Protein AF-0000000078462333 (afdb_homodimer)

Radius of gyration: 35.23 Å; Cα contacts (8 Å, |Δi|>4): 1958; chains: 2; bounding box: 113×106×93 Å

pLDDT: mean 77.86, std 21.87, range [17.69, 98.75]

Secondary structure (DSSP, 8-state):
-HHHHTS-HHHHHHHHEE-TTTHHHHHHHHHHHHHH-SEEEEEEEES-SS-S-GGGS--TT--HHHHHHHHHHHHHHS-EEEEEEEEEEEETTTTEEEEEEEEEEB---S--SPPEEE-HHHHHHHHHTT--HHHHHHHPBPB--HHHHHHHHHHHHHT---GGGG-HHHHHHHHHHHHHHHHHHHHHHHHHS-TT--------PPPEEEETT-GGG-TTS---SS-GGG----PPPHHHHHHHHHHHHHH-TTEEEEEETTEEEEEE----HHHHHHHHHHHHHHHHHHHHBTHHHHHHHHHHT--EEESS-HHHHHHIIIIII-PPPSSHHHHHHHHHHH-S-EEEHHHHHHHTHHHHHHTT-----HHHHHHHHHSTHHHHSSSSPPPEEEE-HHHHHHTSS---TT-HHHHHHHHHHHHHHHHHHHHHHHS-TTS-TTGGGSPPPHHHHHHHHGGGTTEEE-TTSSSSEEESSSPPPPP-SPPPEEEEE--------STT-----PPP-HHHHHHHHHHHH-TTTEEEEEEGGGTEEEEEESSHHHHHHHHHHHHT-SSEEEE-HHHHHHH----STTSGGG---SGGGGS-TTGGGGGGGG-----HHHHHHHHHHHHHHH-/-HHHHTS-HHHHHHTTEE-TTTHHHHHHHHHHHHHH-SEEEEEEEES-SS-S-GGGS--TT--HHHHHHHHHHHHHHS-EEEEEEEEEEEETTTTEEEEEEEEEEB---S--SPPEEE-HHHHHHHHHTT--HHHHHHHPBPB--HHHHHHHHHHHHHT---GGGG-HHHHHHHHHHHHHHHHHHHHHHHHHS-TT--------PPPEEEETT-GGG-TTS---SS-GGG----PPPHHHHHHHHHHHHHH-TTEEEEEETTEEEEEE----HHHHHHHHHHHHHHHHHHHHBTHHHHHHHHHHT--EEESS-HHHHHHIIIIII-PPPSSHHHHHHHHHHH-S-EEEHHHHHHHTHHHHHHTT-----HHHHHHHHHSTHHHHSSSSPPPEEEE-HHHHHHTSS---TT-HHHHHHHHHHHHHHHHHHHHHHHS-TTS-TTGGGSPPPHHHHHHHHGGGTTEEE-TTSSSSEEESSSPPPPP-SPPPEEEEE--------STT-----PPP-HHHHHHHHHHHH-TTTEEEEEEGGGTEEEEEESSHHHHHHHHHHHHT-SSEEEE-HHHHHHH----STTSGGG---SGGGGTTTTGGGGGGGG-----HHHHHHHHHHHHHHH-

Sequence (1254 aa):
MDRLMSLDSKQKSNLMDVTDDNFAQQLPHILNTVQNASFVAFDLEFLGFHGDDEANRPSLFDSPVERYRKQRLSVLKFPPVQWGLALFTAVDDGRHYKVDVYNIYLFKRTINRRVYSFSIPSIAFLGEHDFDFNKAISKGVTYANLDEVASIRSDLEEGLLDYEIFGERFNSHLISVQCYLSDMLERLRKATSPPTIPTCQEMTFAPFVVNLDDTIFDPYACRSEAQPHNYRKFRVTRLQAAARLFSLHSNTHHVKLKIDGSRLHVQQAKSSERRVKNERAKLLNKAINEIAGASQILYAIIDARLPVVGHNCLFDLLYLYQYFFADLPEEYGRWKKALNTIFPVIVDTRILAEENRRRLSWHGIMNYSLATLGAYFKHPVSGENLPYRFPDFSLANAALLKYADKEYFHNAAYDAKTTGETFVRLAHLTVCSTVSIGDKPREMKGCRPFRVLLYAVRPFANRIPVPLMGVPFINLVGDDPPSTRPEAIMLEGVGASGRRLFPFAYPRLSMINLAALRREVNLLFGHWRCDLQAIDGGRRVLLATNTDHTYNRVYNYYSCHASYKIVSKVDLLSRATPGRITSICRLFPKALLIHKVQCFYDNLRSLGVCSCAILAHCFMRFLTAFRMDRLMSLDSKQKSNLMDVTDDNFAQQLPHILNTVQNASFVAFDLEFLGFHGDDEANRPSLFDSPVERYRKQRLSVLKFPPVQWGLALFTAVDDGRHYKVDVYNIYLFKRTINRRVYSFSIPSIAFLGEHDFDFNKAISKGVTYANLDEVASIRSDLEEGLLDYEIFGERFNSHLISVQCYLSDMLERLRKATSPPTIPTCQEMTFAPFVVNLDDTIFDPYACRSEAQPHNYRKFRVTRLQAAARLFSLHSNTHHVKLKIDGSRLHVQQAKSSERRVKNERAKLLNKAINEIAGASQILYAIIDARLPVVGHNCLFDLLYLYQYFFADLPEEYGRWKKALNTIFPVIVDTRILAEENRRRLSWHGIMNYSLATLGAYFKHPVSGENLPYRFPDFSLANAALLKYADKEYFHNAAYDAKTTGETFVRLAHLTVCSTVSIGDKPREMKGCRPFRVLLYAVRPFANRIPVPLMGVPFINLVGDDPPSTRPEAIMLEGVGASGRRLFPFAYPRLSMINLAALRREVNLLFGHWRCDLQAIDGGRRVLLATNTDHTYNRVYNYYSCHASYKIVSKVDLLSRATPGRITSICRLFPKALLIHKVQCFYDNLRSLGVCSCAILAHCFMRFLTAFR

Organism: Toxocara canis (NCBI:txid6265)

Solvent-accessible surface area (backbone atoms only — not comparable to full-atom values): 68797 Å² total; per-residue (Å²): 110,70,68,63,64,68,43,52,75,65,59,31,47,53,62,33,46,38,27,51,89,47,34,82,69,43,47,63,54,51,52,54,48,52,69,64,33,62,32,36,12,42,33,62,38,54,28,42,73,58,62,54,47,74,85,45,41,92,41,59,81,36,47,74,61,53,44,46,51,32,49,50,56,25,53,72,34,20,55,65,39,29,44,7,33,17,36,33,24,66,36,83,62,22,44,28,29,43,33,48,62,35,32,31,30,24,30,71,53,70,47,55,66,61,60,36,32,37,25,60,69,39,47,48,51,40,46,74,55,66,50,60,50,50,52,20,66,73,31,20,29,28,46,30,13,52,59,56,49,51,51,50,50,52,25,53,75,70,68,65,56,64,60,49,31,64,30,62,70,52,33,50,27,51,50,41,48,50,50,50,51,52,52,52,51,50,50,47,46,53,69,67,47,60,93,76,69,85,72,89,62,81,74,77,57,82,65,49,74,46,60,67,76,42,62,87,30,35,85,77,46,72,77,52,83,80,69,72,77,75,62,74,71,86,77,75,48,73,45,53,50,34,44,47,54,37,51,50,55,73,73,38,81,55,49,41,76,47,73,58,92,54,34,38,38,40,32,67,36,84,79,44,69,67,59,53,52,51,50,48,51,52,36,47,51,51,28,50,52,42,46,24,35,58,16,55,55,55,38,47,40,39,60,56,60,43,39,38,35,26,60,68,36,54,64,45,52,52,48,48,37,36,48,35,41,30,75,72,59,90,46,61,71,58,37,33,51,50,50,39,68,55,39,79,42,31,37,28,44,45,58,52,49,59,75,41,36,72,67,38,41,74,73,67,46,87,60,75,47,69,70,51,48,45,52,49,66,70,34,66,67,51,46,72,74,34,73,38,44,72,52,49,77,45,59,40,68,44,49,44,63,48,52,66,82,46,83,49,72,86,30,27,24,53,43,1,40,44,42,39,55,47,37,58,52,49,29,56,54,43,37,62,71,66,50,73,66,77,62,67,76,74,79,50,49,51,45,61,33,58,72,57,33,52,59,53,43,48,86,59,38,39,35,39,54,45,85,66,40,32,32,75,36,47,33,48,77,65,74,59,62,71,66,74,43,54,78,62,44,35,37,32,34,49,35,85,70,69,86,76,69,68,90,78,66,72,72,55,64,30,76,52,58,61,69,61,51,49,50,48,47,34,71,73,66,33,79,80,36,56,38,78,42,73,34,80,92,27,38,28,33,37,36,34,36,65,39,65,66,52,39,53,53,49,52,57,54,39,69,70,35,85,54,39,42,73,52,56,74,66,58,52,60,70,67,54,73,77,86,76,92,76,70,79,82,74,66,88,80,87,70,79,80,70,70,83,82,70,76,82,70,69,78,75,70,73,75,74,80,74,49,58,47,51,47,50,52,52,49,49,55,49,56,60,68,72,105,110,70,70,64,64,69,41,53,76,67,58,32,47,54,62,32,46,38,29,50,88,46,34,80,71,45,47,64,56,52,53,52,48,53,67,64,33,61,31,35,12,41,32,62,39,55,30,42,72,62,63,51,46,74,86,46,41,93,43,59,80,37,47,73,61,53,44,48,51,33,49,50,55,24,52,74,34,20,55,64,40,30,43,7,33,18,36,35,24,66,36,83,63,23,45,27,29,42,33,48,61,36,32,32,30,25,30,70,53,69,49,55,69,63,61,37,35,37,25,59,70,38,48,47,52,41,45,74,55,67,48,58,51,48,55,20,66,74,32,20,29,26,48,29,13,50,59,57,47,51,51,51,50,51,24,55,75,68,68,65,58,64,61,50,31,63,29,62,69,53,34,51,28,53,51,41,48,51,50,50,51,52,52,51,51,51,51,48,47,52,69,67,49,59,92,76,68,85,69,89,63,81,75,76,56,82,66,49,74,47,61,68,75,42,60,87,30,35,86,79,45,71,75,51,83,81,70,73,77,76,61,76,73,86,78,74,48,72,45,53,49,34,44,47,55,35,52,51,55,74,74,38,80,56,50,41,78,46,72,59,90,57,35,37,37,40,32,69,36,82,81,44,70,66,59,51,51,50,50,48,50,52,38,46,51,50,28,49,49,42,47,24,36,59,18,54,56,54,38,44,40,39,61,57,61,43,38,37,35,26,59,68,36,53,64,46,51,51,47,49,38,36,48,34,42,30,75,70,60,89,46,59,69,58,37,32,52,48,48,40,68,54,38,80,41,32,37,27,44,47,58,52,48,59,75,41,37,71,66,38,40,74,72,69,47,86,59,76,47,67,70,52,48,42,52,48,66,69,34,66,69,51,45,73,75,34,72,36,45,71,54,50,77,44,57,41,67,42,50,42,64,48,52,67,83,46,85,50,70,86,30,26,24,51,43,1,41,45,43,41,55,46,36,58,54,51,30,54,54,42,38,61,71,67,50,71,64,76,62,64,75,75,78,51,46,52,45,61,34,58,70,57,34,51,58,54,42,50,86,58,39,39,36,39,54,45,84,65,41,31,30,74,37,46,32,46,77,66,74,57,61,71,66,76,43,55,79,61,43,35,38,31,33,50,36,84,70,69,85,76,70,68,89,78,66,71,71,55,62,31,74,51,58,62,66,62,50,48,50,49,47,34,71,73,68,32,78,80,36,56,37,78,44,74,34,83,92,28,38,30,33,38,38,33,36,67,40,65,67,51,38,52,53,50,51,57,54,39,68,72,34,85,55,38,42,72,52,57,75,66,58,52,61,70,67,54,70,81,82,77,91,76,70,82,80,74,68,87,80,86,71,79,80,70,70,82,80,70,77,82,70,69,76,75,69,76,73,74,79,75,50,57,47,52,47,50,51,52,47,48,56,47,55,60,68,71,103

Nearest PDB structures (foldseek):
  3d45-assembly1_B  TM=7.913E-01  e=1.100E-20  Mus musculus
  2a1s-assembly1_D  TM=7.155E-01  e=3.794E-22  Homo sapiens
  2a1s-assembly1_A  TM=7.074E-01  e=2.979E-21  Homo sapiens
  2a1s-assembly2_C  TM=7.212E-01  e=6.330E-21  Homo sapiens
  2a1r-assembly1_A  TM=8.554E-01  e=1.316E-17  Homo sapiens

InterPro domains:
  IPR006941 Ribonuclease CAF1 [PF04857] (18-423)
  IPR012337 Ribonuclease H-like superfamily [SSF53098] (11-432)
  IPR036397 Ribonuclease H superfamily [G3DSA:3.30.420.10] (16-182)
  IPR036397 Ribonuclease H superfamily [G3DSA:3.30.420.10] (215-480)
  IPR051181 CAF1 family poly(A)-specific ribonucleases [PTHR15092] (16-492)

Foldseek 3Di:
DVVLLPDPLVSLVVVQEDWLVCQVVCVVVLLVLLLQFQFKFKFWAKQDFADPDPCLDDAQPDDPFSVCLSRLVVLLAIAIFKMKMWTWHADPQNLETEIEIHIAGADAQQQDVDDHDGDPVSVVVCVVLPNDPVRSHPIGWHAAAPVRLVVQLVCLVVVNDDCCSRPDQLSQLLVQVLVVVVVVLVVQQPVQDDPPDPDPPQSAGDKDKDQSQDLSSGPVSPPPVPDNPPPDGDDDGQLSVLVSVLNSLVSDPQWDWDDDPRMIIIGGHDDDVVVSVVVSVVSSVSNSCSNRTPLVSLLSNLLSLHEYEYALCPSVLSNNCPTNHHNQDSGPLLNLVLSCNSHVWYYHLLLLCVVCVVVCVVVPDDDDDLVSLLVVVVDCVLQVPDLEHHRYYDYDDSVCSNPVPDQSPPRTRSSSVSRVSSLQSSLLVLLVVPVPVPPPSPVSHYRHRPVSSCVSCVVVTQWRADPSYQFRTDRSPDHGDDGPFDFWWKKAFFAPPDPPPDVPDDRPQDQDDPVVVVVVCCVVQNPSQWDWDADDNRRMITITGRDPVSVVVVCVVQCPDDGIHTDDPVNVVVVPPDDDPPPDPPDDDPDDDPDDPPDDPPDPPPDPDPRPSVVSVVVSVVVVVVD/DVVLLPDPLVSLVVVQEDWLVCQVVCVVVLLVLLLQFQFKFKFWAKQDFADPDPCLDDAQPDDPFSVCLSRLVVLLAIAIFKMKMWTWHADPQNLETEIEIHIAGADAQQQDVDDHDGDPVSVVVCVVLPNDPVRSHPIGWHAAAPVRLVVQLVCLVVVNDDCCSRPDQLSQLLVQVLVVVVVVLVVLQPVQDPPPDPDPPQSFGDKDKDQSQDLSSGPPSPPPVPDNPPPDGDDDGQLSVLVSVLNSLVSDPQWDWDDDPRIIIIGGHDDDVVVSVVVSVVSSVSNSCSNRTPLVSLLSNLLSLHEYEYALCPSVLSNNCPTNHHNQDSGPLLNLVLSCNSHVWYYHLLLLCVVCVVVCVVVPDDDDDLVSLLVCVVDCVLQVVDLERHRYYDYDDSVCSNPVPDQSPPRTRSSRNSRVSSLQSSLLVLLVVPVPVPPPSPVSHYRHRVVSSCVSCVVVTQWRADPSYQFRTDRSPDHGDDGNFDFWWKKAFFPPPDPPPDVPDDRPQDQDDPVVVVVVCCVVQNPSQWDWDADPNRRMITITGRDPVSVVVVCVVQCPDDGIHTDDPVNVVVVPPDDDPPPDPPDDDPPDDPDDPPDDPPDPPPDPPPRPSVVSVVVSVVVVVVD

Structure (mmCIF, N/CA/C/O backbone):
data_AF-0000000078462333-model_v1
#
loop_
_entity.id
_entity.type
_entity.pdbx_description
1 polymer 'Poly(A)-specific ribonuclease PARN'
#
loop_
_atom_site.group_PDB
_atom_site.id
_atom_site.type_symbol
_atom_site.label_atom_id
_atom_site.label_alt_id
_atom_site.label_comp_id
_atom_site.label_asym_id
_atom_site.label_entity_id
_atom_site.label_seq_id
_atom_site.pdbx_PDB_ins_code
_atom_site.Cartn_x
_atom_site.Cartn_y
_atom_site.Cartn_z
_atom_site.occupancy
_atom_site.B_iso_or_equiv
_atom_site.auth_seq_id
_atom_site.auth_comp_id
_atom_site.auth_asym_id
_atom_site.auth_atom_id
_atom_site.pdbx_PDB_model_num
ATOM 1 N N . MET A 1 1 ? 9.773 30.672 -21.594 1 39.69 1 MET A N 1
ATOM 2 C CA . MET A 1 1 ? 8.555 30.969 -20.844 1 39.69 1 MET A CA 1
ATOM 3 C C . MET A 1 1 ? 7.32 30.516 -21.625 1 39.69 1 MET A C 1
ATOM 5 O O . MET A 1 1 ? 6.43 29.875 -21.062 1 39.69 1 MET A O 1
ATOM 9 N N . ASP A 1 2 ? 7.328 30.859 -22.906 1 41.44 2 ASP A N 1
ATOM 10 C CA . ASP A 1 2 ? 6.18 30.594 -23.766 1 41.44 2 ASP A CA 1
ATOM 11 C C . ASP A 1 2 ? 6.016 29.094 -24.016 1 41.44 2 ASP A C 1
ATOM 13 O O . ASP A 1 2 ? 4.895 28.578 -24.016 1 41.44 2 ASP A O 1
ATOM 17 N N . ARG A 1 3 ? 7.031 28.484 -24.234 1 45.88 3 ARG A N 1
ATOM 18 C CA . ARG A 1 3 ? 6.934 27.062 -24.547 1 45.88 3 ARG A CA 1
ATOM 19 C C . ARG A 1 3 ? 6.473 26.266 -23.328 1 45.88 3 ARG A C 1
ATOM 21 O O . ARG A 1 3 ? 5.734 25.281 -23.469 1 45.88 3 ARG A O 1
ATOM 28 N N . LEU A 1 4 ? 6.992 26.703 -22.234 1 51 4 LEU A N 1
ATOM 29 C CA . LEU A 1 4 ? 6.621 26.031 -20.984 1 51 4 LEU A CA 1
ATOM 30 C C . LEU A 1 4 ? 5.141 26.219 -20.688 1 51 4 LEU A C 1
ATOM 32 O O . LEU A 1 4 ? 4.5 25.328 -20.125 1 51 4 LEU A O 1
ATOM 36 N N . MET A 1 5 ? 4.664 27.344 -21.219 1 51.28 5 MET A N 1
ATOM 37 C CA . MET A 1 5 ? 3.264 27.672 -20.953 1 51.28 5 MET A CA 1
ATOM 38 C C . MET A 1 5 ? 2.332 26.766 -21.734 1 51.28 5 MET A C 1
ATOM 40 O O . MET A 1 5 ? 1.154 26.625 -21.406 1 51.28 5 MET A O 1
ATOM 44 N N . SER A 1 6 ? 2.898 26.219 -22.766 1 51.5 6 SER A N 1
ATOM 45 C CA . SER A 1 6 ? 2.051 25.438 -23.656 1 51.5 6 SER A CA 1
ATOM 46 C C . SER A 1 6 ? 1.974 23.984 -23.219 1 51.5 6 SER A C 1
ATOM 48 O O . SER A 1 6 ? 1.283 23.172 -23.844 1 51.5 6 SER A O 1
ATOM 50 N N . LEU A 1 7 ? 2.645 23.781 -22.203 1 56.12 7 LEU A N 1
ATOM 51 C CA . LEU A 1 7 ? 2.631 22.406 -21.75 1 56.12 7 LEU A CA 1
ATOM 52 C C . LEU A 1 7 ? 1.325 22.078 -21.047 1 56.12 7 LEU A C 1
ATOM 54 O O . LEU A 1 7 ? 0.701 22.953 -20.438 1 56.12 7 LEU A O 1
ATOM 58 N N . ASP A 1 8 ? 0.8 20.859 -21.219 1 57.38 8 ASP A N 1
ATOM 59 C CA . ASP A 1 8 ? -0.415 20.438 -20.531 1 57.38 8 ASP A CA 1
ATOM 60 C C . ASP A 1 8 ? -0.172 20.297 -19.031 1 57.38 8 ASP A C 1
ATOM 62 O O . ASP A 1 8 ? 0.976 20.297 -18.578 1 57.38 8 ASP A O 1
ATOM 66 N N . SER A 1 9 ? -1.157 20.375 -18.25 1 53.66 9 SER A N 1
ATOM 67 C CA . SER A 1 9 ? -1.134 20.375 -16.797 1 53.66 9 SER A CA 1
ATOM 68 C C . SER A 1 9 ? -0.251 19.25 -16.266 1 53.66 9 SER A C 1
ATOM 70 O O . SER A 1 9 ? 0.483 19.422 -15.289 1 53.66 9 SER A O 1
ATOM 72 N N . LYS A 1 10 ? -0.211 18.266 -17.047 1 58.81 10 LYS A N 1
ATOM 73 C CA . LYS A 1 10 ? 0.583 17.125 -16.609 1 58.81 10 LYS A CA 1
ATOM 74 C C . LYS A 1 10 ? 2.068 17.359 -16.875 1 58.81 10 LYS A C 1
ATOM 76 O O . LYS A 1 10 ? 2.912 17 -16.047 1 58.81 10 LYS A O 1
ATOM 81 N N . GLN A 1 11 ? 2.34 17.938 -17.922 1 60 11 GLN A N 1
ATOM 82 C CA . GLN A 1 11 ? 3.723 18.25 -18.266 1 60 11 GLN A CA 1
ATOM 83 C C . GLN A 1 11 ? 4.305 19.297 -17.328 1 60 11 GLN A C 1
ATOM 85 O O . GLN A 1 11 ? 5.473 19.219 -16.938 1 60 11 GLN A O 1
ATOM 90 N N . LYS A 1 12 ? 3.492 20.172 -17.016 1 57.28 12 LYS A N 1
ATOM 91 C CA . LYS A 1 12 ? 3.879 21.25 -16.094 1 57.28 12 LYS A CA 1
ATOM 92 C C . LYS A 1 12 ? 4.137 20.703 -14.695 1 57.28 12 LYS A C 1
ATOM 94 O O . LYS A 1 12 ? 5.055 21.156 -14.008 1 57.28 12 LYS A O 1
ATOM 99 N N . SER A 1 13 ? 3.303 19.688 -14.227 1 59.41 13 SER A N 1
ATOM 100 C CA . SER A 1 13 ? 3.484 19.031 -12.93 1 59.41 13 SER A CA 1
ATOM 101 C C . SER A 1 13 ? 4.816 18.297 -12.859 1 59.41 13 SER A C 1
ATOM 103 O O . SER A 1 13 ? 5.469 18.281 -11.82 1 59.41 13 SER A O 1
ATOM 105 N N . ASN A 1 14 ? 5.191 17.938 -13.906 1 64.38 14 ASN A N 1
ATOM 106 C CA . ASN A 1 14 ? 6.422 17.156 -13.984 1 64.38 14 ASN A CA 1
ATOM 107 C C . ASN A 1 14 ? 7.652 18.031 -13.766 1 64.38 14 ASN A C 1
ATOM 109 O O . ASN A 1 14 ? 8.688 17.547 -13.305 1 64.38 14 ASN A O 1
ATOM 113 N N . LEU A 1 15 ? 7.445 19.234 -13.891 1 66.31 15 LEU A N 1
ATOM 114 C CA . LEU A 1 15 ? 8.617 20.109 -13.781 1 66.31 15 LEU A CA 1
ATOM 115 C C . LEU A 1 15 ? 8.977 20.344 -12.32 1 66.31 15 LEU A C 1
ATOM 117 O O . LEU A 1 15 ? 10.141 20.625 -12 1 66.31 15 LEU A O 1
ATOM 121 N N . MET A 1 16 ? 8.094 20.203 -11.461 1 84.06 16 MET A N 1
ATOM 122 C CA . MET A 1 16 ? 8.328 20.484 -10.047 1 84.06 16 MET A CA 1
ATOM 123 C C . MET A 1 16 ? 8.586 19.188 -9.273 1 84.06 16 MET A C 1
ATOM 125 O O . MET A 1 16 ? 9.133 19.219 -8.172 1 84.06 16 MET A O 1
ATOM 129 N N . ASP A 1 17 ? 8.328 18.141 -9.945 1 91.06 17 ASP A N 1
ATOM 130 C CA . ASP A 1 17 ? 8.438 16.844 -9.273 1 91.06 17 ASP A CA 1
ATOM 131 C C . ASP A 1 17 ? 9.891 16.375 -9.242 1 91.06 17 ASP A C 1
ATOM 133 O O . ASP A 1 17 ? 10.602 16.484 -10.234 1 91.06 17 ASP A O 1
ATOM 137 N N . VAL A 1 18 ? 10.305 16.078 -8.07 1 95.25 18 VAL A N 1
ATOM 138 C CA . VAL A 1 18 ? 11.602 15.438 -7.91 1 95.25 18 VAL A CA 1
ATOM 139 C C . VAL A 1 18 ? 11.43 13.922 -7.797 1 95.25 18 VAL A C 1
ATOM 141 O O . VAL A 1 18 ? 10.773 13.438 -6.875 1 95.25 18 VAL A O 1
ATOM 144 N N . THR A 1 19 ? 11.922 13.211 -8.703 1 94.5 19 THR A N 1
ATOM 145 C CA . THR A 1 19 ? 11.844 11.758 -8.781 1 94.5 19 THR A CA 1
ATOM 146 C C . THR A 1 19 ? 13.242 11.148 -8.922 1 94.5 19 THR A C 1
ATOM 148 O O . THR A 1 19 ? 14.234 11.875 -9 1 94.5 19 THR A O 1
ATOM 151 N N . ASP A 1 20 ? 13.266 9.852 -8.914 1 92.06 20 ASP A N 1
ATOM 152 C CA . ASP A 1 20 ? 14.547 9.164 -9.062 1 92.06 20 ASP A CA 1
ATOM 153 C C . ASP A 1 20 ? 15.203 9.516 -10.391 1 92.06 20 ASP A C 1
ATOM 155 O O . ASP A 1 20 ? 16.438 9.57 -10.492 1 92.06 20 ASP A O 1
ATOM 159 N N . ASP A 1 21 ? 14.445 9.852 -11.383 1 89.31 21 ASP A N 1
ATOM 160 C CA . ASP A 1 21 ? 14.93 10.133 -12.734 1 89.31 21 ASP A CA 1
ATOM 161 C C . ASP A 1 21 ? 15.727 11.438 -12.766 1 89.31 21 ASP A C 1
ATOM 163 O O . ASP A 1 21 ? 16.688 11.562 -13.531 1 89.31 21 ASP A O 1
ATOM 167 N N . ASN A 1 22 ? 15.328 12.398 -11.961 1 92.75 22 ASN A N 1
ATOM 168 C CA . ASN A 1 22 ? 15.969 13.703 -12.031 1 92.75 22 ASN A CA 1
ATOM 169 C C . ASN A 1 22 ? 16.625 14.086 -10.711 1 92.75 22 ASN A C 1
ATOM 171 O O . ASN A 1 22 ? 17.078 15.219 -10.539 1 92.75 22 ASN A O 1
ATOM 175 N N . PHE A 1 23 ? 16.719 13.133 -9.82 1 94.31 23 PHE A N 1
ATOM 176 C CA . PHE A 1 23 ? 17.203 13.438 -8.484 1 94.31 23 PHE A CA 1
ATOM 177 C C . PHE A 1 23 ? 18.672 13.852 -8.516 1 94.31 23 PHE A C 1
ATOM 179 O O . PHE A 1 23 ? 19.078 14.781 -7.816 1 94.31 23 PHE A O 1
ATOM 186 N N . ALA A 1 24 ? 19.438 13.172 -9.273 1 91.12 24 ALA A N 1
ATOM 187 C CA . ALA A 1 24 ? 20.875 13.469 -9.359 1 91.12 24 ALA A CA 1
ATOM 188 C C . ALA A 1 24 ? 21.109 14.891 -9.844 1 91.12 24 ALA A C 1
ATOM 190 O O . ALA A 1 24 ? 22.062 15.555 -9.414 1 91.12 24 ALA A O 1
ATOM 191 N N . GLN A 1 25 ? 20.328 15.352 -10.688 1 91.88 25 GLN A N 1
ATOM 192 C CA . GLN A 1 25 ? 20.453 16.688 -11.242 1 91.88 25 GLN A CA 1
ATOM 193 C C . GLN A 1 25 ? 19.875 17.734 -10.289 1 91.88 25 GLN A C 1
ATOM 195 O O . GLN A 1 25 ? 20.406 18.844 -10.172 1 91.88 25 GLN A O 1
ATOM 200 N N . GLN A 1 26 ? 18.859 17.438 -9.602 1 93.62 26 GLN A N 1
ATOM 201 C CA . GLN A 1 26 ? 18.125 18.406 -8.781 1 93.62 26 GLN A CA 1
ATOM 202 C C . GLN A 1 26 ? 18.781 18.562 -7.406 1 93.62 26 GLN A C 1
ATOM 204 O O . GLN A 1 26 ? 18.719 19.641 -6.805 1 93.62 26 GLN A O 1
ATOM 209 N N . LEU A 1 27 ? 19.344 17.484 -6.914 1 95.19 27 LEU A N 1
ATOM 210 C CA . LEU A 1 27 ? 19.844 17.484 -5.543 1 95.19 27 LEU A CA 1
ATOM 211 C C . LEU A 1 27 ? 20.844 18.609 -5.32 1 95.19 27 LEU A C 1
ATOM 213 O O . LEU A 1 27 ? 20.703 19.375 -4.363 1 95.19 27 LEU A O 1
ATOM 217 N N . PRO A 1 28 ? 21.844 18.781 -6.203 1 95 28 PRO A N 1
ATOM 218 C CA . PRO A 1 28 ? 22.781 19.891 -5.98 1 95 28 PRO A CA 1
ATOM 219 C C . PRO A 1 28 ? 22.078 21.25 -5.977 1 95 28 PRO A C 1
ATOM 221 O O . PRO A 1 28 ? 22.469 22.141 -5.215 1 95 28 PRO A O 1
ATOM 224 N N . HIS A 1 29 ? 21.109 21.438 -6.754 1 93.5 29 HIS A N 1
ATOM 225 C CA . HIS A 1 29 ? 20.359 22.688 -6.789 1 93.5 29 HIS A CA 1
ATOM 226 C C . HIS A 1 29 ? 19.594 22.906 -5.492 1 93.5 29 HIS A C 1
ATOM 228 O O . HIS A 1 29 ? 19.547 24.016 -4.969 1 93.5 29 HIS A O 1
ATOM 234 N N . ILE A 1 30 ? 19 21.875 -5.039 1 95.62 30 ILE A N 1
ATOM 235 C CA . ILE A 1 30 ? 18.234 21.953 -3.795 1 95.62 30 ILE A CA 1
ATOM 236 C C . ILE A 1 30 ? 19.172 22.312 -2.639 1 95.62 30 ILE A C 1
ATOM 238 O O . ILE A 1 30 ? 18.859 23.188 -1.825 1 95.62 30 ILE A O 1
ATOM 242 N N . LEU A 1 31 ? 20.297 21.625 -2.627 1 96.56 31 LEU A N 1
ATOM 243 C CA . LEU A 1 31 ? 21.25 21.859 -1.552 1 96.56 31 LEU A CA 1
ATOM 244 C C . LEU A 1 31 ? 21.75 23.297 -1.576 1 96.56 31 LEU A C 1
ATOM 246 O O . LEU A 1 31 ? 21.891 23.922 -0.525 1 96.56 31 LEU A O 1
ATOM 250 N N . ASN A 1 32 ? 21.969 23.812 -2.727 1 95.69 32 ASN A N 1
ATOM 251 C CA . ASN A 1 32 ? 22.391 25.188 -2.863 1 95.69 32 ASN A CA 1
ATOM 252 C C . ASN A 1 32 ? 21.297 26.156 -2.41 1 95.69 32 ASN A C 1
ATOM 254 O O . ASN A 1 32 ? 21.594 27.172 -1.761 1 95.69 32 ASN A O 1
ATOM 258 N N . THR A 1 33 ? 20.141 25.906 -2.775 1 95.25 33 THR A N 1
ATOM 259 C CA . THR A 1 33 ? 19.031 26.75 -2.363 1 95.25 33 THR A CA 1
ATOM 260 C C . THR A 1 33 ? 18.859 26.734 -0.846 1 95.25 33 THR A C 1
ATOM 262 O O . THR A 1 33 ? 18.562 27.75 -0.238 1 95.25 33 THR A O 1
ATOM 265 N N . VAL A 1 34 ? 19.031 25.594 -0.26 1 97.19 34 VAL A N 1
ATOM 266 C CA . VAL A 1 34 ? 18.922 25.453 1.188 1 97.19 34 VAL A CA 1
ATOM 267 C C . VAL A 1 34 ? 19.953 26.344 1.873 1 97.19 34 VAL A C 1
ATOM 269 O O . VAL A 1 34 ? 19.641 27 2.865 1 97.19 34 VAL A O 1
ATOM 272 N N . GLN A 1 35 ? 21.094 26.453 1.32 1 95.88 35 GLN A N 1
ATOM 273 C CA . GLN A 1 35 ? 22.188 27.219 1.914 1 95.88 35 GLN A CA 1
ATOM 274 C C . GLN A 1 35 ? 21.891 28.719 1.867 1 95.88 35 GLN A C 1
ATOM 276 O O . GLN A 1 35 ? 22.375 29.469 2.717 1 95.88 35 GLN A O 1
ATOM 281 N N . ASN A 1 36 ? 21.078 29.094 1.009 1 94.94 36 ASN A N 1
ATOM 282 C CA . ASN A 1 36 ? 20.844 30.531 0.804 1 94.94 36 ASN A CA 1
ATOM 283 C C . ASN A 1 36 ? 19.469 30.953 1.307 1 94.94 36 ASN A C 1
ATOM 285 O O . ASN A 1 36 ? 19.156 32.156 1.33 1 94.94 36 ASN A O 1
ATOM 289 N N . ALA A 1 37 ? 18.719 30.031 1.719 1 97.44 37 ALA A N 1
ATOM 290 C CA . ALA A 1 37 ? 17.328 30.328 2.104 1 97.44 37 ALA A CA 1
ATOM 291 C C . ALA A 1 37 ? 17.281 30.969 3.486 1 97.44 37 ALA A C 1
ATOM 293 O O . ALA A 1 37 ? 18.188 30.797 4.293 1 97.44 37 ALA A O 1
ATOM 294 N N . SER A 1 38 ? 16.219 31.734 3.73 1 97.69 38 SER A N 1
ATOM 295 C CA . SER A 1 38 ? 15.969 32.344 5.035 1 97.69 38 SER A CA 1
ATOM 296 C C . SER A 1 38 ? 15.25 31.344 5.957 1 97.69 38 SER A C 1
ATOM 298 O O . SER A 1 38 ? 15.508 31.312 7.164 1 97.69 38 SER A O 1
ATOM 300 N N . PHE A 1 39 ? 14.328 30.641 5.449 1 98.31 39 PHE A N 1
ATOM 301 C CA . PHE A 1 39 ? 13.641 29.578 6.184 1 98.31 39 PHE A CA 1
ATOM 302 C C . PHE A 1 39 ? 13.055 28.547 5.227 1 98.31 39 PHE A C 1
ATOM 304 O O . PHE A 1 39 ? 13.055 28.75 4.008 1 98.31 39 PHE A O 1
ATOM 311 N N . VAL A 1 40 ? 12.617 27.391 5.758 1 98.62 40 VAL A N 1
ATOM 312 C CA . VAL A 1 40 ? 12.039 26.328 4.934 1 98.62 40 VAL A CA 1
ATOM 313 C C . VAL A 1 40 ? 10.688 25.906 5.52 1 98.62 40 VAL A C 1
ATOM 315 O O . VAL A 1 40 ? 10.547 25.766 6.734 1 98.62 40 VAL A O 1
ATOM 318 N N . ALA A 1 41 ? 9.672 25.891 4.688 1 98.69 41 ALA A N 1
ATOM 319 C CA . ALA A 1 41 ? 8.391 25.297 5.031 1 98.69 41 ALA A CA 1
ATOM 320 C C . ALA A 1 41 ? 8.273 23.875 4.457 1 98.69 41 ALA A C 1
ATOM 322 O O . ALA A 1 41 ? 8.789 23.594 3.373 1 98.69 41 ALA A O 1
ATOM 323 N N . PHE A 1 42 ? 7.605 22.969 5.211 1 98.25 42 PHE A N 1
ATOM 324 C CA . PHE A 1 42 ? 7.578 21.578 4.773 1 98.25 42 PHE A CA 1
ATOM 325 C C . PHE A 1 42 ? 6.223 20.938 5.07 1 98.25 42 PHE A C 1
ATOM 327 O O . PHE A 1 42 ? 5.453 21.469 5.879 1 98.25 42 PHE A O 1
ATOM 334 N N . ASP A 1 43 ? 5.922 19.906 4.418 1 98.12 43 ASP A N 1
ATOM 335 C CA . ASP A 1 43 ? 4.742 19.062 4.586 1 98.12 43 ASP A CA 1
ATOM 336 C C . ASP A 1 43 ? 4.98 17.672 4.02 1 98.12 43 ASP A C 1
ATOM 338 O O . ASP A 1 43 ? 5.727 17.5 3.053 1 98.12 43 ASP A O 1
ATOM 342 N N . LEU A 1 44 ? 4.418 16.656 4.691 1 97.88 44 LEU A N 1
ATOM 343 C CA . LEU A 1 44 ? 4.566 15.281 4.223 1 97.88 44 LEU A CA 1
ATOM 344 C C . LEU A 1 44 ? 3.209 14.609 4.062 1 97.88 44 LEU A C 1
ATOM 346 O O . LEU A 1 44 ? 2.252 14.961 4.758 1 97.88 44 LEU A O 1
ATOM 350 N N . GLU A 1 45 ? 3.145 13.688 3.082 1 96.56 45 GLU A N 1
ATOM 351 C CA . GLU A 1 45 ? 2.023 12.766 2.936 1 96.56 45 GLU A CA 1
ATOM 352 C C . GLU A 1 45 ? 2.438 11.328 3.262 1 96.56 45 GLU A C 1
ATOM 354 O O . GLU A 1 45 ? 3.553 10.914 2.941 1 96.56 45 GLU A O 1
ATOM 359 N N . PHE A 1 46 ? 1.586 10.633 3.922 1 93.94 46 PHE A N 1
ATOM 360 C CA . PHE A 1 46 ? 1.904 9.281 4.371 1 93.94 46 PHE A CA 1
ATOM 361 C C . PHE A 1 46 ? 0.706 8.359 4.195 1 93.94 46 PHE A C 1
ATOM 363 O O . PHE A 1 46 ? -0.394 8.812 3.875 1 93.94 46 PHE A O 1
ATOM 370 N N . LEU A 1 47 ? 0.861 7.035 4.43 1 92.31 47 LEU A N 1
ATOM 371 C CA . LEU A 1 47 ? -0.082 6.016 3.982 1 92.31 47 LEU A CA 1
ATOM 372 C C . LEU A 1 47 ? -1.046 5.641 5.102 1 92.31 47 LEU A C 1
ATOM 374 O O . LEU A 1 47 ? -1.806 4.676 4.977 1 92.31 47 LEU A O 1
ATOM 378 N N . GLY A 1 48 ? -1.01 6.32 6.191 1 87.94 48 GLY A N 1
ATOM 379 C CA . GLY A 1 48 ? -1.931 6.031 7.281 1 87.94 48 GLY A CA 1
ATOM 380 C C . GLY A 1 48 ? -1.723 6.922 8.492 1 87.94 48 GLY A C 1
ATOM 381 O O . GLY A 1 48 ? -0.679 7.562 8.625 1 87.94 48 GLY A O 1
ATOM 382 N N . PHE A 1 49 ? -2.73 6.973 9.367 1 77.44 49 PHE A N 1
ATOM 383 C CA . PHE A 1 49 ? -2.662 7.793 10.57 1 77.44 49 PHE A CA 1
ATOM 384 C C . PHE A 1 49 ? -2.736 6.922 11.82 1 77.44 49 PHE A C 1
ATOM 386 O O . PHE A 1 49 ? -1.927 7.078 12.734 1 77.44 49 PHE A O 1
ATOM 393 N N . HIS A 1 50 ? -3.824 6.188 11.828 1 72.62 50 HIS A N 1
ATOM 394 C CA . HIS A 1 50 ? -3.994 5.398 13.039 1 72.62 50 HIS A CA 1
ATOM 395 C C . HIS A 1 50 ? -4.129 3.912 12.711 1 72.62 50 HIS A C 1
ATOM 397 O O . HIS A 1 50 ? -4.598 3.549 11.633 1 72.62 50 HIS A O 1
ATOM 403 N N . GLY A 1 51 ? -3.441 3.107 13.516 1 60.94 51 GLY A N 1
ATOM 404 C CA . GLY A 1 51 ? -3.594 1.667 13.375 1 60.94 51 GLY A CA 1
ATOM 405 C C . GLY A 1 51 ? -5.004 1.188 13.656 1 60.94 51 GLY A C 1
ATOM 406 O O . GLY A 1 51 ? -5.891 1.989 13.969 1 60.94 51 GLY A O 1
ATOM 407 N N . ASP A 1 52 ? -5.266 0.018 13.398 1 61.03 52 ASP A N 1
ATOM 408 C CA . ASP A 1 52 ? -6.555 -0.639 13.578 1 61.03 52 ASP A CA 1
ATOM 409 C C . ASP A 1 52 ? -6.859 -0.851 15.055 1 61.03 52 ASP A C 1
ATOM 411 O O . ASP A 1 52 ? -8.008 -1.116 15.43 1 61.03 52 ASP A O 1
ATOM 415 N N . ASP A 1 53 ? -5.938 -0.611 15.758 1 65.38 53 ASP A N 1
ATOM 416 C CA . ASP A 1 53 ? -6.082 -0.89 17.188 1 65.38 53 ASP A CA 1
ATOM 417 C C . ASP A 1 53 ? -6.676 0.308 17.922 1 65.38 53 ASP A C 1
ATOM 419 O O . ASP A 1 53 ? -6.082 1.388 17.938 1 65.38 53 ASP A O 1
ATOM 423 N N . GLU A 1 54 ? -7.773 0.109 18.516 1 67.44 54 GLU A N 1
ATOM 424 C CA . GLU A 1 54 ? -8.477 1.146 19.266 1 67.44 54 GLU A CA 1
ATOM 425 C C . GLU A 1 54 ? -7.598 1.714 20.375 1 67.44 54 GLU A C 1
ATOM 427 O O . GLU A 1 54 ? -7.688 2.9 20.703 1 67.44 54 GLU A O 1
ATOM 432 N N . ALA A 1 55 ? -6.75 0.842 20.781 1 72.5 55 ALA A N 1
ATOM 433 C CA . ALA A 1 55 ? -5.906 1.251 21.906 1 72.5 55 ALA A CA 1
ATOM 434 C C . ALA A 1 55 ? -4.875 2.287 21.469 1 72.5 55 ALA A C 1
ATOM 436 O O . ALA A 1 55 ? -4.402 3.086 22.281 1 72.5 55 ALA A O 1
ATOM 437 N N . ASN A 1 56 ? -4.648 2.381 20.25 1 80.19 56 ASN A N 1
ATOM 438 C CA . ASN A 1 56 ? -3.588 3.27 19.781 1 80.19 56 ASN A CA 1
ATOM 439 C C . ASN A 1 56 ? -4.148 4.449 19 1 80.19 56 ASN A C 1
ATOM 441 O O . ASN A 1 56 ? -3.398 5.199 18.375 1 80.19 56 ASN A O 1
ATOM 445 N N . ARG A 1 57 ? -5.414 4.598 19.219 1 81.94 57 ARG A N 1
ATOM 446 C CA . ARG A 1 57 ? -6.031 5.773 18.609 1 81.94 57 ARG A CA 1
ATOM 447 C C . ARG A 1 57 ? -5.953 6.977 19.547 1 81.94 57 ARG A C 1
ATOM 449 O O . ARG A 1 57 ? -5.949 6.82 20.766 1 81.94 57 ARG A O 1
ATOM 456 N N . PRO A 1 58 ? -5.883 8.133 18.938 1 84 58 PRO A N 1
ATOM 457 C CA . PRO A 1 58 ? -5.883 9.328 19.781 1 84 58 PRO A CA 1
ATOM 458 C C . PRO A 1 58 ? -7.125 9.422 20.656 1 84 58 PRO A C 1
ATOM 460 O O . PRO A 1 58 ? -8.227 9.102 20.219 1 84 58 PRO A O 1
ATOM 463 N N . SER A 1 59 ? -6.93 9.781 21.859 1 85.56 59 SER A N 1
ATOM 464 C CA . SER A 1 59 ? -7.984 9.906 22.859 1 85.56 59 SER A CA 1
ATOM 465 C C . SER A 1 59 ? -7.895 11.234 23.594 1 85.56 59 SER A C 1
ATOM 467 O O . SER A 1 59 ? -6.801 11.789 23.766 1 85.56 59 SER A O 1
ATOM 469 N N . LEU A 1 60 ? -9.023 11.719 23.984 1 88.06 60 LEU A N 1
ATOM 470 C CA . LEU A 1 60 ? -9.047 12.93 24.797 1 88.06 60 LEU A CA 1
ATOM 471 C C . LEU A 1 60 ? -8.383 12.711 26.141 1 88.06 60 LEU A C 1
ATOM 473 O O . LEU A 1 60 ? -8.047 13.664 26.844 1 88.06 60 LEU A O 1
ATOM 477 N N . PHE A 1 61 ? -8.156 11.469 26.469 1 87 61 PHE A N 1
ATOM 478 C CA . PHE A 1 61 ? -7.555 11.125 27.75 1 87 61 PHE A CA 1
ATOM 479 C C . PHE A 1 61 ? -6.031 11.102 27.641 1 87 61 PHE A C 1
ATOM 481 O O . PHE A 1 61 ? -5.34 11.016 28.656 1 87 61 PHE A O 1
ATOM 488 N N . ASP A 1 62 ? -5.516 11.32 26.531 1 89.19 62 ASP A N 1
ATOM 489 C CA . ASP A 1 62 ? -4.086 11.133 26.297 1 89.19 62 ASP A CA 1
ATOM 490 C C . ASP A 1 62 ? -3.277 12.25 26.969 1 89.19 62 ASP A C 1
ATOM 492 O O . ASP A 1 62 ? -3.59 13.43 26.797 1 89.19 62 ASP A O 1
ATOM 496 N N . SER A 1 63 ? -2.271 11.859 27.75 1 90.25 63 SER A N 1
ATOM 497 C CA . SER A 1 63 ? -1.187 12.781 28.062 1 90.25 63 SER A CA 1
ATOM 498 C C . SER A 1 63 ? -0.246 12.969 26.891 1 90.25 63 SER A C 1
ATOM 500 O O . SER A 1 63 ? -0.28 12.188 25.922 1 90.25 63 SER A O 1
ATOM 502 N N . PRO A 1 64 ? 0.575 14.016 26.969 1 93 64 PRO A N 1
ATOM 503 C CA . PRO A 1 64 ? 1.54 14.18 25.875 1 93 64 PRO A CA 1
ATOM 504 C C . PRO A 1 64 ? 2.438 12.961 25.688 1 93 64 PRO A C 1
ATOM 506 O O . PRO A 1 64 ? 2.75 12.586 24.562 1 93 64 PRO A O 1
ATOM 509 N N . VAL A 1 65 ? 2.797 12.344 26.766 1 93.94 65 VAL A N 1
ATOM 510 C CA . VAL A 1 65 ? 3.65 11.156 26.719 1 93.94 65 VAL A CA 1
ATOM 511 C C . VAL A 1 65 ? 2.912 10.016 26.016 1 93.94 65 VAL A C 1
ATOM 513 O O . VAL A 1 65 ? 3.479 9.336 25.156 1 93.94 65 VAL A O 1
ATOM 516 N N . GLU A 1 66 ? 1.702 9.859 26.391 1 91.81 66 GLU A N 1
ATOM 517 C CA . GLU A 1 66 ? 0.896 8.805 25.781 1 91.81 66 GLU A CA 1
ATOM 518 C C . GLU A 1 66 ? 0.634 9.078 24.312 1 91.81 66 GLU A C 1
ATOM 520 O O . GLU A 1 66 ? 0.656 8.156 23.484 1 91.81 66 GLU A O 1
ATOM 525 N N . ARG A 1 67 ? 0.365 10.281 24.031 1 92.62 67 ARG A N 1
ATOM 526 C CA . ARG A 1 67 ? 0.131 10.664 22.641 1 92.62 67 ARG A CA 1
ATOM 527 C C . ARG A 1 67 ? 1.364 10.398 21.781 1 92.62 67 ARG A C 1
ATOM 529 O O . ARG A 1 67 ? 1.251 9.906 20.656 1 92.62 67 ARG A O 1
ATOM 536 N N . TYR A 1 68 ? 2.518 10.781 22.312 1 95.06 68 TYR A N 1
ATOM 537 C CA . TYR A 1 68 ? 3.766 10.516 21.609 1 95.06 68 TYR A CA 1
ATOM 538 C C . TYR A 1 68 ? 3.924 9.031 21.328 1 95.06 68 TYR A C 1
ATOM 540 O O . TYR A 1 68 ? 4.289 8.641 20.219 1 95.06 68 TYR A O 1
ATOM 548 N N . ARG A 1 69 ? 3.656 8.266 22.297 1 94.19 69 ARG A N 1
ATOM 549 C CA . ARG A 1 69 ? 3.777 6.816 22.125 1 94.19 69 ARG A CA 1
ATOM 550 C C . ARG A 1 69 ? 2.873 6.312 21.016 1 94.19 69 ARG A C 1
ATOM 552 O O . ARG A 1 69 ? 3.305 5.527 20.156 1 94.19 69 ARG A O 1
ATOM 559 N N . LYS A 1 70 ? 1.65 6.719 21.047 1 91.88 70 LYS A N 1
ATOM 560 C CA . LYS A 1 70 ? 0.681 6.289 20.047 1 91.88 70 LYS A CA 1
ATOM 561 C C . LYS A 1 70 ? 1.101 6.742 18.641 1 91.88 70 LYS A C 1
ATOM 563 O O . LYS A 1 70 ? 1.036 5.961 17.688 1 91.88 70 LYS A O 1
ATOM 568 N N . GLN A 1 71 ? 1.52 7.961 18.562 1 93.31 71 GLN A N 1
ATOM 569 C CA . GLN A 1 71 ? 1.89 8.508 17.25 1 93.31 71 GLN A CA 1
ATOM 570 C C . GLN A 1 71 ? 3.186 7.879 16.75 1 93.31 71 GLN A C 1
ATOM 572 O O . GLN A 1 71 ? 3.355 7.688 15.539 1 93.31 71 GLN A O 1
ATOM 577 N N . ARG A 1 72 ? 4.07 7.641 17.641 1 95.06 72 ARG A N 1
ATOM 578 C CA . ARG A 1 72 ? 5.301 6.949 17.266 1 95.06 72 ARG A CA 1
ATOM 579 C C . ARG A 1 72 ? 4.996 5.598 16.625 1 95.06 72 ARG A C 1
ATOM 581 O O . ARG A 1 72 ? 5.574 5.25 15.594 1 95.06 72 ARG A O 1
ATOM 588 N N . LEU A 1 73 ? 4.121 4.863 17.219 1 92.19 73 LEU A N 1
ATOM 589 C CA . LEU A 1 73 ? 3.75 3.555 16.703 1 92.19 73 LEU A CA 1
ATOM 590 C C . LEU A 1 73 ? 3.123 3.678 15.312 1 92.19 73 LEU A C 1
ATOM 592 O O . LEU A 1 73 ? 3.365 2.842 14.438 1 92.19 73 LEU A O 1
ATOM 596 N N . SER A 1 74 ? 2.381 4.656 15.148 1 91.62 74 SER A N 1
ATOM 597 C CA . SER A 1 74 ? 1.756 4.906 13.852 1 91.62 74 SER A CA 1
ATOM 598 C C . SER A 1 74 ? 2.799 5.219 12.781 1 91.62 74 SER A C 1
ATOM 600 O O . SER A 1 74 ? 2.742 4.68 11.68 1 91.62 74 SER A O 1
ATOM 602 N N . VAL A 1 75 ? 3.727 6.055 13.141 1 94.81 75 VAL A N 1
ATOM 603 C CA . VAL A 1 75 ? 4.758 6.5 12.203 1 94.81 75 VAL A CA 1
ATOM 604 C C . VAL A 1 75 ? 5.613 5.309 11.773 1 94.81 75 VAL A C 1
ATOM 606 O O . VAL A 1 75 ? 6.023 5.219 10.617 1 94.81 75 VAL A O 1
ATOM 609 N N . LEU A 1 76 ? 5.812 4.406 12.633 1 92.12 76 LEU A N 1
ATOM 610 C CA . LEU A 1 76 ? 6.633 3.238 12.336 1 92.12 76 LEU A CA 1
ATOM 611 C C . LEU A 1 76 ? 5.902 2.285 11.398 1 92.12 76 LEU A C 1
ATOM 613 O O . LEU A 1 76 ? 6.539 1.521 10.664 1 92.12 76 LEU A O 1
ATOM 617 N N . LYS A 1 77 ? 4.629 2.402 11.359 1 89.81 77 LYS A N 1
ATOM 618 C CA . LYS A 1 77 ? 3.812 1.472 10.586 1 89.81 77 LYS A CA 1
ATOM 619 C C . LYS A 1 77 ? 3.59 1.983 9.172 1 89.81 77 LYS A C 1
ATOM 621 O O . LYS A 1 77 ? 3.496 1.193 8.227 1 89.81 77 LYS A O 1
ATOM 626 N N . PHE A 1 78 ? 3.439 3.244 9.039 1 93.12 78 PHE A N 1
ATOM 627 C CA . PHE A 1 78 ? 3.037 3.822 7.758 1 93.12 78 PHE A CA 1
ATOM 628 C C . PHE A 1 78 ? 4.172 4.641 7.152 1 93.12 78 PHE A C 1
ATOM 630 O O . PHE A 1 78 ? 4.605 5.633 7.734 1 93.12 78 PHE A O 1
ATOM 637 N N . PRO A 1 79 ? 4.629 4.32 6.008 1 93.38 79 PRO A N 1
ATOM 638 C CA . PRO A 1 79 ? 5.742 5.062 5.414 1 93.38 79 PRO A CA 1
ATOM 639 C C . PRO A 1 79 ? 5.293 6.352 4.73 1 93.38 79 PRO A C 1
ATOM 641 O O . PRO A 1 79 ? 4.137 6.465 4.32 1 93.38 79 PRO A O 1
ATOM 644 N N . PRO A 1 80 ? 6.223 7.297 4.629 1 96.12 80 PRO A N 1
ATOM 645 C CA . PRO A 1 80 ? 5.926 8.5 3.84 1 96.12 80 PRO A CA 1
ATOM 646 C C . PRO A 1 80 ? 6.004 8.25 2.336 1 96.12 80 PRO A C 1
ATOM 648 O O . PRO A 1 80 ? 6.781 7.402 1.885 1 96.12 80 PRO A O 1
ATOM 651 N N . VAL A 1 81 ? 5.227 9.055 1.575 1 97 81 VAL A N 1
ATOM 652 C CA . VAL A 1 81 ? 5.211 8.797 0.138 1 97 81 VAL A CA 1
ATOM 653 C C . VAL A 1 81 ? 5.453 10.102 -0.619 1 97 81 VAL A C 1
ATOM 655 O O . VAL A 1 81 ? 5.723 10.086 -1.823 1 97 81 VAL A O 1
ATOM 658 N N . GLN A 1 82 ? 5.387 11.203 0.072 1 97.44 82 GLN A N 1
ATOM 659 C CA . GLN A 1 82 ? 5.605 12.5 -0.563 1 97.44 82 GLN A CA 1
ATOM 660 C C . GLN A 1 82 ? 6.145 13.516 0.436 1 97.44 82 GLN A C 1
ATOM 662 O O . GLN A 1 82 ? 5.695 13.57 1.583 1 97.44 82 GLN A O 1
ATOM 667 N N . TRP A 1 83 ? 7.145 14.234 0.081 1 98.12 83 TRP A N 1
ATOM 668 C CA . TRP A 1 83 ? 7.734 15.297 0.89 1 98.12 83 TRP A CA 1
ATOM 669 C C . TRP A 1 83 ? 7.734 16.625 0.131 1 98.12 83 TRP A C 1
ATOM 671 O O . TRP A 1 83 ? 8.391 16.75 -0.908 1 98.12 83 TRP A O 1
ATOM 681 N N . GLY A 1 84 ? 6.957 17.609 0.606 1 97.25 84 GLY A N 1
ATOM 682 C CA . GLY A 1 84 ? 6.941 18.953 0.031 1 97.25 84 GLY A CA 1
ATOM 683 C C . GLY A 1 84 ? 7.844 19.922 0.763 1 97.25 84 GLY A C 1
ATOM 684 O O . GLY A 1 84 ? 7.824 20 1.994 1 97.25 84 GLY A O 1
ATOM 685 N N . LEU A 1 85 ? 8.664 20.641 -0.058 1 96.56 85 LEU A N 1
ATOM 686 C CA . LEU A 1 85 ? 9.578 21.641 0.469 1 96.56 85 LEU A CA 1
ATOM 687 C C . LEU A 1 85 ? 9.383 22.984 -0.236 1 96.56 85 LEU A C 1
ATOM 689 O O . LEU A 1 85 ? 9.242 23.031 -1.461 1 96.56 85 LEU A O 1
ATOM 693 N N . ALA A 1 86 ? 9.273 23.984 0.525 1 97.38 86 ALA A N 1
ATOM 694 C CA . ALA A 1 86 ? 9.281 25.344 -0.002 1 97.38 86 ALA A CA 1
ATOM 695 C C . ALA A 1 86 ? 10.352 26.188 0.686 1 97.38 86 ALA A C 1
ATOM 697 O O . ALA A 1 86 ? 10.25 26.469 1.882 1 97.38 86 ALA A O 1
ATOM 698 N N . LEU A 1 87 ? 11.375 26.562 -0.03 1 97.44 87 LEU A N 1
ATOM 699 C CA . LEU A 1 87 ? 12.477 27.375 0.478 1 97.44 87 LEU A CA 1
ATOM 700 C C . LEU A 1 87 ? 12.242 28.859 0.18 1 97.44 87 LEU A C 1
ATOM 702 O O . LEU A 1 87 ? 12.117 29.25 -0.982 1 97.44 87 LEU A O 1
ATOM 706 N N . PHE A 1 88 ? 12.156 29.656 1.242 1 97.69 88 PHE A N 1
ATOM 707 C CA . PHE A 1 88 ? 11.914 31.094 1.123 1 97.69 88 PHE A CA 1
ATOM 708 C C . PHE A 1 88 ? 13.195 31.875 1.344 1 97.69 88 PHE A C 1
ATOM 710 O O . PHE A 1 88 ? 13.867 31.719 2.363 1 97.69 88 PHE A O 1
ATOM 717 N N . THR A 1 89 ? 13.523 32.688 0.392 1 96.75 89 THR A N 1
ATOM 718 C CA . THR A 1 89 ? 14.68 33.562 0.488 1 96.75 89 THR A CA 1
ATOM 719 C C . THR A 1 89 ? 14.25 35.031 0.473 1 96.75 89 THR A C 1
ATOM 721 O O . THR A 1 89 ? 13.695 35.5 -0.516 1 96.75 89 THR A O 1
ATOM 724 N N . ALA A 1 90 ? 14.492 35.688 1.561 1 95.44 90 ALA A N 1
ATOM 725 C CA . ALA A 1 90 ? 14.172 37.125 1.631 1 95.44 90 ALA A CA 1
ATOM 726 C C . ALA A 1 90 ? 15.109 37.938 0.746 1 95.44 90 ALA A C 1
ATOM 728 O O . ALA A 1 90 ? 16.328 37.75 0.793 1 95.44 90 ALA A O 1
ATOM 729 N N . VAL A 1 91 ? 14.469 38.656 -0.064 1 92.94 91 VAL A N 1
ATOM 730 C CA . VAL A 1 91 ? 15.195 39.562 -0.941 1 92.94 91 VAL A CA 1
ATOM 731 C C . VAL A 1 91 ? 14.812 41 -0.626 1 92.94 91 VAL A C 1
ATOM 733 O O . VAL A 1 91 ? 13.695 41.281 -0.172 1 92.94 91 VAL A O 1
ATOM 736 N N . ASP A 1 92 ? 15.656 42 -0.814 1 89.75 92 ASP A N 1
ATOM 737 C CA . ASP A 1 92 ? 15.422 43.438 -0.595 1 89.75 92 ASP A CA 1
ATOM 738 C C . ASP A 1 92 ? 14.891 43.688 0.815 1 89.75 92 ASP A C 1
ATOM 740 O O . ASP A 1 92 ? 13.844 44.312 0.988 1 89.75 92 ASP A O 1
ATOM 744 N N . ASP A 1 93 ? 15.492 43.094 1.745 1 87.56 93 ASP A N 1
ATOM 745 C CA . ASP A 1 93 ? 15.211 43.281 3.166 1 87.56 93 ASP A CA 1
ATOM 746 C C . ASP A 1 93 ? 13.797 42.844 3.51 1 87.56 93 ASP A C 1
ATOM 748 O O . ASP A 1 93 ? 13.094 43.531 4.27 1 87.56 93 ASP A O 1
ATOM 752 N N . GLY A 1 94 ? 13.398 41.781 2.752 1 88.44 94 GLY A N 1
ATOM 753 C CA . GLY A 1 94 ? 12.125 41.188 3.115 1 88.44 94 GLY A CA 1
ATOM 754 C C . GLY A 1 94 ? 10.945 41.75 2.352 1 88.44 94 GLY A C 1
ATOM 755 O O . GLY A 1 94 ? 9.805 41.344 2.578 1 88.44 94 GLY A O 1
ATOM 756 N N . ARG A 1 95 ? 11.133 42.656 1.443 1 87.94 95 ARG A N 1
ATOM 757 C CA . ARG A 1 95 ? 10.047 43.219 0.651 1 87.94 95 ARG A CA 1
ATOM 758 C C . ARG A 1 95 ? 9.523 42.188 -0.359 1 87.94 95 ARG A C 1
ATOM 760 O O . ARG A 1 95 ? 8.383 42.312 -0.819 1 87.94 95 ARG A O 1
ATOM 767 N N . HIS A 1 96 ? 10.477 41.312 -0.616 1 92 96 HIS A N 1
ATOM 768 C CA . HIS A 1 96 ? 10.148 40.219 -1.529 1 92 96 HIS A CA 1
ATOM 769 C C . HIS A 1 96 ? 10.773 38.906 -1.07 1 92 96 HIS A C 1
ATOM 771 O O . HIS A 1 96 ? 11.836 38.906 -0.436 1 92 96 HIS A O 1
ATOM 777 N N . TYR A 1 97 ? 10.055 37.844 -1.352 1 94.88 97 TYR A N 1
ATOM 778 C CA . TYR A 1 97 ? 10.625 36.531 -1.099 1 94.88 97 TYR A CA 1
ATOM 779 C C . TYR A 1 97 ? 10.672 35.688 -2.377 1 94.88 97 TYR A C 1
ATOM 781 O O . TYR A 1 97 ? 9.664 35.562 -3.072 1 94.88 97 TYR A O 1
ATOM 789 N N . LYS A 1 98 ? 11.859 35.25 -2.666 1 94.94 98 LYS A N 1
ATOM 790 C CA . LYS A 1 98 ? 11.969 34.188 -3.68 1 94.94 98 LYS A CA 1
ATOM 791 C C . LYS A 1 98 ? 11.609 32.844 -3.105 1 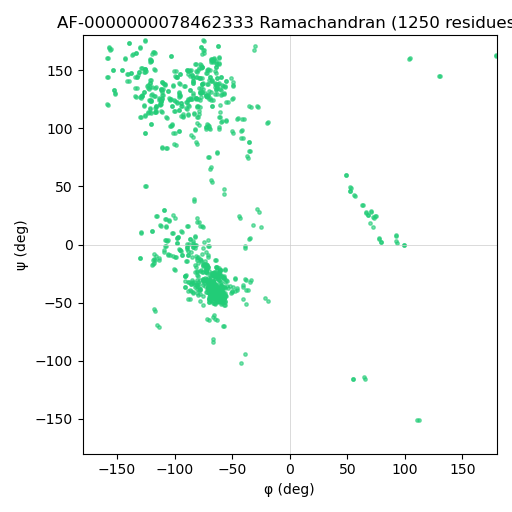94.94 98 LYS A C 1
ATOM 793 O O . LYS A 1 98 ? 12.094 32.469 -2.039 1 94.94 98 LYS A O 1
ATOM 798 N N . VAL A 1 99 ? 10.734 32.125 -3.809 1 95.62 99 VAL A N 1
ATOM 799 C CA . VAL A 1 99 ? 10.25 30.859 -3.273 1 95.62 99 VAL A CA 1
ATOM 800 C C . VAL A 1 99 ? 10.57 29.734 -4.242 1 95.62 99 VAL A C 1
ATOM 802 O O . VAL A 1 99 ? 10.102 29.734 -5.383 1 95.62 99 VAL A O 1
ATOM 805 N N . ASP A 1 100 ? 11.383 28.781 -3.818 1 94.38 100 ASP A N 1
ATOM 806 C CA . ASP A 1 100 ? 11.656 27.547 -4.551 1 94.38 100 ASP A CA 1
ATOM 807 C C . ASP A 1 100 ? 10.891 26.375 -3.959 1 94.38 100 ASP A C 1
ATOM 809 O O . ASP A 1 100 ? 11.086 26.016 -2.793 1 94.38 100 ASP A O 1
ATOM 813 N N . VAL A 1 101 ? 10.031 25.797 -4.801 1 94.81 101 VAL A N 1
ATOM 814 C CA . VAL A 1 101 ? 9.148 24.734 -4.32 1 94.81 101 VAL A CA 1
ATOM 815 C C . VAL A 1 101 ? 9.531 23.406 -4.957 1 94.81 101 VAL A C 1
ATOM 817 O O . VAL A 1 101 ? 9.75 23.328 -6.168 1 94.81 101 VAL A O 1
ATOM 820 N N . TYR A 1 102 ? 9.625 22.359 -4.137 1 94.81 102 TYR A N 1
ATOM 821 C CA . TYR A 1 102 ? 9.977 21.016 -4.605 1 94.81 102 TYR A CA 1
ATOM 822 C C . TYR A 1 102 ? 8.977 19.984 -4.109 1 94.81 102 TYR A C 1
ATOM 824 O O . TYR A 1 102 ? 8.633 19.953 -2.924 1 94.81 102 TYR A O 1
ATOM 832 N N . ASN A 1 103 ? 8.438 19.234 -5.012 1 95.75 103 ASN A N 1
ATOM 833 C CA . ASN A 1 103 ? 7.578 18.094 -4.703 1 95.75 103 ASN A CA 1
ATOM 834 C C . ASN A 1 103 ? 8.32 16.766 -4.871 1 95.75 103 ASN A C 1
ATOM 836 O O . ASN A 1 103 ? 8.406 16.234 -5.977 1 95.75 103 ASN A O 1
ATOM 840 N N . ILE A 1 104 ? 8.75 16.141 -3.789 1 97.31 104 ILE A N 1
ATOM 841 C CA . ILE A 1 104 ? 9.586 14.945 -3.844 1 97.31 104 ILE A CA 1
ATOM 842 C C . ILE A 1 104 ? 8.734 13.703 -3.627 1 97.31 104 ILE A C 1
ATOM 844 O O . ILE A 1 104 ? 8.172 13.508 -2.549 1 97.31 104 ILE A O 1
ATOM 848 N N . TYR A 1 105 ? 8.633 12.867 -4.621 1 97.06 105 TYR A N 1
ATOM 849 C CA . TYR A 1 105 ? 8.023 11.555 -4.457 1 97.06 105 TYR A CA 1
ATOM 850 C C . TYR A 1 105 ? 8.969 10.594 -3.74 1 97.06 105 TYR A C 1
ATOM 852 O O . TYR A 1 105 ? 10.172 10.578 -4.016 1 97.06 105 TYR A O 1
ATOM 860 N N . LEU A 1 106 ? 8.406 9.828 -2.82 1 96.75 106 LEU A N 1
ATOM 861 C CA . LEU A 1 106 ? 9.25 8.961 -1.998 1 96.75 106 LEU A CA 1
ATOM 862 C C . LEU A 1 106 ? 8.852 7.5 -2.158 1 96.75 106 LEU A C 1
ATOM 864 O O . LEU A 1 106 ? 7.664 7.188 -2.271 1 96.75 106 LEU A O 1
ATOM 868 N N . PHE A 1 107 ? 9.836 6.594 -2.178 1 93.25 107 PHE A N 1
ATOM 869 C CA . PHE A 1 107 ? 9.656 5.145 -2.158 1 93.25 107 PHE A CA 1
ATOM 870 C C . PHE A 1 107 ? 10.922 4.449 -1.668 1 93.25 107 PHE A C 1
ATOM 872 O O . PHE A 1 107 ? 11.977 4.559 -2.291 1 93.25 107 PHE A O 1
ATOM 879 N N . LYS A 1 108 ? 10.766 3.74 -0.624 1 90.69 108 LYS A N 1
ATOM 880 C CA . LYS A 1 108 ? 11.93 3.078 -0.045 1 90.69 108 LYS A CA 1
ATOM 881 C C . LYS A 1 108 ? 12.406 1.93 -0.93 1 90.69 108 LYS A C 1
ATOM 883 O O . LYS A 1 108 ? 11.609 1.099 -1.362 1 90.69 108 LYS A O 1
ATOM 888 N N . ARG A 1 109 ? 13.672 1.905 -1.249 1 86.62 109 ARG A N 1
ATOM 889 C CA . ARG A 1 109 ? 14.211 0.875 -2.133 1 86.62 109 ARG A CA 1
ATOM 890 C C . ARG A 1 109 ? 15.172 -0.039 -1.385 1 86.62 109 ARG A C 1
ATOM 892 O O . ARG A 1 109 ? 15.664 -1.026 -1.94 1 86.62 109 ARG A O 1
ATOM 899 N N . THR A 1 110 ? 15.547 0.373 -0.245 1 79.31 110 THR A N 1
ATOM 900 C CA . THR A 1 110 ? 16.328 -0.523 0.593 1 79.31 110 THR A CA 1
ATOM 901 C C . THR A 1 110 ? 15.43 -1.468 1.378 1 79.31 110 THR A C 1
ATOM 903 O O . THR A 1 110 ? 14.641 -1.026 2.215 1 79.31 110 THR A O 1
ATOM 906 N N . ILE A 1 111 ? 15.273 -2.539 0.737 1 62.22 111 ILE A N 1
ATOM 907 C CA . ILE A 1 111 ? 14.273 -3.514 1.162 1 62.22 111 ILE A CA 1
ATOM 908 C C . ILE A 1 111 ? 14.727 -4.184 2.459 1 62.22 111 ILE A C 1
ATOM 910 O O . ILE A 1 111 ? 15.609 -5.047 2.445 1 62.22 111 ILE A O 1
ATOM 914 N N . ASN A 1 112 ? 14.562 -3.342 3.469 1 60.78 112 ASN A N 1
ATOM 915 C CA . ASN A 1 112 ? 14.75 -4.172 4.652 1 60.78 112 ASN A CA 1
ATOM 916 C C . ASN A 1 112 ? 13.531 -5.055 4.918 1 60.78 112 ASN A C 1
ATOM 918 O O . ASN A 1 112 ? 12.492 -4.891 4.273 1 60.78 112 ASN A O 1
ATOM 922 N N . ARG A 1 113 ? 13.555 -6.332 5.203 1 60.69 113 ARG A N 1
ATOM 923 C CA . ARG A 1 113 ? 12.516 -7.309 5.527 1 60.69 113 ARG A CA 1
ATOM 924 C C . ARG A 1 113 ? 11.359 -6.656 6.281 1 60.69 113 ARG A C 1
ATOM 926 O O . ARG A 1 113 ? 10.492 -7.348 6.812 1 60.69 113 ARG A O 1
ATOM 933 N N . ARG A 1 114 ? 11.414 -5.273 6.117 1 71.19 114 ARG A N 1
ATOM 934 C CA . ARG A 1 114 ? 10.359 -4.629 6.895 1 71.19 114 ARG A CA 1
ATOM 935 C C . ARG A 1 114 ? 9.055 -4.566 6.105 1 71.19 114 ARG A C 1
ATOM 937 O O . ARG A 1 114 ? 9.07 -4.32 4.898 1 71.19 114 ARG A O 1
ATOM 944 N N . VAL A 1 115 ? 7.988 -4.938 6.746 1 81.81 115 VAL A N 1
ATOM 945 C CA . VAL A 1 115 ? 6.641 -4.844 6.199 1 81.81 115 VAL A CA 1
ATOM 946 C C . VAL A 1 115 ? 5.977 -3.553 6.672 1 81.81 115 VAL A C 1
ATOM 948 O O . VAL A 1 115 ? 6.059 -3.201 7.852 1 81.81 115 VAL A O 1
ATOM 951 N N . TYR A 1 116 ? 5.469 -2.787 5.695 1 88.94 116 TYR A N 1
ATOM 952 C CA . TYR A 1 116 ? 4.758 -1.555 6.02 1 88.94 116 TYR A CA 1
ATOM 953 C C . TYR A 1 116 ? 3.25 -1.747 5.895 1 88.94 116 TYR A C 1
ATOM 955 O O . TYR A 1 116 ? 2.789 -2.746 5.336 1 88.94 116 TYR A O 1
ATOM 963 N N . SER A 1 117 ? 2.602 -0.856 6.488 1 90.69 117 SER A N 1
ATOM 964 C CA . SER A 1 117 ? 1.144 -0.923 6.453 1 90.69 117 SER A CA 1
ATOM 965 C C . SER A 1 117 ? 0.55 0.303 5.77 1 90.69 117 SER A C 1
ATOM 967 O O . SER A 1 117 ? 1.264 1.266 5.48 1 90.69 117 SER A O 1
ATOM 969 N N . PHE A 1 118 ? -0.697 0.188 5.438 1 89.88 118 PHE A N 1
ATOM 970 C CA . PHE A 1 118 ? -1.469 1.312 4.922 1 89.88 118 PHE A CA 1
ATOM 971 C C . PHE A 1 118 ? -2.918 1.235 5.391 1 89.88 118 PHE A C 1
ATOM 973 O O . PHE A 1 118 ? -3.416 0.153 5.707 1 89.88 118 PHE A O 1
ATOM 980 N N . SER A 1 119 ? -3.5 2.359 5.52 1 86.88 119 SER A N 1
ATOM 981 C CA . SER A 1 119 ? -4.926 2.439 5.82 1 86.88 119 SER A CA 1
ATOM 982 C C . SER A 1 119 ? -5.738 2.754 4.57 1 86.88 119 SER A C 1
ATOM 984 O O . SER A 1 119 ? -5.355 3.615 3.775 1 86.88 119 SER A O 1
ATOM 986 N N . ILE A 1 120 ? -6.824 2.096 4.398 1 84.56 120 ILE A N 1
ATOM 987 C CA . ILE A 1 120 ? -7.652 2.232 3.205 1 84.56 120 ILE A CA 1
ATOM 988 C C . ILE A 1 120 ? -8.172 3.662 3.1 1 84.56 120 ILE A C 1
ATOM 990 O O . ILE A 1 120 ? -8.086 4.285 2.039 1 84.56 120 ILE A O 1
ATOM 994 N N . PRO A 1 121 ? -8.609 4.246 4.223 1 80.56 121 PRO A N 1
ATOM 995 C CA . PRO A 1 121 ? -9.078 5.629 4.125 1 80.56 121 PRO A CA 1
ATOM 996 C C . PRO A 1 121 ? -7.984 6.598 3.684 1 80.56 121 PRO A C 1
ATOM 998 O O . PRO A 1 121 ? -8.25 7.531 2.922 1 80.56 121 PRO A O 1
ATOM 1001 N N . SER A 1 122 ? -6.797 6.379 4.148 1 86.31 122 SER A N 1
ATOM 1002 C CA . SER A 1 122 ? -5.695 7.273 3.807 1 86.31 122 SER A CA 1
ATOM 1003 C C . SER A 1 122 ? -5.328 7.164 2.33 1 86.31 122 SER A C 1
ATOM 1005 O O . SER A 1 122 ? -5.086 8.172 1.669 1 86.31 122 SER A O 1
ATOM 1007 N N . ILE A 1 123 ? -5.301 5.945 1.847 1 88.81 123 ILE A N 1
ATOM 1008 C CA . ILE A 1 123 ? -4.941 5.738 0.448 1 88.81 123 ILE A CA 1
ATOM 1009 C C . ILE A 1 123 ? -6.043 6.285 -0.455 1 88.81 123 ILE A C 1
ATOM 1011 O O . ILE A 1 123 ? -5.766 6.879 -1.501 1 88.81 123 ILE A O 1
ATOM 1015 N N . ALA A 1 124 ? -7.266 6.039 -0.067 1 82.5 124 ALA A N 1
ATOM 1016 C CA . ALA A 1 124 ? -8.391 6.586 -0.819 1 82.5 124 ALA A CA 1
ATOM 1017 C C . ALA A 1 124 ? -8.344 8.109 -0.842 1 82.5 124 ALA A C 1
ATOM 1019 O O . ALA A 1 124 ? -8.602 8.727 -1.877 1 82.5 124 ALA A O 1
ATOM 1020 N N . PHE A 1 125 ? -8.016 8.703 0.264 1 85.31 125 PHE A N 1
ATOM 1021 C CA . PHE A 1 125 ? -7.902 10.148 0.387 1 85.31 125 PHE A CA 1
ATOM 1022 C C . PHE A 1 125 ? -6.828 10.688 -0.546 1 85.31 125 PHE A C 1
ATOM 1024 O O . PHE A 1 125 ? -7.047 11.672 -1.254 1 85.31 125 PHE A O 1
ATOM 1031 N N . LEU A 1 126 ? -5.664 10.086 -0.543 1 90.38 126 LEU A N 1
ATOM 1032 C CA . LEU A 1 126 ? -4.57 10.5 -1.422 1 90.38 126 LEU A CA 1
ATOM 1033 C C . LEU A 1 126 ? -4.98 10.383 -2.887 1 90.38 126 LEU A C 1
ATOM 1035 O O . LEU A 1 126 ? -4.668 11.258 -3.693 1 90.38 126 LEU A O 1
ATOM 1039 N N . GLY A 1 127 ? -5.645 9.273 -3.195 1 86.12 127 GLY A N 1
ATOM 1040 C CA . GLY A 1 127 ? -6.133 9.102 -4.555 1 86.12 127 GLY A CA 1
ATOM 1041 C C . GLY A 1 127 ? -7.109 10.18 -4.98 1 86.12 127 GLY A C 1
ATOM 1042 O O . GLY A 1 127 ? -7.035 10.688 -6.102 1 86.12 127 GLY A O 1
ATOM 1043 N N . GLU A 1 128 ? -7.941 10.562 -4.082 1 80.62 128 GLU A N 1
ATOM 1044 C CA . GLU A 1 128 ? -8.938 11.594 -4.352 1 80.62 128 GLU A CA 1
ATOM 1045 C C . GLU A 1 128 ? -8.281 12.945 -4.598 1 80.62 128 GLU A C 1
ATOM 1047 O O . GLU A 1 128 ? -8.859 13.812 -5.262 1 80.62 128 GLU A O 1
ATOM 1052 N N . HIS A 1 129 ? -7.145 13.07 -4.082 1 84.19 129 HIS A N 1
ATOM 1053 C CA . HIS A 1 129 ? -6.434 14.336 -4.25 1 84.19 129 HIS A CA 1
ATOM 1054 C C . HIS A 1 129 ? -5.316 14.203 -5.281 1 84.19 129 HIS A C 1
ATOM 1056 O O . HIS A 1 129 ? -4.285 14.867 -5.176 1 84.19 129 HIS A O 1
ATOM 1062 N N . ASP A 1 130 ? -5.414 13.211 -6.125 1 84.81 130 ASP A N 1
ATOM 1063 C CA . ASP A 1 130 ? -4.652 13.047 -7.359 1 84.81 130 ASP A CA 1
ATOM 1064 C C . ASP A 1 130 ? -3.213 12.633 -7.062 1 84.81 130 ASP A C 1
ATOM 1066 O O . ASP A 1 130 ? -2.287 13.039 -7.77 1 84.81 130 ASP A O 1
ATOM 1070 N N . PHE A 1 131 ? -3.055 12.07 -6.012 1 92.75 131 PHE A N 1
ATOM 1071 C CA . PHE A 1 131 ? -1.734 11.492 -5.789 1 92.75 131 PHE A CA 1
ATOM 1072 C C . PHE A 1 131 ? -1.443 10.398 -6.812 1 92.75 131 PHE A C 1
ATOM 1074 O O . PHE A 1 131 ? -2.314 9.586 -7.121 1 92.75 131 PHE A O 1
ATOM 1081 N N . ASP A 1 132 ? -0.286 10.445 -7.34 1 94.56 132 ASP A N 1
ATOM 1082 C CA . ASP A 1 132 ? 0.102 9.477 -8.359 1 94.56 132 ASP A CA 1
ATOM 1083 C C . ASP A 1 132 ? 0.886 8.32 -7.742 1 94.56 132 ASP A C 1
ATOM 1085 O O . ASP A 1 132 ? 2.113 8.375 -7.648 1 94.56 132 ASP A O 1
ATOM 1089 N N . PHE A 1 133 ? 0.198 7.23 -7.484 1 95.19 133 PHE A N 1
ATOM 1090 C CA . PHE A 1 133 ? 0.809 6.07 -6.844 1 95.19 133 PHE A CA 1
ATOM 1091 C C . PHE A 1 133 ? 1.783 5.379 -7.789 1 95.19 133 PHE A C 1
ATOM 1093 O O . PHE A 1 133 ? 2.814 4.859 -7.355 1 95.19 133 PHE A O 1
ATOM 1100 N N . ASN A 1 134 ? 1.467 5.277 -9.039 1 94.81 134 ASN A N 1
ATOM 1101 C CA . ASN A 1 134 ? 2.371 4.668 -10.008 1 94.81 134 ASN A CA 1
ATOM 1102 C C . ASN A 1 134 ? 3.725 5.375 -10.039 1 94.81 134 ASN A C 1
ATOM 1104 O O . ASN A 1 134 ? 4.77 4.723 -10.039 1 94.81 134 ASN A O 1
ATOM 1108 N N . LYS A 1 135 ? 3.631 6.66 -10.047 1 93.5 135 LYS A N 1
ATOM 1109 C CA . LYS A 1 135 ? 4.852 7.461 -10.062 1 93.5 135 LYS A CA 1
ATOM 1110 C C . LYS A 1 135 ? 5.664 7.254 -8.789 1 93.5 135 LYS A C 1
ATOM 1112 O O . LYS A 1 135 ? 6.887 7.129 -8.836 1 93.5 135 LYS A O 1
ATOM 1117 N N . ALA A 1 136 ? 5.012 7.266 -7.656 1 94.88 136 ALA A N 1
ATOM 1118 C CA . ALA A 1 136 ? 5.688 7.074 -6.375 1 94.88 136 ALA A CA 1
ATOM 1119 C C . ALA A 1 136 ? 6.398 5.727 -6.324 1 94.88 136 ALA A C 1
ATOM 1121 O O . ALA A 1 136 ? 7.559 5.645 -5.906 1 94.88 136 ALA A O 1
ATOM 1122 N N . ILE A 1 137 ? 5.789 4.699 -6.809 1 92.25 137 ILE A N 1
ATOM 1123 C CA . ILE A 1 137 ? 6.309 3.342 -6.703 1 92.25 137 ILE A CA 1
ATOM 1124 C C . ILE A 1 137 ? 7.406 3.129 -7.742 1 92.25 137 ILE A C 1
ATOM 1126 O O . ILE A 1 137 ? 8.453 2.547 -7.438 1 92.25 137 ILE A O 1
ATOM 1130 N N . SER A 1 138 ? 7.301 3.619 -8.914 1 89.69 138 SER A N 1
ATOM 1131 C CA . SER A 1 138 ? 8.242 3.355 -10 1 89.69 138 SER A CA 1
ATOM 1132 C C . SER A 1 138 ? 9.43 4.312 -9.945 1 89.69 138 SER A C 1
ATOM 1134 O O . SER A 1 138 ? 10.547 3.934 -10.289 1 89.69 138 SER A O 1
ATOM 1136 N N . LYS A 1 139 ? 9.102 5.559 -9.484 1 92.12 139 LYS A N 1
ATOM 1137 C CA . LYS A 1 139 ? 10.125 6.586 -9.641 1 92.12 139 LYS A CA 1
ATOM 1138 C C . LYS A 1 139 ? 10.375 7.316 -8.32 1 92.12 139 LYS A C 1
ATOM 1140 O O . LYS A 1 139 ? 11.062 8.344 -8.297 1 92.12 139 LYS A O 1
ATOM 1145 N N . GLY A 1 140 ? 9.898 6.898 -7.273 1 94.06 140 GLY A N 1
ATOM 1146 C CA . GLY A 1 140 ? 10.125 7.566 -6 1 94.06 140 GLY A CA 1
ATOM 1147 C C . GLY A 1 140 ? 11.578 7.582 -5.582 1 94.06 140 GLY A C 1
ATOM 1148 O O . GLY A 1 140 ? 12.312 6.621 -5.824 1 94.06 140 GLY A O 1
ATOM 1149 N N . VAL A 1 141 ? 11.992 8.648 -4.98 1 96.25 141 VAL A N 1
ATOM 1150 C CA . VAL A 1 141 ? 13.344 8.773 -4.441 1 96.25 141 VAL A CA 1
ATOM 1151 C C . VAL A 1 141 ? 13.453 7.984 -3.141 1 96.25 141 VAL A C 1
ATOM 1153 O O . VAL A 1 141 ? 12.586 8.086 -2.271 1 96.25 141 VAL A O 1
ATOM 1156 N N . THR A 1 142 ? 14.477 7.172 -3.02 1 94.69 142 THR A N 1
ATOM 1157 C CA . THR A 1 142 ? 14.664 6.387 -1.808 1 94.69 142 THR A CA 1
ATOM 1158 C C . THR A 1 142 ? 15.164 7.266 -0.664 1 94.69 142 THR A C 1
ATOM 1160 O O . THR A 1 142 ? 15.469 8.438 -0.868 1 94.69 142 THR A O 1
ATOM 1163 N N . TYR A 1 143 ? 15.117 6.719 0.523 1 95.81 143 TYR A N 1
ATOM 1164 C CA . TYR A 1 143 ? 15.562 7.398 1.736 1 95.81 143 TYR A CA 1
ATOM 1165 C C . TYR A 1 143 ? 16 6.391 2.795 1 95.81 143 TYR A C 1
ATOM 1167 O O . TYR A 1 143 ? 15.547 5.242 2.791 1 95.81 143 TYR A O 1
ATOM 1175 N N . ALA A 1 144 ? 16.906 6.801 3.592 1 94.81 144 ALA A N 1
ATOM 1176 C CA . ALA A 1 144 ? 17.375 6.027 4.738 1 94.81 144 ALA A CA 1
ATOM 1177 C C . ALA A 1 144 ? 17.891 6.941 5.844 1 94.81 144 ALA A C 1
ATOM 1179 O O . ALA A 1 144 ? 18.578 7.93 5.57 1 94.81 144 ALA A O 1
ATOM 1180 N N . ASN A 1 145 ? 17.406 6.672 7.023 1 94.31 145 ASN A N 1
ATOM 1181 C CA . ASN A 1 145 ? 17.906 7.512 8.109 1 94.31 145 ASN A CA 1
ATOM 1182 C C . ASN A 1 145 ? 19.328 7.121 8.508 1 94.31 145 ASN A C 1
ATOM 1184 O O . ASN A 1 145 ? 19.891 6.18 7.957 1 94.31 145 ASN A O 1
ATOM 1188 N N . LEU A 1 146 ? 19.922 7.812 9.375 1 94 146 LEU A N 1
ATOM 1189 C CA . LEU A 1 146 ? 21.344 7.676 9.695 1 94 146 LEU A CA 1
ATOM 1190 C C . LEU A 1 146 ? 21.625 6.32 10.336 1 94 146 LEU A C 1
ATOM 1192 O O . LEU A 1 146 ? 22.703 5.746 10.141 1 94 146 LEU A O 1
ATOM 1196 N N . ASP A 1 147 ? 20.719 5.832 11.148 1 91.94 147 ASP A N 1
ATOM 1197 C CA . ASP A 1 147 ? 20.891 4.52 11.766 1 91.94 147 ASP A CA 1
ATOM 1198 C C . ASP A 1 147 ? 20.938 3.42 10.703 1 91.94 147 ASP A C 1
ATOM 1200 O O . ASP A 1 147 ? 21.766 2.514 10.766 1 91.94 147 ASP A O 1
ATOM 1204 N N . GLU A 1 148 ? 20.078 3.469 9.797 1 91.06 148 GLU A N 1
ATOM 1205 C CA . GLU A 1 148 ? 20.047 2.518 8.688 1 91.06 148 GLU A CA 1
ATOM 1206 C C . GLU A 1 148 ? 21.312 2.621 7.836 1 91.06 148 GLU A C 1
ATOM 1208 O O . GLU A 1 148 ? 21.906 1.604 7.465 1 91.06 148 GLU A O 1
ATOM 1213 N N . VAL A 1 149 ? 21.641 3.852 7.508 1 93.06 149 VAL A N 1
ATOM 1214 C CA . VAL A 1 149 ? 22.812 4.102 6.676 1 93.06 149 VAL A CA 1
ATOM 1215 C C . VAL A 1 149 ? 24.062 3.543 7.352 1 93.06 149 VAL A C 1
ATOM 1217 O O . VAL A 1 149 ? 24.906 2.93 6.695 1 93.06 149 VAL A O 1
ATOM 1220 N N . ALA A 1 150 ? 24.188 3.752 8.617 1 91.88 150 ALA A N 1
ATOM 1221 C CA . ALA A 1 150 ? 25.344 3.268 9.367 1 91.88 150 ALA A CA 1
ATOM 1222 C C . ALA A 1 150 ? 25.422 1.744 9.336 1 91.88 150 ALA A C 1
ATOM 1224 O O . ALA A 1 150 ? 26.5 1.173 9.172 1 91.88 150 ALA A O 1
ATOM 1225 N N . SER A 1 151 ? 24.359 1.148 9.492 1 88.88 151 SER A N 1
ATOM 1226 C CA . SER A 1 151 ? 24.297 -0.31 9.461 1 88.88 151 SER A CA 1
ATOM 1227 C C . SER A 1 151 ? 24.688 -0.852 8.094 1 88.88 151 SER A C 1
ATOM 1229 O O . SER A 1 151 ? 25.5 -1.77 7.988 1 88.88 151 SER A O 1
ATOM 1231 N N . ILE A 1 152 ? 24.156 -0.304 7.066 1 90.56 152 ILE A N 1
ATOM 1232 C CA . ILE A 1 152 ? 24.422 -0.76 5.711 1 90.56 152 ILE A CA 1
ATOM 1233 C C . ILE A 1 152 ? 25.891 -0.483 5.355 1 90.56 152 ILE A C 1
ATOM 1235 O O . ILE A 1 152 ? 26.547 -1.301 4.703 1 90.56 152 ILE A O 1
ATOM 1239 N N . ARG A 1 153 ? 26.344 0.694 5.738 1 92.31 153 ARG A N 1
ATOM 1240 C CA . ARG A 1 153 ? 27.734 1.043 5.484 1 92.31 153 ARG A CA 1
ATOM 1241 C C . ARG A 1 153 ? 28.672 0.021 6.113 1 92.31 153 ARG A C 1
ATOM 1243 O O . ARG A 1 153 ? 29.625 -0.431 5.473 1 92.31 153 ARG A O 1
ATOM 1250 N N . SER A 1 154 ? 28.406 -0.318 7.324 1 91 154 SER A N 1
ATOM 1251 C CA . SER A 1 154 ? 29.234 -1.309 8.016 1 91 154 SER A CA 1
ATOM 1252 C C . SER A 1 154 ? 29.203 -2.652 7.293 1 91 154 SER A C 1
ATOM 1254 O O . SER A 1 154 ? 30.234 -3.291 7.113 1 91 154 SER A O 1
ATOM 1256 N N . ASP A 1 155 ? 28.062 -3.041 6.879 1 87.38 155 ASP A N 1
ATOM 1257 C CA . ASP A 1 155 ? 27.922 -4.301 6.156 1 87.38 155 ASP A CA 1
ATOM 1258 C C . ASP A 1 155 ? 28.672 -4.262 4.828 1 87.38 155 ASP A C 1
ATOM 1260 O O . ASP A 1 155 ? 29.266 -5.262 4.414 1 87.38 155 ASP A O 1
ATOM 1264 N N . LEU A 1 156 ? 28.578 -3.162 4.184 1 89.38 156 LEU A N 1
ATOM 1265 C CA . LEU A 1 156 ? 29.281 -3.008 2.91 1 89.38 156 LEU A CA 1
ATOM 1266 C C . LEU A 1 156 ? 30.797 -3.043 3.107 1 89.38 156 LEU A C 1
ATOM 1268 O O . LEU A 1 156 ? 31.5 -3.693 2.342 1 89.38 156 LEU A O 1
ATOM 1272 N N . GLU A 1 157 ? 31.219 -2.352 4.09 1 88.81 157 GLU A N 1
ATOM 1273 C CA . GLU A 1 157 ? 32.656 -2.285 4.375 1 88.81 157 GLU A CA 1
ATOM 1274 C C . GLU A 1 157 ? 33.188 -3.656 4.75 1 88.81 157 GLU A C 1
ATOM 1276 O O . GLU A 1 157 ? 34.312 -4.016 4.355 1 88.81 157 GLU A O 1
ATOM 1281 N N . GLU A 1 158 ? 32.375 -4.414 5.434 1 84.88 158 GLU A N 1
ATOM 1282 C CA . GLU A 1 158 ? 32.812 -5.727 5.895 1 84.88 158 GLU A CA 1
ATOM 1283 C C . GLU A 1 158 ? 32.531 -6.805 4.852 1 84.88 158 GLU A C 1
ATOM 1285 O O . GLU A 1 158 ? 32.969 -7.953 5.004 1 84.88 158 GLU A O 1
ATOM 1290 N N . GLY A 1 159 ? 31.906 -6.43 3.816 1 81.5 159 GLY A N 1
ATOM 1291 C CA . GLY A 1 159 ? 31.562 -7.391 2.779 1 81.5 159 GLY A CA 1
ATOM 1292 C C . GLY A 1 159 ? 30.484 -8.367 3.205 1 81.5 159 GLY A C 1
ATOM 1293 O O . GLY A 1 159 ? 30.469 -9.516 2.744 1 81.5 159 GLY A O 1
ATOM 1294 N N . LEU A 1 160 ? 29.641 -7.941 4.09 1 76.62 160 LEU A N 1
ATOM 1295 C CA . LEU A 1 160 ? 28.641 -8.828 4.672 1 76.62 160 LEU A CA 1
ATOM 1296 C C . LEU A 1 160 ? 27.25 -8.492 4.137 1 76.62 160 LEU A C 1
ATOM 1298 O O . LEU A 1 160 ? 26.281 -9.203 4.43 1 76.62 160 LEU A O 1
ATOM 1302 N N . LEU A 1 161 ? 27.234 -7.492 3.307 1 82.19 161 LEU A N 1
ATOM 1303 C CA . LEU A 1 161 ? 25.906 -7.047 2.875 1 82.19 161 LEU A CA 1
ATOM 1304 C C . LEU A 1 161 ? 25.297 -8.047 1.903 1 82.19 161 LEU A C 1
ATOM 1306 O O . LEU A 1 161 ? 25.953 -8.5 0.968 1 82.19 161 LEU A O 1
ATOM 1310 N N . ASP A 1 162 ? 24.062 -8.477 2.203 1 78.38 162 ASP A N 1
ATOM 1311 C CA . ASP A 1 162 ? 23.234 -9.195 1.229 1 78.38 162 ASP A CA 1
ATOM 1312 C C . ASP A 1 162 ? 22.578 -8.227 0.25 1 78.38 162 ASP A C 1
ATOM 1314 O O . ASP A 1 162 ? 21.625 -7.527 0.61 1 78.38 162 ASP A O 1
ATOM 1318 N N . TYR A 1 163 ? 23.016 -8.25 -0.949 1 84.25 163 TYR A N 1
ATOM 1319 C CA . TYR A 1 163 ? 22.562 -7.273 -1.935 1 84.25 163 TYR A CA 1
ATOM 1320 C C . TYR A 1 163 ? 21.109 -7.508 -2.33 1 84.25 163 TYR A C 1
ATOM 1322 O O . TYR A 1 163 ? 20.531 -6.703 -3.053 1 84.25 163 TYR A O 1
ATOM 1330 N N . GLU A 1 164 ? 20.469 -8.508 -1.793 1 79.5 164 GLU A N 1
ATOM 1331 C CA . GLU A 1 164 ? 19.047 -8.734 -1.99 1 79.5 164 GLU A CA 1
ATOM 1332 C C . GLU A 1 164 ? 18.203 -7.602 -1.396 1 79.5 164 GLU A C 1
ATOM 1334 O O . GLU A 1 164 ? 17.047 -7.41 -1.774 1 79.5 164 GLU A O 1
ATOM 1339 N N . ILE A 1 165 ? 18.875 -6.91 -0.517 1 82.31 165 ILE A N 1
ATOM 1340 C CA . ILE A 1 165 ? 18.219 -5.781 0.126 1 82.31 165 ILE A CA 1
ATOM 1341 C C . ILE A 1 165 ? 17.797 -4.758 -0.929 1 82.31 165 ILE A C 1
ATOM 1343 O O . ILE A 1 165 ? 16.906 -3.943 -0.693 1 82.31 165 ILE A O 1
ATOM 1347 N N . PHE A 1 166 ? 18.484 -4.832 -2.084 1 85.31 166 PHE A N 1
ATOM 1348 C CA . PHE A 1 166 ? 18.172 -3.885 -3.148 1 85.31 166 PHE A CA 1
ATOM 1349 C C . PHE A 1 166 ? 17.234 -4.512 -4.172 1 85.31 166 PHE A C 1
ATOM 1351 O O . PHE A 1 166 ? 16.984 -3.932 -5.23 1 85.31 166 PHE A O 1
ATOM 1358 N N . GLY A 1 167 ? 16.844 -5.719 -3.959 1 77.88 167 GLY A N 1
ATOM 1359 C CA . GLY A 1 167 ? 15.922 -6.41 -4.848 1 77.88 167 GLY A CA 1
ATOM 1360 C C . GLY A 1 167 ? 16.406 -7.785 -5.258 1 77.88 167 GLY A C 1
ATOM 1361 O O . GLY A 1 167 ? 17.594 -7.988 -5.473 1 77.88 167 GLY A O 1
ATOM 1362 N N . GLU A 1 168 ? 15.5 -8.633 -5.391 1 74 168 GLU A N 1
ATOM 1363 C CA . GLU A 1 168 ? 15.852 -10.008 -5.746 1 74 168 GLU A CA 1
ATOM 1364 C C . GLU A 1 168 ? 16.359 -10.086 -7.184 1 74 168 GLU A C 1
ATOM 1366 O O . GLU A 1 168 ? 17.344 -10.766 -7.465 1 74 168 GLU A O 1
ATOM 1371 N N . ARG A 1 169 ? 15.578 -9.492 -8.055 1 74.62 169 ARG A N 1
ATOM 1372 C CA . ARG A 1 169 ? 15.969 -9.516 -9.461 1 74.62 169 ARG A CA 1
ATOM 1373 C C . ARG A 1 169 ? 17.344 -8.867 -9.656 1 74.62 169 ARG A C 1
ATOM 1375 O O . ARG A 1 169 ? 18.156 -9.352 -10.438 1 74.62 169 ARG A O 1
ATOM 1382 N N . PHE A 1 170 ? 17.516 -7.836 -8.953 1 85.25 170 PHE A N 1
ATOM 1383 C CA . PHE A 1 170 ? 18.812 -7.152 -9 1 85.25 170 PHE A CA 1
ATOM 1384 C C . PHE A 1 170 ? 19.922 -8.062 -8.5 1 85.25 170 PHE A C 1
ATOM 1386 O O . PHE A 1 170 ? 20.984 -8.156 -9.125 1 85.25 170 PHE A O 1
ATOM 1393 N N . ASN A 1 171 ? 19.688 -8.648 -7.406 1 82.38 171 ASN A N 1
ATOM 1394 C CA . ASN A 1 171 ? 20.703 -9.531 -6.828 1 82.38 171 ASN A CA 1
ATOM 1395 C C . ASN A 1 171 ? 21.062 -10.672 -7.781 1 82.38 171 ASN A C 1
ATOM 1397 O O . ASN A 1 171 ? 22.234 -11.016 -7.934 1 82.38 171 ASN A O 1
ATOM 1401 N N . SER A 1 172 ? 20.078 -11.211 -8.375 1 76.69 172 SER A N 1
ATOM 1402 C CA . SER A 1 172 ? 20.312 -12.281 -9.336 1 76.69 172 SER A CA 1
ATOM 1403 C C . SER A 1 172 ? 21.141 -11.789 -10.516 1 76.69 172 SER A C 1
ATOM 1405 O O . SER A 1 172 ? 22.047 -12.484 -10.984 1 76.69 172 SER A O 1
ATOM 1407 N N . HIS A 1 173 ? 20.797 -10.695 -10.992 1 85 173 HIS A N 1
ATOM 1408 C CA . HIS A 1 173 ? 21.547 -10.078 -12.086 1 85 173 HIS A CA 1
ATOM 1409 C C . HIS A 1 173 ? 23 -9.82 -11.68 1 85 173 HIS A C 1
ATOM 1411 O O . HIS A 1 173 ? 23.922 -10.094 -12.453 1 85 173 HIS A O 1
ATOM 1417 N N . LEU A 1 174 ? 23.172 -9.266 -10.508 1 88.19 174 LEU A N 1
ATOM 1418 C CA . LEU A 1 174 ? 24.5 -8.938 -9.992 1 88.19 174 LEU A CA 1
ATOM 1419 C C . LEU A 1 174 ? 25.359 -10.188 -9.883 1 88.19 174 LEU A C 1
ATOM 1421 O O . LEU A 1 174 ? 26.531 -10.18 -10.289 1 88.19 174 LEU A O 1
ATOM 1425 N N . ILE A 1 175 ? 24.812 -11.203 -9.414 1 83.12 175 ILE A N 1
ATOM 1426 C CA . ILE A 1 175 ? 25.547 -12.461 -9.242 1 83.12 175 ILE A CA 1
ATOM 1427 C C . ILE A 1 175 ? 25.922 -13.023 -10.609 1 83.12 175 ILE A C 1
ATOM 1429 O O . ILE A 1 175 ? 27.047 -13.5 -10.797 1 83.12 175 ILE A O 1
ATOM 1433 N N . SER A 1 176 ? 25 -12.953 -11.516 1 83.12 176 SER A N 1
ATOM 1434 C CA . SER A 1 176 ? 25.266 -13.461 -12.859 1 83.12 176 SER A CA 1
ATOM 1435 C C . SER A 1 176 ? 26.422 -12.695 -13.516 1 83.12 176 SER A C 1
ATOM 1437 O O . SER A 1 176 ? 27.281 -13.289 -14.172 1 83.12 176 SER A O 1
ATOM 1439 N N . VAL A 1 177 ? 26.406 -11.453 -13.359 1 88.31 177 VAL A N 1
ATOM 1440 C CA . VAL A 1 177 ? 27.453 -10.609 -13.938 1 88.31 177 VAL A CA 1
ATOM 1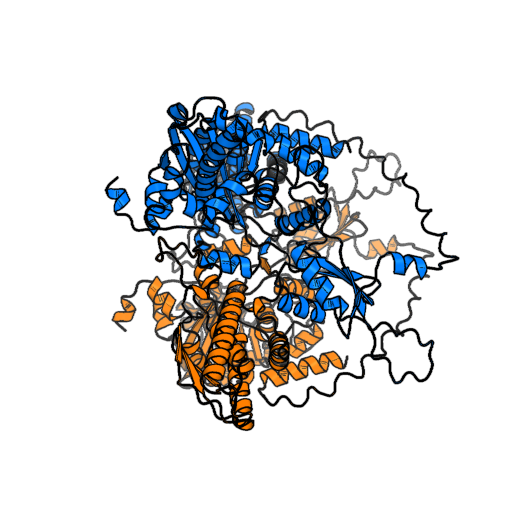441 C C . VAL A 1 177 ? 28.797 -10.922 -13.266 1 88.31 177 VAL A C 1
ATOM 1443 O O . VAL A 1 177 ? 29.828 -11.016 -13.938 1 88.31 177 VAL A O 1
ATOM 1446 N N . GLN A 1 178 ? 28.766 -11.031 -11.992 1 87.31 178 GLN A N 1
ATOM 1447 C CA . GLN A 1 178 ? 29.984 -11.336 -11.234 1 87.31 178 GLN A CA 1
ATOM 1448 C C . GLN A 1 178 ? 30.578 -12.672 -11.664 1 87.31 178 GLN A C 1
ATOM 1450 O O . GLN A 1 178 ? 31.797 -12.789 -11.82 1 87.31 178 GLN A O 1
ATOM 1455 N N . CYS A 1 179 ? 29.719 -13.617 -11.836 1 83.88 179 CYS A N 1
ATOM 1456 C CA . CYS A 1 179 ? 30.172 -14.93 -12.273 1 83.88 179 CYS A CA 1
ATOM 1457 C C . CYS A 1 179 ? 30.766 -14.867 -13.672 1 83.88 179 CYS A C 1
ATOM 1459 O O . CYS A 1 179 ? 31.828 -15.461 -13.93 1 83.88 179 CYS A O 1
ATOM 1461 N N . TYR A 1 180 ? 30.141 -14.203 -14.492 1 86.94 180 TYR A N 1
ATOM 1462 C CA . TYR A 1 180 ? 30.609 -14.055 -15.867 1 86.94 180 TYR A CA 1
ATOM 1463 C C . TYR A 1 180 ? 31.984 -13.375 -15.891 1 86.94 180 TYR A C 1
ATOM 1465 O O . TYR A 1 180 ? 32.875 -13.82 -16.609 1 86.94 180 TYR A O 1
ATOM 1473 N N . LEU A 1 181 ? 32.062 -12.312 -15.164 1 88.56 181 LEU A N 1
ATOM 1474 C CA . LEU A 1 181 ? 33.312 -11.555 -15.117 1 88.56 181 LEU A CA 1
ATOM 1475 C C . LEU A 1 181 ? 34.438 -12.422 -14.578 1 88.56 181 LEU A C 1
ATOM 1477 O O . LEU A 1 181 ? 35.562 -12.383 -15.094 1 88.56 181 LEU A O 1
ATOM 1481 N N . SER A 1 182 ? 34.188 -13.133 -13.516 1 85.5 182 SER A N 1
ATOM 1482 C CA . SER A 1 182 ? 35.188 -14 -12.922 1 85.5 182 SER A CA 1
ATOM 1483 C C . SER A 1 182 ? 35.656 -15.078 -13.906 1 85.5 182 SER A C 1
ATOM 1485 O O . SER A 1 182 ? 36.844 -15.359 -14.016 1 85.5 182 SER A O 1
ATOM 1487 N N . ASP A 1 183 ? 34.656 -15.633 -14.594 1 87.06 183 ASP A N 1
ATOM 1488 C CA . ASP A 1 183 ? 34.969 -16.672 -15.578 1 87.06 183 ASP A CA 1
ATOM 1489 C C . ASP A 1 183 ? 35.781 -16.109 -16.734 1 87.06 183 ASP A C 1
ATOM 1491 O O . ASP A 1 183 ? 36.75 -16.734 -17.188 1 87.06 183 ASP A O 1
ATOM 1495 N N . MET A 1 184 ? 35.406 -14.984 -17.219 1 88.06 184 MET A N 1
ATOM 1496 C CA . MET A 1 184 ? 36.125 -14.336 -18.328 1 88.06 184 MET A CA 1
ATOM 1497 C C . MET A 1 184 ? 37.562 -13.992 -17.938 1 88.06 184 MET A C 1
ATOM 1499 O O . MET A 1 184 ? 38.469 -14.203 -18.734 1 88.06 184 MET A O 1
ATOM 1503 N N . LEU A 1 185 ? 37.719 -13.453 -16.781 1 86.25 185 LEU A N 1
ATOM 1504 C CA . LEU A 1 185 ? 39.031 -13.055 -16.328 1 86.25 185 LEU A CA 1
ATOM 1505 C C . LEU A 1 185 ? 39.938 -14.281 -16.141 1 86.25 185 LEU A C 1
ATOM 1507 O O . LEU A 1 185 ? 41.125 -14.234 -16.422 1 86.25 185 LEU A O 1
ATOM 1511 N N . GLU A 1 186 ? 39.344 -15.359 -15.633 1 84.25 186 GLU A N 1
ATOM 1512 C CA . GLU A 1 186 ? 40.094 -16.609 -15.484 1 84.25 186 GLU A CA 1
ATOM 1513 C C . GLU A 1 186 ? 40.531 -17.156 -16.844 1 84.25 186 GLU A C 1
ATOM 1515 O O . GLU A 1 186 ? 41.625 -17.656 -16.984 1 84.25 186 GLU A O 1
ATOM 1520 N N . ARG A 1 187 ? 39.688 -17.078 -17.766 1 85.5 187 ARG A N 1
ATOM 1521 C CA . ARG A 1 187 ? 40 -17.531 -19.125 1 85.5 187 ARG A CA 1
ATOM 1522 C C . ARG A 1 187 ? 41.125 -16.688 -19.734 1 85.5 187 ARG A C 1
ATOM 1524 O O . ARG A 1 187 ? 42.031 -17.219 -20.375 1 85.5 187 ARG A O 1
ATOM 1531 N N . LEU A 1 188 ? 41 -15.414 -19.531 1 83.44 188 LEU A N 1
ATOM 1532 C CA . LEU A 1 188 ? 42 -14.508 -20.078 1 83.44 188 LEU A CA 1
ATOM 1533 C C . LEU A 1 188 ? 43.344 -14.703 -19.406 1 83.44 188 LEU A C 1
ATOM 1535 O O . LEU A 1 188 ? 44.406 -14.602 -20.047 1 83.44 188 LEU A O 1
ATOM 1539 N N . ARG A 1 189 ? 43.344 -15.016 -18.125 1 76.56 189 ARG A N 1
ATOM 1540 C CA . ARG A 1 189 ? 44.562 -15.281 -17.375 1 76.56 189 ARG A CA 1
ATOM 1541 C C . ARG A 1 189 ? 45.25 -16.578 -17.844 1 76.56 189 ARG A C 1
ATOM 1543 O O . ARG A 1 189 ? 46.469 -16.656 -17.953 1 76.56 189 ARG A O 1
ATOM 1550 N N . LYS A 1 190 ? 44.406 -17.516 -18.094 1 78.94 190 LYS A N 1
ATOM 1551 C CA . LYS A 1 190 ? 44.906 -18.781 -18.578 1 78.94 190 LYS A CA 1
ATOM 1552 C C . LYS A 1 190 ? 45.469 -18.656 -19.984 1 78.94 190 LYS A C 1
ATOM 1554 O O . LYS A 1 190 ? 46.469 -19.312 -20.328 1 78.94 190 LYS A O 1
ATOM 1559 N N . ALA A 1 191 ? 44.875 -17.859 -20.703 1 77.31 191 ALA A N 1
ATOM 1560 C CA . ALA A 1 191 ? 45.344 -17.656 -22.078 1 77.31 191 ALA A CA 1
ATOM 1561 C C . ALA A 1 191 ? 46.656 -16.922 -22.109 1 77.31 191 ALA A C 1
ATOM 1563 O O . ALA A 1 191 ? 47.469 -17.125 -23.031 1 77.31 191 ALA A O 1
ATOM 1564 N N . THR A 1 192 ? 46.906 -16.047 -21.203 1 68 192 THR A N 1
ATOM 1565 C CA . THR A 1 192 ? 48.125 -15.258 -21.188 1 68 192 THR A CA 1
ATOM 1566 C C . THR A 1 192 ? 49.25 -16.016 -20.5 1 68 192 THR A C 1
ATOM 1568 O O . THR A 1 192 ? 50.438 -15.734 -20.734 1 68 192 THR A O 1
ATOM 1571 N N . SER A 1 193 ? 49 -16.875 -19.531 1 61.16 193 SER A N 1
ATOM 1572 C CA . SER A 1 193 ? 50.094 -17.578 -18.859 1 61.16 193 SER A CA 1
ATOM 1573 C C . SER A 1 193 ? 50.281 -18.984 -19.422 1 61.16 193 SER A C 1
ATOM 1575 O O . SER A 1 193 ? 49.5 -19.891 -19.125 1 61.16 193 SER A O 1
ATOM 1577 N N . PRO A 1 194 ? 51 -19.25 -20.469 1 53.41 194 PRO A N 1
ATOM 1578 C CA . PRO A 1 194 ? 51.344 -20.641 -20.812 1 53.41 194 PRO A CA 1
ATOM 1579 C C . PRO A 1 194 ? 51.906 -21.422 -19.609 1 53.41 194 PRO A C 1
ATOM 1581 O O . PRO A 1 194 ? 52.438 -20.812 -18.672 1 53.41 194 PRO A O 1
ATOM 1584 N N . PRO A 1 195 ? 51.531 -22.812 -19.359 1 50.41 195 PRO A N 1
ATOM 1585 C CA . PRO A 1 195 ? 51.875 -23.656 -18.203 1 50.41 195 PRO A CA 1
ATOM 1586 C C . PRO A 1 195 ? 53.281 -23.391 -17.672 1 50.41 195 PRO A C 1
ATOM 1588 O O . PRO A 1 195 ? 53.656 -23.891 -16.594 1 50.41 195 PRO A O 1
ATOM 1591 N N . THR A 1 196 ? 54.312 -23.156 -18.516 1 46.62 196 THR A N 1
ATOM 1592 C CA . THR A 1 196 ? 55.656 -23.25 -18 1 46.62 196 THR A CA 1
ATOM 1593 C C . THR A 1 196 ? 55.938 -22.156 -16.969 1 46.62 196 THR A C 1
ATOM 1595 O O . THR A 1 196 ? 56.938 -22.188 -16.281 1 46.62 196 THR A O 1
ATOM 1598 N N . ILE A 1 197 ? 55.844 -20.828 -17.359 1 43.97 197 ILE A N 1
ATOM 1599 C CA . ILE A 1 197 ? 56.562 -19.844 -16.547 1 43.97 197 ILE A CA 1
ATOM 1600 C C . ILE A 1 197 ? 55.719 -19.531 -15.297 1 43.97 197 ILE A C 1
ATOM 1602 O O . ILE A 1 197 ? 54.562 -19.156 -15.398 1 43.97 197 ILE A O 1
ATOM 1606 N N . PRO A 1 198 ? 56.094 -20.062 -14.094 1 42.09 198 PRO A N 1
ATOM 1607 C CA . PRO A 1 198 ? 55.531 -19.875 -12.75 1 42.09 198 PRO A CA 1
ATOM 1608 C C . PRO A 1 198 ? 55.125 -18.438 -12.469 1 42.09 198 PRO A C 1
ATOM 1610 O O . PRO A 1 198 ? 54.75 -18.109 -11.344 1 42.09 198 PRO A O 1
ATOM 1613 N N . THR A 1 199 ? 55.969 -17.312 -13.023 1 40.88 199 THR A N 1
ATOM 1614 C CA . THR A 1 199 ? 56.156 -16.016 -12.383 1 40.88 199 THR A CA 1
ATOM 1615 C C . THR A 1 199 ? 54.844 -15.266 -12.227 1 40.88 199 THR A C 1
ATOM 1617 O O . THR A 1 199 ? 53.938 -15.406 -13.055 1 40.88 199 THR A O 1
ATOM 1620 N N . CYS A 1 200 ? 54.594 -14.562 -11.039 1 41.28 200 CYS A N 1
ATOM 1621 C CA . CYS A 1 200 ? 53.688 -13.508 -10.562 1 41.28 200 CYS A CA 1
ATOM 1622 C C . CYS A 1 200 ? 53.406 -12.492 -11.664 1 41.28 200 CYS A C 1
ATOM 1624 O O . CYS A 1 200 ? 53.562 -11.281 -11.445 1 41.28 200 CYS A O 1
ATOM 1626 N N . GLN A 1 201 ? 53.844 -12.641 -12.883 1 45.5 201 GLN A N 1
ATOM 1627 C CA . GLN A 1 201 ? 53.844 -11.555 -13.859 1 45.5 201 GLN A CA 1
ATOM 1628 C C . GLN A 1 201 ? 52.438 -10.984 -14.023 1 45.5 201 GLN A C 1
ATOM 1630 O O . GLN A 1 201 ? 51.438 -11.711 -13.875 1 45.5 201 GLN A O 1
ATOM 1635 N N . GLU A 1 202 ? 52.344 -9.617 -14.055 1 50.53 202 GLU A N 1
ATOM 1636 C CA . GLU A 1 202 ? 51.25 -8.688 -14.328 1 50.53 202 GLU A CA 1
ATOM 1637 C C . GLU A 1 202 ? 50.312 -9.227 -15.414 1 50.53 202 GLU A C 1
ATOM 1639 O O . GLU A 1 202 ? 50.75 -9.484 -16.547 1 50.53 202 GLU A O 1
ATOM 1644 N N . MET A 1 203 ? 49.531 -10.109 -15.211 1 52.69 203 MET A N 1
ATOM 1645 C CA . MET A 1 203 ? 48.5 -10.648 -16.078 1 52.69 203 MET A CA 1
ATOM 1646 C C . MET A 1 203 ? 47.875 -9.562 -16.953 1 52.69 203 MET A C 1
ATOM 1648 O O . MET A 1 203 ? 47.219 -8.656 -16.438 1 52.69 203 MET A O 1
ATOM 1652 N N . THR A 1 204 ? 48.531 -9.141 -18.109 1 67 204 THR A N 1
ATOM 1653 C CA . THR A 1 204 ? 48.062 -8.078 -18.969 1 67 204 THR A CA 1
ATOM 1654 C C . THR A 1 204 ? 47 -8.609 -19.938 1 67 204 THR A C 1
ATOM 1656 O O . THR A 1 204 ? 47.219 -9.625 -20.609 1 67 204 THR A O 1
ATOM 1659 N N . PHE A 1 205 ? 45.75 -8.477 -19.766 1 77.06 205 PHE A N 1
ATOM 1660 C CA . PHE A 1 205 ? 44.719 -8.82 -20.734 1 77.06 205 PHE A CA 1
ATOM 1661 C C . PHE A 1 205 ? 44.219 -7.57 -21.438 1 77.06 205 PHE A C 1
ATOM 1663 O O . PHE A 1 205 ? 44.375 -6.457 -20.938 1 77.06 205 PHE A O 1
ATOM 1670 N N . ALA A 1 206 ? 43.781 -7.734 -22.781 1 82.06 206 ALA A N 1
ATOM 1671 C CA . ALA A 1 206 ? 43.156 -6.641 -23.531 1 82.06 206 ALA A CA 1
ATOM 1672 C C . ALA A 1 206 ? 41.844 -6.215 -22.891 1 82.06 206 ALA A C 1
ATOM 1674 O O . ALA A 1 206 ? 41.094 -7.055 -22.391 1 82.06 206 ALA A O 1
ATOM 1675 N N . PRO A 1 207 ? 41.625 -4.965 -22.828 1 88.5 207 PRO A N 1
ATOM 1676 C CA . PRO A 1 207 ? 40.344 -4.473 -22.312 1 88.5 207 PRO A CA 1
ATOM 1677 C C . PRO A 1 207 ? 39.156 -5.047 -23.062 1 88.5 207 PRO A C 1
ATOM 1679 O O . PRO A 1 207 ? 39.25 -5.297 -24.266 1 88.5 207 PRO A O 1
ATOM 1682 N N . PHE A 1 208 ? 38.125 -5.363 -22.375 1 90.62 208 PHE A N 1
ATOM 1683 C CA . PHE A 1 208 ? 36.906 -5.859 -23.016 1 90.62 208 PHE A CA 1
ATOM 1684 C C . PHE A 1 208 ? 35.688 -5.207 -22.406 1 90.62 208 PHE A C 1
ATOM 1686 O O . PHE A 1 208 ? 35.781 -4.508 -21.391 1 90.62 208 PHE A O 1
ATOM 1693 N N . VAL A 1 209 ? 34.594 -5.336 -23.125 1 92.62 209 VAL A N 1
ATOM 1694 C CA . VAL A 1 209 ? 33.344 -4.703 -22.719 1 92.62 209 VAL A CA 1
ATOM 1695 C C . VAL A 1 209 ? 32.25 -5.77 -22.516 1 92.62 209 VAL A C 1
ATOM 1697 O O . VAL A 1 209 ? 32.156 -6.719 -23.297 1 92.62 209 VAL A O 1
ATOM 1700 N N . VAL A 1 210 ? 31.609 -5.695 -21.344 1 91.44 210 VAL A N 1
ATOM 1701 C CA . VAL A 1 210 ? 30.484 -6.57 -21.031 1 91.44 210 VAL A CA 1
ATOM 1702 C C . VAL A 1 210 ? 29.172 -5.793 -21.141 1 91.44 210 VAL A C 1
ATOM 1704 O O . VAL A 1 210 ? 29.016 -4.738 -20.531 1 91.44 210 VAL A O 1
ATOM 1707 N N . ASN A 1 211 ? 28.266 -6.25 -21.922 1 89.25 211 ASN A N 1
ATOM 1708 C CA . ASN A 1 211 ? 26.938 -5.641 -22 1 89.25 211 ASN A CA 1
ATOM 1709 C C . ASN A 1 211 ? 26.016 -6.133 -20.891 1 89.25 211 ASN A C 1
ATOM 1711 O O . ASN A 1 211 ? 25.516 -7.258 -20.938 1 89.25 211 ASN A O 1
ATOM 1715 N N . LEU A 1 212 ? 25.656 -5.289 -20.016 1 87.88 212 LEU A N 1
ATOM 1716 C CA . LEU A 1 212 ? 24.906 -5.637 -18.828 1 87.88 212 LEU A CA 1
ATOM 1717 C C . LEU A 1 212 ? 23.453 -5.941 -19.172 1 87.88 212 LEU A C 1
ATOM 1719 O O . LEU A 1 212 ? 22.719 -6.527 -18.359 1 87.88 212 LEU A O 1
ATOM 1723 N N . ASP A 1 213 ? 22.969 -5.527 -20.328 1 80.12 213 ASP A N 1
ATOM 1724 C CA . ASP A 1 213 ? 21.594 -5.75 -20.734 1 80.12 213 ASP A CA 1
ATOM 1725 C C . ASP A 1 213 ? 21.438 -7.102 -21.422 1 80.12 213 ASP A C 1
ATOM 1727 O O . ASP A 1 213 ? 20.344 -7.449 -21.875 1 80.12 213 ASP A O 1
ATOM 1731 N N . ASP A 1 214 ? 22.484 -7.805 -21.422 1 77.88 214 ASP A N 1
ATOM 1732 C CA . ASP A 1 214 ? 22.422 -9.117 -22.078 1 77.88 214 ASP A CA 1
ATOM 1733 C C . ASP A 1 214 ? 21.453 -10.039 -21.344 1 77.88 214 ASP A C 1
ATOM 1735 O O . ASP A 1 214 ? 21.391 -10.047 -20.109 1 77.88 214 ASP A O 1
ATOM 1739 N N . THR A 1 215 ? 20.656 -10.773 -22.062 1 72.44 215 THR A N 1
ATOM 1740 C CA . THR A 1 215 ? 19.625 -11.664 -21.547 1 72.44 215 THR A CA 1
ATOM 1741 C C . THR A 1 215 ? 20.234 -12.75 -20.672 1 72.44 215 THR A C 1
ATOM 1743 O O . THR A 1 215 ? 19.547 -13.336 -19.828 1 72.44 215 THR A O 1
ATOM 1746 N N . ILE A 1 216 ? 21.5 -12.953 -20.906 1 72.81 216 ILE A N 1
ATOM 1747 C CA . ILE A 1 216 ? 22.172 -14.008 -20.156 1 72.81 216 ILE A CA 1
ATOM 1748 C C . ILE A 1 216 ? 22.203 -13.656 -18.672 1 72.81 216 ILE A C 1
ATOM 1750 O O . ILE A 1 216 ? 22.312 -14.547 -17.812 1 72.81 216 ILE A O 1
ATOM 1754 N N . PHE A 1 217 ? 22.109 -12.391 -18.422 1 76.88 217 PHE A N 1
ATOM 1755 C CA . PHE A 1 217 ? 22.25 -11.969 -17.031 1 76.88 217 PHE A CA 1
ATOM 1756 C C . PHE A 1 217 ? 20.891 -11.875 -16.344 1 76.88 217 PHE A C 1
ATOM 1758 O O . PHE A 1 217 ? 20.812 -11.633 -15.141 1 76.88 217 PHE A O 1
ATOM 1765 N N . ASP A 1 218 ? 19.828 -11.977 -17.031 1 68.12 218 ASP A N 1
ATOM 1766 C CA . ASP A 1 218 ? 18.484 -11.875 -16.453 1 68.12 218 ASP A CA 1
ATOM 1767 C C . ASP A 1 218 ? 17.844 -13.25 -16.297 1 68.12 218 ASP A C 1
ATOM 1769 O O . ASP A 1 218 ? 17.469 -13.875 -17.297 1 68.12 218 ASP A O 1
ATOM 1773 N N . PRO A 1 219 ? 17.859 -13.719 -15.047 1 58.62 219 PRO A N 1
ATOM 1774 C CA . PRO A 1 219 ? 17.281 -15.055 -14.875 1 58.62 219 PRO A CA 1
ATOM 1775 C C . PRO A 1 219 ? 15.812 -15.117 -15.266 1 58.62 219 PRO A C 1
ATOM 1777 O O . PRO A 1 219 ? 15.281 -16.203 -15.516 1 58.62 219 PRO A O 1
ATOM 1780 N N . TYR A 1 220 ? 15.164 -13.945 -15.227 1 54.94 220 TYR A N 1
ATOM 1781 C CA . TYR A 1 220 ? 13.742 -13.938 -15.547 1 54.94 220 TYR A CA 1
ATOM 1782 C C . TYR A 1 220 ? 13.516 -13.75 -17.047 1 54.94 220 TYR A C 1
ATOM 1784 O O . TYR A 1 220 ? 12.383 -13.75 -17.516 1 54.94 220 TYR A O 1
ATOM 1792 N N . ALA A 1 221 ? 14.719 -13.438 -17.703 1 50.41 221 ALA A N 1
ATOM 1793 C CA . ALA A 1 221 ? 14.602 -13.289 -19.141 1 50.41 221 ALA A CA 1
ATOM 1794 C C . ALA A 1 221 ? 14.18 -14.602 -19.797 1 50.41 221 ALA A C 1
ATOM 1796 O O . ALA A 1 221 ? 14.797 -15.641 -19.562 1 50.41 221 ALA A O 1
ATOM 1797 N N . CYS A 1 222 ? 12.883 -14.883 -19.703 1 44.53 222 CYS A N 1
ATOM 1798 C CA . CYS A 1 222 ? 12.398 -16.062 -20.422 1 44.53 222 CYS A CA 1
ATOM 1799 C C . CYS A 1 222 ? 13.141 -16.25 -21.734 1 44.53 222 CYS A C 1
ATOM 1801 O O . CYS A 1 222 ? 13.117 -15.367 -22.594 1 44.53 222 CYS A O 1
ATOM 1803 N N . ARG A 1 223 ? 14.266 -16.953 -21.75 1 39.84 223 ARG A N 1
ATOM 1804 C CA . ARG A 1 223 ? 15.016 -17.312 -22.953 1 39.84 223 ARG A CA 1
ATOM 1805 C C . ARG A 1 223 ? 14.078 -17.781 -24.062 1 39.84 223 ARG A C 1
ATOM 1807 O O . ARG A 1 223 ? 13.984 -18.984 -24.328 1 39.84 223 ARG A O 1
ATOM 1814 N N . SER A 1 224 ? 12.875 -17.453 -24.094 1 36.94 224 SER A N 1
ATOM 1815 C CA . SER A 1 224 ? 12.359 -18.109 -25.281 1 36.94 224 SER A CA 1
ATOM 1816 C C . SER A 1 224 ? 13.078 -17.609 -26.531 1 36.94 224 SER A C 1
ATOM 1818 O O . SER A 1 224 ? 13.312 -16.406 -26.688 1 36.94 224 SER A O 1
ATOM 1820 N N . GLU A 1 225 ? 13.938 -18.281 -27.016 1 36.97 225 GLU A N 1
ATOM 1821 C CA . GLU A 1 225 ? 14.469 -18.109 -28.359 1 36.97 225 GLU A CA 1
ATOM 1822 C C . GLU A 1 225 ? 13.484 -17.359 -29.25 1 36.97 225 GLU A C 1
ATOM 1824 O O . GLU A 1 225 ? 13.875 -16.797 -30.281 1 36.97 225 GLU A O 1
ATOM 1829 N N . ALA A 1 226 ? 12.164 -17.688 -29.281 1 34.75 226 ALA A N 1
ATOM 1830 C CA . ALA A 1 226 ? 11.336 -17.219 -30.391 1 34.75 226 ALA A CA 1
ATOM 1831 C C . ALA A 1 226 ? 11.086 -15.711 -30.297 1 34.75 226 ALA A C 1
ATOM 1833 O O . ALA A 1 226 ? 10.812 -15.055 -31.312 1 34.75 226 ALA A O 1
ATOM 1834 N N . GLN A 1 227 ? 10.414 -15.055 -29.328 1 36.81 227 GLN A N 1
ATOM 1835 C CA . GLN A 1 227 ? 10.117 -13.633 -29.469 1 36.81 227 GLN A CA 1
ATOM 1836 C C . GLN A 1 227 ? 10.93 -12.805 -28.469 1 36.81 227 GLN A C 1
ATOM 1838 O O . GLN A 1 227 ? 10.539 -12.664 -27.312 1 36.81 227 GLN A O 1
ATOM 1843 N N . PRO A 1 228 ? 12.133 -12.438 -28.703 1 40.22 228 PRO A N 1
ATOM 1844 C CA . PRO A 1 228 ? 13.07 -11.523 -28.062 1 40.22 228 PRO A CA 1
ATOM 1845 C C . PRO A 1 228 ? 12.398 -10.258 -27.547 1 40.22 228 PRO A C 1
ATOM 1847 O O . PRO A 1 228 ? 12.961 -9.555 -26.688 1 40.22 228 PRO A O 1
ATOM 1850 N N . HIS A 1 229 ? 11.352 -9.805 -28.141 1 40.69 229 HIS A N 1
ATOM 1851 C CA . HIS A 1 229 ? 10.961 -8.398 -28.172 1 40.69 229 HIS A CA 1
ATOM 1852 C C . HIS A 1 229 ? 10.375 -7.965 -26.828 1 40.69 229 HIS A C 1
ATOM 1854 O O . HIS A 1 229 ? 10.258 -6.766 -26.562 1 40.69 229 HIS A O 1
ATOM 1860 N N . ASN A 1 230 ? 9.633 -8.859 -26.109 1 44.12 230 ASN A N 1
ATOM 1861 C CA . ASN A 1 230 ? 8.805 -8.266 -25.062 1 44.12 230 ASN A CA 1
ATOM 1862 C C . ASN A 1 230 ? 9.508 -8.281 -23.719 1 44.12 230 ASN A C 1
ATOM 1864 O O . ASN A 1 230 ? 8.852 -8.211 -22.672 1 44.12 230 ASN A O 1
ATOM 1868 N N . TYR A 1 231 ? 10.758 -8.594 -23.844 1 49.56 231 TYR A N 1
ATOM 1869 C CA . TYR A 1 231 ? 11.523 -8.648 -22.609 1 49.56 231 TYR A CA 1
ATOM 1870 C C . TYR A 1 231 ? 11.719 -7.258 -22.016 1 49.56 231 TYR A C 1
ATOM 1872 O O . TYR A 1 231 ? 12.312 -6.383 -22.656 1 49.56 231 TYR A O 1
ATOM 1880 N N . ARG A 1 232 ? 10.938 -6.977 -21.109 1 55 232 ARG A N 1
ATOM 1881 C CA . ARG A 1 232 ? 11.219 -5.695 -20.469 1 55 232 ARG A CA 1
ATOM 1882 C C . ARG A 1 232 ? 12.609 -5.695 -19.844 1 55 232 ARG A C 1
ATOM 1884 O O . ARG A 1 232 ? 12.898 -6.52 -18.969 1 55 232 ARG A O 1
ATOM 1891 N N . LYS A 1 233 ? 13.422 -4.961 -20.453 1 64.06 233 LYS A N 1
ATOM 1892 C CA . LYS A 1 233 ? 14.781 -4.73 -19.969 1 64.06 233 LYS A CA 1
ATOM 1893 C C . LYS A 1 233 ? 14.789 -4.324 -18.5 1 64.06 233 LYS A C 1
ATOM 1895 O O . LYS A 1 233 ? 13.914 -3.574 -18.062 1 64.06 233 LYS A O 1
ATOM 1900 N N . PHE A 1 234 ? 15.57 -5.102 -17.766 1 70.19 234 PHE A N 1
ATOM 1901 C CA . PHE A 1 234 ? 15.766 -4.754 -16.375 1 70.19 234 PHE A CA 1
ATOM 1902 C C . PHE A 1 234 ? 16.359 -3.357 -16.234 1 70.19 234 PHE A C 1
ATOM 1904 O O . PHE A 1 234 ? 17.5 -3.121 -16.656 1 70.19 234 PHE A O 1
ATOM 1911 N N . ARG A 1 235 ? 15.523 -2.461 -15.82 1 73.75 235 ARG A N 1
ATOM 1912 C CA . ARG A 1 235 ? 16.016 -1.104 -15.609 1 73.75 235 ARG A CA 1
ATOM 1913 C C . ARG A 1 235 ? 16.516 -0.921 -14.172 1 73.75 235 ARG A C 1
ATOM 1915 O O . ARG A 1 235 ? 15.75 -1.082 -13.219 1 73.75 235 ARG A O 1
ATOM 1922 N N . VAL A 1 236 ? 17.812 -0.635 -14.109 1 83.19 236 VAL A N 1
ATOM 1923 C CA . VAL A 1 236 ? 18.438 -0.487 -12.797 1 83.19 236 VAL A CA 1
ATOM 1924 C C . VAL A 1 236 ? 18.219 0.931 -12.281 1 83.19 236 VAL A C 1
ATOM 1926 O O . VAL A 1 236 ? 18.281 1.897 -13.039 1 83.19 236 VAL A O 1
ATOM 1929 N N . THR A 1 237 ? 17.969 1.067 -11.062 1 85.25 237 THR A N 1
ATOM 1930 C CA . THR A 1 237 ? 17.875 2.369 -10.414 1 85.25 237 THR A CA 1
ATOM 1931 C C . THR A 1 237 ? 19.266 2.957 -10.156 1 85.25 237 THR A C 1
ATOM 1933 O O . THR A 1 237 ? 20.266 2.271 -10.328 1 85.25 237 THR A O 1
ATOM 1936 N N . ARG A 1 238 ? 19.25 4.18 -9.773 1 86.5 238 ARG A N 1
ATOM 1937 C CA . ARG A 1 238 ? 20.516 4.828 -9.445 1 86.5 238 ARG A CA 1
ATOM 1938 C C . ARG A 1 238 ? 21.219 4.121 -8.289 1 86.5 238 ARG A C 1
ATOM 1940 O O . ARG A 1 238 ? 22.438 3.926 -8.32 1 86.5 238 ARG A O 1
ATOM 1947 N N . LEU A 1 239 ? 20.453 3.801 -7.344 1 90.31 239 LEU A N 1
ATOM 1948 C CA . LEU A 1 239 ? 20.984 3.1 -6.184 1 90.31 239 LEU A CA 1
ATOM 1949 C C . LEU A 1 239 ? 21.578 1.75 -6.59 1 90.31 239 LEU A C 1
ATOM 1951 O O . LEU A 1 239 ? 22.688 1.412 -6.203 1 90.31 239 LEU A O 1
ATOM 1955 N N . GLN A 1 240 ? 20.875 1.006 -7.352 1 89.75 240 GLN A N 1
ATOM 1956 C CA . GLN A 1 240 ? 21.328 -0.312 -7.793 1 89.75 240 GLN A CA 1
ATOM 1957 C C . GLN A 1 240 ? 22.578 -0.21 -8.648 1 89.75 240 GLN A C 1
ATOM 1959 O O . GLN A 1 240 ? 23.469 -1.06 -8.555 1 89.75 240 GLN A O 1
ATOM 1964 N N . ALA A 1 241 ? 22.625 0.818 -9.445 1 90.06 241 ALA A N 1
ATOM 1965 C CA . ALA A 1 241 ? 23.797 1.037 -10.281 1 90.06 241 ALA A CA 1
ATOM 1966 C C . ALA A 1 241 ? 25.047 1.291 -9.43 1 90.06 241 ALA A C 1
ATOM 1968 O O . ALA A 1 241 ? 26.109 0.738 -9.695 1 90.06 241 ALA A O 1
ATOM 1969 N N . ALA A 1 242 ? 24.875 2.115 -8.438 1 92 242 ALA A N 1
ATOM 1970 C CA . ALA A 1 242 ? 25.984 2.42 -7.539 1 92 242 ALA A CA 1
ATOM 1971 C C . ALA A 1 242 ? 26.391 1.188 -6.734 1 92 242 ALA A C 1
ATOM 1973 O O . ALA A 1 242 ? 27.578 0.918 -6.566 1 92 242 ALA A O 1
ATOM 1974 N N . ALA A 1 243 ? 25.469 0.49 -6.289 1 91.69 243 ALA A N 1
ATOM 1975 C CA . ALA A 1 243 ? 25.734 -0.717 -5.508 1 91.69 243 ALA A CA 1
ATOM 1976 C C . ALA A 1 243 ? 26.422 -1.776 -6.359 1 91.69 243 ALA A C 1
ATOM 1978 O O . ALA A 1 243 ? 27.328 -2.475 -5.883 1 91.69 243 ALA A O 1
ATOM 1979 N N . ARG A 1 244 ? 25.953 -1.902 -7.555 1 91.94 244 ARG A N 1
ATOM 1980 C CA . ARG A 1 244 ? 26.547 -2.863 -8.477 1 91.94 244 ARG A CA 1
ATOM 1981 C C . ARG A 1 244 ? 28.016 -2.559 -8.711 1 91.94 244 ARG A C 1
ATOM 1983 O O . ARG A 1 244 ? 28.859 -3.457 -8.656 1 91.94 244 ARG A O 1
ATOM 1990 N N . LEU A 1 245 ? 28.328 -1.353 -9.039 1 92.38 245 LEU A N 1
ATOM 1991 C CA . LEU A 1 245 ? 29.703 -0.97 -9.305 1 92.38 245 LEU A CA 1
ATOM 1992 C C . LEU A 1 245 ? 30.578 -1.196 -8.07 1 92.38 245 LEU A C 1
ATOM 1994 O O . LEU A 1 245 ? 31.719 -1.654 -8.188 1 92.38 245 LEU A O 1
ATOM 1998 N N . PHE A 1 246 ? 30.062 -0.884 -6.945 1 93.62 246 PHE A N 1
ATOM 1999 C CA . PHE A 1 246 ? 30.781 -1.106 -5.707 1 93.62 246 PHE A CA 1
ATOM 2000 C C . PHE A 1 246 ? 31.062 -2.592 -5.492 1 93.62 246 PHE A C 1
ATOM 2002 O O . PHE A 1 246 ? 32.188 -2.984 -5.164 1 93.62 246 PHE A O 1
ATOM 2009 N N . SER A 1 247 ? 30.047 -3.383 -5.641 1 91.56 247 SER A N 1
ATOM 2010 C CA . SER A 1 247 ? 30.172 -4.82 -5.438 1 91.56 247 SER A CA 1
ATOM 2011 C C . SER A 1 247 ? 31.188 -5.434 -6.406 1 91.56 247 SER A C 1
ATOM 2013 O O . SER A 1 247 ? 32.031 -6.223 -6.004 1 91.56 247 SER A O 1
ATOM 2015 N N . LEU A 1 248 ? 31.109 -5.09 -7.664 1 91.19 248 LEU A N 1
ATOM 2016 C CA . LEU A 1 248 ? 32 -5.637 -8.68 1 91.19 248 LEU A CA 1
ATOM 2017 C C . LEU A 1 248 ? 33.438 -5.234 -8.406 1 91.19 248 LEU A C 1
ATOM 2019 O O . LEU A 1 248 ? 34.344 -6.055 -8.523 1 91.19 248 LEU A O 1
ATOM 2023 N N . HIS A 1 249 ? 33.594 -3.988 -8.078 1 89.12 249 HIS A N 1
ATOM 2024 C CA . HIS A 1 249 ? 34.938 -3.504 -7.766 1 89.12 249 HIS A CA 1
ATOM 2025 C C . HIS A 1 249 ? 35.5 -4.215 -6.543 1 89.12 249 HIS A C 1
ATOM 2027 O O . HIS A 1 249 ? 36.688 -4.5 -6.492 1 89.12 249 HIS A O 1
ATOM 2033 N N . SER A 1 250 ? 34.688 -4.438 -5.574 1 87 250 SER A N 1
ATOM 2034 C CA . SER A 1 250 ? 35.094 -5.059 -4.328 1 87 250 SER A CA 1
ATOM 2035 C C . SER A 1 250 ? 35.469 -6.527 -4.535 1 87 250 SER A C 1
ATOM 2037 O O . SER A 1 250 ? 36.281 -7.078 -3.803 1 87 250 SER A O 1
ATOM 2039 N N . ASN A 1 251 ? 34.875 -7.133 -5.543 1 84.62 251 ASN A N 1
ATOM 2040 C CA . ASN A 1 251 ? 35.062 -8.57 -5.707 1 84.62 251 ASN A CA 1
ATOM 2041 C C . ASN A 1 251 ? 36 -8.891 -6.859 1 84.62 251 ASN A C 1
ATOM 2043 O O . ASN A 1 251 ? 36.344 -10.055 -7.082 1 84.62 251 ASN A O 1
ATOM 2047 N N . THR A 1 252 ? 36.344 -7.879 -7.594 1 83.62 252 THR A N 1
ATOM 2048 C CA . THR A 1 252 ? 37.25 -8.086 -8.703 1 83.62 252 THR A CA 1
ATOM 2049 C C . THR A 1 252 ? 38.562 -7.305 -8.492 1 83.62 252 THR A C 1
ATOM 2051 O O . THR A 1 252 ? 38.562 -6.074 -8.547 1 83.62 252 THR A O 1
ATOM 2054 N N . HIS A 1 253 ? 39.531 -8.055 -8.336 1 78.94 253 HIS A N 1
ATOM 2055 C CA . HIS A 1 253 ? 40.812 -7.414 -8.023 1 78.94 253 HIS A CA 1
ATOM 2056 C C . HIS A 1 253 ? 41.656 -7.203 -9.281 1 78.94 253 HIS A C 1
ATOM 2058 O O . HIS A 1 253 ? 41.5 -7.941 -10.258 1 78.94 253 HIS A O 1
ATOM 2064 N N . HIS A 1 254 ? 42.406 -6.137 -9.289 1 79.12 254 HIS A N 1
ATOM 2065 C CA . HIS A 1 254 ? 43.406 -5.828 -10.312 1 79.12 254 HIS A CA 1
ATOM 2066 C C . HIS A 1 254 ? 42.75 -5.414 -11.617 1 79.12 254 HIS A C 1
ATOM 2068 O O . HIS A 1 254 ? 43.25 -5.691 -12.703 1 79.12 254 HIS A O 1
ATOM 2074 N N . VAL A 1 255 ? 41.562 -4.945 -11.539 1 85.5 255 VAL A N 1
ATOM 2075 C CA . VAL A 1 255 ? 40.844 -4.469 -12.734 1 85.5 255 VAL A CA 1
ATOM 2076 C C . VAL A 1 255 ? 40.219 -3.107 -12.453 1 85.5 255 VAL A C 1
ATOM 2078 O O . VAL A 1 255 ? 39.938 -2.777 -11.305 1 85.5 255 VAL A O 1
ATOM 2081 N N . LYS A 1 256 ? 40.188 -2.27 -13.422 1 85.81 256 LYS A N 1
ATOM 2082 C CA . LYS A 1 256 ? 39.438 -1.021 -13.398 1 85.81 256 LYS A CA 1
ATOM 2083 C C . LYS A 1 256 ? 38.094 -1.183 -14.102 1 85.81 256 LYS A C 1
ATOM 2085 O O . LYS A 1 256 ? 38.031 -1.636 -15.242 1 85.81 256 LYS A O 1
ATOM 2090 N N . LEU A 1 257 ? 37.125 -0.903 -13.344 1 90.25 257 LEU A N 1
ATOM 2091 C CA . LEU A 1 257 ? 35.781 -1.072 -13.859 1 90.25 257 LEU A CA 1
ATOM 2092 C C . LEU A 1 257 ? 35.094 0.279 -14.055 1 90.25 257 LEU A C 1
ATOM 2094 O O . LEU A 1 257 ? 35.188 1.157 -13.195 1 90.25 257 LEU A O 1
ATOM 2098 N N . LYS A 1 258 ? 34.531 0.523 -15.227 1 89.12 258 LYS A N 1
ATOM 2099 C CA . LYS A 1 258 ? 33.75 1.71 -15.531 1 89.12 258 LYS A CA 1
ATOM 2100 C C . LYS A 1 258 ? 32.469 1.339 -16.266 1 89.12 258 LYS A C 1
ATOM 2102 O O . LYS A 1 258 ? 32.469 0.474 -17.141 1 89.12 258 LYS A O 1
ATOM 2107 N N . ILE A 1 259 ? 31.391 1.923 -15.836 1 89.56 259 ILE A N 1
ATOM 2108 C CA . ILE A 1 259 ? 30.125 1.624 -16.484 1 89.56 259 ILE A CA 1
ATOM 2109 C C . ILE A 1 259 ? 29.641 2.848 -17.266 1 89.56 259 ILE A C 1
ATOM 2111 O O . ILE A 1 259 ? 29.531 3.943 -16.703 1 89.56 259 ILE A O 1
ATOM 2115 N N . ASP A 1 260 ? 29.359 2.709 -18.469 1 85.19 260 ASP A N 1
ATOM 2116 C CA . ASP A 1 260 ? 28.75 3.703 -19.359 1 85.19 260 ASP A CA 1
ATOM 2117 C C . ASP A 1 260 ? 27.438 3.195 -19.938 1 85.19 260 ASP A C 1
ATOM 2119 O O . ASP A 1 260 ? 27.422 2.4 -20.875 1 85.19 260 ASP A O 1
ATOM 2123 N N . GLY A 1 261 ? 26.344 3.729 -19.375 1 79.81 261 GLY A N 1
ATOM 2124 C CA . GLY A 1 261 ? 25.062 3.17 -19.766 1 79.81 261 GLY A CA 1
ATOM 2125 C C . GLY A 1 261 ? 24.875 1.722 -19.359 1 79.81 261 GLY A C 1
ATOM 2126 O O . GLY A 1 261 ? 24.938 1.398 -18.172 1 79.81 261 GLY A O 1
ATOM 2127 N N . SER A 1 262 ? 24.797 0.884 -20.406 1 84.56 262 SER A N 1
ATOM 2128 C CA . SER A 1 262 ? 24.641 -0.538 -20.125 1 84.56 262 SER A CA 1
ATOM 2129 C C . SER A 1 262 ? 25.922 -1.312 -20.422 1 84.56 262 SER A C 1
ATOM 2131 O O . SER A 1 262 ? 25.922 -2.545 -20.406 1 84.56 262 SER A O 1
ATOM 2133 N N . ARG A 1 263 ? 27.094 -0.556 -20.578 1 91.06 263 ARG A N 1
ATOM 2134 C CA . ARG A 1 263 ? 28.344 -1.199 -20.938 1 91.06 263 ARG A CA 1
ATOM 2135 C C . ARG A 1 263 ? 29.344 -1.127 -19.797 1 91.06 263 ARG A C 1
ATOM 2137 O O . ARG A 1 263 ? 29.672 -0.039 -19.312 1 91.06 263 ARG A O 1
ATOM 2144 N N . LEU A 1 264 ? 29.766 -2.236 -19.359 1 92.81 264 LEU A N 1
ATOM 2145 C CA . LEU A 1 264 ? 30.797 -2.348 -18.328 1 92.81 264 LEU A CA 1
ATOM 2146 C C . LEU A 1 264 ? 32.188 -2.506 -18.969 1 92.81 264 LEU A C 1
ATOM 2148 O O . LEU A 1 264 ? 32.469 -3.533 -19.578 1 92.81 264 LEU A O 1
ATOM 2152 N N . HIS A 1 265 ? 33 -1.521 -18.844 1 93 265 HIS A N 1
ATOM 2153 C CA . HIS A 1 265 ? 34.375 -1.54 -19.359 1 93 265 HIS A CA 1
ATOM 2154 C C . HIS A 1 265 ? 35.344 -2.111 -18.328 1 93 265 HIS A C 1
ATOM 2156 O O . HIS A 1 265 ? 35.375 -1.64 -17.188 1 93 265 HIS A O 1
ATOM 2162 N N . VAL A 1 266 ? 36.031 -3.109 -18.734 1 91.62 266 VAL A N 1
ATOM 2163 C CA . VAL A 1 266 ? 36.969 -3.775 -17.844 1 91.62 266 VAL A CA 1
ATOM 2164 C C . VAL A 1 266 ? 38.375 -3.605 -18.391 1 91.62 266 VAL A C 1
ATOM 2166 O O . VAL A 1 266 ? 38.656 -3.965 -19.531 1 91.62 266 VAL A O 1
ATOM 2169 N N . GLN A 1 267 ? 39.188 -2.967 -17.625 1 87.94 267 GLN A N 1
ATOM 2170 C CA . GLN A 1 267 ? 40.562 -2.758 -18 1 87.94 267 GLN A CA 1
ATOM 2171 C C . GLN A 1 267 ? 41.531 -3.256 -16.906 1 87.94 267 GLN A C 1
ATOM 2173 O O . GLN A 1 267 ? 41.156 -3.297 -15.734 1 87.94 267 GLN A O 1
ATOM 2178 N N . GLN A 1 268 ? 42.625 -3.631 -17.328 1 83.94 268 GLN A N 1
ATOM 2179 C CA . GLN A 1 268 ? 43.625 -4.062 -16.359 1 83.94 268 GLN A CA 1
ATOM 2180 C C . GLN A 1 268 ? 44.188 -2.873 -15.586 1 83.94 268 GLN A C 1
ATOM 2182 O O . GLN A 1 268 ? 44.375 -1.798 -16.156 1 83.94 268 GLN A O 1
ATOM 2187 N N . ALA A 1 269 ? 44.156 -3 -14.305 1 78.5 269 ALA A N 1
ATOM 2188 C CA . ALA A 1 269 ? 44.719 -1.922 -13.477 1 78.5 269 ALA A CA 1
ATOM 2189 C C . ALA A 1 269 ? 45.906 -2.408 -12.656 1 78.5 269 ALA A C 1
ATOM 2191 O O . ALA A 1 269 ? 45.938 -3.564 -12.227 1 78.5 269 ALA A O 1
ATOM 2192 N N . LYS A 1 270 ? 46.969 -1.621 -12.648 1 70.25 270 LYS A N 1
ATOM 2193 C CA . LYS A 1 270 ? 48.156 -1.903 -11.82 1 70.25 270 LYS A CA 1
ATOM 2194 C C . LYS A 1 270 ? 47.812 -1.787 -10.336 1 70.25 270 LYS A C 1
ATOM 2196 O O . LYS A 1 270 ? 47.031 -0.93 -9.945 1 70.25 270 LYS A O 1
ATOM 2201 N N . SER A 1 271 ? 48.062 -2.83 -9.594 1 64.62 271 SER A N 1
ATOM 2202 C CA . SER A 1 271 ? 47.625 -3.025 -8.211 1 64.62 271 SER A CA 1
ATOM 2203 C C . SER A 1 271 ? 48.344 -2.07 -7.27 1 64.62 271 SER A C 1
ATOM 2205 O O . SER A 1 271 ? 49.562 -2.203 -7.047 1 64.62 271 SER A O 1
ATOM 2207 N N . SER A 1 272 ? 48.156 -0.732 -7.367 1 74.38 272 SER A N 1
ATOM 2208 C CA . SER A 1 272 ? 48.594 0.015 -6.188 1 74.38 272 SER A CA 1
ATOM 2209 C C . SER A 1 272 ? 47.531 -0.053 -5.082 1 74.38 272 SER A C 1
ATOM 2211 O O . SER A 1 272 ? 46.375 0.208 -5.324 1 74.38 272 SER A O 1
ATOM 2213 N N . GLU A 1 273 ? 47.938 -0.604 -3.988 1 76.31 273 GLU A N 1
ATOM 2214 C CA . GLU A 1 273 ? 47.062 -0.802 -2.85 1 76.31 273 GLU A CA 1
ATOM 2215 C C . GLU A 1 273 ? 46.344 0.493 -2.477 1 76.31 273 GLU A C 1
ATOM 2217 O O . GLU A 1 273 ? 45.156 0.478 -2.143 1 76.31 273 GLU A O 1
ATOM 2222 N N . ARG A 1 274 ? 47.125 1.619 -2.521 1 80.56 274 ARG A N 1
ATOM 2223 C CA . ARG A 1 274 ? 46.531 2.91 -2.146 1 80.56 274 ARG A CA 1
ATOM 2224 C C . ARG A 1 274 ? 45.469 3.338 -3.131 1 80.56 274 ARG A C 1
ATOM 2226 O O . ARG A 1 274 ? 44.406 3.857 -2.729 1 80.56 274 ARG A O 1
ATOM 2233 N N . ARG A 1 275 ? 45.75 3.152 -4.332 1 81 275 ARG A N 1
ATOM 2234 C CA . ARG A 1 275 ? 44.781 3.535 -5.363 1 81 275 ARG A CA 1
ATOM 2235 C C . ARG A 1 275 ? 43.5 2.701 -5.262 1 81 275 ARG A C 1
ATOM 2237 O O . ARG A 1 275 ? 42.406 3.227 -5.41 1 81 275 ARG A O 1
ATOM 2244 N N . VAL A 1 276 ? 43.688 1.473 -5.012 1 81.31 276 VAL A N 1
ATOM 2245 C CA . VAL A 1 276 ? 42.562 0.56 -4.895 1 81.31 276 VAL A CA 1
ATOM 2246 C C . VAL A 1 276 ? 41.719 0.943 -3.684 1 81.31 276 VAL A C 1
ATOM 2248 O O . VAL A 1 276 ? 40.5 0.955 -3.758 1 81.31 276 VAL A O 1
ATOM 2251 N N . LYS A 1 277 ? 42.406 1.288 -2.609 1 84.44 277 LYS A N 1
ATOM 2252 C CA . LYS A 1 277 ? 41.719 1.665 -1.386 1 84.44 277 LYS A CA 1
ATOM 2253 C C . LYS A 1 277 ? 40.938 2.969 -1.572 1 84.44 277 LYS A C 1
ATOM 2255 O O . LYS A 1 277 ? 39.812 3.098 -1.104 1 84.44 277 LYS A O 1
ATOM 2260 N N . ASN A 1 278 ? 41.562 3.885 -2.244 1 87.94 278 ASN A N 1
ATOM 2261 C CA . ASN A 1 278 ? 40.906 5.172 -2.486 1 87.94 278 ASN A CA 1
ATOM 2262 C C . ASN A 1 278 ? 39.719 5.027 -3.41 1 87.94 278 ASN A C 1
ATOM 2264 O O . ASN A 1 278 ? 38.688 5.68 -3.205 1 87.94 278 ASN A O 1
ATOM 2268 N N . GLU A 1 279 ? 39.844 4.254 -4.395 1 87.62 279 GLU A N 1
ATOM 2269 C CA . GLU A 1 279 ? 38.75 4.027 -5.32 1 87.62 279 GLU A CA 1
ATOM 2270 C C . GLU A 1 279 ? 37.594 3.311 -4.629 1 87.62 279 GLU A C 1
ATOM 2272 O O . GLU A 1 279 ? 36.438 3.621 -4.879 1 87.62 279 GLU A O 1
ATOM 2277 N N . ARG A 1 280 ? 37.906 2.393 -3.867 1 88.69 280 ARG A N 1
ATOM 2278 C CA . ARG A 1 280 ? 36.906 1.678 -3.111 1 88.69 280 ARG A CA 1
ATOM 2279 C C . ARG A 1 280 ? 36.125 2.625 -2.186 1 88.69 280 ARG A C 1
ATOM 2281 O O . ARG A 1 280 ? 34.906 2.535 -2.062 1 88.69 280 ARG A O 1
ATOM 2288 N N . ALA A 1 281 ? 36.906 3.467 -1.552 1 92.12 281 ALA A N 1
ATOM 2289 C CA . ALA A 1 281 ? 36.312 4.434 -0.642 1 92.12 281 ALA A CA 1
ATOM 2290 C C . ALA A 1 281 ? 35.375 5.379 -1.393 1 92.12 281 ALA A C 1
ATOM 2292 O O . ALA A 1 281 ? 34.281 5.723 -0.895 1 92.12 281 ALA A O 1
ATOM 2293 N N . LYS A 1 282 ? 35.812 5.781 -2.52 1 93.25 282 LYS A N 1
ATOM 2294 C CA . LYS A 1 282 ? 35 6.668 -3.344 1 93.25 282 LYS A CA 1
ATOM 2295 C C . LYS A 1 282 ? 33.688 5.98 -3.779 1 93.25 282 LYS A C 1
ATOM 2297 O O . LYS A 1 282 ? 32.625 6.578 -3.721 1 93.25 282 LYS A O 1
ATOM 2302 N N . LEU A 1 283 ? 33.812 4.793 -4.207 1 93.56 283 LEU A N 1
ATOM 2303 C CA . LEU A 1 283 ? 32.625 4.031 -4.648 1 93.56 283 LEU A CA 1
ATOM 2304 C C . LEU A 1 283 ? 31.703 3.74 -3.48 1 93.56 283 LEU A C 1
ATOM 2306 O O . LEU A 1 283 ? 30.484 3.74 -3.645 1 93.56 283 LEU A O 1
ATOM 2310 N N . LEU A 1 284 ? 32.281 3.473 -2.371 1 94.69 284 LEU A N 1
ATOM 2311 C CA . LEU A 1 284 ? 31.484 3.244 -1.175 1 94.69 284 LEU A CA 1
ATOM 2312 C C . LEU A 1 284 ? 30.672 4.484 -0.82 1 94.69 284 LEU A C 1
ATOM 2314 O O . LEU A 1 284 ? 29.484 4.387 -0.537 1 94.69 284 LEU A O 1
ATOM 2318 N N . ASN A 1 285 ? 31.328 5.602 -0.833 1 94.81 285 ASN A N 1
ATOM 2319 C CA . ASN A 1 285 ? 30.656 6.852 -0.514 1 94.81 285 ASN A CA 1
ATOM 2320 C C . ASN A 1 285 ? 29.531 7.148 -1.505 1 94.81 285 ASN A C 1
ATOM 2322 O O . ASN A 1 285 ? 28.484 7.652 -1.12 1 94.81 285 ASN A O 1
ATOM 2326 N N . LYS A 1 286 ? 29.812 6.875 -2.682 1 94.62 286 LYS A N 1
ATOM 2327 C CA . LYS A 1 286 ? 28.781 7.07 -3.695 1 94.62 286 LYS A CA 1
ATOM 2328 C C . LYS A 1 286 ? 27.578 6.172 -3.434 1 94.62 286 LYS A C 1
ATOM 2330 O O . LYS A 1 286 ? 26.422 6.613 -3.529 1 94.62 286 LYS A O 1
ATOM 2335 N N . ALA A 1 287 ? 27.828 4.949 -3.119 1 94.25 287 ALA A N 1
ATOM 2336 C CA . ALA A 1 287 ? 26.75 4 -2.814 1 94.25 287 ALA A CA 1
ATOM 2337 C C . ALA A 1 287 ? 25.953 4.453 -1.597 1 94.25 287 ALA A C 1
ATOM 2339 O O . ALA A 1 287 ? 24.719 4.375 -1.592 1 94.25 287 ALA A O 1
ATOM 2340 N N . ILE A 1 288 ? 26.688 4.934 -0.647 1 95.19 288 ILE A N 1
ATOM 2341 C CA . ILE A 1 288 ? 26.047 5.359 0.592 1 95.19 288 ILE A CA 1
ATOM 2342 C C . ILE A 1 288 ? 25.172 6.586 0.327 1 95.19 288 ILE A C 1
ATOM 2344 O O . ILE A 1 288 ? 24.062 6.699 0.868 1 95.19 288 ILE A O 1
ATOM 2348 N N . ASN A 1 289 ? 25.656 7.488 -0.465 1 95.31 289 ASN A N 1
ATOM 2349 C CA . ASN A 1 289 ? 24.875 8.672 -0.815 1 95.31 289 ASN A CA 1
ATOM 2350 C C . ASN A 1 289 ? 23.594 8.297 -1.551 1 95.31 289 ASN A C 1
ATOM 2352 O O . ASN A 1 289 ? 22.547 8.898 -1.315 1 95.31 289 ASN A O 1
ATOM 2356 N N . GLU A 1 290 ? 23.75 7.34 -2.428 1 94.44 290 GLU A N 1
ATOM 2357 C CA . GLU A 1 290 ? 22.562 6.895 -3.148 1 94.44 290 GLU A CA 1
ATOM 2358 C C . GLU A 1 290 ? 21.578 6.199 -2.213 1 94.44 290 GLU A C 1
ATOM 2360 O O . GLU A 1 290 ? 20.359 6.285 -2.408 1 94.44 290 GLU A O 1
ATOM 2365 N N . ILE A 1 291 ? 22.078 5.547 -1.223 1 94.12 291 ILE A N 1
ATOM 2366 C CA . ILE A 1 291 ? 21.234 4.883 -0.238 1 94.12 291 ILE A CA 1
ATOM 2367 C C . ILE A 1 291 ? 20.5 5.926 0.612 1 94.12 291 ILE A C 1
ATOM 2369 O O . ILE A 1 291 ? 19.312 5.785 0.896 1 94.12 291 ILE A O 1
ATOM 2373 N N . ALA A 1 292 ? 21.188 6.945 0.999 1 95.75 292 ALA A N 1
ATOM 2374 C CA . ALA A 1 292 ? 20.594 8.008 1.799 1 95.75 292 ALA A CA 1
ATOM 2375 C C . ALA A 1 292 ? 19.5 8.734 1.021 1 95.75 292 ALA A C 1
ATOM 2377 O O . ALA A 1 292 ? 18.5 9.148 1.599 1 95.75 292 ALA A O 1
ATOM 2378 N N . GLY A 1 293 ? 19.703 8.961 -0.263 1 96.12 293 GLY A N 1
ATOM 2379 C CA . GLY A 1 293 ? 18.734 9.562 -1.157 1 96.12 293 GLY A CA 1
ATOM 2380 C C . GLY A 1 293 ? 18.219 10.906 -0.666 1 96.12 293 GLY A C 1
ATOM 2381 O O . GLY A 1 293 ? 19.016 11.812 -0.378 1 96.12 293 GLY A O 1
ATOM 2382 N N . ALA A 1 294 ? 16.953 11.008 -0.365 1 97.5 294 ALA A N 1
ATOM 2383 C CA . ALA A 1 294 ? 16.297 12.266 -0.008 1 97.5 294 ALA A CA 1
ATOM 2384 C C . ALA A 1 294 ? 16.75 12.742 1.373 1 97.5 294 ALA A C 1
ATOM 2386 O O . ALA A 1 294 ? 16.594 13.914 1.713 1 97.5 294 ALA A O 1
ATOM 2387 N N . SER A 1 295 ? 17.281 11.836 2.16 1 97.75 295 SER A N 1
ATOM 2388 C CA . SER A 1 295 ? 17.734 12.203 3.498 1 97.75 295 SER A CA 1
ATOM 2389 C C . SER A 1 295 ? 18.844 13.25 3.445 1 97.75 295 SER A C 1
ATOM 2391 O O . SER A 1 295 ? 19.047 14 4.402 1 97.75 295 SER A O 1
ATOM 2393 N N . GLN A 1 296 ? 19.547 13.305 2.365 1 97.31 296 GLN A N 1
ATOM 2394 C CA . GLN A 1 296 ? 20.625 14.289 2.191 1 97.31 296 GLN A CA 1
ATOM 2395 C C . GLN A 1 296 ? 20.078 15.711 2.246 1 97.31 296 GLN A C 1
ATOM 2397 O O . GLN A 1 296 ? 20.781 16.641 2.66 1 97.31 296 GLN A O 1
ATOM 2402 N N . ILE A 1 297 ? 18.875 15.875 1.828 1 98.06 297 ILE A N 1
ATOM 2403 C CA . ILE A 1 297 ? 18.234 17.188 1.866 1 98.06 297 ILE A CA 1
ATOM 2404 C C . ILE A 1 297 ? 18.062 17.625 3.316 1 98.06 297 ILE A C 1
ATOM 2406 O O . ILE A 1 297 ? 18.328 18.781 3.662 1 98.06 297 ILE A O 1
ATOM 2410 N N . LEU A 1 298 ? 17.562 16.719 4.137 1 98.25 298 LEU A N 1
ATOM 2411 C CA . LEU A 1 298 ? 17.375 17.031 5.547 1 98.25 298 LEU A CA 1
ATOM 2412 C C . LEU A 1 298 ? 18.719 17.375 6.207 1 98.25 298 LEU A C 1
ATOM 2414 O O . LEU A 1 298 ? 18.781 18.281 7.039 1 98.25 298 LEU A O 1
ATOM 2418 N N . TYR A 1 299 ? 19.75 16.641 5.805 1 97 299 TYR A N 1
ATOM 2419 C CA . TYR A 1 299 ? 21.078 16.938 6.348 1 97 299 TYR A CA 1
ATOM 2420 C C . TYR A 1 299 ? 21.469 18.375 6.062 1 97 299 TYR A C 1
ATOM 2422 O O . TYR A 1 299 ? 21.984 19.062 6.941 1 97 299 TYR A O 1
ATOM 2430 N N . ALA A 1 300 ? 21.219 18.766 4.898 1 97.5 300 ALA A N 1
ATOM 2431 C CA . ALA A 1 300 ? 21.578 20.109 4.492 1 97.5 300 ALA A CA 1
ATOM 2432 C C . ALA A 1 300 ? 20.781 21.156 5.293 1 97.5 300 ALA A C 1
ATOM 2434 O O . ALA A 1 300 ? 21.328 22.188 5.684 1 97.5 300 ALA A O 1
ATOM 2435 N N . ILE A 1 301 ? 19.547 20.906 5.512 1 98.06 301 ILE A N 1
ATOM 2436 C CA . ILE A 1 301 ? 18.688 21.812 6.266 1 98.06 301 ILE A CA 1
ATOM 2437 C C . ILE A 1 301 ? 19.203 21.938 7.695 1 98.06 301 ILE A C 1
ATOM 2439 O O . ILE A 1 301 ? 19.266 23.047 8.242 1 98.06 301 ILE A O 1
ATOM 2443 N N . ILE A 1 302 ? 19.547 20.844 8.273 1 96.75 302 ILE A N 1
ATOM 2444 C CA . ILE A 1 302 ? 20.062 20.797 9.641 1 96.75 302 ILE A CA 1
ATOM 2445 C C . ILE A 1 302 ? 21.391 21.531 9.719 1 96.75 302 ILE A C 1
ATOM 2447 O O . ILE A 1 302 ? 21.609 22.328 10.641 1 96.75 302 ILE A O 1
ATOM 2451 N N . ASP A 1 303 ? 22.25 21.297 8.742 1 95.62 303 ASP A N 1
ATOM 2452 C CA . ASP A 1 303 ? 23.578 21.906 8.727 1 95.62 303 ASP A CA 1
ATOM 2453 C C . ASP A 1 303 ? 23.469 23.422 8.562 1 95.62 303 ASP A C 1
ATOM 2455 O O . ASP A 1 303 ? 24.281 24.172 9.141 1 95.62 303 ASP A O 1
ATOM 2459 N N . ALA A 1 304 ? 22.531 23.812 7.773 1 96.06 304 ALA A N 1
ATOM 2460 C CA . ALA A 1 304 ? 22.344 25.234 7.531 1 96.06 304 ALA A CA 1
ATOM 2461 C C . ALA A 1 304 ? 21.641 25.906 8.711 1 96.06 304 ALA A C 1
ATOM 2463 O O . ALA A 1 304 ? 21.594 27.141 8.797 1 96.06 304 ALA A O 1
ATOM 2464 N N . ARG A 1 305 ? 21.078 25.141 9.625 1 95.25 305 ARG A N 1
ATOM 2465 C CA . ARG A 1 305 ? 20.344 25.609 10.789 1 95.25 305 ARG A CA 1
ATOM 2466 C C . ARG A 1 305 ? 19.188 26.516 10.375 1 95.25 305 ARG A C 1
ATOM 2468 O O . ARG A 1 305 ? 18.984 27.594 10.953 1 95.25 305 ARG A O 1
ATOM 2475 N N . LEU A 1 306 ? 18.516 26.141 9.367 1 96.75 306 LEU A N 1
ATOM 2476 C CA . LEU A 1 306 ? 17.375 26.906 8.875 1 96.75 306 LEU A CA 1
ATOM 2477 C C . LEU A 1 306 ? 16.188 26.797 9.828 1 96.75 306 LEU A C 1
ATOM 2479 O O . LEU A 1 306 ? 15.906 25.719 10.344 1 96.75 306 LEU A O 1
ATOM 2483 N N . PRO A 1 307 ? 15.484 27.922 10.07 1 97.88 307 PRO A N 1
ATOM 2484 C CA . PRO A 1 307 ? 14.18 27.797 10.727 1 97.88 307 PRO A CA 1
ATOM 2485 C C . PRO A 1 307 ? 13.195 26.938 9.922 1 97.88 307 PRO A C 1
ATOM 2487 O O . PRO A 1 307 ? 13.125 27.062 8.695 1 97.88 307 PRO A O 1
ATOM 2490 N N . VAL A 1 308 ? 12.586 26.062 10.625 1 98.44 308 VAL A N 1
ATOM 2491 C CA . VAL A 1 308 ? 11.633 25.172 9.969 1 98.44 308 VAL A CA 1
ATOM 2492 C C . VAL A 1 308 ? 10.211 25.594 10.32 1 98.44 308 VAL A C 1
ATOM 2494 O O . VAL A 1 308 ? 9.898 25.828 11.492 1 98.44 308 VAL A O 1
ATOM 2497 N N . VAL A 1 309 ? 9.352 25.703 9.297 1 98.75 309 VAL A N 1
ATOM 2498 C CA . VAL A 1 309 ? 7.98 26.172 9.477 1 98.75 309 VAL A CA 1
ATOM 2499 C C . VAL A 1 309 ? 6.996 25.109 9.016 1 98.75 309 VAL A C 1
ATOM 2501 O O . VAL A 1 309 ? 7.113 24.578 7.906 1 98.75 309 VAL A O 1
ATOM 2504 N N . GLY A 1 310 ? 6.094 24.672 9.875 1 98.31 310 GLY A N 1
ATOM 2505 C CA . GLY A 1 310 ? 5.043 23.734 9.531 1 98.31 310 GLY A CA 1
ATOM 2506 C C . GLY A 1 310 ? 3.662 24.188 9.969 1 98.31 310 GLY A C 1
ATOM 2507 O O . GLY A 1 310 ? 3.514 25.266 10.547 1 98.31 310 GLY A O 1
ATOM 2508 N N . HIS A 1 311 ? 2.639 23.516 9.539 1 97.94 311 HIS A N 1
ATOM 2509 C CA . HIS A 1 311 ? 1.256 23.719 9.961 1 97.94 311 HIS A CA 1
ATOM 2510 C C . HIS A 1 311 ? 0.681 22.438 10.562 1 97.94 311 HIS A C 1
ATOM 2512 O O . HIS A 1 311 ? 0.491 21.438 9.867 1 97.94 311 HIS A O 1
ATOM 2518 N N . ASN A 1 312 ? 0.394 22.5 11.859 1 94.62 312 ASN A N 1
ATOM 2519 C CA . ASN A 1 312 ? 0.001 21.266 12.531 1 94.62 312 ASN A CA 1
ATOM 2520 C C . ASN A 1 312 ? 0.966 20.125 12.227 1 94.62 312 ASN A C 1
ATOM 2522 O O . ASN A 1 312 ? 0.549 19.062 11.766 1 94.62 312 ASN A O 1
ATOM 2526 N N . CYS A 1 313 ? 2.225 20.375 12.609 1 96.62 313 CYS A N 1
ATOM 2527 C CA . CYS A 1 313 ? 3.258 19.609 11.93 1 96.62 313 CYS A CA 1
ATOM 2528 C C . CYS A 1 313 ? 3.855 18.562 12.867 1 96.62 313 CYS A C 1
ATOM 2530 O O . CYS A 1 313 ? 4.992 18.125 12.672 1 96.62 313 CYS A O 1
ATOM 2532 N N . LEU A 1 314 ? 3.143 18.156 13.914 1 95.06 314 LEU A N 1
ATOM 2533 C CA . LEU A 1 314 ? 3.689 17.125 14.805 1 95.06 314 LEU A CA 1
ATOM 2534 C C . LEU A 1 314 ? 4.039 15.867 14.031 1 95.06 314 LEU A C 1
ATOM 2536 O O . LEU A 1 314 ? 5.164 15.367 14.125 1 95.06 314 LEU A O 1
ATOM 2540 N N . PHE A 1 315 ? 3.129 15.344 13.273 1 94.5 315 PHE A N 1
ATOM 2541 C CA . PHE A 1 315 ? 3.373 14.141 12.492 1 94.5 315 PHE A CA 1
ATOM 2542 C C . PHE A 1 315 ? 4.523 14.352 11.516 1 94.5 315 PHE A C 1
ATOM 2544 O O . PHE A 1 315 ? 5.375 13.477 11.359 1 94.5 315 PHE A O 1
ATOM 2551 N N . ASP A 1 316 ? 4.469 15.453 10.906 1 97.38 316 ASP A N 1
ATOM 2552 C CA . ASP A 1 316 ? 5.523 15.75 9.938 1 97.38 316 ASP A CA 1
ATOM 2553 C C . ASP A 1 316 ? 6.902 15.664 10.586 1 97.38 316 ASP A C 1
ATOM 2555 O O . ASP A 1 316 ? 7.84 15.125 10 1 97.38 316 ASP A O 1
ATOM 2559 N N . LEU A 1 317 ? 6.945 16.234 11.75 1 98 317 LEU A N 1
ATOM 2560 C CA . LEU A 1 317 ? 8.219 16.25 12.469 1 98 317 LEU A CA 1
ATOM 2561 C C . LEU A 1 317 ? 8.625 14.828 12.852 1 98 317 LEU A C 1
ATOM 2563 O O . LEU A 1 317 ? 9.812 14.484 12.789 1 98 317 LEU A O 1
ATOM 2567 N N . LEU A 1 318 ? 7.691 14.078 13.289 1 97.56 318 LEU A N 1
ATOM 2568 C CA . LEU A 1 318 ? 7.984 12.695 13.633 1 97.56 318 LEU A CA 1
ATOM 2569 C C . LEU A 1 318 ? 8.453 11.914 12.406 1 97.56 318 LEU A C 1
ATOM 2571 O O . LEU A 1 318 ? 9.383 11.109 12.492 1 97.56 318 LEU A O 1
ATOM 2575 N N . TYR A 1 319 ? 7.824 12.117 11.305 1 97.69 319 TYR A N 1
ATOM 2576 C CA . TYR A 1 319 ? 8.203 11.438 10.07 1 97.69 319 TYR A CA 1
ATOM 2577 C C . TYR A 1 319 ? 9.594 11.859 9.617 1 97.69 319 TYR A C 1
ATOM 2579 O O . TYR A 1 319 ? 10.406 11.016 9.227 1 97.69 319 TYR A O 1
ATOM 2587 N N . LEU A 1 320 ? 9.836 13.172 9.633 1 98.12 320 LEU A N 1
ATOM 2588 C CA . LEU A 1 320 ? 11.156 13.664 9.25 1 98.12 320 LEU A CA 1
ATOM 2589 C C . LEU A 1 320 ? 12.242 13.031 10.109 1 98.12 320 LEU A C 1
ATOM 2591 O O . LEU A 1 320 ? 13.281 12.617 9.602 1 98.12 320 LEU A O 1
ATOM 2595 N N . TYR A 1 321 ? 11.938 12.984 11.336 1 98 321 TYR A N 1
ATOM 2596 C CA . TYR A 1 321 ? 12.922 12.438 12.258 1 98 321 TYR A CA 1
ATOM 2597 C C . TYR A 1 321 ? 13.141 10.953 12.008 1 98 321 TYR A C 1
ATOM 2599 O O . TYR A 1 321 ? 14.281 10.5 11.836 1 98 321 TYR A O 1
ATOM 2607 N N . GLN A 1 322 ? 12.164 10.156 11.93 1 96.69 322 GLN A N 1
ATOM 2608 C CA . GLN A 1 322 ? 12.219 8.695 11.852 1 96.69 322 GLN A CA 1
ATOM 2609 C C . GLN A 1 322 ? 12.805 8.242 10.516 1 96.69 322 GLN A C 1
ATOM 2611 O O . GLN A 1 322 ? 13.625 7.32 10.477 1 96.69 322 GLN A O 1
ATOM 2616 N N . TYR A 1 323 ? 12.422 8.828 9.461 1 96.44 323 TYR A N 1
ATOM 2617 C CA . TYR A 1 323 ? 12.711 8.227 8.164 1 96.44 323 TYR A CA 1
ATOM 2618 C C . TYR A 1 323 ? 13.922 8.898 7.516 1 96.44 323 TYR A C 1
ATOM 2620 O O . TYR A 1 323 ? 14.57 8.305 6.656 1 96.44 323 TYR A O 1
ATOM 2628 N N . PHE A 1 324 ? 14.258 10.125 7.93 1 97.62 324 PHE A N 1
ATOM 2629 C CA . PHE A 1 324 ? 15.32 10.828 7.227 1 97.62 324 PHE A CA 1
ATOM 2630 C C . PHE A 1 324 ? 16.469 11.141 8.172 1 97.62 324 PHE A C 1
ATOM 2632 O O . PHE A 1 324 ? 17.578 11.445 7.727 1 97.62 324 PHE A O 1
ATOM 2639 N N . PHE A 1 325 ? 16.219 11.078 9.422 1 97 325 PHE A N 1
ATOM 2640 C CA . PHE A 1 325 ? 17.281 11.445 10.352 1 97 325 PHE A CA 1
ATOM 2641 C C . PHE A 1 325 ? 17.734 10.227 11.164 1 97 325 PHE A C 1
ATOM 2643 O O . PHE A 1 325 ? 18.766 9.641 10.875 1 97 325 PHE A O 1
ATOM 2650 N N . ALA A 1 326 ? 16.812 9.805 12.094 1 96 326 ALA A N 1
ATOM 2651 C CA . ALA A 1 326 ? 17.172 8.672 12.945 1 96 326 ALA A CA 1
ATOM 2652 C C . ALA A 1 326 ? 15.922 7.977 13.484 1 96 326 ALA A C 1
ATOM 2654 O O . ALA A 1 326 ? 14.805 8.492 13.344 1 96 326 ALA A O 1
ATOM 2655 N N . ASP A 1 327 ? 16.172 6.777 14.109 1 95.12 327 ASP A N 1
ATOM 2656 C CA . ASP A 1 327 ? 15.039 6.074 14.711 1 95.12 327 ASP A CA 1
ATOM 2657 C C . ASP A 1 327 ? 14.438 6.879 15.859 1 95.12 327 ASP A C 1
ATOM 2659 O O . ASP A 1 327 ? 15.164 7.375 16.719 1 95.12 327 ASP A O 1
ATOM 2663 N N . LEU A 1 328 ? 13.156 6.992 15.891 1 97.31 328 LEU A N 1
ATOM 2664 C CA . LEU A 1 328 ? 12.461 7.711 16.953 1 97.31 328 LEU A CA 1
ATOM 2665 C C . LEU A 1 328 ? 12.758 7.086 18.312 1 97.31 328 LEU A C 1
ATOM 2667 O O . LEU A 1 328 ? 12.602 5.879 18.5 1 97.31 328 LEU A O 1
ATOM 2671 N N . PRO A 1 329 ? 13.172 7.953 19.266 1 96.44 329 PRO A N 1
ATOM 2672 C CA . PRO A 1 329 ? 13.359 7.426 20.625 1 96.44 329 PRO A CA 1
ATOM 2673 C C . PRO A 1 329 ? 12.062 6.926 21.25 1 96.44 329 PRO A C 1
ATOM 2675 O O . PRO A 1 329 ? 10.984 7.449 20.953 1 96.44 329 PRO A O 1
ATOM 2678 N N . GLU A 1 330 ? 12.164 5.973 22.172 1 95.75 330 GLU A N 1
ATOM 2679 C CA . GLU A 1 330 ? 10.992 5.469 22.891 1 95.75 330 GLU A CA 1
ATOM 2680 C C . GLU A 1 330 ? 10.523 6.457 23.953 1 95.75 330 GLU A C 1
ATOM 2682 O O . GLU A 1 330 ? 9.328 6.578 24.203 1 95.75 330 GLU A O 1
ATOM 2687 N N . GLU A 1 331 ? 11.469 7.168 24.438 1 96.44 331 GLU A N 1
ATOM 2688 C CA . GLU A 1 331 ? 11.148 8.109 25.5 1 96.44 331 GLU A CA 1
ATOM 2689 C C . GLU A 1 331 ? 10.812 9.492 24.938 1 96.44 331 GLU A C 1
ATOM 2691 O O . GLU A 1 331 ? 11.578 10.055 24.156 1 96.44 331 GLU A O 1
ATOM 2696 N N . TYR A 1 332 ? 9.727 10.086 25.5 1 96.56 332 TYR A N 1
ATOM 2697 C CA . TYR A 1 332 ? 9.188 11.367 25.062 1 96.56 332 TYR A CA 1
ATOM 2698 C C . TYR A 1 332 ? 10.188 12.492 25.312 1 96.56 332 TYR A C 1
ATOM 2700 O O . TYR A 1 332 ? 10.469 13.297 24.422 1 96.56 332 TYR A O 1
ATOM 2708 N N . GLY A 1 333 ? 10.75 12.531 26.422 1 96 333 GLY A N 1
ATOM 2709 C CA . GLY A 1 333 ? 11.711 13.562 26.766 1 96 333 GLY A CA 1
ATOM 2710 C C . GLY A 1 333 ? 12.953 13.531 25.891 1 96 333 GLY A C 1
ATOM 2711 O O . GLY A 1 333 ? 13.469 14.586 25.5 1 96 333 GLY A O 1
ATOM 2712 N N . ARG A 1 334 ? 13.391 12.375 25.594 1 95.31 334 ARG A N 1
ATOM 2713 C CA . ARG A 1 334 ? 14.57 12.219 24.75 1 95.31 334 ARG A CA 1
ATOM 2714 C C . ARG A 1 334 ? 14.281 12.695 23.328 1 95.31 334 ARG A C 1
ATOM 2716 O O . ARG A 1 334 ? 15.148 13.289 22.688 1 95.31 334 ARG A O 1
ATOM 2723 N N . TRP A 1 335 ? 13.156 12.398 22.875 1 97.06 335 TRP A N 1
ATOM 2724 C CA . TRP A 1 335 ? 12.797 12.836 21.531 1 97.06 335 TRP A CA 1
ATOM 2725 C C . TRP A 1 335 ? 12.758 14.359 21.453 1 97.06 335 TRP A C 1
ATOM 2727 O O . TRP A 1 335 ? 13.266 14.953 20.5 1 97.06 335 TRP A O 1
ATOM 2737 N N . LYS A 1 336 ? 12.156 15.031 22.453 1 96.81 336 LYS A N 1
ATOM 2738 C CA . LYS A 1 336 ? 12.078 16.484 22.484 1 96.81 336 LYS A CA 1
ATOM 2739 C C . LYS A 1 336 ? 13.469 17.109 22.406 1 96.81 336 LYS A C 1
ATOM 2741 O O . LYS A 1 336 ? 13.703 18.031 21.609 1 96.81 336 LYS A O 1
ATOM 2746 N N . LYS A 1 337 ? 14.305 16.562 23.141 1 95.31 337 LYS A N 1
ATOM 2747 C CA . LYS A 1 337 ? 15.664 17.094 23.188 1 95.31 337 LYS A CA 1
ATOM 2748 C C . LYS A 1 337 ? 16.391 16.891 21.859 1 95.31 337 LYS A C 1
ATOM 2750 O O . LYS A 1 337 ? 17.062 17.781 21.359 1 95.31 337 LYS A O 1
ATOM 2755 N N . ALA A 1 338 ? 16.203 15.727 21.344 1 94.81 338 ALA A N 1
ATOM 2756 C CA . ALA A 1 338 ? 16.844 15.391 20.078 1 94.81 338 ALA A CA 1
ATOM 2757 C C . ALA A 1 338 ? 16.328 16.266 18.953 1 94.81 338 ALA A C 1
ATOM 2759 O O . ALA A 1 338 ? 17.109 16.75 18.125 1 94.81 338 ALA A O 1
ATOM 2760 N N . LEU A 1 339 ? 15.094 16.438 18.922 1 96.75 339 LEU A N 1
ATOM 2761 C CA . LEU A 1 339 ? 14.492 17.234 17.859 1 96.75 339 LEU A CA 1
ATOM 2762 C C . LEU A 1 339 ? 14.945 18.688 17.953 1 96.75 339 LEU A C 1
ATOM 2764 O O . LEU A 1 339 ? 15.25 19.312 16.922 1 96.75 339 LEU A O 1
ATOM 2768 N N . ASN A 1 340 ? 15.008 19.188 19.141 1 94.25 340 ASN A N 1
ATOM 2769 C CA . ASN A 1 340 ? 15.422 20.562 19.359 1 94.25 340 ASN A CA 1
ATOM 2770 C C . ASN A 1 340 ? 16.891 20.766 19 1 94.25 340 ASN A C 1
ATOM 2772 O O . ASN A 1 340 ? 17.297 21.875 18.609 1 94.25 340 ASN A O 1
ATOM 2776 N N . THR A 1 341 ? 17.594 19.75 19.094 1 93.56 341 THR A N 1
ATOM 2777 C CA . THR A 1 341 ? 19 19.828 18.75 1 93.56 341 THR A CA 1
ATOM 2778 C C . THR A 1 341 ? 19.188 19.984 17.234 1 93.56 341 THR A C 1
ATOM 2780 O O . THR A 1 341 ? 20.031 20.75 16.781 1 93.56 341 THR A O 1
ATOM 2783 N N . ILE A 1 342 ? 18.344 19.328 16.516 1 94.88 342 ILE A N 1
ATOM 2784 C CA . ILE A 1 342 ? 18.547 19.344 15.07 1 94.88 342 ILE A CA 1
ATOM 2785 C C . ILE A 1 342 ? 17.781 20.516 14.453 1 94.88 342 ILE A C 1
ATOM 2787 O O . ILE A 1 342 ? 18.156 21.031 13.398 1 94.88 342 ILE A O 1
ATOM 2791 N N . PHE A 1 343 ? 16.734 20.906 15.117 1 96.94 343 PHE A N 1
ATOM 2792 C CA . PHE A 1 343 ? 15.977 22.078 14.695 1 96.94 343 PHE A CA 1
ATOM 2793 C C . PHE A 1 343 ? 15.852 23.078 15.836 1 96.94 343 PHE A C 1
ATOM 2795 O O . PHE A 1 343 ? 14.867 23.062 16.578 1 96.94 343 PHE A O 1
ATOM 2802 N N . PRO A 1 344 ? 16.703 24.047 15.875 1 95.06 344 PRO A N 1
ATOM 2803 C CA . PRO A 1 344 ? 16.672 25 16.984 1 95.06 344 PRO A CA 1
ATOM 2804 C C . PRO A 1 344 ? 15.445 25.906 16.953 1 95.06 344 PRO A C 1
ATOM 2806 O O . PRO A 1 344 ? 14.984 26.359 18.016 1 95.06 344 PRO A O 1
ATOM 2809 N N . VAL A 1 345 ? 14.938 26.172 15.766 1 97.5 345 VAL A N 1
ATOM 2810 C CA . VAL A 1 345 ? 13.773 27.047 15.641 1 97.5 345 VAL A CA 1
ATOM 2811 C C . VAL A 1 345 ? 12.719 26.375 14.773 1 97.5 345 VAL A C 1
ATOM 2813 O O . VAL A 1 345 ? 12.914 26.203 13.57 1 97.5 345 VAL A O 1
ATOM 2816 N N . ILE A 1 346 ? 11.641 25.984 15.398 1 98.31 346 ILE A N 1
ATOM 2817 C CA . ILE A 1 346 ? 10.477 25.438 14.711 1 98.31 346 ILE A CA 1
ATOM 2818 C C . ILE A 1 346 ? 9.266 26.328 14.945 1 98.31 346 ILE A C 1
ATOM 2820 O O . ILE A 1 346 ? 8.945 26.672 16.094 1 98.31 346 ILE A O 1
ATOM 2824 N N . VAL A 1 347 ? 8.633 26.719 13.898 1 98.38 347 VAL A N 1
ATOM 2825 C CA . VAL A 1 347 ? 7.438 27.562 14.031 1 98.38 347 VAL A CA 1
ATOM 2826 C C . VAL A 1 347 ? 6.242 26.859 13.398 1 98.38 347 VAL A C 1
ATOM 2828 O O . VAL A 1 347 ? 6.309 26.406 12.25 1 98.38 347 VAL A O 1
ATOM 2831 N N . ASP A 1 348 ? 5.211 26.672 14.102 1 98.44 348 ASP A N 1
ATOM 2832 C CA . ASP A 1 348 ? 3.955 26.141 13.57 1 98.44 348 ASP A CA 1
ATOM 2833 C C . ASP A 1 348 ? 2.951 27.266 13.32 1 98.44 348 ASP A C 1
ATOM 2835 O O . ASP A 1 348 ? 2.574 27.984 14.242 1 98.44 348 ASP A O 1
ATOM 2839 N N . THR A 1 349 ? 2.469 27.359 12.141 1 98 349 THR A N 1
ATOM 2840 C CA . THR A 1 349 ? 1.619 28.484 11.75 1 98 349 THR A CA 1
ATOM 2841 C C . THR A 1 349 ? 0.284 28.438 12.492 1 98 349 THR A C 1
ATOM 2843 O O . THR A 1 349 ? -0.371 29.453 12.672 1 98 349 THR A O 1
ATOM 2846 N N . ARG A 1 350 ? -0.123 27.25 12.922 1 96.38 350 ARG A N 1
ATOM 2847 C CA . ARG A 1 350 ? -1.361 27.156 13.688 1 96.38 350 ARG A CA 1
ATOM 2848 C C . ARG A 1 350 ? -1.238 27.891 15.016 1 96.38 350 ARG A C 1
ATOM 2850 O O . ARG A 1 350 ? -2.189 28.531 15.469 1 96.38 350 ARG A O 1
ATOM 2857 N N . ILE A 1 351 ? -0.153 27.812 15.703 1 96.25 351 ILE A N 1
ATOM 2858 C CA . ILE A 1 351 ? 0.105 28.516 16.953 1 96.25 351 ILE A CA 1
ATOM 2859 C C . ILE A 1 351 ? 0.074 30.031 16.734 1 96.25 351 ILE A C 1
ATOM 2861 O O . ILE A 1 351 ? -0.499 30.766 17.531 1 96.25 351 ILE A O 1
ATOM 2865 N N . LEU A 1 352 ? 0.664 30.469 15.633 1 95.94 352 LEU A N 1
ATOM 2866 C CA . LEU A 1 352 ? 0.68 31.891 15.312 1 95.94 352 LEU A CA 1
ATOM 2867 C C . LEU A 1 352 ? -0.729 32.406 15.023 1 95.94 352 LEU A C 1
ATOM 2869 O O . LEU A 1 352 ? -1.075 33.531 15.398 1 95.94 352 LEU A O 1
ATOM 2873 N N . ALA A 1 353 ? -1.447 31.578 14.328 1 95.56 353 ALA A N 1
ATOM 2874 C CA . ALA A 1 353 ? -2.832 31.953 14.047 1 95.56 353 ALA A CA 1
ATOM 2875 C C . ALA A 1 353 ? -3.629 32.094 15.344 1 95.56 353 ALA A C 1
ATOM 2877 O O . ALA A 1 353 ? -4.434 33.031 15.477 1 95.56 353 ALA A O 1
ATOM 2878 N N . GLU A 1 354 ? -3.422 31.234 16.25 1 92.81 354 GLU A N 1
ATOM 2879 C CA . GLU A 1 354 ? -4.109 31.297 17.531 1 92.81 354 GLU A CA 1
ATOM 2880 C C . GLU A 1 354 ? -3.721 32.562 18.312 1 92.81 354 GLU A C 1
ATOM 2882 O O . GLU A 1 354 ? -4.555 33.156 18.984 1 92.81 354 GLU A O 1
ATOM 2887 N N . GLU A 1 355 ? -2.469 32.875 18.234 1 91.06 355 GLU A N 1
ATOM 2888 C CA . GLU A 1 355 ? -1.989 34.062 18.906 1 91.06 355 GLU A CA 1
ATOM 2889 C C . GLU A 1 355 ? -2.604 35.312 18.297 1 91.06 355 GLU A C 1
ATOM 2891 O O . GLU A 1 355 ? -2.754 36.344 18.984 1 91.06 355 GLU A O 1
ATOM 2896 N N . ASN A 1 356 ? -2.932 35.281 17.047 1 91.19 356 ASN A N 1
ATOM 2897 C CA . ASN A 1 356 ? -3.535 36.406 16.344 1 91.19 356 ASN A CA 1
ATOM 2898 C C . ASN A 1 356 ? -5.047 36.25 16.203 1 91.19 356 ASN A C 1
ATOM 2900 O O . ASN A 1 356 ? -5.652 36.781 15.273 1 91.19 356 ASN A O 1
ATOM 2904 N N . ARG A 1 357 ? -5.668 35.469 17.062 1 91.44 357 ARG A N 1
ATOM 2905 C CA . ARG A 1 357 ? -7.078 35.094 16.953 1 91.44 357 ARG A CA 1
ATOM 2906 C C . ARG A 1 357 ? -7.969 36.344 16.969 1 91.44 357 ARG A C 1
ATOM 2908 O O . ARG A 1 357 ? -8.984 36.375 16.266 1 91.44 357 ARG A O 1
ATOM 2915 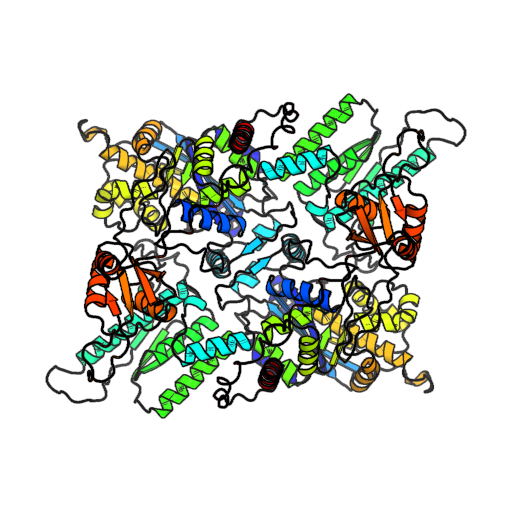N N . ARG A 1 358 ? -7.652 37.344 17.797 1 86.44 358 ARG A N 1
ATOM 2916 C CA . ARG A 1 358 ? -8.477 38.531 17.906 1 86.44 358 ARG A CA 1
ATOM 2917 C C . ARG A 1 358 ? -8.57 39.25 16.562 1 86.44 358 ARG A C 1
ATOM 2919 O O . ARG A 1 358 ? -9.656 39.625 16.109 1 86.44 358 ARG A O 1
ATOM 2926 N N . ARG A 1 359 ? -7.445 39.406 15.93 1 84.06 359 ARG A N 1
ATOM 2927 C CA . ARG A 1 359 ? -7.398 40.062 14.641 1 84.06 359 ARG A CA 1
ATOM 2928 C C . ARG A 1 359 ? -8.078 39.25 13.562 1 84.06 359 ARG A C 1
ATOM 2930 O O . ARG A 1 359 ? -8.742 39.781 12.672 1 84.06 359 ARG A O 1
ATOM 2937 N N . LEU A 1 360 ? -7.836 37.938 13.578 1 88.38 360 LEU A N 1
ATOM 2938 C CA . LEU A 1 360 ? -8.383 37.062 12.562 1 88.38 360 LEU A CA 1
ATOM 2939 C C . LEU A 1 360 ? -9.891 36.938 12.703 1 88.38 360 LEU A C 1
ATOM 2941 O O . LEU A 1 360 ? -10.617 36.906 11.711 1 88.38 360 LEU A O 1
ATOM 2945 N N . SER A 1 361 ? -10.32 36.875 13.953 1 87.44 361 SER A N 1
ATOM 2946 C CA . SER A 1 361 ? -11.758 36.719 14.195 1 87.44 361 SER A CA 1
ATOM 2947 C C . SER A 1 361 ? -12.516 37.969 13.719 1 87.44 361 SER A C 1
ATOM 2949 O O . SER A 1 361 ? -13.664 37.875 13.281 1 87.44 361 SER A O 1
ATOM 2951 N N . TRP A 1 362 ? -11.891 39.062 13.875 1 82.75 362 TRP A N 1
ATOM 2952 C CA . TRP A 1 362 ? -12.492 40.312 13.406 1 82.75 362 TRP A CA 1
ATOM 2953 C C . TRP A 1 362 ? -12.805 40.219 11.922 1 82.75 362 TRP A C 1
ATOM 2955 O O . TRP A 1 362 ? -13.75 40.875 11.445 1 82.75 362 TRP A O 1
ATOM 2965 N N . HIS A 1 363 ? -12.078 39.469 11.25 1 81.69 363 HIS A N 1
ATOM 2966 C CA . HIS A 1 363 ? -12.289 39.312 9.82 1 81.69 363 HIS A CA 1
ATOM 2967 C C . HIS A 1 363 ? -13.086 38.062 9.516 1 81.69 363 HIS A C 1
ATOM 2969 O O . HIS A 1 363 ? -13.125 37.594 8.375 1 81.69 363 HIS A O 1
ATOM 2975 N N . GLY A 1 364 ? -13.539 37.406 10.523 1 80.81 364 GLY A N 1
ATOM 2976 C CA . GLY A 1 364 ? -14.438 36.281 10.344 1 80.81 364 GLY A CA 1
ATOM 2977 C C . GLY A 1 364 ? -13.711 34.938 10.258 1 80.81 364 GLY A C 1
ATOM 2978 O O . GLY A 1 364 ? -14.297 33.938 9.891 1 80.81 364 GLY A O 1
ATOM 2979 N N . ILE A 1 365 ? -12.477 34.969 10.492 1 85.44 365 ILE A N 1
ATOM 2980 C CA . ILE A 1 365 ? -11.719 33.719 10.422 1 85.44 365 ILE A CA 1
ATOM 2981 C C . ILE A 1 365 ? -11.758 33.031 11.773 1 85.44 365 ILE A C 1
ATOM 2983 O O . ILE A 1 365 ? -11.133 33.469 12.734 1 85.44 365 ILE A O 1
ATOM 2987 N N . MET A 1 366 ? -12.469 31.859 11.789 1 82.12 366 MET A N 1
ATOM 2988 C CA . MET A 1 366 ? -12.617 31.141 13.047 1 82.12 366 MET A CA 1
ATOM 2989 C C . MET A 1 366 ? -11.977 29.75 12.961 1 82.12 366 MET A C 1
ATOM 2991 O O . MET A 1 366 ? -11.797 29.078 13.984 1 82.12 366 MET A O 1
ATOM 2995 N N . ASN A 1 367 ? -11.672 29.375 11.797 1 84.81 367 ASN A N 1
ATOM 2996 C CA . ASN A 1 367 ? -10.984 28.109 11.531 1 84.81 367 ASN A CA 1
ATOM 2997 C C . ASN A 1 367 ? -9.555 28.344 11.039 1 84.81 367 ASN A C 1
ATOM 2999 O O . ASN A 1 367 ? -9.328 29.188 10.164 1 84.81 367 ASN A O 1
ATOM 3003 N N . TYR A 1 368 ? -8.688 27.609 11.641 1 91.75 368 TYR A N 1
ATOM 3004 C CA . TYR A 1 368 ? -7.293 27.891 11.336 1 91.75 368 TYR A CA 1
ATOM 3005 C C . TYR A 1 368 ? -6.68 26.766 10.492 1 91.75 368 TYR A C 1
ATOM 3007 O O . TYR A 1 368 ? -5.512 26.422 10.672 1 91.75 368 TYR A O 1
ATOM 3015 N N . SER A 1 369 ? -7.488 26.109 9.703 1 89.12 369 SER A N 1
ATOM 3016 C CA . SER A 1 369 ? -6.945 25.172 8.727 1 89.12 369 SER A CA 1
ATOM 3017 C C . SER A 1 369 ? -6.078 25.891 7.695 1 89.12 369 SER A C 1
ATOM 3019 O O . SER A 1 369 ? -6.223 27.094 7.484 1 89.12 369 SER A O 1
ATOM 3021 N N . LEU A 1 370 ? -5.191 25.141 7.113 1 92.44 370 LEU A N 1
ATOM 3022 C CA . LEU A 1 370 ? -4.293 25.734 6.125 1 92.44 370 LEU A CA 1
ATOM 3023 C C . LEU A 1 370 ? -5.078 26.281 4.941 1 92.44 370 LEU A C 1
ATOM 3025 O O . LEU A 1 370 ? -4.746 27.344 4.414 1 92.44 370 LEU A O 1
ATOM 3029 N N . ALA A 1 371 ? -6.055 25.578 4.543 1 86.75 371 ALA A N 1
ATOM 3030 C CA . ALA A 1 371 ? -6.883 26 3.416 1 86.75 371 ALA A CA 1
ATOM 3031 C C . ALA A 1 371 ? -7.574 27.328 3.717 1 86.75 371 ALA A C 1
ATOM 3033 O O . ALA A 1 371 ? -7.605 28.219 2.869 1 86.75 371 ALA A O 1
ATOM 3034 N N . THR A 1 372 ? -8.086 27.484 4.918 1 86.31 372 THR A N 1
ATOM 3035 C CA . THR A 1 372 ? -8.789 28.688 5.316 1 86.31 372 THR A CA 1
ATOM 3036 C C . THR A 1 372 ? -7.828 29.875 5.422 1 86.31 372 THR A C 1
ATOM 3038 O O . THR A 1 372 ? -8.109 30.953 4.902 1 86.31 372 THR A O 1
ATOM 3041 N N . LEU A 1 373 ? -6.766 29.641 6.062 1 91.31 373 LEU A N 1
ATOM 3042 C CA . LEU A 1 373 ? -5.777 30.703 6.219 1 91.31 373 LEU A CA 1
ATOM 3043 C C . LEU A 1 373 ? -5.203 31.109 4.867 1 91.31 373 LEU A C 1
ATOM 3045 O O . LEU A 1 373 ? -5.023 32.312 4.602 1 91.31 373 LEU A O 1
ATOM 3049 N N . GLY A 1 374 ? -4.891 30.125 4.043 1 88.81 374 GLY A N 1
ATOM 3050 C CA . GLY A 1 374 ? -4.391 30.406 2.707 1 88.81 374 GLY A CA 1
ATOM 3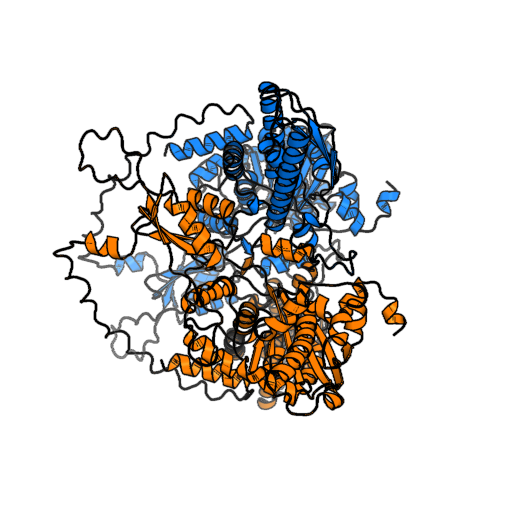051 C C . GLY A 1 374 ? -5.348 31.234 1.873 1 88.81 374 GLY A C 1
ATOM 3052 O O . GLY A 1 374 ? -4.93 32.156 1.178 1 88.81 374 GLY A O 1
ATOM 3053 N N . ALA A 1 375 ? -6.566 30.922 1.956 1 84.44 375 ALA A N 1
ATOM 3054 C CA . ALA A 1 375 ? -7.586 31.656 1.207 1 84.44 375 ALA A CA 1
ATOM 3055 C C . ALA A 1 375 ? -7.723 33.094 1.722 1 84.44 375 ALA A C 1
ATOM 3057 O O . ALA A 1 375 ? -7.855 34.031 0.935 1 84.44 375 ALA A O 1
ATOM 3058 N N . TYR A 1 376 ? -7.719 33.25 2.992 1 86.81 376 TYR A N 1
ATOM 3059 C CA . TYR A 1 376 ? -7.844 34.562 3.6 1 86.81 376 TYR A CA 1
ATOM 3060 C C . TYR A 1 376 ? -6.703 35.5 3.158 1 86.81 376 TYR A C 1
ATOM 3062 O O . TYR A 1 376 ? -6.934 36.625 2.74 1 86.81 376 TYR A O 1
ATOM 3070 N N . PHE A 1 377 ? -5.543 35 3.146 1 88.12 377 PHE A N 1
ATOM 3071 C CA . PHE A 1 377 ? -4.379 35.844 2.9 1 88.12 377 PHE A CA 1
ATOM 3072 C C . PHE A 1 377 ? -4.18 36.062 1.406 1 88.12 377 PHE A C 1
ATOM 3074 O O . PHE A 1 377 ? -3.418 36.938 1.002 1 88.12 377 PHE A O 1
ATOM 3081 N N . LYS A 1 378 ? -4.75 35.281 0.64 1 82 378 LYS A N 1
ATOM 3082 C CA . LYS A 1 378 ? -4.727 35.5 -0.802 1 82 378 LYS A CA 1
ATOM 3083 C C . LYS A 1 378 ? -5.719 36.594 -1.201 1 82 378 LYS A C 1
ATOM 3085 O O . LYS A 1 378 ? -5.562 37.219 -2.244 1 82 378 LYS A O 1
ATOM 3090 N N . HIS A 1 379 ? -6.645 36.75 -0.35 1 80.38 379 HIS A N 1
ATOM 3091 C CA . HIS A 1 379 ? -7.672 37.75 -0.636 1 80.38 379 HIS A CA 1
ATOM 3092 C C . HIS A 1 379 ? -7.168 39.156 -0.35 1 80.38 379 HIS A C 1
ATOM 3094 O O . HIS A 1 379 ? -6.469 39.375 0.643 1 80.38 379 HIS A O 1
ATOM 3100 N N . PRO A 1 380 ? -7.562 40.094 -1.149 1 76.31 380 PRO A N 1
ATOM 3101 C CA . PRO A 1 380 ? -7.066 41.469 -1.014 1 76.31 380 PRO A CA 1
ATOM 3102 C C . PRO A 1 380 ? -7.504 42.125 0.293 1 76.31 380 PRO A C 1
ATOM 3104 O O . PRO A 1 380 ? -6.84 43.031 0.781 1 76.31 380 PRO A O 1
ATOM 3107 N N . VAL A 1 381 ? -8.578 41.656 0.798 1 73.75 381 VAL A N 1
ATOM 3108 C CA . VAL A 1 381 ? -9.117 42.25 2.025 1 73.75 381 VAL A CA 1
ATOM 3109 C C . VAL A 1 381 ? -8.094 42.125 3.15 1 73.75 381 VAL A C 1
ATOM 3111 O O . VAL A 1 381 ? -8.039 42.969 4.043 1 73.75 381 VAL A O 1
ATOM 3114 N N . SER A 1 382 ? -7.246 41.125 3.051 1 76.81 382 SER A N 1
ATOM 3115 C CA . SER A 1 382 ? -6.25 40.906 4.094 1 76.81 382 SER A CA 1
ATOM 3116 C C . SER A 1 382 ? -5.199 42 4.094 1 76.81 382 SER A C 1
ATOM 3118 O O . SER A 1 382 ? -4.629 42.312 5.141 1 76.81 382 SER A O 1
ATOM 3120 N N . GLY A 1 383 ? -4.91 42.531 2.955 1 71.25 383 GLY A N 1
ATOM 3121 C CA . GLY A 1 383 ? -3.926 43.594 2.828 1 71.25 383 GLY A CA 1
ATOM 3122 C C . GLY A 1 383 ? -4.469 44.969 3.195 1 71.25 383 GLY A C 1
ATOM 3123 O O . GLY A 1 383 ? -3.73 45.812 3.682 1 71.25 383 GLY A O 1
ATOM 3124 N N . GLU A 1 384 ? -5.645 45.125 2.912 1 66.06 384 GLU A N 1
ATOM 3125 C CA . GLU A 1 384 ? -6.246 46.438 3.082 1 66.06 384 GLU A CA 1
ATOM 3126 C C . GLU A 1 384 ? -6.488 46.75 4.555 1 66.06 384 GLU A C 1
ATOM 3128 O O . GLU A 1 384 ? -6.41 47.906 4.973 1 66.06 384 GLU A O 1
ATOM 3133 N N . ASN A 1 385 ? -6.758 45.719 5.191 1 63.34 385 ASN A N 1
ATOM 3134 C CA . ASN A 1 385 ? -7.176 45.938 6.57 1 63.34 385 ASN A CA 1
ATOM 3135 C C . ASN A 1 385 ? -6.012 45.812 7.543 1 63.34 385 ASN A C 1
ATOM 3137 O O . ASN A 1 385 ? -6.168 46.031 8.742 1 63.34 385 ASN A O 1
ATOM 3141 N N . LEU A 1 386 ? -4.941 45.438 6.906 1 66.38 386 LEU A N 1
ATOM 3142 C CA . LEU A 1 386 ? -3.812 45.219 7.801 1 66.38 386 LEU A CA 1
ATOM 3143 C C . LEU A 1 386 ? -2.76 46.312 7.641 1 66.38 386 LEU A C 1
ATOM 3145 O O . LEU A 1 386 ? -2.615 46.875 6.562 1 66.38 386 LEU A O 1
ATOM 3149 N N . PRO A 1 387 ? -2.25 46.75 8.711 1 61.88 387 PRO A N 1
ATOM 3150 C CA . PRO A 1 387 ? -1.342 47.906 8.711 1 61.88 387 PRO A CA 1
ATOM 3151 C C . PRO A 1 387 ? -0.137 47.688 7.793 1 61.88 387 PRO A C 1
ATOM 3153 O O . PRO A 1 387 ? 0.521 48.656 7.41 1 61.88 387 PRO A O 1
ATOM 3156 N N . TYR A 1 388 ? 0.173 46.469 7.492 1 64.81 388 TYR A N 1
ATOM 3157 C CA . TYR A 1 388 ? 1.38 46.25 6.707 1 64.81 388 TYR A CA 1
ATOM 3158 C C . TYR A 1 388 ? 1.033 45.75 5.309 1 64.81 388 TYR A C 1
ATOM 3160 O O . TYR A 1 388 ? 0.056 45 5.125 1 64.81 388 TYR A O 1
ATOM 3168 N N . ARG A 1 389 ? 1.743 46.438 4.414 1 74.5 389 ARG A N 1
ATOM 3169 C CA . ARG A 1 389 ? 1.767 45.781 3.111 1 74.5 389 ARG A CA 1
ATOM 3170 C C . ARG A 1 389 ? 2.5 44.438 3.186 1 74.5 389 ARG A C 1
ATOM 3172 O O . ARG A 1 389 ? 3.549 44.344 3.824 1 74.5 389 ARG A O 1
ATOM 3179 N N . PHE A 1 390 ? 1.923 43.406 2.707 1 82.12 390 PHE A N 1
ATOM 3180 C CA . PHE A 1 390 ? 2.566 42.094 2.717 1 82.12 390 PHE A CA 1
ATOM 3181 C C . PHE A 1 390 ? 3.553 41.969 1.562 1 82.12 390 PHE A C 1
ATOM 3183 O O . PHE A 1 390 ? 3.344 42.562 0.493 1 82.12 390 PHE A O 1
ATOM 3190 N N . PRO A 1 391 ? 4.609 41.281 1.872 1 86.81 391 PRO A N 1
ATOM 3191 C CA . PRO A 1 391 ? 5.582 41.125 0.791 1 86.81 391 PRO A CA 1
ATOM 3192 C C . PRO A 1 391 ? 5.031 40.281 -0.365 1 86.81 391 PRO A C 1
ATOM 3194 O O . PRO A 1 391 ? 4.086 39.5 -0.179 1 86.81 391 PRO A O 1
ATOM 3197 N N . ASP A 1 392 ? 5.688 40.469 -1.452 1 87.19 392 ASP A N 1
ATOM 3198 C CA . ASP A 1 392 ? 5.359 39.656 -2.625 1 87.19 392 ASP A CA 1
ATOM 3199 C C . ASP A 1 392 ? 6.164 38.375 -2.643 1 87.19 392 ASP A C 1
ATOM 3201 O O . ASP A 1 392 ? 7.281 38.312 -2.125 1 87.19 392 ASP A O 1
ATOM 3205 N N . PHE A 1 393 ? 5.562 37.375 -3.219 1 91 393 PHE A N 1
ATOM 3206 C CA . PHE A 1 393 ? 6.223 36.094 -3.373 1 91 393 PHE A CA 1
ATOM 3207 C C . PHE A 1 393 ? 6.488 35.781 -4.844 1 91 393 PHE A C 1
ATOM 3209 O O . PHE A 1 393 ? 5.582 35.875 -5.676 1 91 393 PHE A O 1
ATOM 3216 N N . SER A 1 394 ? 7.723 35.5 -5.117 1 88.88 394 SER A N 1
ATOM 3217 C CA . SER A 1 394 ? 8.086 35.125 -6.477 1 88.88 394 SER A CA 1
ATOM 3218 C C . SER A 1 394 ? 8.406 33.625 -6.562 1 88.88 394 SER A C 1
ATOM 3220 O O . SER A 1 394 ? 9.453 33.188 -6.086 1 88.88 394 SER A O 1
ATOM 3222 N N . LEU A 1 395 ? 7.496 32.938 -7.223 1 86.88 395 LEU A N 1
ATOM 3223 C CA . LEU A 1 395 ? 7.691 31.5 -7.387 1 86.88 395 LEU A CA 1
ATOM 3224 C C . LEU A 1 395 ? 8.594 31.219 -8.586 1 86.88 395 LEU A C 1
ATOM 3226 O O . LEU A 1 395 ? 8.523 31.906 -9.602 1 86.88 395 LEU A O 1
ATOM 3230 N N . ALA A 1 396 ? 9.367 30.203 -8.359 1 77.31 396 ALA A N 1
ATOM 3231 C CA . ALA A 1 396 ? 10.133 29.75 -9.508 1 77.31 396 ALA A CA 1
ATOM 3232 C C . ALA A 1 396 ? 9.211 29.281 -10.633 1 77.31 396 ALA A C 1
ATOM 3234 O O . ALA A 1 396 ? 8.047 28.953 -10.398 1 77.31 396 ALA A O 1
ATOM 3235 N N . ASN A 1 397 ? 9.727 29.234 -11.727 1 63.47 397 ASN A N 1
ATOM 3236 C CA . ASN A 1 397 ? 8.938 29.078 -12.945 1 63.47 397 ASN A CA 1
ATOM 3237 C C . ASN A 1 397 ? 8.078 27.812 -12.906 1 63.47 397 ASN A C 1
ATOM 3239 O O . ASN A 1 397 ? 6.875 27.875 -13.18 1 63.47 397 ASN A O 1
ATOM 3243 N N . ALA A 1 398 ? 8.625 26.766 -12.531 1 68.81 398 ALA A N 1
ATOM 3244 C CA . ALA A 1 398 ? 7.867 25.516 -12.57 1 68.81 398 ALA A CA 1
ATOM 3245 C C . ALA A 1 398 ? 6.68 25.562 -11.609 1 68.81 398 ALA A C 1
ATOM 3247 O O . ALA A 1 398 ? 5.574 25.141 -11.953 1 68.81 398 ALA A O 1
ATOM 3248 N N . ALA A 1 399 ? 6.859 26.062 -10.602 1 74.69 399 ALA A N 1
ATOM 3249 C CA . ALA A 1 399 ? 5.805 26.172 -9.594 1 74.69 399 ALA A CA 1
ATOM 3250 C C . ALA A 1 399 ? 4.738 27.172 -10.016 1 74.69 399 ALA A C 1
ATOM 3252 O O . ALA A 1 399 ? 3.547 26.969 -9.773 1 74.69 399 ALA A O 1
ATOM 3253 N N . LEU A 1 400 ? 5.211 28.219 -10.602 1 69.38 400 LEU A N 1
ATOM 3254 C CA . LEU A 1 400 ? 4.289 29.25 -11.062 1 69.38 400 LEU A CA 1
ATOM 3255 C C . LEU A 1 400 ? 3.299 28.672 -12.078 1 69.38 400 LEU A C 1
ATOM 3257 O O . LEU A 1 400 ? 2.104 28.984 -12.023 1 69.38 400 LEU A O 1
ATOM 3261 N N . LEU A 1 401 ? 3.84 27.906 -12.859 1 69.25 401 LEU A N 1
ATOM 3262 C CA . LEU A 1 401 ? 3.004 27.328 -13.906 1 69.25 401 LEU A CA 1
ATOM 3263 C C . LEU A 1 401 ? 2.031 26.297 -13.328 1 69.25 401 LEU A C 1
ATOM 3265 O O . LEU A 1 401 ? 0.864 26.25 -13.719 1 69.25 401 LEU A O 1
ATOM 3269 N N . LYS A 1 402 ? 2.434 25.531 -12.461 1 74.19 402 LYS A N 1
ATOM 3270 C CA . LYS A 1 402 ? 1.614 24.469 -11.898 1 74.19 402 LYS A CA 1
ATOM 3271 C C . LYS A 1 402 ? 0.496 25.031 -11.031 1 74.19 402 LYS A C 1
ATOM 3273 O O . LYS A 1 402 ? -0.634 24.531 -11.062 1 74.19 402 LYS A O 1
ATOM 3278 N N . TYR A 1 403 ? 0.837 26.062 -10.328 1 73.25 403 TYR A N 1
ATOM 3279 C CA . TYR A 1 403 ? -0.096 26.516 -9.305 1 73.25 403 TYR A CA 1
ATOM 3280 C C . TYR A 1 403 ? -0.878 27.734 -9.766 1 73.25 403 TYR A C 1
ATOM 3282 O O . TYR A 1 403 ? -1.557 28.391 -8.977 1 73.25 403 TYR A O 1
ATOM 3290 N N . ALA A 1 404 ? -0.801 28.094 -10.984 1 69.62 404 ALA A N 1
ATOM 3291 C CA . ALA A 1 404 ? -1.452 29.281 -11.523 1 69.62 404 ALA A CA 1
ATOM 3292 C C . ALA A 1 404 ? -2.969 29.109 -11.555 1 69.62 404 ALA A C 1
ATOM 3294 O O . ALA A 1 404 ? -3.711 30.031 -11.234 1 69.62 404 ALA A O 1
ATOM 3295 N N . ASP A 1 405 ? -3.385 27.953 -11.82 1 64.25 405 ASP A N 1
ATOM 3296 C CA . ASP A 1 405 ? -4.809 27.875 -12.133 1 64.25 405 ASP A CA 1
ATOM 3297 C C . ASP A 1 405 ? -5.543 27 -11.117 1 64.25 405 ASP A C 1
ATOM 3299 O O . ASP A 1 405 ? -6.773 26.969 -11.086 1 64.25 405 ASP A O 1
ATOM 3303 N N . LYS A 1 406 ? -4.766 26.281 -10.422 1 72.19 406 LYS A N 1
ATOM 3304 C CA . LYS A 1 406 ? -5.473 25.312 -9.594 1 72.19 406 LYS A CA 1
ATOM 3305 C C . LYS A 1 406 ? -4.832 25.188 -8.211 1 72.19 406 LYS A C 1
ATOM 3307 O O . LYS A 1 406 ? -3.629 25.406 -8.062 1 72.19 406 LYS A O 1
ATOM 3312 N N . GLU A 1 407 ? -5.797 25.062 -7.219 1 77.81 407 GLU A N 1
ATOM 3313 C CA . GLU A 1 407 ? -5.316 24.75 -5.875 1 77.81 407 GLU A CA 1
ATOM 3314 C C . GLU A 1 407 ? -5.094 23.25 -5.699 1 77.81 407 GLU A C 1
ATOM 3316 O O . GLU A 1 407 ? -5.855 22.438 -6.223 1 77.81 407 GLU A O 1
ATOM 3321 N N . TYR A 1 408 ? -4.008 22.938 -5.027 1 78.69 408 TYR A N 1
ATOM 3322 C CA . TYR A 1 408 ? -3.627 21.531 -4.883 1 78.69 408 TYR A CA 1
ATOM 3323 C C . TYR A 1 408 ? -3.439 21.172 -3.414 1 78.69 408 TYR A C 1
ATOM 3325 O O . TYR A 1 408 ? -2.43 20.562 -3.041 1 78.69 408 TYR A O 1
ATOM 3333 N N . PHE A 1 409 ? -4.391 21.516 -2.686 1 77.75 409 PHE A N 1
ATOM 3334 C CA . PHE A 1 409 ? -4.258 21.172 -1.276 1 77.75 409 PHE A CA 1
ATOM 3335 C C . PHE A 1 409 ? -4.125 19.656 -1.103 1 77.75 409 PHE A C 1
ATOM 3337 O O . PHE A 1 409 ? -4.715 18.891 -1.86 1 77.75 409 PHE A O 1
ATOM 3344 N N . HIS A 1 410 ? -3.33 19.25 -0.156 1 83.38 410 HIS A N 1
ATOM 3345 C CA . HIS A 1 410 ? -2.998 17.875 0.202 1 83.38 410 HIS A CA 1
ATOM 3346 C C . HIS A 1 410 ? -1.949 17.297 -0.743 1 83.38 410 HIS A C 1
ATOM 3348 O O . HIS A 1 410 ? -1.677 16.094 -0.714 1 83.38 410 HIS A O 1
ATOM 3354 N N . ASN A 1 411 ? -1.57 18.141 -1.582 1 89.06 411 ASN A N 1
ATOM 3355 C CA . ASN A 1 411 ? -0.242 17.938 -2.154 1 89.06 411 ASN A CA 1
ATOM 3356 C C . ASN A 1 411 ? 0.847 18.516 -1.252 1 89.06 411 ASN A C 1
ATOM 3358 O O . ASN A 1 411 ? 0.778 19.672 -0.848 1 89.06 411 ASN A O 1
ATOM 3362 N N . ALA A 1 412 ? 1.787 17.75 -1.004 1 94.31 412 ALA A N 1
ATOM 3363 C CA . ALA A 1 412 ? 2.758 18.109 0.022 1 94.31 412 ALA A CA 1
ATOM 3364 C C . ALA A 1 412 ? 3.477 19.406 -0.35 1 94.31 412 ALA A C 1
ATOM 3366 O O . ALA A 1 412 ? 3.707 20.266 0.506 1 94.31 412 ALA A O 1
ATOM 3367 N N . ALA A 1 413 ? 3.842 19.578 -1.594 1 94.62 413 ALA A N 1
ATOM 3368 C CA . ALA A 1 413 ? 4.57 20.766 -2.033 1 94.62 413 ALA A CA 1
ATOM 3369 C C . ALA A 1 413 ? 3.682 22 -1.981 1 94.62 413 ALA A C 1
ATOM 3371 O O . ALA A 1 413 ? 4.129 23.078 -1.581 1 94.62 413 ALA A O 1
ATOM 3372 N N . TYR A 1 414 ? 2.484 21.875 -2.428 1 93.44 414 TYR A N 1
ATOM 3373 C CA . TYR A 1 414 ? 1.542 23 -2.375 1 93.44 414 TYR A CA 1
ATOM 3374 C C . TYR A 1 414 ? 1.271 23.406 -0.936 1 93.44 414 TYR A C 1
ATOM 3376 O O . TYR A 1 414 ? 1.215 24.609 -0.631 1 93.44 414 TYR A O 1
ATOM 3384 N N . ASP A 1 415 ? 1.081 22.422 -0.091 1 95.56 415 ASP A N 1
ATOM 3385 C CA . ASP A 1 415 ? 0.834 22.703 1.319 1 95.56 415 ASP A CA 1
ATOM 3386 C C . ASP A 1 415 ? 2.051 23.359 1.968 1 95.56 415 ASP A C 1
ATOM 3388 O O . ASP A 1 415 ? 1.909 24.25 2.814 1 95.56 415 ASP A O 1
ATOM 3392 N N . ALA A 1 416 ? 3.227 22.922 1.602 1 97.25 416 ALA A N 1
ATOM 3393 C CA . ALA A 1 416 ? 4.449 23.531 2.113 1 97.25 416 ALA A CA 1
ATOM 3394 C C . ALA A 1 416 ? 4.543 25 1.677 1 97.25 416 ALA A C 1
ATOM 3396 O O . ALA A 1 416 ? 4.863 25.875 2.484 1 97.25 416 ALA A O 1
ATOM 3397 N N . LYS A 1 417 ? 4.305 25.266 0.416 1 96.12 417 LYS A N 1
ATOM 3398 C CA . LYS A 1 417 ? 4.324 26.609 -0.119 1 96.12 417 LYS A CA 1
ATOM 3399 C C . LYS A 1 417 ? 3.324 27.516 0.608 1 96.12 417 LYS A C 1
ATOM 3401 O O . LYS A 1 417 ? 3.672 28.609 1.054 1 96.12 417 LYS A O 1
ATOM 3406 N N . THR A 1 418 ? 2.127 27 0.733 1 95.69 418 THR A N 1
ATOM 3407 C CA . THR A 1 418 ? 1.074 27.766 1.394 1 95.69 418 THR A CA 1
ATOM 3408 C C . THR A 1 418 ? 1.425 28.016 2.857 1 95.69 418 THR A C 1
ATOM 3410 O O . THR A 1 418 ? 1.158 29.094 3.389 1 95.69 418 THR A O 1
ATOM 3413 N N . THR A 1 419 ? 1.979 27.031 3.475 1 98.12 419 THR A N 1
ATOM 3414 C CA . THR A 1 419 ? 2.412 27.156 4.863 1 98.12 419 THR A CA 1
ATOM 3415 C C . THR A 1 419 ? 3.441 28.266 5.008 1 98.12 419 THR A C 1
ATOM 3417 O O . THR A 1 419 ? 3.342 29.094 5.918 1 98.12 419 THR A O 1
ATOM 3420 N N . GLY A 1 420 ? 4.41 28.328 4.129 1 98.06 420 GLY A N 1
ATOM 3421 C CA . GLY A 1 420 ? 5.422 29.359 4.18 1 98.06 420 GLY A CA 1
ATOM 3422 C C . GLY A 1 420 ? 4.859 30.75 3.938 1 98.06 420 GLY A C 1
ATOM 3423 O O . GLY A 1 420 ? 5.227 31.703 4.629 1 98.06 420 GLY A O 1
ATOM 3424 N N . GLU A 1 421 ? 4.008 30.891 2.982 1 95.69 421 GLU A N 1
ATOM 3425 C CA . GLU A 1 421 ? 3.359 32.188 2.703 1 95.69 421 GLU A CA 1
ATOM 3426 C C . GLU A 1 421 ? 2.535 32.656 3.896 1 95.69 421 GLU A C 1
ATOM 3428 O O . GLU A 1 421 ? 2.578 33.812 4.258 1 95.69 421 GLU A O 1
ATOM 3433 N N . THR A 1 422 ? 1.831 31.703 4.438 1 96.25 422 THR A N 1
ATOM 3434 C CA . THR A 1 422 ? 1.009 32 5.605 1 96.25 422 THR A CA 1
ATOM 3435 C C . THR A 1 422 ? 1.877 32.438 6.785 1 96.25 422 THR A C 1
ATOM 3437 O O . THR A 1 422 ? 1.506 33.344 7.539 1 96.25 422 THR A O 1
ATOM 3440 N N . PHE A 1 423 ? 2.996 31.828 6.945 1 97.56 423 PHE A N 1
ATOM 3441 C CA . PHE A 1 423 ? 3.916 32.156 8.023 1 97.56 423 PHE A CA 1
ATOM 3442 C C . PHE A 1 423 ? 4.344 33.625 7.922 1 97.56 423 PHE A C 1
ATOM 3444 O O . PHE A 1 423 ? 4.277 34.375 8.906 1 97.56 423 PHE A O 1
ATOM 3451 N N . VAL A 1 424 ? 4.75 34 6.734 1 95.31 424 VAL A N 1
ATOM 3452 C CA . VAL A 1 424 ? 5.254 35.375 6.535 1 95.31 424 VAL A CA 1
ATOM 3453 C C . VAL A 1 424 ? 4.156 36.375 6.859 1 95.31 424 VAL A C 1
ATOM 3455 O O . VAL A 1 424 ? 4.41 37.375 7.52 1 95.31 424 VAL A O 1
ATOM 3458 N N . ARG A 1 425 ? 3.012 36.062 6.473 1 92.38 425 ARG A N 1
ATOM 3459 C CA . ARG A 1 425 ? 1.887 36.969 6.699 1 92.38 425 ARG A CA 1
ATOM 3460 C C . ARG A 1 425 ? 1.515 37.031 8.18 1 92.38 425 ARG A C 1
ATOM 3462 O O . ARG A 1 425 ? 1.323 38.094 8.742 1 92.38 425 ARG A O 1
ATOM 3469 N N . LEU A 1 426 ? 1.409 35.906 8.781 1 93.94 426 LEU A N 1
ATOM 3470 C CA . LEU A 1 426 ? 1.081 35.844 10.195 1 93.94 426 LEU A CA 1
ATOM 3471 C C . LEU A 1 426 ? 2.17 36.5 11.039 1 93.94 426 LEU A C 1
ATOM 3473 O O . LEU A 1 426 ? 1.879 37.094 12.07 1 93.94 426 LEU A O 1
ATOM 3477 N N . ALA A 1 427 ? 3.412 36.281 10.68 1 93.62 427 ALA A N 1
ATOM 3478 C CA . ALA A 1 427 ? 4.527 36.906 11.398 1 93.62 427 ALA A CA 1
ATOM 3479 C C . ALA A 1 427 ? 4.426 38.438 11.367 1 93.62 427 ALA A C 1
ATOM 3481 O O . ALA A 1 427 ? 4.727 39.094 12.359 1 93.62 427 ALA A O 1
ATOM 3482 N N . HIS A 1 428 ? 4.043 38.938 10.227 1 90.5 428 HIS A N 1
ATOM 3483 C CA . HIS A 1 428 ? 3.852 40.406 10.117 1 90.5 428 HIS A CA 1
ATOM 3484 C C . HIS A 1 428 ? 2.748 40.875 11.055 1 90.5 428 HIS A C 1
ATOM 3486 O O . HIS A 1 428 ? 2.855 41.938 11.648 1 90.5 428 HIS A O 1
ATOM 3492 N N . LEU A 1 429 ? 1.71 40.062 11.164 1 88.38 429 LEU A N 1
ATOM 3493 C CA . LEU A 1 429 ? 0.64 40.375 12.102 1 88.38 429 LEU A CA 1
ATOM 3494 C C . LEU A 1 429 ? 1.142 40.344 13.539 1 88.38 429 LEU A C 1
ATOM 3496 O O . LEU A 1 429 ? 0.743 41.188 14.359 1 88.38 429 LEU A O 1
ATOM 3500 N N . THR A 1 430 ? 1.966 39.469 13.836 1 90.31 430 THR A N 1
ATOM 3501 C CA . THR A 1 430 ? 2.498 39.281 15.18 1 90.31 430 THR A CA 1
ATOM 3502 C C . THR A 1 430 ? 3.396 40.469 15.562 1 90.31 430 THR A C 1
ATOM 3504 O O . THR A 1 430 ? 3.432 40.875 16.719 1 90.31 430 THR A O 1
ATOM 3507 N N . VAL A 1 431 ? 4.098 40.969 14.625 1 87.5 431 VAL A N 1
ATOM 3508 C CA . VAL A 1 431 ? 4.953 42.125 14.867 1 87.5 431 VAL A CA 1
ATOM 3509 C C . VAL A 1 431 ? 4.109 43.312 15.344 1 87.5 431 VAL A C 1
ATOM 3511 O O . VAL A 1 431 ? 4.523 44.062 16.219 1 87.5 431 VAL A O 1
ATOM 3514 N N . CYS A 1 432 ? 3.004 43.406 14.781 1 80.25 432 CYS A N 1
ATOM 3515 C CA . CYS A 1 432 ? 2.117 44.5 15.125 1 80.25 432 CYS A CA 1
ATOM 3516 C C . CYS A 1 432 ? 1.614 44.375 16.562 1 80.25 432 CYS A C 1
ATOM 3518 O O . CYS A 1 432 ? 1.396 45.375 17.234 1 80.25 432 CYS A O 1
ATOM 3520 N N . SER A 1 433 ? 1.448 43.219 17.016 1 75.38 433 SER A N 1
ATOM 3521 C CA . SER A 1 433 ? 0.919 43 18.359 1 75.38 433 SER A CA 1
ATOM 3522 C C . SER A 1 433 ? 2.016 43.125 19.422 1 75.38 433 SER A C 1
ATOM 3524 O O . SER A 1 433 ? 1.74 43.438 20.578 1 75.38 433 SER A O 1
ATOM 3526 N N . THR A 1 434 ? 3.197 42.75 19.219 1 69.19 434 THR A N 1
ATOM 3527 C CA . THR A 1 434 ? 4.277 42.688 20.203 1 69.19 434 THR A CA 1
ATOM 3528 C C . THR A 1 434 ? 5.016 44.031 20.266 1 69.19 434 THR A C 1
ATOM 3530 O O . THR A 1 434 ? 5.504 44.406 21.328 1 69.19 434 THR A O 1
ATOM 3533 N N . VAL A 1 435 ? 5.363 44.594 19.219 1 57.81 435 VAL A N 1
ATOM 3534 C CA . VAL A 1 435 ? 6.184 45.781 19.219 1 57.81 435 VAL A CA 1
ATOM 3535 C C . VAL A 1 435 ? 5.309 47 19.484 1 57.81 435 VAL A C 1
ATOM 3537 O O . VAL A 1 435 ? 4.285 47.219 18.828 1 57.81 435 VAL A O 1
ATOM 3540 N N . SER A 1 436 ? 5.098 47.375 20.828 1 49.38 436 SER A N 1
ATOM 3541 C CA . SER A 1 436 ? 4.43 48.594 21.266 1 49.38 436 SER A CA 1
ATOM 3542 C C . SER A 1 436 ? 4.406 49.656 20.156 1 49.38 436 SER A C 1
ATOM 3544 O O . SER A 1 436 ? 5.441 49.938 19.547 1 49.38 436 SER A O 1
ATOM 3546 N N . ILE A 1 437 ? 3.277 49.781 19.609 1 45.31 437 ILE A N 1
ATOM 3547 C CA . ILE A 1 437 ? 2.836 50.781 18.625 1 45.31 437 ILE A CA 1
ATOM 3548 C C . ILE A 1 437 ? 3.439 52.125 18.969 1 45.31 437 ILE A C 1
ATOM 3550 O O . ILE A 1 437 ? 3.014 53.156 18.438 1 45.31 437 ILE A O 1
ATOM 3554 N N . GLY A 1 438 ? 4.129 52.188 20.016 1 41.41 438 GLY A N 1
ATOM 3555 C CA . GLY A 1 438 ? 4.496 53.562 20.188 1 41.41 438 GLY A CA 1
ATOM 3556 C C . GLY A 1 438 ? 5 54.219 18.922 1 41.41 438 GLY A C 1
ATOM 3557 O O . GLY A 1 438 ? 5.352 55.406 18.906 1 41.41 438 GLY A O 1
ATOM 3558 N N . ASP A 1 439 ? 5.727 53.531 18.172 1 44.19 439 ASP A N 1
ATOM 3559 C CA . ASP A 1 439 ? 6.207 54.25 16.984 1 44.19 439 ASP A CA 1
ATOM 3560 C C . ASP A 1 439 ? 5.059 54.562 16.047 1 44.19 439 ASP A C 1
ATOM 3562 O O . ASP A 1 439 ? 4.141 53.75 15.867 1 44.19 439 ASP A O 1
ATOM 3566 N N . LYS A 1 440 ? 4.793 55.781 15.781 1 45.59 440 LYS A N 1
ATOM 3567 C CA . LYS A 1 440 ? 3.775 56.438 14.969 1 45.59 440 LYS A CA 1
ATOM 3568 C C . LYS A 1 440 ? 3.328 55.531 13.812 1 45.59 440 LYS A C 1
ATOM 3570 O O . LYS A 1 440 ? 4.16 54.969 13.102 1 45.59 440 LYS A O 1
ATOM 3575 N N . PRO A 1 441 ? 2.109 55.125 13.688 1 44.84 441 PRO A N 1
ATOM 3576 C CA . PRO A 1 441 ? 1.389 54.344 12.68 1 44.84 441 PRO A CA 1
ATOM 3577 C C . PRO A 1 441 ? 1.908 54.594 11.266 1 44.84 441 PRO A C 1
ATOM 3579 O O . PRO A 1 441 ? 1.559 53.844 10.344 1 44.84 441 PRO A O 1
ATOM 3582 N N . ARG A 1 442 ? 2.348 55.75 11.109 1 44.97 442 ARG A N 1
ATOM 3583 C CA . ARG A 1 442 ? 2.457 56.219 9.734 1 44.97 442 ARG A CA 1
ATOM 3584 C C . ARG A 1 442 ? 3.479 55.406 8.945 1 44.97 442 ARG A C 1
ATOM 3586 O O . ARG A 1 442 ? 3.275 55.125 7.762 1 44.97 442 ARG A O 1
ATOM 3593 N N . GLU A 1 443 ? 4.652 55.25 9.445 1 45.09 443 GLU A N 1
ATOM 3594 C CA . GLU A 1 443 ? 5.781 54.688 8.695 1 45.09 443 GLU A CA 1
ATOM 3595 C C . GLU A 1 443 ? 5.75 53.156 8.695 1 45.09 443 GLU A C 1
ATOM 3597 O O . GLU A 1 443 ? 6.668 52.531 8.195 1 45.09 443 GLU A O 1
ATOM 3602 N N . MET A 1 444 ? 4.898 52.562 9.312 1 49.84 444 MET A N 1
ATOM 3603 C CA . MET A 1 444 ? 4.609 51.156 9.578 1 49.84 444 MET A CA 1
ATOM 3604 C C . MET A 1 444 ? 4.078 50.469 8.336 1 49.84 444 MET A C 1
ATOM 3606 O O . MET A 1 444 ? 3.75 49.281 8.375 1 49.84 444 MET A O 1
ATOM 3610 N N . LYS A 1 445 ? 3.857 51.25 7.316 1 57.19 445 LYS A N 1
ATOM 3611 C CA . LYS A 1 445 ? 3.164 50.812 6.113 1 57.19 445 LYS A CA 1
ATOM 3612 C C . LYS A 1 445 ? 4.035 49.844 5.305 1 57.19 445 LYS A C 1
ATOM 3614 O O . LYS A 1 445 ? 3.598 49.312 4.281 1 57.19 445 LYS A O 1
ATOM 3619 N N . GLY A 1 446 ? 5.332 49.438 5.871 1 69.56 446 GLY A N 1
ATOM 3620 C CA . GLY A 1 446 ? 6.102 48.688 4.898 1 69.56 446 GLY A CA 1
ATOM 3621 C C . GLY A 1 446 ? 6.426 47.281 5.363 1 69.56 446 GLY A C 1
ATOM 3622 O O . GLY A 1 446 ? 6.117 46.906 6.5 1 69.56 446 GLY A O 1
ATOM 3623 N N . CYS A 1 447 ? 6.82 46.375 4.574 1 82.25 447 CYS A N 1
ATOM 3624 C CA . CYS A 1 447 ? 7.289 45 4.816 1 82.25 447 CYS A CA 1
ATOM 3625 C C . CYS A 1 447 ? 8.477 45 5.773 1 82.25 447 CYS A C 1
ATOM 3627 O O . CYS A 1 447 ? 9.352 45.875 5.691 1 82.25 447 CYS A O 1
ATOM 3629 N N . ARG A 1 448 ? 8.406 44.219 6.77 1 86.44 448 ARG A N 1
ATOM 3630 C CA . ARG A 1 448 ? 9.484 44.094 7.746 1 86.44 448 ARG A CA 1
ATOM 3631 C C . ARG A 1 448 ? 10.516 43.062 7.305 1 86.44 448 ARG A C 1
ATOM 3633 O O . ARG A 1 448 ? 10.172 42.094 6.66 1 86.44 448 ARG A O 1
ATOM 3640 N N . PRO A 1 449 ? 11.789 43.438 7.699 1 90.88 449 PRO A N 1
ATOM 3641 C CA . PRO A 1 449 ? 12.82 42.438 7.398 1 90.88 449 PRO A CA 1
ATOM 3642 C C . PRO A 1 449 ? 12.586 41.094 8.109 1 90.88 449 PRO A C 1
ATOM 3644 O O . PRO A 1 449 ? 11.969 41.062 9.18 1 90.88 449 PRO A O 1
ATOM 3647 N N . PHE A 1 450 ? 13.141 40.062 7.531 1 93.62 450 PHE A N 1
ATOM 3648 C CA . PHE A 1 450 ? 12.906 38.719 8.039 1 93.62 450 PHE A CA 1
ATOM 3649 C C . PHE A 1 450 ? 13.43 38.562 9.469 1 93.62 450 PHE A C 1
ATOM 3651 O O . PHE A 1 450 ? 12.82 37.875 10.289 1 93.62 450 PHE A O 1
ATOM 3658 N N . ARG A 1 451 ? 14.539 39.156 9.781 1 92.06 451 ARG A N 1
ATOM 3659 C CA . ARG A 1 451 ? 15.117 39.062 11.125 1 92.06 451 ARG A CA 1
ATOM 3660 C C . ARG A 1 451 ? 14.141 39.594 12.164 1 92.06 451 ARG A C 1
ATOM 3662 O O . ARG A 1 451 ? 14.078 39.094 13.281 1 92.06 451 ARG A O 1
ATOM 3669 N N . VAL A 1 452 ? 13.391 40.656 11.766 1 91.38 452 VAL A N 1
ATOM 3670 C CA . VAL A 1 452 ? 12.406 41.25 12.664 1 91.38 452 VAL A CA 1
ATOM 3671 C C . VAL A 1 452 ? 11.227 40.281 12.852 1 91.38 452 VAL A C 1
ATOM 3673 O O . VAL A 1 452 ? 10.703 40.156 13.953 1 91.38 452 VAL A O 1
ATOM 3676 N N . LEU A 1 453 ? 10.844 39.688 11.773 1 93.06 453 LEU A N 1
ATOM 3677 C CA . LEU A 1 453 ? 9.766 38.719 11.852 1 93.06 453 LEU A CA 1
ATOM 3678 C C . LEU A 1 453 ? 10.141 37.562 12.781 1 93.06 453 LEU A C 1
ATOM 3680 O O . LEU A 1 453 ? 9.352 37.156 13.633 1 93.06 453 LEU A O 1
ATOM 3684 N N . LEU A 1 454 ? 11.352 37.062 12.609 1 93.94 454 LEU A N 1
ATOM 3685 C CA . LEU A 1 454 ? 11.828 35.938 13.398 1 93.94 454 LEU A CA 1
ATOM 3686 C C . LEU A 1 454 ? 11.891 36.281 14.875 1 93.94 454 LEU A C 1
ATOM 3688 O O . LEU A 1 454 ? 11.586 35.469 15.742 1 93.94 454 LEU A O 1
ATOM 3692 N N . TYR A 1 455 ? 12.266 37.5 15.102 1 93.19 455 TYR A N 1
ATOM 3693 C CA . TYR A 1 455 ? 12.336 37.969 16.484 1 93.19 455 TYR A CA 1
ATOM 3694 C C . TYR A 1 455 ? 10.945 38.031 17.109 1 93.19 455 TYR A C 1
ATOM 3696 O O . TYR A 1 455 ? 10.758 37.625 18.266 1 93.19 455 TYR A O 1
ATOM 3704 N N . ALA A 1 456 ? 10.047 38.5 16.344 1 91.62 456 ALA A N 1
ATOM 3705 C CA . ALA A 1 456 ? 8.68 38.656 16.844 1 91.62 456 ALA A CA 1
ATOM 3706 C C . ALA A 1 456 ? 8.031 37.312 17.125 1 91.62 456 ALA A C 1
ATOM 3708 O O . ALA A 1 456 ? 7.227 37.188 18.062 1 91.62 456 ALA A O 1
ATOM 3709 N N . VAL A 1 457 ? 8.383 36.281 16.391 1 95.31 457 VAL A N 1
ATOM 3710 C CA . VAL A 1 457 ? 7.695 35 16.516 1 95.31 457 VAL A CA 1
ATOM 3711 C C . VAL A 1 457 ? 8.453 34.094 17.484 1 95.31 457 VAL A C 1
ATOM 3713 O O . VAL A 1 457 ? 7.938 33.062 17.906 1 95.31 457 VAL A O 1
ATOM 3716 N N . ARG A 1 458 ? 9.57 34.469 17.969 1 93.81 458 ARG A N 1
ATOM 3717 C CA . ARG A 1 458 ? 10.469 33.656 18.781 1 93.81 458 ARG A CA 1
ATOM 3718 C C . ARG A 1 458 ? 9.766 33.156 20.031 1 93.81 458 ARG A C 1
ATOM 3720 O O . ARG A 1 458 ? 9.93 31.984 20.422 1 93.81 458 ARG A O 1
ATOM 3727 N N . PRO A 1 459 ? 8.961 34 20.672 1 93.75 459 PRO A N 1
ATOM 3728 C CA . PRO A 1 459 ? 8.281 33.531 21.875 1 93.75 459 PRO A CA 1
ATOM 3729 C C . PRO A 1 459 ? 7.32 32.375 21.594 1 93.75 459 PRO A C 1
ATOM 3731 O O . PRO A 1 459 ? 6.945 31.641 22.516 1 93.75 459 PRO A O 1
ATOM 3734 N N . PHE A 1 460 ? 6.934 32.25 20.422 1 95.44 460 PHE A N 1
ATOM 3735 C CA . PHE A 1 460 ? 5.949 31.219 20.047 1 95.44 460 PHE A CA 1
ATOM 3736 C C . PHE A 1 460 ? 6.609 30.078 19.297 1 95.44 460 PHE A C 1
ATOM 3738 O O . PHE A 1 460 ? 5.93 29.141 18.859 1 95.44 460 PHE A O 1
ATOM 3745 N N . ALA A 1 461 ? 7.891 30.156 19.188 1 96.62 461 ALA A N 1
ATOM 3746 C CA . ALA A 1 461 ? 8.641 29.125 18.484 1 96.62 461 ALA A CA 1
ATOM 3747 C C . ALA A 1 461 ? 8.789 27.875 19.359 1 96.62 461 ALA A C 1
ATOM 3749 O O . ALA A 1 461 ? 8.688 27.953 20.578 1 96.62 461 ALA A O 1
ATOM 3750 N N . ASN A 1 462 ? 8.914 26.688 18.766 1 97.69 462 ASN A N 1
ATOM 3751 C CA . ASN A 1 462 ? 9.148 25.391 19.391 1 97.69 462 ASN A CA 1
ATOM 3752 C C . ASN A 1 462 ? 7.945 24.938 20.203 1 97.69 462 ASN A C 1
ATOM 3754 O O . ASN A 1 462 ? 8.094 24.281 21.234 1 97.69 462 ASN A O 1
ATOM 3758 N N . ARG A 1 463 ? 6.828 25.453 19.797 1 97.06 463 ARG A N 1
ATOM 3759 C CA . ARG A 1 463 ? 5.531 25 20.297 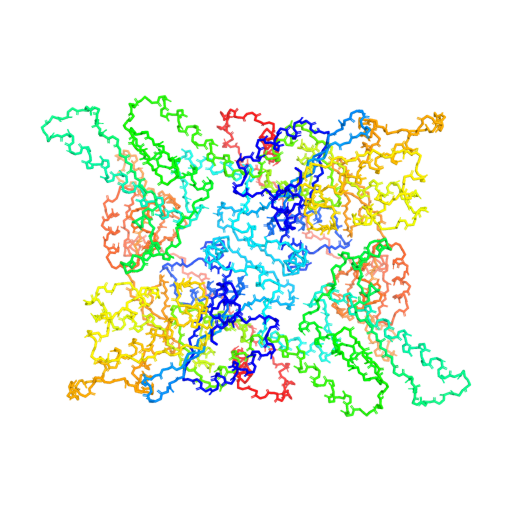1 97.06 463 ARG A CA 1
ATOM 3760 C C . ARG A 1 463 ? 4.742 24.281 19.203 1 97.06 463 ARG A C 1
ATOM 3762 O O . ARG A 1 463 ? 4.492 24.859 18.141 1 97.06 463 ARG A O 1
ATOM 3769 N N . ILE A 1 464 ? 4.363 23.031 19.5 1 96.75 464 ILE A N 1
ATOM 3770 C CA . ILE A 1 464 ? 3.666 22.25 18.484 1 96.75 464 ILE A CA 1
ATOM 3771 C C . ILE A 1 464 ? 2.25 21.938 18.969 1 96.75 464 ILE A C 1
ATOM 3773 O O . ILE A 1 464 ? 2.064 21.266 19.984 1 96.75 464 ILE A O 1
ATOM 3777 N N . PRO A 1 465 ? 1.312 22.422 18.188 1 94.44 465 PRO A N 1
ATOM 3778 C CA . PRO A 1 465 ? -0.07 22.141 18.578 1 94.44 465 PRO A CA 1
ATOM 3779 C C . PRO A 1 465 ? -0.444 20.672 18.422 1 94.44 465 PRO A C 1
ATOM 3781 O O . PRO A 1 465 ? 0.031 20.016 17.5 1 94.44 465 PRO A O 1
ATOM 3784 N N . VAL A 1 466 ? -1.272 20.141 19.312 1 87.31 466 VAL A N 1
ATOM 3785 C CA . VAL A 1 466 ? -1.772 18.766 19.25 1 87.31 466 VAL A CA 1
ATOM 3786 C C . VAL A 1 466 ? -3.297 18.766 19.312 1 87.31 466 VAL A C 1
ATOM 3788 O O . VAL A 1 466 ? -3.879 19.141 20.328 1 87.31 466 VAL A O 1
ATOM 3791 N N . PRO A 1 467 ? -3.824 18.234 18.234 1 79.5 467 PRO A N 1
ATOM 3792 C CA . PRO A 1 467 ? -5.289 18.203 18.266 1 79.5 467 PRO A CA 1
ATOM 3793 C C . PRO A 1 467 ? -5.832 17.156 19.25 1 79.5 467 PRO A C 1
ATOM 3795 O O . PRO A 1 467 ? -5.223 16.109 19.438 1 79.5 467 PRO A O 1
ATOM 3798 N N . LEU A 1 468 ? -6.961 17.422 19.859 1 78 468 LEU A N 1
ATOM 3799 C CA . LEU A 1 468 ? -7.742 16.5 20.672 1 78 468 LEU A CA 1
ATOM 3800 C C . LEU A 1 468 ? -6.984 16.109 21.938 1 78 468 LEU A C 1
ATOM 3802 O O . LEU A 1 468 ? -7.047 14.969 22.391 1 78 468 LEU A O 1
ATOM 3806 N N . MET A 1 469 ? -6.148 16.969 22.375 1 79.69 469 MET A N 1
ATOM 3807 C CA . MET A 1 469 ? -5.43 16.734 23.625 1 79.69 469 MET A CA 1
ATOM 3808 C C . MET A 1 469 ? -5.719 17.844 24.625 1 79.69 469 MET A C 1
ATOM 3810 O O . MET A 1 469 ? -6.176 18.922 24.266 1 79.69 469 MET A O 1
ATOM 3814 N N . GLY A 1 470 ? -5.512 17.5 25.859 1 77.69 470 GLY A N 1
ATOM 3815 C CA . GLY A 1 470 ? -5.832 18.438 26.906 1 77.69 470 GLY A CA 1
ATOM 3816 C C . GLY A 1 470 ? -4.82 19.562 27.031 1 77.69 470 GLY A C 1
ATOM 3817 O O . GLY A 1 470 ? -5.102 20.594 27.641 1 77.69 470 GLY A O 1
ATOM 3818 N N . VAL A 1 471 ? -3.67 19.328 26.453 1 86.25 471 VAL A N 1
ATOM 3819 C CA . VAL A 1 471 ? -2.641 20.359 26.5 1 86.25 471 VAL A CA 1
ATOM 3820 C C . VAL A 1 471 ? -2.711 21.203 25.219 1 86.25 471 VAL A C 1
ATOM 3822 O O . VAL A 1 471 ? -2.955 20.688 24.141 1 86.25 471 VAL A O 1
ATOM 3825 N N . PRO A 1 472 ? -2.58 22.5 25.359 1 85.94 472 PRO A N 1
ATOM 3826 C CA . PRO A 1 472 ? -2.695 23.359 24.172 1 85.94 472 PRO A CA 1
ATOM 3827 C C . PRO A 1 472 ? -1.611 23.078 23.141 1 85.94 472 PRO A C 1
ATOM 3829 O O . PRO A 1 472 ? -1.85 23.234 21.938 1 85.94 472 PRO A O 1
ATOM 3832 N N . PHE A 1 473 ? -0.393 22.797 23.641 1 93.94 473 PHE A N 1
ATOM 3833 C CA . PHE A 1 473 ? 0.711 22.5 22.734 1 93.94 473 PHE A CA 1
ATOM 3834 C C . PHE A 1 473 ? 1.809 21.719 23.453 1 93.94 473 PHE A C 1
ATOM 3836 O O . PHE A 1 473 ? 1.844 21.688 24.688 1 93.94 473 PHE A O 1
ATOM 3843 N N . ILE A 1 474 ? 2.625 21.078 22.688 1 95.38 474 ILE A N 1
ATOM 3844 C CA . ILE A 1 474 ? 3.852 20.453 23.188 1 95.38 474 ILE A CA 1
ATOM 3845 C C . ILE A 1 474 ? 4.98 21.484 23.188 1 95.38 474 ILE A C 1
ATOM 3847 O O . ILE A 1 474 ? 5.227 22.156 22.172 1 95.38 474 ILE A O 1
ATOM 3851 N N . ASN A 1 475 ? 5.531 21.609 24.297 1 95.81 475 ASN A N 1
ATOM 3852 C CA . ASN A 1 475 ? 6.688 22.5 24.422 1 95.81 475 ASN A CA 1
ATOM 3853 C C . ASN A 1 475 ? 7.996 21.734 24.219 1 95.81 475 ASN A C 1
ATOM 3855 O O . ASN A 1 475 ? 8.406 20.969 25.094 1 95.81 475 ASN A O 1
ATOM 3859 N N . LEU A 1 476 ? 8.625 22.047 23.109 1 95.75 476 LEU A N 1
ATOM 3860 C CA . LEU A 1 476 ? 9.828 21.297 22.766 1 95.75 476 LEU A CA 1
ATOM 3861 C C . LEU A 1 476 ? 11.008 21.719 23.625 1 95.75 476 LEU A C 1
ATOM 3863 O O . LEU A 1 476 ? 12.008 21 23.719 1 95.75 476 LEU A O 1
ATOM 3867 N N . VAL A 1 477 ? 10.828 23 24.125 1 92.81 477 VAL A N 1
ATOM 3868 C CA . VAL A 1 477 ? 11.891 23.516 24.984 1 92.81 477 VAL A CA 1
ATOM 3869 C C . VAL A 1 477 ? 11.414 23.547 26.438 1 92.81 477 VAL A C 1
ATOM 3871 O O . VAL A 1 477 ? 10.633 24.422 26.828 1 92.81 477 VAL A O 1
ATOM 3874 N N . GLY A 1 478 ? 11.477 22.484 27.125 1 89.62 478 GLY A N 1
ATOM 3875 C CA . GLY A 1 478 ? 11.078 22.453 28.531 1 89.62 478 GLY A CA 1
ATOM 3876 C C . GLY A 1 478 ? 9.828 21.625 28.766 1 89.62 478 GLY A C 1
ATOM 3877 O O . GLY A 1 478 ? 9.516 20.719 28 1 89.62 478 GLY A O 1
ATOM 3878 N N . ASP A 1 479 ? 9.078 22.047 29.844 1 92.69 479 ASP A N 1
ATOM 3879 C CA . ASP A 1 479 ? 7.918 21.266 30.25 1 92.69 479 ASP A CA 1
ATOM 3880 C C . ASP A 1 479 ? 6.676 21.672 29.469 1 92.69 479 ASP A C 1
ATOM 3882 O O . ASP A 1 479 ? 6.531 22.828 29.094 1 92.69 479 ASP A O 1
ATOM 3886 N N . ASP A 1 480 ? 5.859 20.719 29.297 1 94.44 480 ASP A N 1
ATOM 3887 C CA . ASP A 1 480 ? 4.59 21 28.641 1 94.44 480 ASP A CA 1
ATOM 3888 C C . ASP A 1 480 ? 3.672 21.812 29.547 1 94.44 480 ASP A C 1
ATOM 3890 O O . ASP A 1 480 ? 3.746 21.703 30.781 1 94.44 480 ASP A O 1
ATOM 3894 N N . PRO A 1 481 ? 2.83 22.625 28.969 1 92.25 481 PRO A N 1
ATOM 3895 C CA . PRO A 1 481 ? 1.868 23.375 29.781 1 92.25 481 PRO A CA 1
ATOM 3896 C C . PRO A 1 481 ? 0.819 22.469 30.422 1 92.25 481 PRO A C 1
ATOM 3898 O O . PRO A 1 481 ? 0.633 21.328 30 1 92.25 481 PRO A O 1
ATOM 3901 N N . PRO A 1 482 ? 0.239 22.969 31.422 1 87.94 482 PRO A N 1
ATOM 3902 C CA . PRO A 1 482 ? -0.812 22.172 32.062 1 87.94 482 PRO A CA 1
ATOM 3903 C C . PRO A 1 482 ? -2.041 21.984 31.172 1 87.94 482 PRO A C 1
ATOM 3905 O O . PRO A 1 482 ? -2.264 22.781 30.266 1 87.94 482 PRO A O 1
ATOM 3908 N N . SER A 1 483 ? -2.793 20.953 31.5 1 86.44 483 SER A N 1
ATOM 3909 C CA . SER A 1 483 ? -4 20.672 30.734 1 86.44 483 SER A CA 1
ATOM 3910 C C . SER A 1 483 ? -5.062 21.734 30.953 1 86.44 483 SER A C 1
ATOM 3912 O O . SER A 1 483 ? -5.227 22.25 32.062 1 86.44 483 SER A O 1
ATOM 3914 N N . THR A 1 484 ? -5.75 22.094 29.906 1 81.94 484 THR A N 1
ATOM 3915 C CA . THR A 1 484 ? -6.836 23.078 29.984 1 81.94 484 THR A CA 1
ATOM 3916 C C . THR A 1 484 ? -8.188 22.391 29.828 1 81.94 484 THR A C 1
ATOM 3918 O O . THR A 1 484 ? -9.227 23.047 29.828 1 81.94 484 THR A O 1
ATOM 3921 N N . ARG A 1 485 ? -8.203 21.141 29.734 1 83.06 485 ARG A N 1
ATOM 3922 C CA . ARG A 1 485 ? -9.453 20.422 29.531 1 83.06 485 ARG A CA 1
ATOM 3923 C C . ARG A 1 485 ? -10.211 20.25 30.844 1 83.06 485 ARG A C 1
ATOM 3925 O O . ARG A 1 485 ? -9.602 20.062 31.891 1 83.06 485 ARG A O 1
ATOM 3932 N N . PRO A 1 486 ? -11.547 20.25 30.625 1 86.56 486 PRO A N 1
ATOM 3933 C CA . PRO A 1 486 ? -12.352 20 31.828 1 86.56 486 PRO A CA 1
ATOM 3934 C C . PRO A 1 486 ? -12.164 18.578 32.375 1 86.56 486 PRO A C 1
ATOM 3936 O O . PRO A 1 486 ? -11.734 17.688 31.641 1 86.56 486 PRO A O 1
ATOM 3939 N N . GLU A 1 487 ? -12.461 18.516 33.594 1 85.19 487 GLU A N 1
ATOM 3940 C CA . GLU A 1 487 ? -12.383 17.203 34.219 1 85.19 487 GLU A CA 1
ATOM 3941 C C . GLU A 1 487 ? -13.398 16.234 33.594 1 85.19 487 GLU A C 1
ATOM 3943 O O . GLU A 1 487 ? -14.469 16.656 33.156 1 85.19 487 GLU A O 1
ATOM 3948 N N . ALA A 1 488 ? -13.016 14.992 33.562 1 90.19 488 ALA A N 1
ATOM 3949 C CA . ALA A 1 488 ? -13.891 13.977 33 1 90.19 488 ALA A CA 1
ATOM 3950 C C . ALA A 1 488 ? -15.117 13.734 33.875 1 90.19 488 ALA A C 1
ATOM 3952 O O . ALA A 1 488 ? -15.047 13.898 35.094 1 90.19 488 ALA A O 1
ATOM 3953 N N . ILE A 1 489 ? -16.188 13.359 33.25 1 91.38 489 ILE A N 1
ATOM 3954 C CA . ILE A 1 489 ? -17.438 13.039 33.938 1 91.38 489 ILE A CA 1
ATOM 3955 C C . ILE A 1 489 ? -17.531 11.531 34.156 1 91.38 489 ILE A C 1
ATOM 3957 O O . ILE A 1 489 ? -17.312 10.75 33.219 1 91.38 489 ILE A O 1
ATOM 3961 N N . MET A 1 490 ? -17.781 11.195 35.312 1 90.62 490 MET A N 1
ATOM 3962 C CA . MET A 1 490 ? -17.938 9.773 35.625 1 90.62 490 MET A CA 1
ATOM 3963 C C . MET A 1 490 ? -19.422 9.375 35.562 1 90.62 490 MET A C 1
ATOM 3965 O O . MET A 1 490 ? -20.234 9.922 36.312 1 90.62 490 MET A O 1
ATOM 3969 N N . LEU A 1 491 ? -19.688 8.406 34.688 1 89.69 491 LEU A N 1
ATOM 3970 C CA . LEU A 1 491 ? -21.047 7.906 34.562 1 89.69 491 LEU A CA 1
ATOM 3971 C C . LEU A 1 491 ? -21.172 6.492 35.094 1 89.69 491 LEU A C 1
ATOM 3973 O O . LEU A 1 491 ? -20.266 5.672 34.938 1 89.69 491 LEU A O 1
ATOM 3977 N N . GLU A 1 492 ? -22.234 6.246 35.781 1 86.88 492 GLU A N 1
ATOM 3978 C CA . GLU A 1 492 ? -22.562 4.918 36.281 1 86.88 492 GLU A CA 1
ATOM 3979 C C . GLU A 1 492 ? -23.922 4.457 35.781 1 86.88 492 GLU A C 1
ATOM 3981 O O . GLU A 1 492 ? -24.859 5.254 35.688 1 86.88 492 GLU A O 1
ATOM 3986 N N . GLY A 1 493 ? -23.953 3.188 35.312 1 80.56 493 GLY A N 1
ATOM 3987 C CA . GLY A 1 493 ? -25.219 2.633 34.875 1 80.56 493 GLY A CA 1
ATOM 3988 C C . GLY A 1 493 ? -26.203 2.395 36 1 80.56 493 GLY A C 1
ATOM 3989 O O . GLY A 1 493 ? -25.828 1.928 37.062 1 80.56 493 GLY A O 1
ATOM 3990 N N . VAL A 1 494 ? -27.562 2.887 35.812 1 71.06 494 VAL A N 1
ATOM 3991 C CA . VAL A 1 494 ? -28.594 2.672 36.812 1 71.06 494 VAL A CA 1
ATOM 3992 C C . VAL A 1 494 ? -29.484 1.496 36.406 1 71.06 494 VAL A C 1
ATOM 3994 O O . VAL A 1 494 ? -29.922 1.419 35.25 1 71.06 494 VAL A O 1
ATOM 3997 N N . GLY A 1 495 ? -29.328 0.287 36.812 1 58.19 495 GLY A N 1
ATOM 3998 C CA . GLY A 1 495 ? -30.172 -0.857 36.531 1 58.19 495 GLY A CA 1
ATOM 3999 C C . GLY A 1 495 ? -31.641 -0.582 36.781 1 58.19 495 GLY A C 1
ATOM 4000 O O . GLY A 1 495 ? -32 0.35 37.5 1 58.19 495 GLY A O 1
ATOM 4001 N N . ALA A 1 496 ? -32.625 -1.047 35.812 1 48.81 496 ALA A N 1
ATOM 4002 C CA . ALA A 1 496 ? -34.062 -1.054 36.094 1 48.81 496 ALA A CA 1
ATOM 4003 C C . ALA A 1 496 ? -34.344 -1.508 37.5 1 48.81 496 ALA A C 1
ATOM 4005 O O . ALA A 1 496 ? -33.938 -2.596 37.906 1 48.81 496 ALA A O 1
ATOM 4006 N N . SER A 1 497 ? -34.438 -0.688 38.438 1 39.78 497 SER A N 1
ATOM 4007 C CA . SER A 1 497 ? -35 -1.121 39.719 1 39.78 497 SER A CA 1
ATOM 4008 C C . SER A 1 497 ? -36.312 -1.835 39.5 1 39.78 497 SER A C 1
ATOM 4010 O O . SER A 1 497 ? -37.188 -1.343 38.781 1 39.78 497 SER A O 1
ATOM 4012 N N . GLY A 1 498 ? -36.531 -3.182 39.438 1 36.16 498 GLY A N 1
ATOM 4013 C CA . GLY A 1 498 ? -37.875 -3.619 39.781 1 36.16 498 GLY A CA 1
ATOM 4014 C C . GLY A 1 498 ? -38.562 -2.717 40.812 1 36.16 498 GLY A C 1
ATOM 4015 O O . GLY A 1 498 ? -37.906 -1.882 41.438 1 36.16 498 GLY A O 1
ATOM 4016 N N . ARG A 1 499 ? -40.031 -2.896 41.031 1 35.31 499 ARG A N 1
ATOM 4017 C CA . ARG A 1 499 ? -40.812 -2.371 42.156 1 35.31 499 ARG A CA 1
ATOM 4018 C C . ARG A 1 499 ? -40 -2.344 43.438 1 35.31 499 ARG A C 1
ATOM 4020 O O . ARG A 1 499 ? -39.281 -3.297 43.75 1 35.31 499 ARG A O 1
ATOM 4027 N N . ARG A 1 500 ? -39.781 -1.173 44.031 1 36.38 500 ARG A N 1
ATOM 4028 C CA . ARG A 1 500 ? -39.438 -0.804 45.375 1 36.38 500 ARG A CA 1
ATOM 4029 C C . ARG A 1 500 ? -39.969 -1.828 46.375 1 36.38 500 ARG A C 1
ATOM 4031 O O . ARG A 1 500 ? -40.938 -1.563 47.094 1 36.38 500 ARG A O 1
ATOM 4038 N N . LEU A 1 501 ? -40.094 -3.049 46.062 1 33.34 501 LEU A N 1
ATOM 4039 C CA . LEU A 1 501 ? -40.562 -3.473 47.375 1 33.34 501 LEU A CA 1
ATOM 4040 C C . LEU A 1 501 ? -39.531 -3.111 48.438 1 33.34 501 LEU A C 1
ATOM 4042 O O . LEU A 1 501 ? -39.906 -2.818 49.594 1 33.34 501 LEU A O 1
ATOM 4046 N N . PHE A 1 502 ? -38.25 -3.801 48.531 1 34.25 502 PHE A N 1
ATOM 4047 C CA . PHE A 1 502 ? -37.469 -3.543 49.75 1 34.25 502 PHE A CA 1
ATOM 4048 C C . PHE A 1 502 ? -36.562 -2.332 49.562 1 34.25 502 PHE A C 1
ATOM 4050 O O . PHE A 1 502 ? -36 -2.129 48.469 1 34.25 502 PHE A O 1
ATOM 4057 N N . PRO A 1 503 ? -36.625 -1.194 50.406 1 35 503 PRO A N 1
ATOM 4058 C CA . PRO A 1 503 ? -35.969 0.113 50.469 1 35 503 PRO A CA 1
ATOM 4059 C C . PRO A 1 503 ? -34.5 0.05 50.094 1 35 503 PRO A C 1
ATOM 4061 O O . PRO A 1 503 ? -33.906 1.061 49.688 1 35 503 PRO A O 1
ATOM 4064 N N . PHE A 1 504 ? -33.656 -0.863 50.688 1 34.34 504 PHE A N 1
ATOM 4065 C CA . PHE A 1 504 ? -32.219 -0.843 50.719 1 34.34 504 PHE A CA 1
ATOM 4066 C C . PHE A 1 504 ? -31.625 -1.453 49.469 1 34.34 504 PHE A C 1
ATOM 4068 O O . PHE A 1 504 ? -30.469 -1.886 49.469 1 34.34 504 PHE A O 1
ATOM 4075 N N . ALA A 1 505 ? -32.375 -1.854 48.531 1 33.69 505 ALA A N 1
ATOM 4076 C CA . ALA A 1 505 ? -31.672 -2.631 47.5 1 33.69 505 ALA A CA 1
ATOM 4077 C C . ALA A 1 505 ? -30.766 -1.743 46.656 1 33.69 505 ALA A C 1
ATOM 4079 O O . ALA A 1 505 ? -31.172 -0.667 46.219 1 33.69 505 ALA A O 1
ATOM 4080 N N . TYR A 1 506 ? -29.406 -1.771 46.906 1 35.81 506 TYR A N 1
ATOM 4081 C CA . TYR A 1 506 ? -28.359 -1.133 46.094 1 35.81 506 TYR A CA 1
ATOM 4082 C C . TYR A 1 506 ? -28.656 -1.283 44.594 1 35.81 506 TYR A C 1
ATOM 4084 O O . TYR A 1 506 ? -29.031 -2.363 44.156 1 35.81 506 TYR A O 1
ATOM 4092 N N . PRO A 1 507 ? -29.016 -0.313 43.938 1 42.81 507 PRO A N 1
ATOM 4093 C CA . PRO A 1 507 ? -29.219 -0.401 42.469 1 42.81 507 PRO A CA 1
ATOM 4094 C C . PRO A 1 507 ? -28.125 -1.205 41.781 1 42.81 507 PRO A C 1
ATOM 4096 O O . PRO A 1 507 ? -26.953 -1.078 42.125 1 42.81 507 PRO A O 1
ATOM 4099 N N . ARG A 1 508 ? -28.344 -2.436 41.5 1 44.38 508 ARG A N 1
ATOM 4100 C CA . ARG A 1 508 ? -27.406 -3.256 40.719 1 44.38 508 ARG A CA 1
ATOM 4101 C C . ARG A 1 508 ? -26.891 -2.502 39.5 1 44.38 508 ARG A C 1
ATOM 4103 O O . ARG A 1 508 ? -27.656 -1.945 38.75 1 44.38 508 ARG A O 1
ATOM 4110 N N . LEU A 1 509 ? -25.641 -2.127 39.562 1 52.56 509 LEU A N 1
ATOM 4111 C CA . LEU A 1 509 ? -24.891 -1.496 38.469 1 52.56 509 LEU A CA 1
ATOM 4112 C C . LEU A 1 509 ? -24.938 -2.357 37.219 1 52.56 509 LEU A C 1
ATOM 4114 O O . LEU A 1 509 ? -24.766 -3.574 37.281 1 52.56 509 LEU A O 1
ATOM 4118 N N . SER A 1 510 ? -25.672 -1.941 36.25 1 60.75 510 SER A N 1
ATOM 4119 C CA . SER A 1 510 ? -25.703 -2.664 34.969 1 60.75 510 SER A CA 1
ATOM 4120 C C . SER A 1 510 ? -24.469 -2.342 34.125 1 60.75 510 SER A C 1
ATOM 4122 O O . SER A 1 510 ? -23.891 -1.26 34.25 1 60.75 510 SER A O 1
ATOM 4124 N N . MET A 1 511 ? -23.906 -3.365 33.594 1 73.31 511 MET A N 1
ATOM 4125 C CA . MET A 1 511 ? -22.766 -3.215 32.688 1 73.31 511 MET A CA 1
ATOM 4126 C C . MET A 1 511 ? -23.125 -2.273 31.531 1 73.31 511 MET A C 1
ATOM 4128 O O . MET A 1 511 ? -24.219 -2.344 30.984 1 73.31 511 MET A O 1
ATOM 4132 N N . ILE A 1 512 ? -22.312 -1.2 31.406 1 75.81 512 ILE A N 1
ATOM 4133 C CA . ILE A 1 512 ? -22.531 -0.217 30.344 1 75.81 512 ILE A CA 1
ATOM 4134 C C . ILE A 1 512 ? -22 -0.75 29.016 1 75.81 512 ILE A C 1
ATOM 4136 O O . ILE A 1 512 ? -20.859 -1.232 28.953 1 75.81 512 ILE A O 1
ATOM 4140 N N . ASN A 1 513 ? -22.812 -0.788 28.062 1 78.12 513 ASN A N 1
ATOM 4141 C CA . ASN A 1 513 ? -22.375 -1.05 26.703 1 78.12 513 ASN A CA 1
ATOM 4142 C C . ASN A 1 513 ? -21.641 0.151 26.109 1 78.12 513 ASN A C 1
ATOM 4144 O O . ASN A 1 513 ? -22.281 1.083 25.609 1 78.12 513 ASN A O 1
ATOM 4148 N N . LEU A 1 514 ? -20.391 0.058 26.109 1 82.94 514 LEU A N 1
ATOM 4149 C CA . LEU A 1 514 ? -19.547 1.188 25.734 1 82.94 514 LEU A CA 1
ATOM 4150 C C . LEU A 1 514 ? -19.766 1.566 24.281 1 82.94 514 LEU A C 1
ATOM 4152 O O . LEU A 1 514 ? -19.766 2.75 23.938 1 82.94 514 LEU A O 1
ATOM 4156 N N . ALA A 1 515 ? -19.969 0.612 23.469 1 75.19 515 ALA A N 1
ATOM 4157 C CA . ALA A 1 515 ? -20.156 0.881 22.047 1 75.19 515 ALA A CA 1
ATOM 4158 C C . ALA A 1 515 ? -21.453 1.644 21.812 1 75.19 515 ALA A C 1
ATOM 4160 O O . ALA A 1 515 ? -21.484 2.586 21.016 1 75.19 515 ALA A O 1
ATOM 4161 N N . ALA A 1 516 ? -22.453 1.211 22.484 1 73.75 516 ALA A N 1
ATOM 4162 C CA . ALA A 1 516 ? -23.75 1.878 22.359 1 73.75 516 ALA A CA 1
ATOM 4163 C C . ALA A 1 516 ? -23.688 3.309 22.875 1 73.75 516 ALA A C 1
ATOM 4165 O O . ALA A 1 516 ? -24.25 4.223 22.281 1 73.75 516 ALA A O 1
ATOM 4166 N N . LEU A 1 517 ? -23.062 3.412 24.016 1 84.5 517 LEU A N 1
ATOM 4167 C CA . LEU A 1 517 ? -22.922 4.738 24.609 1 84.5 517 LEU A CA 1
ATOM 4168 C C . LEU A 1 517 ? -22.109 5.652 23.688 1 84.5 517 LEU A C 1
ATOM 4170 O O . LEU A 1 517 ? -22.422 6.836 23.547 1 84.5 517 LEU A O 1
ATOM 4174 N N . ARG A 1 518 ? -21.094 5.176 23.062 1 83.62 518 ARG A N 1
ATOM 4175 C CA . ARG A 1 518 ? -20.266 5.949 22.141 1 83.62 518 ARG A CA 1
ATOM 4176 C C . ARG A 1 518 ? -21.078 6.438 20.953 1 83.62 518 ARG A C 1
ATOM 4178 O O . ARG A 1 518 ? -20.938 7.582 20.516 1 83.62 518 ARG A O 1
ATOM 4185 N N . ARG A 1 519 ? -21.859 5.594 20.516 1 72.19 519 ARG A N 1
ATOM 4186 C CA . ARG A 1 519 ? -22.719 5.977 19.406 1 72.19 519 ARG A CA 1
ATOM 4187 C C . ARG A 1 519 ? -23.672 7.102 19.812 1 72.19 519 ARG A C 1
ATOM 4189 O O . ARG A 1 519 ? -23.891 8.047 19.062 1 72.19 519 ARG A O 1
ATOM 4196 N N . GLU A 1 520 ? -24.188 6.906 20.922 1 75.69 520 GLU A N 1
ATOM 4197 C CA . GLU A 1 520 ? -25.109 7.906 21.438 1 75.69 520 GLU A CA 1
ATOM 4198 C C . GLU A 1 520 ? -24.422 9.258 21.625 1 75.69 520 GLU A C 1
ATOM 4200 O O . GLU A 1 520 ? -24.953 10.289 21.203 1 75.69 520 GLU A O 1
ATOM 4205 N N . VAL A 1 521 ? -23.328 9.203 22.203 1 85.38 521 VAL A N 1
ATOM 4206 C CA . VAL A 1 521 ? -22.578 10.422 22.5 1 85.38 521 VAL A CA 1
ATOM 4207 C C . VAL A 1 521 ? -22.172 11.109 21.203 1 85.38 521 VAL A C 1
ATOM 4209 O O . VAL A 1 521 ? -22.234 12.336 21.109 1 85.38 521 VAL A O 1
ATOM 4212 N N . ASN A 1 522 ? -21.781 10.352 20.234 1 77.25 522 ASN A N 1
ATOM 4213 C CA . ASN A 1 522 ? -21.359 10.922 18.953 1 77.25 522 ASN A CA 1
ATOM 4214 C C . ASN A 1 522 ? -22.547 11.547 18.203 1 77.25 522 ASN A C 1
ATOM 4216 O O . ASN A 1 522 ? -22.391 12.562 17.531 1 77.25 522 ASN A O 1
ATOM 4220 N N . LEU A 1 523 ? -23.641 10.891 18.344 1 68.81 523 LEU A N 1
ATOM 4221 C CA . LEU A 1 523 ? -24.859 11.398 17.703 1 68.81 523 LEU A CA 1
ATOM 4222 C C . LEU A 1 523 ? -25.328 12.688 18.359 1 68.81 523 LEU A C 1
ATOM 4224 O O . LEU A 1 523 ? -25.766 13.617 17.672 1 68.81 523 LEU A O 1
ATOM 4228 N N . LEU A 1 524 ? -25.172 12.719 19.641 1 75.06 524 LEU A N 1
ATOM 4229 C CA . LEU A 1 524 ? -25.766 13.82 20.406 1 75.06 524 LEU A CA 1
ATOM 4230 C C . LEU A 1 524 ? -24.812 15.016 20.453 1 75.06 524 LEU A C 1
ATOM 4232 O O . LEU A 1 524 ? -25.266 16.172 20.375 1 75.06 524 LEU A O 1
ATOM 4236 N N . PHE A 1 525 ? -23.562 14.695 20.594 1 81.56 525 PHE A N 1
ATOM 4237 C CA . PHE A 1 525 ? -22.672 15.805 20.891 1 81.56 525 PHE A CA 1
ATOM 4238 C C . PHE A 1 525 ? -21.641 15.984 19.781 1 81.56 525 PHE A C 1
ATOM 4240 O O . PHE A 1 525 ? -20.891 16.969 19.766 1 81.56 525 PHE A O 1
ATOM 4247 N N . GLY A 1 526 ? -21.562 15.141 18.891 1 71.19 526 GLY A N 1
ATOM 4248 C CA . GLY A 1 526 ? -20.641 15.281 17.781 1 71.19 526 GLY A CA 1
ATOM 4249 C C . GLY A 1 526 ? -19.406 14.391 17.906 1 71.19 526 GLY A C 1
ATOM 4250 O O . GLY A 1 526 ? -18.984 14.07 19.016 1 71.19 526 GLY A O 1
ATOM 4251 N N . HIS A 1 527 ? -18.844 14.227 16.75 1 70 527 HIS A N 1
ATOM 4252 C CA . HIS A 1 527 ? -17.656 13.375 16.719 1 70 527 HIS A CA 1
ATOM 4253 C C . HIS A 1 527 ? -16.453 14.102 17.281 1 70 527 HIS A C 1
ATOM 4255 O O . HIS A 1 527 ? -16.281 15.305 17.047 1 70 527 HIS A O 1
ATOM 4261 N N . TRP A 1 528 ? -15.609 13.539 18.047 1 73.06 528 TRP A N 1
ATOM 4262 C CA . TRP A 1 528 ? -14.32 13.969 18.562 1 73.06 528 TRP A CA 1
ATOM 4263 C C . TRP A 1 528 ? -14.492 14.953 19.719 1 73.06 528 TRP A C 1
ATOM 4265 O O . TRP A 1 528 ? -13.516 15.539 20.203 1 73.06 528 TRP A O 1
ATOM 4275 N N . ARG A 1 529 ? -15.742 15.125 20.078 1 82.12 529 ARG A N 1
ATOM 4276 C CA . ARG A 1 529 ? -15.984 16.062 21.156 1 82.12 529 ARG A CA 1
ATOM 4277 C C . ARG A 1 529 ? -15.969 15.367 22.516 1 82.12 529 ARG A C 1
ATOM 4279 O O . ARG A 1 529 ? -15.758 16 23.547 1 82.12 529 ARG A O 1
ATOM 4286 N N . CYS A 1 530 ? -16.297 14.148 22.406 1 87.69 530 CYS A N 1
ATOM 4287 C CA . CYS A 1 530 ? -16.328 13.352 23.625 1 87.69 530 CYS A CA 1
ATOM 4288 C C . CYS A 1 530 ? -15.531 12.062 23.438 1 87.69 530 CYS A C 1
ATOM 4290 O O . CYS A 1 530 ? -15.297 11.617 22.312 1 87.69 530 CYS A O 1
ATOM 4292 N N . ASP A 1 531 ? -15.023 11.586 24.5 1 89.38 531 ASP A N 1
ATOM 4293 C CA . ASP A 1 531 ? -14.352 10.289 24.516 1 89.38 531 ASP A CA 1
ATOM 4294 C C . ASP A 1 531 ? -14.727 9.492 25.766 1 89.38 531 ASP A C 1
ATOM 4296 O O . ASP A 1 531 ? -15.039 10.07 26.797 1 89.38 531 ASP A O 1
ATOM 4300 N N . LEU A 1 532 ? -14.766 8.188 25.594 1 89.88 532 LEU A N 1
ATOM 4301 C CA . LEU A 1 532 ? -15.234 7.328 26.672 1 89.88 532 LEU A CA 1
ATOM 4302 C C . LEU A 1 532 ? -14.164 6.32 27.062 1 89.88 532 LEU A C 1
ATOM 4304 O O . LEU A 1 532 ? -13.43 5.812 26.219 1 89.88 532 LEU A O 1
ATOM 4308 N N . GLN A 1 533 ? -14.039 6.113 28.312 1 88.31 533 GLN A N 1
ATOM 4309 C CA . GLN A 1 533 ? -13.148 5.078 28.844 1 88.31 533 GLN A CA 1
ATOM 4310 C C . GLN A 1 533 ? -13.844 4.273 29.938 1 88.31 533 GLN A C 1
ATOM 4312 O O . GLN A 1 533 ? -14.383 4.84 30.891 1 88.31 533 GLN A O 1
ATOM 4317 N N . ALA A 1 534 ? -13.781 2.961 29.703 1 87.19 534 ALA A N 1
ATOM 4318 C CA . ALA A 1 534 ? -14.398 2.092 30.703 1 87.19 534 ALA A CA 1
ATOM 4319 C C . ALA A 1 534 ? -13.5 1.937 31.922 1 87.19 534 ALA A C 1
ATOM 4321 O O . ALA A 1 534 ? -12.281 1.808 31.781 1 87.19 534 ALA A O 1
ATOM 4322 N N . ILE A 1 535 ? -14.141 2.131 32.969 1 83.06 535 ILE A N 1
ATOM 4323 C CA . ILE A 1 535 ? -13.422 1.93 34.219 1 83.06 535 ILE A CA 1
ATOM 4324 C C . ILE A 1 535 ? -14.125 0.862 35.062 1 83.06 535 ILE A C 1
ATOM 4326 O O . ILE A 1 535 ? -15.305 0.576 34.844 1 83.06 535 ILE A O 1
ATOM 4330 N N . ASP A 1 536 ? -13.414 0.22 35.969 1 77.62 536 ASP A N 1
ATOM 4331 C CA . ASP A 1 536 ? -13.93 -0.772 36.906 1 77.62 536 ASP A CA 1
ATOM 4332 C C . ASP A 1 536 ? -14.68 -1.882 36.188 1 77.62 536 ASP A C 1
ATOM 4334 O O . ASP A 1 536 ? -15.828 -2.18 36.5 1 77.62 536 ASP A O 1
ATOM 4338 N N . GLY A 1 537 ? -14.086 -2.406 35.188 1 72.31 537 GLY A N 1
ATOM 4339 C CA . GLY A 1 537 ? -14.625 -3.555 34.5 1 72.31 537 GLY A CA 1
ATOM 4340 C C . GLY A 1 537 ? -15.859 -3.225 33.656 1 72.31 537 GLY A C 1
ATOM 4341 O O . GLY A 1 537 ? -16.672 -4.102 33.375 1 72.31 537 GLY A O 1
ATOM 4342 N N . GLY A 1 538 ? -16.078 -1.924 33.406 1 77.56 538 GLY A N 1
ATOM 4343 C CA . GLY A 1 538 ? -17.188 -1.547 32.562 1 77.56 538 GLY A CA 1
ATOM 4344 C C . GLY A 1 538 ? -18.406 -1.097 33.344 1 77.56 538 GLY A C 1
ATOM 4345 O O . GLY A 1 538 ? -19.438 -0.761 32.75 1 77.56 538 GLY A O 1
ATOM 4346 N N . ARG A 1 539 ? -18.312 -1.105 34.656 1 78.25 539 ARG A N 1
ATOM 4347 C CA . ARG A 1 539 ? -19.438 -0.655 35.469 1 78.25 539 ARG A CA 1
ATOM 4348 C C . ARG A 1 539 ? -19.547 0.865 35.438 1 78.25 539 ARG A C 1
ATOM 4350 O O . ARG A 1 539 ? -20.641 1.414 35.625 1 78.25 539 ARG A O 1
ATOM 4357 N N . ARG A 1 540 ? -18.438 1.456 35.312 1 86.38 540 ARG A N 1
ATOM 4358 C CA . ARG A 1 540 ? -18.359 2.912 35.219 1 86.38 540 ARG A CA 1
ATOM 4359 C C . ARG A 1 540 ? -17.625 3.346 33.969 1 86.38 540 ARG A C 1
ATOM 4361 O O . ARG A 1 540 ? -16.844 2.582 33.406 1 86.38 540 ARG A O 1
ATOM 4368 N N . VAL A 1 541 ? -18.062 4.574 33.469 1 90.94 541 VAL A N 1
ATOM 4369 C CA . VAL A 1 541 ? -17.438 5.113 32.281 1 90.94 541 VAL A CA 1
ATOM 4370 C C . VAL A 1 541 ? -16.984 6.551 32.531 1 90.94 541 VAL A C 1
ATOM 4372 O O . VAL A 1 541 ? -17.734 7.34 33.125 1 90.94 541 VAL A O 1
ATOM 4375 N N . LEU A 1 542 ? -15.773 6.773 32.25 1 91.5 542 LEU A N 1
ATOM 4376 C CA . LEU A 1 542 ? -15.273 8.148 32.25 1 91.5 542 LEU A CA 1
ATOM 4377 C C . LEU A 1 542 ? -15.531 8.812 30.906 1 91.5 542 LEU A C 1
ATOM 4379 O O . LEU A 1 542 ? -15.172 8.273 29.859 1 91.5 542 LEU A O 1
ATOM 4383 N N . LEU A 1 543 ? -16.188 9.914 31 1 92.25 543 LEU A N 1
ATOM 4384 C CA . LEU A 1 543 ? -16.5 10.68 29.797 1 92.25 543 LEU A CA 1
ATOM 4385 C C . LEU A 1 543 ? -15.719 11.984 29.75 1 92.25 543 LEU A C 1
ATOM 4387 O O . LEU A 1 543 ? -15.93 12.867 30.578 1 92.25 543 LEU A O 1
ATOM 4391 N N . ALA A 1 544 ? -14.844 12.047 28.781 1 90.88 544 ALA A N 1
ATOM 4392 C CA . ALA A 1 544 ? -14.047 13.25 28.609 1 90.88 544 ALA A CA 1
ATOM 4393 C C . ALA A 1 544 ? -14.617 14.141 27.516 1 90.88 544 ALA A C 1
ATOM 4395 O O . ALA A 1 544 ? -15.172 13.641 26.531 1 90.88 544 ALA A O 1
ATOM 4396 N N . THR A 1 545 ? -14.516 15.43 27.734 1 89.69 545 THR A N 1
ATOM 4397 C CA . THR A 1 545 ? -15 16.391 26.75 1 89.69 545 THR A CA 1
ATOM 4398 C C . THR A 1 545 ? -13.875 17.297 26.281 1 89.69 545 THR A C 1
ATOM 4400 O O . THR A 1 545 ? -12.867 17.469 26.969 1 89.69 545 THR A O 1
ATOM 4403 N N . ASN A 1 546 ? -14.031 17.922 25.094 1 84.31 546 ASN A N 1
ATOM 4404 C CA . ASN A 1 546 ? -12.961 18.703 24.5 1 84.31 546 ASN A CA 1
ATOM 4405 C C . ASN A 1 546 ? -12.984 20.156 24.984 1 84.31 546 ASN A C 1
ATOM 4407 O O . ASN A 1 546 ? -11.961 20.844 24.953 1 84.31 546 ASN A O 1
ATOM 4411 N N . THR A 1 547 ? -14.227 20.703 25.266 1 84.62 547 THR A N 1
ATOM 4412 C CA . THR A 1 547 ? -14.367 22.094 25.688 1 84.62 547 THR A CA 1
ATOM 4413 C C . THR A 1 547 ? -15.305 22.203 26.891 1 84.62 547 THR A C 1
ATOM 4415 O O . THR A 1 547 ? -16.031 21.266 27.203 1 84.62 547 THR A O 1
ATOM 4418 N N . ASP A 1 548 ? -15.203 23.375 27.484 1 83.94 548 ASP A N 1
ATOM 4419 C CA . ASP A 1 548 ? -16.078 23.641 28.625 1 83.94 548 ASP A CA 1
ATOM 4420 C C . ASP A 1 548 ? -17.547 23.688 28.172 1 83.94 548 ASP A C 1
ATOM 4422 O O . ASP A 1 548 ? -18.438 23.266 28.922 1 83.94 548 ASP A O 1
ATOM 4426 N N . HIS A 1 549 ? -17.656 24.156 27.047 1 85.44 549 HIS A N 1
ATOM 4427 C CA . HIS A 1 549 ? -19 24.219 26.516 1 85.44 549 HIS A CA 1
ATOM 4428 C C . HIS A 1 549 ? -19.609 22.828 26.344 1 85.44 549 HIS A C 1
ATOM 4430 O O . HIS A 1 549 ? -20.75 22.594 26.719 1 85.44 549 HIS A O 1
ATOM 4436 N N . THR A 1 550 ? -18.844 22 25.797 1 88.38 550 THR A N 1
ATOM 4437 C CA . THR A 1 550 ? -19.297 20.625 25.609 1 88.38 550 THR A CA 1
ATOM 4438 C C . THR A 1 550 ? -19.516 19.938 26.953 1 88.38 550 THR A C 1
ATOM 4440 O O . THR A 1 550 ? -20.453 19.156 27.109 1 88.38 550 THR A O 1
ATOM 4443 N N . TYR A 1 551 ? -18.656 20.266 27.828 1 90.19 551 TYR A N 1
ATOM 4444 C CA . TYR A 1 551 ? -18.781 19.703 29.172 1 90.19 551 TYR A CA 1
ATOM 4445 C C . TYR A 1 551 ? -20.125 20.047 29.781 1 90.19 551 TYR A C 1
ATOM 4447 O O . TYR A 1 551 ? -20.812 19.172 30.312 1 90.19 551 TYR A O 1
ATOM 4455 N N . ASN A 1 552 ? -20.453 21.266 29.656 1 89.12 552 ASN A N 1
ATOM 4456 C CA . ASN A 1 552 ? -21.719 21.719 30.234 1 89.12 552 ASN A CA 1
ATOM 4457 C C . ASN A 1 552 ? -22.922 21.047 29.562 1 89.12 552 ASN A C 1
ATOM 4459 O O . ASN A 1 552 ? -23.875 20.672 30.234 1 89.12 552 ASN A O 1
ATOM 4463 N N . ARG A 1 553 ? -22.797 20.906 28.297 1 89.5 553 ARG A N 1
ATOM 4464 C CA . ARG A 1 553 ? -23.875 20.266 27.547 1 89.5 553 ARG A CA 1
ATOM 4465 C C . ARG A 1 553 ? -24.016 18.797 27.953 1 89.5 553 ARG A C 1
ATOM 4467 O O . ARG A 1 553 ? -25.125 18.328 28.172 1 89.5 553 ARG A O 1
ATOM 4474 N N . VAL A 1 554 ? -22.938 18.188 28.047 1 91 554 VAL A N 1
ATOM 4475 C CA . VAL A 1 554 ? -22.938 16.766 28.375 1 91 554 VAL A CA 1
ATOM 4476 C C . VAL A 1 554 ? -23.375 16.547 29.812 1 91 554 VAL A C 1
ATOM 4478 O O . VAL A 1 554 ? -24.172 15.664 30.109 1 91 554 VAL A O 1
ATOM 4481 N N . TYR A 1 555 ? -22.812 17.359 30.641 1 90.06 555 TYR A N 1
ATOM 4482 C CA . TYR A 1 555 ? -23.156 17.266 32.062 1 90.06 555 TYR A CA 1
ATOM 4483 C C . TYR A 1 555 ? -24.641 17.484 32.281 1 90.06 555 TYR A C 1
ATOM 4485 O O . TYR A 1 555 ? -25.281 16.734 33.031 1 90.06 555 TYR A O 1
ATOM 4493 N N . ASN A 1 556 ? -25.188 18.422 31.609 1 88.44 556 ASN A N 1
ATOM 4494 C CA . ASN A 1 556 ? -26.609 18.719 31.75 1 88.44 556 ASN A CA 1
ATOM 4495 C C . ASN A 1 556 ? -27.469 17.594 31.188 1 88.44 556 ASN A C 1
ATOM 4497 O O . ASN A 1 556 ? -28.516 17.25 31.75 1 88.44 556 ASN A O 1
ATOM 4501 N N . TYR A 1 557 ? -27.047 17.078 30.141 1 89.56 557 TYR A N 1
ATOM 4502 C CA . TYR A 1 557 ? -27.812 16 29.516 1 89.56 557 TYR A CA 1
ATOM 4503 C C . TYR A 1 557 ? -27.844 14.766 30.391 1 89.56 557 TYR A C 1
ATOM 4505 O O . TYR A 1 557 ? -28.906 14.188 30.625 1 89.56 557 TYR A O 1
ATOM 4513 N N . TYR A 1 558 ? -26.797 14.398 30.953 1 89.31 558 TYR A N 1
ATOM 4514 C CA . TYR A 1 558 ? -26.734 13.133 31.672 1 89.31 558 TYR A CA 1
ATOM 4515 C C . TYR A 1 558 ? -27.125 13.328 33.125 1 89.31 558 TYR A C 1
ATOM 4517 O O . TYR A 1 558 ? -27.344 12.352 33.875 1 89.31 558 TYR A O 1
ATOM 4525 N N . SER A 1 559 ? -27.172 14.555 33.562 1 84.81 559 SER A N 1
ATOM 4526 C CA . SER A 1 559 ? -27.641 14.828 34.906 1 84.81 559 SER A CA 1
ATOM 4527 C C . SER A 1 559 ? -29.109 14.414 35.094 1 84.81 559 SER A C 1
ATOM 4529 O O . SER A 1 559 ? -29.531 14.086 36.188 1 84.81 559 SER A O 1
ATOM 4531 N N . CYS A 1 560 ? -29.828 14.438 33.969 1 81 560 CYS A N 1
ATOM 4532 C CA . CYS A 1 560 ? -31.234 14.062 34 1 81 560 CYS A CA 1
ATOM 4533 C C . CYS A 1 560 ? -31.5 12.805 33.188 1 81 560 CYS A C 1
ATOM 4535 O O . CYS A 1 560 ? -32.625 12.555 32.781 1 81 560 CYS A O 1
ATOM 4537 N N . HIS A 1 561 ? -30.5 12.086 33.062 1 82.19 561 HIS A N 1
ATOM 4538 C CA . HIS A 1 561 ? -30.656 10.914 32.219 1 82.19 561 HIS A CA 1
ATOM 4539 C C . HIS A 1 561 ? -31.234 9.742 33.031 1 82.19 561 HIS A C 1
ATOM 4541 O O . HIS A 1 561 ? -30.922 9.562 34.188 1 82.19 561 HIS A O 1
ATOM 4547 N N . ALA A 1 562 ? -32.031 8.945 32.375 1 76.88 562 ALA A N 1
ATOM 4548 C CA . ALA A 1 562 ? -32.75 7.867 33.062 1 76.88 562 ALA A CA 1
ATOM 4549 C C . ALA A 1 562 ? -31.859 6.66 33.281 1 76.88 562 ALA A C 1
ATOM 4551 O O . ALA A 1 562 ? -31.984 5.973 34.312 1 76.88 562 ALA A O 1
ATOM 4552 N N . SER A 1 563 ? -30.969 6.465 32.438 1 79.5 563 SER A N 1
ATOM 4553 C CA . SER A 1 563 ? -30.219 5.211 32.469 1 79.5 563 SER A CA 1
ATOM 4554 C C . SER A 1 563 ? -28.828 5.418 33.062 1 79.5 563 SER A C 1
ATOM 4556 O O . SER A 1 563 ? -28.125 4.453 33.375 1 79.5 563 SER A O 1
ATOM 4558 N N . TYR A 1 564 ? -28.438 6.742 33.281 1 85.44 564 TYR A N 1
ATOM 4559 C CA . TYR A 1 564 ? -27.094 7 33.781 1 85.44 564 TYR A CA 1
ATOM 4560 C C . TYR A 1 564 ? -27.109 8.016 34.906 1 85.44 564 TYR A C 1
ATOM 4562 O O . TYR A 1 564 ? -27.984 8.891 34.969 1 85.44 564 TYR A O 1
ATOM 4570 N N . LYS A 1 565 ? -26.172 7.797 35.938 1 83.88 565 LYS A N 1
ATOM 4571 C CA . LYS A 1 565 ? -25.984 8.742 37.031 1 83.88 565 LYS A CA 1
ATOM 4572 C C . LYS A 1 565 ? -24.562 9.273 37.062 1 83.88 565 LYS A C 1
ATOM 4574 O O . LYS A 1 565 ? -23.609 8.516 36.844 1 83.88 565 LYS A O 1
ATOM 4579 N N . ILE A 1 566 ? -24.438 10.547 37.25 1 88.75 566 ILE A N 1
ATOM 4580 C CA . ILE A 1 566 ? -23.125 11.164 37.375 1 88.75 566 ILE A CA 1
ATOM 4581 C C . ILE A 1 566 ? -22.609 10.977 38.812 1 88.75 566 ILE A C 1
ATOM 4583 O O . ILE A 1 566 ? -23.312 11.242 39.781 1 88.75 566 ILE A O 1
ATOM 4587 N N . VAL A 1 567 ? -21.406 10.406 38.844 1 82.38 567 VAL A N 1
ATOM 4588 C CA . VAL A 1 567 ? -20.844 10.141 40.156 1 82.38 567 VAL A CA 1
ATOM 4589 C C . VAL A 1 567 ? -19.609 11.016 40.375 1 82.38 567 VAL A C 1
ATOM 4591 O O . VAL A 1 567 ? -18.812 11.219 39.469 1 82.38 567 VAL A O 1
ATOM 4594 N N . SER A 1 568 ? -19.547 11.797 41.406 1 68.44 568 SER A N 1
ATOM 4595 C CA . SER A 1 568 ? -18.391 12.609 41.75 1 68.44 568 SER A CA 1
ATOM 4596 C C . SER A 1 568 ? -17.312 11.781 42.438 1 68.44 568 SER A C 1
ATOM 4598 O O . SER A 1 568 ? -17.594 10.703 42.969 1 68.44 568 SER A O 1
ATOM 4600 N N . LYS A 1 569 ? -15.969 12.141 42.281 1 57.88 569 LYS A N 1
ATOM 4601 C CA . LYS A 1 569 ? -14.875 11.469 42.969 1 57.88 569 LYS A CA 1
ATOM 4602 C C . LYS A 1 569 ? -15.148 11.352 44.438 1 57.88 569 LYS A C 1
ATOM 4604 O O . LYS A 1 569 ? -14.758 10.367 45.094 1 57.88 569 LYS A O 1
ATOM 4609 N N . VAL A 1 570 ? -15.742 12.281 45.031 1 48.34 570 VAL A N 1
ATOM 4610 C CA . VAL A 1 570 ? -16.016 12.297 46.469 1 48.34 570 VAL A CA 1
ATOM 4611 C C . VAL A 1 570 ? -17.016 11.195 46.812 1 48.34 570 VAL A C 1
ATOM 4613 O O . VAL A 1 570 ? -16.891 10.547 47.875 1 48.34 570 VAL A O 1
ATOM 4616 N N . ASP A 1 571 ? -17.781 10.922 46.031 1 49.56 571 ASP A N 1
ATOM 4617 C CA . ASP A 1 571 ? -18.781 9.898 46.312 1 49.56 571 ASP A CA 1
ATOM 4618 C C . ASP A 1 571 ? -18.141 8.508 46.312 1 49.56 571 ASP A C 1
ATOM 4620 O O . ASP A 1 571 ? -18.594 7.617 47.031 1 49.56 571 ASP A O 1
ATOM 4624 N N . LEU A 1 572 ? -17.062 8.336 45.5 1 45.75 572 LEU A N 1
ATOM 4625 C CA . LEU A 1 572 ? -16.312 7.082 45.469 1 45.75 572 LEU A CA 1
ATOM 4626 C C . LEU A 1 572 ? -15.562 6.879 46.781 1 45.75 572 LEU A C 1
ATOM 4628 O O . LEU A 1 572 ? -15.484 5.754 47.281 1 45.75 572 LEU A O 1
ATOM 4632 N N . LEU A 1 573 ? -14.805 7.914 47.312 1 39.06 573 LEU A N 1
ATOM 4633 C CA . LEU A 1 573 ? -14.094 7.801 48.594 1 39.06 573 LEU A CA 1
ATOM 4634 C C . LEU A 1 573 ? -15.062 7.484 49.719 1 39.06 573 LEU A C 1
ATOM 4636 O O . LEU A 1 573 ? -14.703 6.781 50.656 1 39.06 573 LEU A O 1
ATOM 4640 N N . SER A 1 574 ? -16.188 8.047 49.656 1 37.19 574 SER A N 1
ATOM 4641 C CA . SER A 1 574 ? -17.062 7.758 50.781 1 37.19 574 SER A CA 1
ATOM 4642 C C . SER A 1 574 ? -17.547 6.309 50.75 1 37.19 574 SER A C 1
ATOM 4644 O O . SER A 1 574 ? -18.031 5.789 51.75 1 37.19 574 SER A O 1
ATOM 4646 N N . ARG A 1 575 ? -17.734 5.793 49.594 1 37.88 575 ARG A N 1
ATOM 4647 C CA . ARG A 1 575 ? -18.203 4.41 49.594 1 37.88 575 ARG A CA 1
ATOM 4648 C C . ARG A 1 575 ? -17.031 3.441 49.812 1 37.88 575 ARG A C 1
ATOM 4650 O O . ARG A 1 575 ? -17.234 2.229 49.875 1 37.88 575 ARG A O 1
ATOM 4657 N N . ALA A 1 576 ? -15.727 3.836 49.438 1 31.95 576 ALA A N 1
ATOM 4658 C CA . ALA A 1 576 ? -14.602 2.92 49.625 1 31.95 576 ALA A CA 1
ATOM 4659 C C . ALA A 1 576 ? -14.312 2.709 51.125 1 31.95 576 ALA A C 1
ATOM 4661 O O . ALA A 1 576 ? -13.648 3.531 51.75 1 31.95 576 ALA A O 1
ATOM 4662 N N . THR A 1 577 ? -15.086 2.334 51.969 1 28.44 577 THR A N 1
ATOM 4663 C CA . THR A 1 577 ? -14.617 1.78 53.219 1 28.44 577 THR A CA 1
ATOM 4664 C C . THR A 1 577 ? -13.711 0.577 52.969 1 28.44 577 THR A C 1
ATOM 4666 O O . THR A 1 577 ? -14.172 -0.566 53 1 28.44 577 THR A O 1
ATOM 4669 N N . PRO A 1 578 ? -12.648 0.523 52.062 1 26.02 578 PRO A N 1
ATOM 4670 C CA . PRO A 1 578 ? -11.742 -0.604 52.281 1 26.02 578 PRO A CA 1
ATOM 4671 C C . PRO A 1 578 ? -11.078 -0.572 53.656 1 26.02 578 PRO A C 1
ATOM 4673 O O . PRO A 1 578 ? -10.672 0.495 54.125 1 26.02 578 PRO A O 1
ATOM 4676 N N . GLY A 1 579 ? -11.195 -1.384 54.688 1 25.58 579 GLY A N 1
ATOM 4677 C CA . GLY A 1 579 ? -10.273 -2.016 55.625 1 25.58 579 GLY A CA 1
ATOM 4678 C C . GLY A 1 579 ? -8.992 -2.484 54.969 1 25.58 579 GLY A C 1
ATOM 4679 O O . GLY A 1 579 ? -7.898 -2.111 55.375 1 25.58 579 GLY A O 1
ATOM 4680 N N . ARG A 1 580 ? -8.727 -3.867 54.438 1 23.81 580 ARG A N 1
ATOM 4681 C CA . ARG A 1 580 ? -7.613 -4.809 54.5 1 23.81 580 ARG A CA 1
ATOM 4682 C C . ARG A 1 580 ? -6.625 -4.586 53.375 1 23.81 580 ARG A C 1
ATOM 4684 O O . ARG A 1 580 ? -5.496 -5.078 53.438 1 23.81 580 ARG A O 1
ATOM 4691 N N . ILE A 1 581 ? -6.863 -4.293 52.094 1 22.53 581 ILE A N 1
ATOM 4692 C CA . ILE A 1 581 ? -5.902 -4.758 51.094 1 22.53 581 ILE A CA 1
ATOM 4693 C C . ILE A 1 581 ? -4.738 -3.773 51 1 22.53 581 ILE A C 1
ATOM 4695 O O . ILE A 1 581 ? -4.816 -2.771 50.281 1 22.53 581 ILE A O 1
ATOM 4699 N N . THR A 1 582 ? -4.16 -3.08 52.062 1 22.66 582 THR A N 1
ATOM 4700 C CA . THR A 1 582 ? -2.953 -2.26 52.062 1 22.66 582 THR A CA 1
ATOM 4701 C C . THR A 1 582 ? -1.751 -3.057 51.562 1 22.66 582 THR A C 1
ATOM 4703 O O . THR A 1 582 ? -0.714 -2.48 51.25 1 22.66 582 THR A O 1
ATOM 4706 N N . SER A 1 583 ? -1.571 -4.449 51.75 1 21.25 583 SER A N 1
ATOM 4707 C CA . SER A 1 583 ? -0.281 -5.094 52 1 21.25 583 SER A CA 1
ATOM 4708 C C . SER A 1 583 ? 0.533 -5.168 50.688 1 21.25 583 SER A C 1
ATOM 4710 O O . SER A 1 583 ? 1.762 -5.07 50.719 1 21.25 583 SER A O 1
ATOM 4712 N N . ILE A 1 584 ? 0.05 -5.688 49.531 1 21.44 584 ILE A N 1
ATOM 4713 C CA . ILE A 1 584 ? 0.938 -6.512 48.719 1 21.44 584 ILE A CA 1
ATOM 4714 C C . ILE A 1 584 ? 1.782 -5.617 47.812 1 21.44 584 ILE A C 1
ATOM 4716 O O . ILE A 1 584 ? 2.611 -6.105 47.062 1 21.44 584 ILE A O 1
ATOM 4720 N N . CYS A 1 585 ? 1.562 -4.305 47.625 1 19.75 585 CYS A N 1
ATOM 4721 C CA . CYS A 1 585 ? 2.215 -3.693 46.469 1 19.75 585 CYS A CA 1
ATOM 4722 C C . CYS A 1 585 ? 3.699 -3.469 46.75 1 19.75 585 CYS A C 1
ATOM 4724 O O . CYS A 1 585 ? 4.398 -2.865 45.938 1 19.75 585 CYS A O 1
ATOM 4726 N N . ARG A 1 586 ? 4.23 -3.668 47.969 1 20.27 586 ARG A N 1
ATOM 4727 C CA . ARG A 1 586 ? 5.535 -3.09 48.281 1 20.27 586 ARG A CA 1
ATOM 4728 C C . ARG A 1 586 ? 6.645 -3.832 47.531 1 20.27 586 ARG A C 1
ATOM 4730 O O . ARG A 1 586 ? 7.809 -3.434 47.594 1 20.27 586 ARG A O 1
ATOM 4737 N N . LEU A 1 587 ? 6.605 -5.172 47.219 1 19.5 587 LEU A N 1
ATOM 4738 C CA . LEU A 1 587 ? 7.852 -5.914 47.375 1 19.5 587 LEU A CA 1
ATOM 4739 C C . LEU A 1 587 ? 8.781 -5.672 46.188 1 19.5 587 LEU A C 1
ATOM 4741 O O . LEU A 1 587 ? 9.961 -6.023 46.219 1 19.5 587 LEU A O 1
ATOM 4745 N N . PHE A 1 588 ? 8.445 -5.637 44.844 1 20.89 588 PHE A N 1
ATOM 4746 C CA . PHE A 1 588 ? 9.508 -6.188 44 1 20.89 588 PHE A CA 1
ATOM 4747 C C . PHE A 1 588 ? 10.625 -5.168 43.812 1 20.89 588 PHE A C 1
ATOM 4749 O O . PHE A 1 588 ? 10.367 -4.004 43.5 1 20.89 588 PHE A O 1
ATOM 4756 N N . PRO A 1 589 ? 11.922 -5.383 44.312 1 18.73 589 PRO A N 1
ATOM 4757 C CA . PRO A 1 589 ? 13.125 -4.559 44.469 1 18.73 589 PRO A CA 1
ATOM 4758 C C . PRO A 1 589 ? 13.695 -4.129 43.094 1 18.73 589 PRO A C 1
ATOM 4760 O O . PRO A 1 589 ? 13.484 -4.812 42.094 1 18.73 589 PRO A O 1
ATOM 4763 N N . LYS A 1 590 ? 14.117 -2.801 42.875 1 22.47 590 LYS A N 1
ATOM 4764 C CA . LYS A 1 590 ? 14.672 -1.869 41.906 1 22.47 590 LYS A CA 1
ATOM 4765 C C . LYS A 1 590 ? 15.969 -2.402 41.312 1 22.47 590 LYS A C 1
ATOM 4767 O O . LYS A 1 590 ? 16.391 -1.979 40.219 1 22.47 590 LYS A O 1
ATOM 4772 N N . ALA A 1 591 ? 16.828 -3.209 42.031 1 20.17 591 ALA A N 1
ATOM 4773 C CA . ALA A 1 591 ? 18.281 -3.076 41.969 1 20.17 591 ALA A CA 1
ATOM 4774 C C . ALA A 1 591 ? 18.828 -3.705 40.688 1 20.17 591 ALA A C 1
ATOM 4776 O O . ALA A 1 591 ? 19.906 -3.314 40.219 1 20.17 591 ALA A O 1
ATOM 4777 N N . LEU A 1 592 ? 18.406 -4.836 40.25 1 19.45 592 LEU A N 1
ATOM 4778 C CA . LEU A 1 592 ? 19.422 -5.723 39.688 1 19.45 592 LEU A CA 1
ATOM 4779 C C . LEU A 1 592 ? 19.891 -5.234 38.344 1 19.45 592 LEU A C 1
ATOM 4781 O O . LEU A 1 592 ? 20.859 -5.754 37.781 1 19.45 592 LEU A O 1
ATOM 4785 N N . LEU A 1 593 ? 19.078 -4.422 37.594 1 17.69 593 LEU A N 1
ATOM 4786 C CA . LEU A 1 593 ? 19.328 -4.598 36.156 1 17.69 593 LEU A CA 1
ATOM 4787 C C . LEU A 1 593 ? 20.547 -3.783 35.719 1 17.69 593 LEU A C 1
ATOM 4789 O O . LEU A 1 593 ? 20.844 -3.709 34.531 1 17.69 593 LEU A O 1
ATOM 4793 N N . ILE A 1 594 ? 21.25 -3.016 36.562 1 19.58 594 ILE A N 1
ATOM 4794 C CA . ILE A 1 594 ? 22.078 -1.923 36.031 1 19.58 594 ILE A CA 1
ATOM 4795 C C . ILE A 1 594 ? 23.359 -2.479 35.438 1 19.58 594 ILE A C 1
ATOM 4797 O O . ILE A 1 594 ? 24.188 -1.728 34.906 1 19.58 594 ILE A O 1
ATOM 4801 N N . HIS A 1 595 ? 23.734 -3.66 35.656 1 17.97 595 HIS A N 1
ATOM 4802 C CA . HIS A 1 595 ? 25.188 -3.83 35.688 1 17.97 595 HIS A CA 1
ATOM 4803 C C . HIS A 1 595 ? 25.797 -3.57 34.312 1 17.97 595 HIS A C 1
ATOM 4805 O O . HIS A 1 595 ? 26.766 -2.824 34.188 1 17.97 595 HIS A O 1
ATOM 4811 N N . LYS A 1 596 ? 25.859 -4.59 33.281 1 19.88 596 LYS A N 1
ATOM 4812 C CA . LYS A 1 596 ? 27.031 -5.008 32.531 1 19.88 596 LYS A CA 1
ATOM 4813 C C . LYS A 1 596 ? 27.203 -4.164 31.266 1 19.88 596 LYS A C 1
ATOM 4815 O O . LYS A 1 596 ? 27.984 -4.523 30.375 1 19.88 596 LYS A O 1
ATOM 4820 N N . VAL A 1 597 ? 26.578 -3.01 31.078 1 19.02 597 VAL A N 1
ATOM 4821 C CA . VAL A 1 597 ? 26.594 -2.531 29.688 1 19.02 597 VAL A CA 1
ATOM 4822 C C . VAL A 1 597 ? 27.938 -1.864 29.391 1 19.02 597 VAL A C 1
ATOM 4824 O O . VAL A 1 597 ? 28.078 -1.164 28.391 1 19.02 597 VAL A O 1
ATOM 4827 N N . GLN A 1 598 ? 29.062 -2.125 30.094 1 17.89 598 GLN A N 1
ATOM 4828 C CA . GLN A 1 598 ? 30.266 -1.303 30.016 1 17.89 598 GLN A CA 1
ATOM 4829 C C . GLN A 1 598 ? 30.859 -1.333 28.609 1 17.89 598 GLN A C 1
ATOM 4831 O O . GLN A 1 598 ? 31.25 -0.295 28.078 1 17.89 598 GLN A O 1
ATOM 4836 N N . CYS A 1 599 ? 31.344 -2.496 28.125 1 18.53 599 CYS A N 1
ATOM 4837 C CA . CYS A 1 599 ? 32.656 -2.674 27.516 1 18.53 599 CYS A CA 1
ATOM 4838 C C . CYS A 1 599 ? 32.656 -2.156 26.078 1 18.53 599 CYS A C 1
ATOM 4840 O O . CYS A 1 599 ? 33.688 -1.737 25.578 1 18.53 599 CYS A O 1
ATOM 4842 N N . PHE A 1 600 ? 31.609 -2.328 25.297 1 19.27 600 PHE A N 1
ATOM 4843 C CA . PHE A 1 600 ? 31.891 -2.445 23.875 1 19.27 600 PHE A CA 1
ATOM 4844 C C . PHE A 1 600 ? 32.062 -1.071 23.234 1 19.27 600 PHE A C 1
ATOM 4846 O O . PHE A 1 600 ? 32.375 -0.964 22.047 1 19.27 600 PHE A O 1
ATOM 4853 N N . TYR A 1 601 ? 32.094 0.057 23.969 1 19.12 601 TYR A N 1
ATOM 4854 C CA . TYR A 1 601 ? 31.891 1.378 23.391 1 19.12 601 TYR A CA 1
ATOM 4855 C C . TYR A 1 601 ? 33.156 1.895 22.719 1 19.12 601 TYR A C 1
ATOM 4857 O O . TYR A 1 601 ? 33.188 3.02 22.203 1 19.12 601 TYR A O 1
ATOM 4865 N N . ASP A 1 602 ? 34.312 1.298 22.859 1 19.16 602 ASP A N 1
ATOM 4866 C CA . ASP A 1 602 ? 35.5 2.084 22.562 1 19.16 602 ASP A CA 1
ATOM 4867 C C . ASP A 1 602 ? 35.594 2.375 21.062 1 19.16 602 ASP A C 1
ATOM 4869 O O . ASP A 1 602 ? 36.031 3.467 20.672 1 19.16 602 ASP A O 1
ATOM 4873 N N . ASN A 1 603 ? 35.375 1.42 20.125 1 19.08 603 ASN A N 1
ATOM 4874 C CA . ASN A 1 603 ? 36.188 1.521 18.906 1 19.08 603 ASN A CA 1
ATOM 4875 C C . ASN A 1 603 ? 35.562 2.484 17.906 1 19.08 603 ASN A C 1
ATOM 4877 O O . ASN A 1 603 ? 35.969 2.525 16.75 1 19.08 603 ASN A O 1
ATOM 4881 N N . LEU A 1 604 ? 34.406 3.068 18.188 1 19.56 604 LEU A N 1
ATOM 4882 C CA . LEU A 1 604 ? 33.781 3.715 17.031 1 19.56 604 LEU A CA 1
ATOM 4883 C C . LEU A 1 604 ? 34.438 5.062 16.75 1 19.56 604 LEU A C 1
ATOM 4885 O O . LEU A 1 604 ? 33.875 5.883 16.016 1 19.56 604 LEU A O 1
ATOM 4889 N N . ARG A 1 605 ? 35.625 5.379 17.203 1 21.62 605 ARG A N 1
ATOM 4890 C CA . ARG A 1 605 ? 36.219 6.707 17.109 1 21.62 605 ARG A CA 1
ATOM 4891 C C . ARG A 1 605 ? 36.438 7.102 15.641 1 21.62 605 ARG A C 1
ATOM 4893 O O . ARG A 1 605 ? 36.469 8.289 15.32 1 21.62 605 ARG A O 1
ATOM 4900 N N . SER A 1 606 ? 36.875 6.234 14.828 1 20.34 606 SER A N 1
ATOM 4901 C CA . SER A 1 606 ? 37.75 6.754 13.789 1 20.34 606 SER A CA 1
ATOM 4902 C C . SER A 1 606 ? 36.969 7.387 12.648 1 20.34 606 SER A C 1
ATOM 4904 O O . SER A 1 606 ? 37.531 7.793 11.633 1 20.34 606 SER A O 1
ATOM 4906 N N . LEU A 1 607 ? 35.594 7.133 12.609 1 21.59 607 LEU A N 1
ATOM 4907 C CA . LEU A 1 607 ? 35.219 7.492 11.25 1 21.59 607 LEU A CA 1
ATOM 4908 C C . LEU A 1 607 ? 35.062 9 11.109 1 21.59 607 LEU A C 1
ATOM 4910 O O . LEU A 1 607 ? 34.625 9.68 12.039 1 21.59 607 LEU A O 1
ATOM 4914 N N . GLY A 1 608 ? 35.75 9.781 10.305 1 19.72 608 GLY A N 1
ATOM 4915 C CA . GLY A 1 608 ? 36.094 11.141 9.906 1 19.72 608 GLY A CA 1
ATOM 4916 C C . GLY A 1 608 ? 34.875 12 9.594 1 19.72 608 GLY A C 1
ATOM 4917 O O . GLY A 1 608 ? 35.031 13.188 9.273 1 19.72 608 GLY A O 1
ATOM 4918 N N . VAL A 1 609 ? 33.844 11.438 8.977 1 24.45 609 VAL A N 1
ATOM 4919 C CA . VAL A 1 609 ? 33.031 12.414 8.258 1 24.45 609 VAL A CA 1
ATOM 4920 C C . VAL A 1 609 ? 32.25 13.266 9.258 1 24.45 609 VAL A C 1
ATOM 4922 O O . VAL A 1 609 ? 31.5 12.727 10.062 1 24.45 609 VAL A O 1
ATOM 4925 N N . CYS A 1 610 ? 32.594 14.5 9.562 1 26.38 610 CYS A N 1
ATOM 4926 C CA . CYS A 1 610 ? 32.219 15.5 10.562 1 26.38 610 CYS A CA 1
ATOM 4927 C C . CYS A 1 610 ? 30.891 16.141 10.242 1 26.38 610 CYS A C 1
ATOM 4929 O O . CYS A 1 610 ? 30.656 17.312 10.562 1 26.38 610 CYS A O 1
ATOM 4931 N N . SER A 1 611 ? 30.047 15.609 9.367 1 33.03 611 SER A N 1
ATOM 4932 C CA . SER A 1 611 ? 28.938 16.531 9.164 1 33.03 611 SER A CA 1
ATOM 4933 C C . SER A 1 611 ? 28.094 16.656 10.43 1 33.03 611 SER A C 1
ATOM 4935 O O . SER A 1 611 ? 28.094 15.766 11.273 1 33.03 611 SER A O 1
ATOM 4937 N N . CYS A 1 612 ? 27.609 17.984 10.734 1 38.56 612 CYS A N 1
ATOM 4938 C CA . CYS A 1 612 ? 26.797 18.344 11.891 1 38.56 612 CYS A CA 1
ATOM 4939 C C . CYS A 1 612 ? 25.594 17.406 12.023 1 38.56 612 CYS A C 1
ATOM 4941 O O . CYS A 1 612 ? 25.203 17.047 13.141 1 38.56 612 CYS A O 1
ATOM 4943 N N . ALA A 1 613 ? 24.969 17.031 10.984 1 39.91 613 ALA A N 1
ATOM 4944 C CA . ALA A 1 613 ? 23.859 16.109 11.07 1 39.91 613 ALA A CA 1
ATOM 4945 C C . ALA A 1 613 ? 24.297 14.773 11.688 1 39.91 613 ALA A C 1
ATOM 4947 O O . ALA A 1 613 ? 23.594 14.203 12.516 1 39.91 613 ALA A O 1
ATOM 4948 N N . ILE A 1 614 ? 25.484 14.367 11.234 1 41.97 614 ILE A N 1
ATOM 4949 C CA . ILE A 1 614 ? 26.047 13.133 11.758 1 41.97 614 ILE A CA 1
ATOM 4950 C C . ILE A 1 614 ? 26.422 13.32 13.227 1 41.97 614 ILE A C 1
ATOM 4952 O O . ILE A 1 614 ? 26.188 12.43 14.055 1 41.97 614 ILE A O 1
ATOM 4956 N N . LEU A 1 615 ? 26.938 14.523 13.539 1 41.5 615 LEU A N 1
ATOM 4957 C CA . LEU A 1 615 ? 27.297 14.82 14.922 1 41.5 615 LEU A CA 1
ATOM 4958 C C . LEU A 1 615 ? 26.062 14.789 15.82 1 41.5 615 LEU A C 1
ATOM 4960 O O . LEU A 1 615 ? 26.109 14.242 16.922 1 41.5 615 LEU A O 1
ATOM 4964 N N . ALA A 1 616 ? 25.016 15.359 15.344 1 43.47 616 ALA A N 1
ATOM 4965 C CA . ALA A 1 616 ? 23.781 15.352 16.109 1 43.47 616 ALA A CA 1
ATOM 4966 C C . ALA A 1 616 ? 23.266 13.93 16.312 1 43.47 616 ALA A C 1
ATOM 4968 O O . ALA A 1 616 ? 22.844 13.562 17.422 1 43.47 616 ALA A O 1
ATOM 4969 N N . HIS A 1 617 ? 23.359 13.148 15.305 1 49.12 617 HIS A N 1
ATOM 4970 C CA . HIS A 1 617 ? 22.984 11.742 15.414 1 49.12 617 HIS A CA 1
ATOM 4971 C C . HIS A 1 617 ? 23.859 11.008 16.422 1 49.12 617 HIS A C 1
ATOM 4973 O O . HIS A 1 617 ? 23.359 10.219 17.234 1 49.12 617 HIS A O 1
ATOM 4979 N N . CYS A 1 618 ? 25.172 11.305 16.344 1 44.06 618 CYS A N 1
ATOM 4980 C CA . CYS A 1 618 ? 26.109 10.703 17.281 1 44.06 618 CYS A CA 1
ATOM 4981 C C . CYS A 1 618 ? 25.828 11.164 18.703 1 44.06 618 CYS A C 1
ATOM 4983 O O . CYS A 1 618 ? 25.891 10.367 19.641 1 44.06 618 CYS A O 1
ATOM 4985 N N . PHE A 1 619 ? 25.516 12.375 18.781 1 44.69 619 PHE A N 1
ATOM 4986 C CA . PHE A 1 619 ? 25.188 12.922 20.094 1 44.69 619 PHE A CA 1
ATOM 4987 C C . PHE A 1 619 ? 23.938 12.266 20.656 1 44.69 619 PHE A C 1
ATOM 4989 O O . PHE A 1 619 ? 23.891 11.898 21.828 1 44.69 619 PHE A O 1
ATOM 4996 N N . MET A 1 620 ? 23.047 12.094 19.906 1 44.88 620 MET A N 1
ATOM 4997 C CA . MET A 1 620 ? 21.781 11.508 20.328 1 44.88 620 MET A CA 1
ATOM 4998 C C . MET A 1 620 ? 21.969 10.047 20.734 1 44.88 620 MET A C 1
ATOM 5000 O O . MET A 1 620 ? 21.422 9.609 21.75 1 44.88 620 MET A O 1
ATOM 5004 N N . ARG A 1 621 ? 22.688 9.344 19.922 1 43 621 ARG A N 1
ATOM 5005 C CA . ARG A 1 621 ? 22.984 7.969 20.297 1 43 621 ARG A CA 1
ATOM 5006 C C . ARG A 1 621 ? 23.766 7.926 21.609 1 43 621 ARG A C 1
ATOM 5008 O O . ARG A 1 621 ? 23.578 7.012 22.422 1 43 621 ARG A O 1
ATOM 5015 N N . PHE A 1 622 ? 24.625 8.953 21.859 1 38.66 622 PHE A N 1
ATOM 5016 C CA . PHE A 1 622 ? 25.391 9.078 23.078 1 38.66 622 PHE A CA 1
ATOM 5017 C C . PHE A 1 622 ? 24.484 9.305 24.281 1 38.66 622 PHE A C 1
ATOM 5019 O O . PHE A 1 622 ? 24.672 8.695 25.344 1 38.66 622 PHE A O 1
ATOM 5026 N N . LEU A 1 623 ? 23.594 10.055 24.109 1 37.44 623 LEU A N 1
ATOM 5027 C CA . LEU A 1 623 ? 22.703 10.328 25.234 1 37.44 623 LEU A CA 1
ATOM 5028 C C . LEU A 1 623 ? 21.875 9.094 25.594 1 37.44 623 LEU A C 1
ATOM 5030 O O . LEU A 1 623 ? 21.516 8.898 26.75 1 37.44 623 LEU A O 1
ATOM 5034 N N . THR A 1 624 ? 21.547 8.375 24.656 1 37.91 624 THR A N 1
ATOM 5035 C CA . THR A 1 624 ? 20.781 7.18 24.984 1 37.91 624 THR A CA 1
ATOM 5036 C C . THR A 1 624 ? 21.656 6.141 25.672 1 37.91 624 THR A C 1
ATOM 5038 O O . THR A 1 624 ? 21.156 5.301 26.422 1 37.91 624 THR A O 1
ATOM 5041 N N . ALA A 1 625 ? 22.922 6.051 25.375 1 33.66 625 ALA A N 1
ATOM 5042 C CA . ALA A 1 625 ? 23.797 5.098 26.047 1 33.66 625 ALA A CA 1
ATOM 5043 C C . ALA A 1 625 ? 24.062 5.508 27.484 1 33.66 625 ALA A C 1
ATOM 5045 O O . ALA A 1 625 ? 24.406 4.672 28.328 1 33.66 625 ALA A O 1
ATOM 5046 N N . PHE A 1 626 ? 24.047 6.75 27.812 1 33.34 626 PHE A N 1
ATOM 5047 C CA . PHE A 1 626 ? 24.328 7.141 29.188 1 33.34 626 PHE A CA 1
ATOM 5048 C C . PHE A 1 626 ? 23.109 6.945 30.078 1 33.34 626 PHE A C 1
ATOM 5050 O O . PHE A 1 626 ? 23.203 7.086 31.312 1 33.34 626 PHE A O 1
ATOM 5057 N N . ARG A 1 627 ? 21.922 6.984 29.688 1 28.55 627 ARG A N 1
ATOM 5058 C CA . ARG A 1 627 ? 20.922 6.727 30.719 1 28.55 627 ARG A CA 1
ATOM 5059 C C . ARG A 1 627 ? 20.766 5.23 30.969 1 28.55 627 ARG A C 1
ATOM 5061 O O . ARG A 1 627 ? 20.656 4.445 30.016 1 28.55 627 ARG A O 1
ATOM 5068 N N . MET B 1 1 ? -15.023 -3.695 -35.406 1 40 1 MET B N 1
ATOM 5069 C CA . MET B 1 1 ? -13.719 -4.355 -35.375 1 40 1 MET B CA 1
ATOM 5070 C C . MET B 1 1 ? -12.602 -3.371 -35.719 1 40 1 MET B C 1
ATOM 5072 O O . MET B 1 1 ? -11.586 -3.312 -35.031 1 40 1 MET B O 1
ATOM 5076 N N . ASP B 1 2 ? -12.836 -2.639 -36.781 1 42.62 2 ASP B N 1
ATOM 5077 C CA . ASP B 1 2 ? -11.844 -1.705 -37.312 1 42.62 2 ASP B CA 1
ATOM 5078 C C . ASP B 1 2 ? -11.609 -0.554 -36.312 1 42.62 2 ASP B C 1
ATOM 5080 O O . ASP B 1 2 ? -10.469 -0.127 -36.125 1 42.62 2 ASP B O 1
ATOM 5084 N N . ARG B 1 3 ? -12.602 -0.093 -35.812 1 45.41 3 ARG B N 1
ATOM 5085 C CA . ARG B 1 3 ? -12.461 1.06 -34.938 1 45.41 3 ARG B CA 1
ATOM 5086 C C . ARG B 1 3 ? -11.75 0.673 -33.656 1 45.41 3 ARG B C 1
ATOM 5088 O O . ARG B 1 3 ? -10.977 1.459 -33.094 1 45.41 3 ARG B O 1
ATOM 5095 N N . LEU B 1 4 ? -12.102 -0.489 -33.219 1 50.94 4 LEU B N 1
ATOM 5096 C CA . LEU B 1 4 ? -11.492 -0.974 -32 1 50.94 4 LEU B CA 1
ATOM 5097 C C . LEU B 1 4 ? -10 -1.209 -32.188 1 50.94 4 LEU B C 1
ATOM 5099 O O . LEU B 1 4 ? -9.211 -1.029 -31.266 1 50.94 4 LEU B O 1
ATOM 5103 N N . MET B 1 5 ? -9.688 -1.483 -33.469 1 51.09 5 MET B N 1
ATOM 5104 C CA . MET B 1 5 ? -8.297 -1.785 -33.781 1 51.09 5 MET B CA 1
ATOM 5105 C C . MET B 1 5 ? -7.438 -0.524 -33.719 1 51.09 5 MET B C 1
ATOM 5107 O O . MET B 1 5 ? -6.215 -0.604 -33.594 1 51.09 5 MET B O 1
ATOM 5111 N N . SER B 1 6 ? -8.133 0.564 -33.875 1 51.34 6 SER B N 1
ATOM 5112 C CA . SER B 1 6 ? -7.383 1.813 -33.969 1 51.34 6 SER B CA 1
ATOM 5113 C C . SER B 1 6 ? -7.117 2.406 -32.594 1 51.34 6 SER B C 1
ATOM 5115 O O . SER B 1 6 ? -6.477 3.453 -32.469 1 51.34 6 SER B O 1
ATOM 5117 N N . LEU B 1 7 ? -7.594 1.669 -31.719 1 55.66 7 LEU B N 1
ATOM 5118 C CA . LEU B 1 7 ? -7.398 2.207 -30.375 1 55.66 7 LEU B CA 1
ATOM 5119 C C . LEU B 1 7 ? -5.977 1.953 -29.891 1 55.66 7 LEU B C 1
ATOM 5121 O O . LEU B 1 7 ? -5.34 0.981 -30.297 1 55.66 7 LEU B O 1
ATOM 5125 N N . ASP B 1 8 ? -5.391 2.904 -29.156 1 57.31 8 ASP B N 1
ATOM 5126 C CA . ASP B 1 8 ? -4.055 2.729 -28.609 1 57.31 8 ASP B CA 1
ATOM 5127 C C . ASP B 1 8 ? -4.047 1.646 -27.531 1 57.31 8 ASP B C 1
ATOM 5129 O O . ASP B 1 8 ? -5.105 1.215 -27.062 1 57.31 8 ASP B O 1
ATOM 5133 N N . SER B 1 9 ? -2.951 1.088 -27.266 1 53.44 9 SER B N 1
ATOM 5134 C CA . SER B 1 9 ? -2.754 -0.027 -26.344 1 53.44 9 SER B CA 1
ATOM 5135 C C . SER B 1 9 ? -3.465 0.219 -25.016 1 53.44 9 SER B C 1
ATOM 5137 O O . SER B 1 9 ? -4.051 -0.7 -24.438 1 53.44 9 SER B O 1
ATOM 5139 N N . LYS B 1 10 ? -3.566 1.435 -24.703 1 58.97 10 LYS B N 1
ATOM 5140 C CA . LYS B 1 10 ? -4.203 1.782 -23.438 1 58.97 10 LYS B CA 1
ATOM 5141 C C . LYS B 1 10 ? -5.723 1.712 -23.547 1 58.97 10 LYS B C 1
ATOM 5143 O O . LYS B 1 10 ? -6.398 1.243 -22.641 1 58.97 10 LYS B O 1
ATOM 5148 N N . GLN B 1 11 ? -6.211 2.102 -24.625 1 60.41 11 GLN B N 1
ATOM 5149 C CA . GLN B 1 11 ? -7.648 2.062 -24.875 1 60.41 11 GLN B CA 1
ATOM 5150 C C . GLN B 1 11 ? -8.148 0.627 -25 1 60.41 11 GLN B C 1
ATOM 5152 O O . GLN B 1 11 ? -9.227 0.291 -24.516 1 60.41 11 GLN B O 1
ATOM 5157 N N . LYS B 1 12 ? -7.352 -0.099 -25.609 1 57.31 12 LYS B N 1
ATOM 5158 C CA . LYS B 1 12 ? -7.664 -1.512 -25.797 1 57.31 12 LYS B CA 1
ATOM 5159 C C . LYS B 1 12 ? -7.66 -2.262 -24.469 1 57.31 12 LYS B C 1
ATOM 5161 O O . LYS B 1 12 ? -8.484 -3.15 -24.25 1 57.31 12 LYS B O 1
ATOM 5166 N N . SER B 1 13 ? -6.695 -1.933 -23.516 1 59.47 13 SER B N 1
ATOM 5167 C CA . SER B 1 13 ? -6.621 -2.525 -22.172 1 59.47 13 SER B CA 1
ATOM 5168 C C . SER B 1 13 ? -7.871 -2.203 -21.359 1 59.47 13 SER B C 1
ATOM 5170 O O . SER B 1 13 ? -8.352 -3.039 -20.594 1 59.47 13 SER B O 1
ATOM 5172 N N . ASN B 1 14 ? -8.367 -1.175 -21.656 1 64.19 14 ASN B N 1
ATOM 5173 C CA . ASN B 1 14 ? -9.531 -0.707 -20.906 1 64.19 14 ASN B CA 1
ATOM 5174 C C . ASN B 1 14 ? -10.773 -1.518 -21.25 1 64.19 14 ASN B C 1
ATOM 5176 O O . ASN B 1 14 ? -11.688 -1.635 -20.438 1 64.19 14 ASN B O 1
ATOM 5180 N N . LEU B 1 15 ? -10.68 -2.189 -22.297 1 65.94 15 LEU B N 1
ATOM 5181 C CA . LEU B 1 15 ? -11.883 -2.906 -22.703 1 65.94 15 LEU B CA 1
ATOM 5182 C C . LEU B 1 15 ? -12.031 -4.207 -21.922 1 65.94 15 LEU B C 1
ATOM 5184 O O . LEU B 1 15 ? -13.148 -4.703 -21.75 1 65.94 15 LEU B O 1
ATOM 5188 N N . MET B 1 16 ? -11.016 -4.723 -21.422 1 84.12 16 MET B N 1
ATOM 5189 C CA . MET B 1 16 ? -11.055 -5.996 -20.703 1 84.12 16 MET B CA 1
ATOM 5190 C C . MET B 1 16 ? -11.094 -5.781 -19.203 1 84.12 16 MET B C 1
ATOM 5192 O O . MET B 1 16 ? -11.469 -6.684 -18.453 1 84.12 16 MET B O 1
ATOM 5196 N N . ASP B 1 17 ? -10.859 -4.574 -18.859 1 91.06 17 ASP B N 1
ATOM 5197 C CA . ASP B 1 17 ? -10.773 -4.266 -17.438 1 91.06 17 ASP B CA 1
ATOM 5198 C C . ASP B 1 17 ? -12.156 -4.086 -16.828 1 91.06 17 ASP B C 1
ATOM 5200 O O . ASP B 1 17 ? -13.023 -3.443 -17.422 1 91.06 17 ASP B O 1
ATOM 5204 N N . VAL B 1 18 ? -12.359 -4.828 -15.805 1 95.25 18 VAL B N 1
ATOM 5205 C CA . VAL B 1 18 ? -13.57 -4.633 -15.016 1 95.25 18 VAL B CA 1
ATOM 5206 C C . VAL B 1 18 ? -13.273 -3.74 -13.812 1 95.25 18 VAL B C 1
ATOM 5208 O O . VAL B 1 18 ? -12.445 -4.09 -12.969 1 95.25 18 VAL B O 1
ATOM 5211 N N . THR B 1 19 ? -13.844 -2.627 -13.75 1 94.44 19 THR B N 1
ATOM 5212 C CA . THR B 1 19 ? -13.672 -1.636 -12.695 1 94.44 19 THR B CA 1
ATOM 5213 C C . THR B 1 19 ? -15.023 -1.241 -12.102 1 94.44 19 THR B C 1
ATOM 5215 O O . THR B 1 19 ? -16.062 -1.718 -12.555 1 94.44 19 THR B O 1
ATOM 5218 N N . ASP B 1 20 ? -14.945 -0.438 -11.094 1 92.06 20 ASP B N 1
ATOM 5219 C CA . ASP B 1 20 ? -16.188 0.019 -10.461 1 92.06 20 ASP B CA 1
ATOM 5220 C C . ASP B 1 20 ? -17.062 0.769 -11.461 1 92.06 20 ASP B C 1
ATOM 5222 O O . ASP B 1 20 ? -18.297 0.728 -11.367 1 92.06 20 ASP B O 1
ATOM 5226 N N . ASP B 1 21 ? -16.5 1.37 -12.453 1 89.25 21 ASP B N 1
ATOM 5227 C CA . ASP B 1 21 ? -17.203 2.189 -13.438 1 89.25 21 ASP B CA 1
ATOM 5228 C C . ASP B 1 21 ? -18.094 1.328 -14.336 1 89.25 21 ASP B C 1
ATOM 5230 O O . ASP B 1 21 ? -19.172 1.764 -14.758 1 89.25 21 ASP B O 1
ATOM 5234 N N . ASN B 1 22 ? -17.641 0.128 -14.625 1 92.69 22 ASN B N 1
ATOM 5235 C CA . ASN B 1 22 ? -18.391 -0.693 -15.57 1 92.69 22 ASN B CA 1
ATOM 5236 C C . ASN B 1 22 ? -18.859 -1.998 -14.938 1 92.69 22 ASN B C 1
ATOM 5238 O O . ASN B 1 22 ? -19.359 -2.885 -15.633 1 92.69 22 ASN B O 1
ATOM 5242 N N . PHE B 1 23 ? -18.75 -2.084 -13.656 1 94.31 23 PHE B N 1
ATOM 5243 C CA . PHE B 1 23 ? -19.031 -3.342 -12.977 1 94.31 23 PHE B CA 1
ATOM 5244 C C . PHE B 1 23 ? -20.516 -3.686 -13.086 1 94.31 23 PHE B C 1
ATOM 5246 O O . PHE B 1 23 ? -20.875 -4.844 -13.312 1 94.31 23 PHE B O 1
ATOM 5253 N N . ALA B 1 24 ? -21.328 -2.729 -12.922 1 90.94 24 ALA B N 1
ATOM 5254 C CA . ALA B 1 24 ? -22.781 -2.953 -12.984 1 90.94 24 ALA B CA 1
ATOM 5255 C C . ALA B 1 24 ? -23.188 -3.506 -14.344 1 90.94 24 ALA B C 1
ATOM 5257 O O . ALA B 1 24 ? -24.109 -4.328 -14.438 1 90.94 24 ALA B O 1
ATOM 5258 N N . GLN B 1 25 ? -22.578 -3.088 -15.328 1 91.75 25 GLN B N 1
ATOM 5259 C CA . GLN B 1 25 ? -22.891 -3.525 -16.688 1 91.75 25 GLN B CA 1
ATOM 5260 C C . GLN B 1 25 ? -22.25 -4.879 -16.984 1 91.75 25 GLN B C 1
ATOM 5262 O O . GLN B 1 25 ? -22.844 -5.711 -17.672 1 91.75 25 GLN B O 1
ATOM 5267 N N . GLN B 1 26 ? -21.125 -5.156 -16.484 1 93.56 26 GLN B N 1
ATOM 5268 C CA . GLN B 1 26 ? -20.359 -6.344 -16.828 1 93.56 26 GLN B CA 1
ATOM 5269 C C . GLN B 1 26 ? -20.797 -7.547 -15.992 1 93.56 26 GLN B C 1
ATOM 5271 O O . GLN B 1 26 ? -20.719 -8.688 -16.453 1 93.56 26 GLN B O 1
ATOM 5276 N N . LEU B 1 27 ? -21.203 -7.273 -14.773 1 95.12 27 LEU B N 1
ATOM 5277 C CA . LEU B 1 27 ? -21.484 -8.359 -13.836 1 95.12 27 LEU B CA 1
ATOM 5278 C C . LEU B 1 27 ? -22.516 -9.328 -14.414 1 95.12 27 LEU B C 1
ATOM 5280 O O . LEU B 1 27 ? -22.281 -10.539 -14.43 1 95.12 27 LEU B O 1
ATOM 5284 N N . PRO B 1 28 ? -23.656 -8.836 -14.938 1 94.94 28 PRO B N 1
ATOM 5285 C CA . PRO B 1 28 ? -24.609 -9.781 -15.508 1 94.94 28 PRO B CA 1
ATOM 5286 C C . PRO B 1 28 ? -24.031 -10.602 -16.656 1 94.94 28 PRO B C 1
ATOM 5288 O O . PRO B 1 28 ? -24.359 -11.781 -16.797 1 94.94 28 PRO B O 1
ATOM 5291 N N . HIS B 1 29 ? -23.203 -10.047 -17.422 1 93.5 29 HIS B N 1
ATOM 5292 C CA . HIS B 1 29 ? -22.562 -10.766 -18.516 1 93.5 29 HIS B CA 1
ATOM 5293 C C . HIS B 1 29 ? -21.625 -11.844 -18 1 93.5 29 HIS B C 1
ATOM 5295 O O . HIS B 1 29 ? -21.578 -12.961 -18.531 1 93.5 29 HIS B O 1
ATOM 5301 N N . ILE B 1 30 ? -20.891 -11.5 -17.031 1 95.56 30 ILE B N 1
ATOM 5302 C CA . ILE B 1 30 ? -19.953 -12.445 -16.422 1 95.56 30 ILE B CA 1
ATOM 5303 C C . ILE B 1 30 ? -20.719 -13.625 -15.828 1 95.56 30 ILE B C 1
ATOM 5305 O O . ILE B 1 30 ? -20.359 -14.781 -16.031 1 95.56 30 ILE B O 1
ATOM 5309 N N . LEU B 1 31 ? -21.781 -13.273 -15.125 1 96.5 31 LEU B N 1
ATOM 5310 C CA . LEU B 1 31 ? -22.578 -14.32 -14.484 1 96.5 31 LEU B CA 1
ATOM 5311 C C . LEU B 1 31 ? -23.172 -15.258 -15.523 1 96.5 31 LEU B C 1
ATOM 5313 O O . LEU B 1 31 ? -23.203 -16.469 -15.328 1 96.5 31 LEU B O 1
ATOM 5317 N N . ASN B 1 32 ? -23.594 -14.711 -16.594 1 95.56 32 ASN B N 1
ATOM 5318 C CA . ASN B 1 32 ? -24.141 -15.523 -17.688 1 95.56 32 ASN B CA 1
ATOM 5319 C C . ASN B 1 32 ? -23.062 -16.406 -18.312 1 95.56 32 ASN B C 1
ATOM 5321 O O . ASN B 1 32 ? -23.328 -17.578 -18.625 1 95.56 32 ASN B O 1
ATOM 5325 N N . THR B 1 33 ? -21.969 -15.883 -18.516 1 95.19 33 THR B N 1
ATOM 5326 C CA . THR B 1 33 ? -20.859 -16.656 -19.078 1 95.19 33 THR B CA 1
ATOM 5327 C C . THR B 1 33 ? -20.469 -17.797 -18.141 1 95.19 33 THR B C 1
ATOM 5329 O O . THR B 1 33 ? -20.141 -18.906 -18.594 1 95.19 33 THR B O 1
ATOM 5332 N N . VAL B 1 34 ? -20.453 -17.531 -16.875 1 97.12 34 VAL B N 1
ATOM 5333 C CA . VAL B 1 34 ? -20.109 -18.547 -15.875 1 97.12 34 VAL B CA 1
ATOM 5334 C C . VAL B 1 34 ? -21.094 -19.719 -15.977 1 97.12 34 VAL B C 1
ATOM 5336 O O . VAL B 1 34 ? -20.688 -20.875 -15.914 1 97.12 34 VAL B O 1
ATOM 5339 N N . GLN B 1 35 ? -22.312 -19.438 -16.234 1 95.88 35 GLN B N 1
ATOM 5340 C CA . GLN B 1 35 ? -23.344 -20.469 -16.266 1 95.88 35 GLN B CA 1
ATOM 5341 C C . GLN B 1 35 ? -23.188 -21.359 -17.5 1 95.88 35 GLN B C 1
ATOM 5343 O O . GLN B 1 35 ? -23.578 -22.531 -17.469 1 95.88 35 GLN B O 1
ATOM 5348 N N . ASN B 1 36 ? -22.531 -20.891 -18.453 1 94.94 36 ASN B N 1
ATOM 5349 C CA . ASN B 1 36 ? -22.438 -21.625 -19.719 1 94.94 36 ASN B CA 1
ATOM 5350 C C . ASN B 1 36 ? -21.047 -22.188 -19.938 1 94.94 36 ASN B C 1
ATOM 5352 O O . ASN B 1 36 ? -20.812 -22.953 -20.875 1 94.94 36 ASN B O 1
ATOM 5356 N N . ALA B 1 37 ? -20.156 -21.859 -19.109 1 97.44 37 ALA B N 1
ATOM 5357 C CA . ALA B 1 37 ? -18.766 -22.234 -19.297 1 97.44 37 ALA B CA 1
ATOM 5358 C C . ALA B 1 37 ? -18.531 -23.703 -18.938 1 97.44 37 ALA B C 1
ATOM 5360 O O . ALA B 1 37 ? -19.312 -24.281 -18.172 1 97.44 37 ALA B O 1
ATOM 5361 N N . SER B 1 38 ? -17.516 -24.297 -19.531 1 97.69 38 SER B N 1
ATOM 5362 C CA . SER B 1 38 ? -17.109 -25.672 -19.219 1 97.69 38 SER B CA 1
ATOM 5363 C C . SER B 1 38 ? -16.188 -25.688 -18 1 97.69 38 SER B C 1
ATOM 5365 O O . SER B 1 38 ? -16.25 -26.609 -17.188 1 97.69 38 SER B O 1
ATOM 5367 N N . PHE B 1 39 ? -15.312 -24.781 -17.922 1 98.31 39 PHE B N 1
ATOM 5368 C CA . PHE B 1 39 ? -14.445 -24.609 -16.75 1 98.31 39 PHE B CA 1
ATOM 5369 C C . PHE B 1 39 ? -13.938 -23.188 -16.656 1 98.31 39 PHE B C 1
ATOM 5371 O O . PHE B 1 39 ? -14.141 -22.375 -17.562 1 98.31 39 PHE B O 1
ATOM 5378 N N . VAL B 1 40 ? -13.344 -22.828 -15.5 1 98.62 40 VAL B N 1
ATOM 5379 C CA . VAL B 1 40 ? -12.82 -21.469 -15.297 1 98.62 40 VAL B CA 1
ATOM 5380 C C . VAL B 1 40 ? -11.375 -21.547 -14.812 1 98.62 40 VAL B C 1
ATOM 5382 O O . VAL B 1 40 ? -11.039 -22.391 -13.969 1 98.62 40 VAL B O 1
ATOM 5385 N N . ALA B 1 41 ? -10.5 -20.828 -15.469 1 98.69 41 ALA B N 1
ATOM 5386 C CA . ALA B 1 41 ? -9.133 -20.609 -14.992 1 98.69 41 ALA B CA 1
ATOM 5387 C C . ALA B 1 41 ? -9.008 -19.266 -14.289 1 98.69 41 ALA B C 1
ATOM 5389 O O . ALA B 1 41 ? -9.664 -18.297 -14.664 1 98.69 41 ALA B O 1
ATOM 5390 N N . PHE B 1 42 ? -8.164 -19.219 -13.227 1 98.25 42 PHE B N 1
ATOM 5391 C CA . PHE B 1 42 ? -8.102 -17.984 -12.438 1 98.25 42 PHE B CA 1
ATOM 5392 C C . PHE B 1 42 ? -6.676 -17.719 -11.977 1 98.25 42 PHE B C 1
ATOM 5394 O O . PHE B 1 42 ? -5.828 -18.609 -12 1 98.25 42 PHE B O 1
ATOM 5401 N N . ASP B 1 43 ? -6.402 -16.531 -11.625 1 98.19 43 ASP B N 1
ATOM 5402 C CA . ASP B 1 43 ? -5.152 -16.047 -11.055 1 98.19 43 ASP B CA 1
ATOM 5403 C C . ASP B 1 43 ? -5.371 -14.734 -10.305 1 98.19 43 ASP B C 1
ATOM 5405 O O . ASP B 1 43 ? -6.242 -13.938 -10.664 1 98.19 43 ASP B O 1
ATOM 5409 N N . LEU B 1 44 ? -4.637 -14.562 -9.203 1 97.88 44 LEU B N 1
ATOM 5410 C CA . LEU B 1 44 ? -4.758 -13.336 -8.414 1 97.88 44 LEU B CA 1
ATOM 5411 C C . LEU B 1 44 ? -3.393 -12.688 -8.211 1 97.88 44 LEU B C 1
ATOM 5413 O O . LEU B 1 44 ? -2.369 -13.375 -8.195 1 97.88 44 LEU B O 1
ATOM 5417 N N . GLU B 1 45 ? -3.41 -11.352 -8.117 1 96.69 45 GLU B N 1
ATOM 5418 C CA . GLU B 1 45 ? -2.26 -10.57 -7.672 1 96.69 45 GLU B CA 1
ATOM 5419 C C . GLU B 1 45 ? -2.516 -9.938 -6.309 1 96.69 45 GLU B C 1
ATOM 5421 O O . GLU B 1 45 ? -3.633 -9.5 -6.02 1 96.69 45 GLU B O 1
ATOM 5426 N N . PHE B 1 46 ? -1.527 -9.938 -5.496 1 93.88 46 PHE B N 1
ATOM 5427 C CA . PHE B 1 46 ? -1.673 -9.438 -4.133 1 93.88 46 PHE B CA 1
ATOM 5428 C C . PHE B 1 46 ? -0.449 -8.633 -3.717 1 93.88 46 PHE B C 1
ATOM 5430 O O . PHE B 1 46 ? 0.554 -8.602 -4.434 1 93.88 46 PHE B O 1
ATOM 5437 N N . LEU B 1 47 ? -0.466 -7.977 -2.541 1 92.38 47 LEU B N 1
ATOM 5438 C CA . LEU B 1 47 ? 0.471 -6.918 -2.186 1 92.38 47 LEU B CA 1
ATOM 5439 C C . LEU B 1 47 ? 1.623 -7.469 -1.351 1 92.38 47 LEU B C 1
ATOM 5441 O O . LEU B 1 47 ? 2.426 -6.699 -0.812 1 92.38 47 LEU B O 1
ATOM 5445 N N . GLY B 1 48 ? 1.708 -8.734 -1.185 1 88 48 GLY B N 1
ATOM 5446 C CA . GLY B 1 48 ? 2.805 -9.32 -0.43 1 88 48 GLY B CA 1
ATOM 5447 C C . GLY B 1 48 ? 2.719 -10.828 -0.322 1 88 48 GLY B C 1
ATOM 5448 O O . GLY B 1 48 ? 1.662 -11.414 -0.569 1 88 48 GLY B O 1
ATOM 5449 N N . PHE B 1 49 ? 3.84 -11.461 0.036 1 77.62 49 PHE B N 1
ATOM 5450 C CA . PHE B 1 49 ? 3.896 -12.914 0.17 1 77.62 49 PHE B CA 1
ATOM 5451 C C . PHE B 1 49 ? 4.23 -13.312 1.603 1 77.62 49 PHE B C 1
ATOM 5453 O O . PHE B 1 49 ? 3.574 -14.18 2.178 1 77.62 49 PHE B O 1
ATOM 5460 N N . HIS B 1 50 ? 5.352 -12.758 2.008 1 73.06 50 HIS B N 1
ATOM 5461 C CA . HIS B 1 50 ? 5.766 -13.172 3.344 1 73.06 50 HIS B CA 1
ATOM 5462 C C . HIS B 1 50 ? 5.953 -11.969 4.258 1 73.06 50 HIS B C 1
ATOM 5464 O O . HIS B 1 50 ? 6.273 -10.867 3.791 1 73.06 50 HIS B O 1
ATOM 5470 N N . GLY B 1 51 ? 5.449 -12.109 5.473 1 61.56 51 GLY B N 1
ATOM 5471 C CA . GLY B 1 51 ? 5.684 -11.078 6.469 1 61.56 51 GLY B CA 1
ATOM 5472 C C . GLY B 1 51 ? 7.152 -10.891 6.801 1 61.56 51 GLY B C 1
ATOM 5473 O O . GLY B 1 51 ? 8.008 -11.578 6.25 1 61.56 51 GLY B O 1
ATOM 5474 N N . ASP B 1 52 ? 7.453 -9.93 7.5 1 61.34 52 ASP B N 1
ATOM 5475 C CA . ASP B 1 52 ? 8.805 -9.555 7.926 1 61.34 52 ASP B CA 1
ATOM 5476 C C . ASP B 1 52 ? 9.344 -10.531 8.961 1 61.34 52 ASP B C 1
ATOM 5478 O O . ASP B 1 52 ? 10.547 -10.562 9.227 1 61.34 52 ASP B O 1
ATOM 5482 N N . ASP B 1 53 ? 8.523 -11.273 9.367 1 65.69 53 ASP B N 1
ATOM 5483 C CA . ASP B 1 53 ? 8.906 -12.18 10.445 1 65.69 53 ASP B CA 1
ATOM 5484 C C . ASP B 1 53 ? 9.516 -13.469 9.898 1 65.69 53 ASP B C 1
ATOM 5486 O O . ASP B 1 53 ? 8.852 -14.211 9.172 1 65.69 53 ASP B O 1
ATOM 5490 N N . GLU B 1 54 ? 10.703 -13.711 10.25 1 67.88 54 GLU B N 1
ATOM 5491 C CA . GLU B 1 54 ? 11.438 -14.898 9.82 1 67.88 54 GLU B CA 1
ATOM 5492 C C . GLU B 1 54 ? 10.703 -16.172 10.211 1 67.88 54 GLU B C 1
ATOM 5494 O O . GLU B 1 54 ? 10.758 -17.172 9.492 1 67.88 54 GLU B O 1
ATOM 5499 N N . ALA B 1 55 ? 10 -16 11.273 1 72.62 55 ALA B N 1
ATOM 5500 C CA . ALA B 1 55 ? 9.312 -17.188 11.789 1 72.62 55 ALA B CA 1
ATOM 5501 C C . ALA B 1 55 ? 8.156 -17.578 10.883 1 72.62 55 ALA B C 1
ATOM 5503 O O . ALA B 1 55 ? 7.754 -18.75 10.852 1 72.62 55 ALA B O 1
ATOM 5504 N N . ASN B 1 56 ? 7.727 -16.734 10.086 1 80.38 56 ASN B N 1
ATOM 5505 C CA . ASN B 1 56 ? 6.547 -17.016 9.273 1 80.38 56 ASN B CA 1
ATOM 5506 C C . ASN B 1 56 ? 6.895 -17.141 7.793 1 80.38 56 ASN B C 1
ATOM 5508 O O . ASN B 1 56 ? 6.004 -17.203 6.945 1 80.38 56 ASN B O 1
ATOM 5512 N N . ARG B 1 57 ? 8.156 -17.297 7.609 1 81.94 57 ARG B N 1
ATOM 5513 C CA . ARG B 1 57 ? 8.594 -17.531 6.238 1 81.94 57 ARG B CA 1
ATOM 5514 C C . ARG B 1 57 ? 8.57 -19.016 5.906 1 81.94 57 ARG B C 1
ATOM 5516 O O . ARG B 1 57 ? 8.773 -19.859 6.789 1 81.94 57 ARG B O 1
ATOM 5523 N N . PRO B 1 58 ? 8.32 -19.297 4.668 1 83.88 58 PRO B N 1
ATOM 5524 C CA . PRO B 1 58 ? 8.367 -20.703 4.27 1 83.88 58 PRO B CA 1
ATOM 5525 C C . PRO B 1 58 ? 9.719 -21.359 4.551 1 83.88 58 PRO B C 1
ATOM 5527 O O . PRO B 1 58 ? 10.758 -20.719 4.352 1 83.88 58 PRO B O 1
ATOM 5530 N N . SER B 1 59 ? 9.68 -22.516 5.059 1 85.31 59 SER B N 1
ATOM 5531 C CA . SER B 1 59 ? 10.859 -23.281 5.422 1 85.31 59 SER B CA 1
ATOM 5532 C C . SER B 1 59 ? 10.789 -24.703 4.867 1 85.31 59 SER B C 1
ATOM 5534 O O . SER B 1 59 ? 9.703 -25.266 4.719 1 85.31 59 SER B O 1
ATOM 5536 N N . LEU B 1 60 ? 11.938 -25.219 4.574 1 87.88 60 LEU B N 1
ATOM 5537 C CA . LEU B 1 60 ? 12 -26.609 4.137 1 87.88 60 LEU B CA 1
ATOM 5538 C C . LEU B 1 60 ? 11.57 -27.562 5.254 1 87.88 60 LEU B C 1
ATOM 5540 O O . LEU B 1 60 ? 11.289 -28.734 5.004 1 87.88 60 LEU B O 1
ATOM 5544 N N . PHE B 1 61 ? 11.484 -27.031 6.445 1 87 61 PHE B N 1
ATOM 5545 C CA . PHE B 1 61 ? 11.117 -27.844 7.602 1 87 61 PHE B CA 1
ATOM 5546 C C . PHE B 1 61 ? 9.602 -27.859 7.785 1 87 61 PHE B C 1
ATOM 5548 O O . PHE B 1 61 ? 9.086 -28.625 8.594 1 87 61 PHE B O 1
ATOM 5555 N N . ASP B 1 62 ? 8.914 -27.188 7 1 89.06 62 ASP B N 1
ATOM 5556 C CA . ASP B 1 62 ? 7.48 -27 7.223 1 89.06 62 ASP B CA 1
ATOM 5557 C C . ASP B 1 62 ? 6.707 -28.281 6.902 1 89.06 62 ASP B C 1
ATOM 5559 O O . ASP B 1 62 ? 6.906 -28.875 5.852 1 89.06 62 ASP B O 1
ATOM 5563 N N . SER B 1 63 ? 5.848 -28.688 7.844 1 90.19 63 SER B N 1
ATOM 5564 C CA . SER B 1 63 ? 4.762 -29.609 7.508 1 90.19 63 SER B CA 1
ATOM 5565 C C . SER B 1 63 ? 3.639 -28.891 6.77 1 90.19 63 SER B C 1
ATOM 5567 O O . SER B 1 63 ? 3.58 -27.656 6.766 1 90.19 63 SER B O 1
ATOM 5569 N N . PRO B 1 64 ? 2.773 -29.672 6.137 1 92.94 64 PRO B N 1
ATOM 5570 C CA . PRO B 1 64 ? 1.644 -29.016 5.477 1 92.94 64 PRO B CA 1
ATOM 5571 C C . PRO B 1 64 ? 0.82 -28.156 6.438 1 92.94 64 PRO B C 1
ATOM 5573 O O . PRO B 1 64 ? 0.364 -27.078 6.066 1 92.94 64 PRO B O 1
ATOM 5576 N N . VAL B 1 65 ? 0.67 -28.625 7.637 1 94 65 VAL B N 1
ATOM 5577 C CA . VAL B 1 65 ? -0.092 -27.891 8.648 1 94 65 VAL B CA 1
ATOM 5578 C C . VAL B 1 65 ? 0.611 -26.578 8.977 1 94 65 VAL B C 1
ATOM 5580 O O . VAL B 1 65 ? -0.028 -25.516 9.039 1 94 65 VAL B O 1
ATOM 5583 N N . GLU B 1 66 ? 1.875 -26.672 9.141 1 91.88 66 GLU B N 1
ATOM 5584 C CA . GLU B 1 66 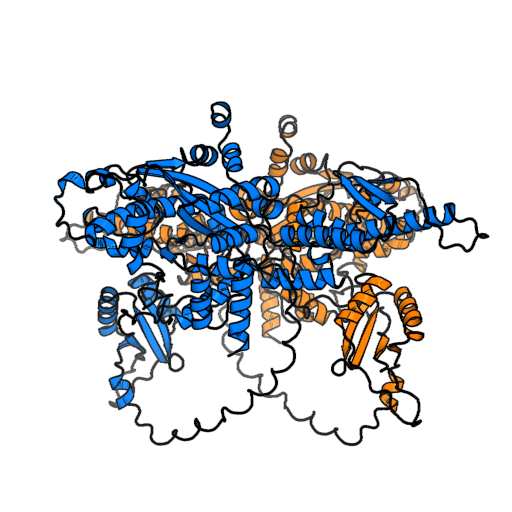? 2.654 -25.469 9.453 1 91.88 66 GLU B CA 1
ATOM 5585 C C . GLU B 1 66 ? 2.664 -24.5 8.281 1 91.88 66 GLU B C 1
ATOM 5587 O O . GLU B 1 66 ? 2.586 -23.281 8.477 1 91.88 66 GLU B O 1
ATOM 5592 N N . ARG B 1 67 ? 2.797 -25.031 7.129 1 92.62 67 ARG B N 1
ATOM 5593 C CA . ARG B 1 67 ? 2.785 -24.203 5.934 1 92.62 67 ARG B CA 1
ATOM 5594 C C . ARG B 1 67 ? 1.459 -23.453 5.797 1 92.62 67 ARG B C 1
ATOM 5596 O O . ARG B 1 67 ? 1.435 -22.266 5.457 1 92.62 67 ARG B O 1
ATOM 5603 N N . TYR B 1 68 ? 0.375 -24.203 6.016 1 95.06 68 TYR B N 1
ATOM 5604 C CA . TYR B 1 68 ? -0.943 -23.578 5.969 1 95.06 68 TYR B CA 1
ATOM 5605 C C . TYR B 1 68 ? -1.034 -22.422 6.957 1 95.06 68 TYR B C 1
ATOM 5607 O O . TYR B 1 68 ? -1.536 -21.344 6.617 1 95.06 68 TYR B O 1
ATOM 5615 N N . ARG B 1 69 ? -0.562 -22.656 8.109 1 94.19 69 ARG B N 1
ATOM 5616 C CA . ARG B 1 69 ? -0.6 -21.609 9.133 1 94.19 69 ARG B CA 1
ATOM 5617 C C . ARG B 1 69 ? 0.157 -20.375 8.68 1 94.19 69 ARG B C 1
ATOM 5619 O O . ARG B 1 69 ? -0.342 -19.25 8.812 1 94.19 69 ARG B O 1
ATOM 5626 N N . LYS B 1 70 ? 1.333 -20.562 8.203 1 91.81 70 LYS B N 1
ATOM 5627 C CA . LYS B 1 70 ? 2.166 -19.453 7.754 1 91.81 70 LYS B CA 1
ATOM 5628 C C . LYS B 1 70 ? 1.507 -18.703 6.602 1 91.81 70 LYS B C 1
ATOM 5630 O O . LYS B 1 70 ? 1.48 -17.469 6.59 1 91.81 70 LYS B O 1
ATOM 5635 N N . GLN B 1 71 ? 0.99 -19.438 5.676 1 93.31 71 GLN B N 1
ATOM 5636 C CA . GLN B 1 71 ? 0.389 -18.812 4.5 1 93.31 71 GLN B CA 1
ATOM 5637 C C . GLN B 1 71 ? -0.921 -18.125 4.859 1 93.31 71 GLN B C 1
ATOM 5639 O O . GLN B 1 71 ? -1.259 -17.094 4.277 1 93.31 71 GLN B O 1
ATOM 5644 N N . ARG B 1 72 ? -1.641 -18.719 5.73 1 95.06 72 ARG B N 1
ATOM 5645 C CA . ARG B 1 72 ? -2.859 -18.078 6.215 1 95.06 72 ARG B CA 1
ATOM 5646 C C . ARG B 1 72 ? -2.561 -16.719 6.809 1 95.06 72 ARG B C 1
ATOM 5648 O O . ARG B 1 72 ? -3.26 -15.734 6.52 1 95.06 72 ARG B O 1
ATOM 5655 N N . LEU B 1 73 ? -1.546 -16.625 7.605 1 92.25 73 LEU B N 1
ATOM 5656 C CA . LEU B 1 73 ? -1.165 -15.367 8.227 1 92.25 73 LEU B CA 1
ATOM 5657 C C . LEU B 1 73 ? -0.766 -14.344 7.172 1 92.25 73 LEU B C 1
ATOM 5659 O O . LEU B 1 73 ? -1.077 -13.156 7.305 1 92.25 73 LEU B O 1
ATOM 5663 N N . SER B 1 74 ? -0.13 -14.789 6.203 1 91.62 74 SER B N 1
ATOM 5664 C CA . SER B 1 74 ? 0.272 -13.914 5.109 1 91.62 74 SER B CA 1
ATOM 5665 C C . SER B 1 74 ? -0.941 -13.367 4.359 1 91.62 74 SER B C 1
ATOM 5667 O O . SER B 1 74 ? -1.016 -12.172 4.074 1 91.62 74 SER B O 1
ATOM 5669 N N . VAL B 1 75 ? -1.869 -14.234 4.086 1 94.81 75 VAL B N 1
ATOM 5670 C CA . VAL B 1 75 ? -3.059 -13.875 3.322 1 94.81 75 VAL B CA 1
ATOM 5671 C C . VAL B 1 75 ? -3.881 -12.844 4.098 1 94.81 75 VAL B C 1
ATOM 5673 O O . VAL B 1 75 ? -4.457 -11.93 3.508 1 94.81 75 VAL B O 1
ATOM 5676 N N . LEU B 1 76 ? -3.887 -12.945 5.359 1 92.19 76 LEU B N 1
ATOM 5677 C CA . LEU B 1 76 ? -4.656 -12.031 6.195 1 92.19 76 LEU B CA 1
ATOM 5678 C C . LEU B 1 76 ? -4.008 -10.648 6.23 1 92.19 76 LEU B C 1
ATOM 5680 O O . LEU B 1 76 ? -4.691 -9.648 6.457 1 92.19 76 LEU B O 1
ATOM 5684 N N . LYS B 1 77 ? -2.762 -10.609 5.922 1 89.75 77 LYS B N 1
ATOM 5685 C CA . LYS B 1 77 ? -2.004 -9.367 6.027 1 89.75 77 LYS B CA 1
ATOM 5686 C C . LYS B 1 77 ? -2.043 -8.586 4.715 1 89.75 77 LYS B C 1
ATOM 5688 O O . LYS B 1 77 ? -2.033 -7.352 4.723 1 89.75 77 LYS B O 1
ATOM 5693 N N . PHE B 1 78 ? -2.02 -9.273 3.635 1 93.12 78 PHE B N 1
ATOM 5694 C CA . PHE B 1 78 ? -1.862 -8.633 2.334 1 93.12 78 PHE B CA 1
ATOM 5695 C C . PHE B 1 78 ? -3.135 -8.766 1.506 1 93.12 78 PHE B C 1
ATOM 5697 O O . PHE B 1 78 ? -3.551 -9.883 1.18 1 93.12 78 PHE B O 1
ATOM 5704 N N . PRO B 1 79 ? -3.736 -7.719 1.104 1 93.38 79 PRO B N 1
ATOM 5705 C CA . PRO B 1 79 ? -4.98 -7.82 0.336 1 93.38 79 PRO B CA 1
ATOM 5706 C C . PRO B 1 79 ? -4.734 -8.086 -1.148 1 93.38 79 PRO B C 1
ATOM 5708 O O . PRO B 1 79 ? -3.67 -7.754 -1.672 1 93.38 79 PRO B O 1
ATOM 5711 N N . PRO B 1 80 ? -5.738 -8.68 -1.797 1 96.19 80 PRO B N 1
ATOM 5712 C CA . PRO B 1 80 ? -5.656 -8.812 -3.252 1 96.19 80 PRO B CA 1
ATOM 5713 C C . PRO B 1 80 ? -5.949 -7.508 -3.986 1 96.19 80 PRO B C 1
ATOM 5715 O O . PRO B 1 80 ? -6.723 -6.68 -3.498 1 96.19 80 PRO B O 1
ATOM 5718 N N . VAL B 1 81 ? -5.355 -7.379 -5.195 1 97 81 VAL B N 1
ATOM 5719 C CA . VAL B 1 81 ? -5.543 -6.113 -5.895 1 97 81 VAL B CA 1
ATOM 5720 C C . VAL B 1 81 ? -5.996 -6.379 -7.328 1 97 81 VAL B C 1
ATOM 5722 O O . VAL B 1 81 ? -6.438 -5.465 -8.031 1 97 81 VAL B O 1
ATOM 5725 N N . GLN B 1 82 ? -5.906 -7.605 -7.75 1 97.44 82 GLN B N 1
ATOM 5726 C CA . GLN B 1 82 ? -6.309 -7.961 -9.109 1 97.44 82 GLN B CA 1
ATOM 5727 C C . GLN B 1 82 ? -6.762 -9.414 -9.188 1 97.44 82 GLN B C 1
ATOM 5729 O O . GLN B 1 82 ? -6.148 -10.297 -8.578 1 97.44 82 GLN B O 1
ATOM 5734 N N . TRP B 1 83 ? -7.859 -9.68 -9.805 1 98.12 83 TRP B N 1
ATOM 5735 C CA . TRP B 1 83 ? -8.391 -11.023 -10.031 1 98.12 83 TRP B CA 1
ATOM 5736 C C . TRP B 1 83 ? -8.609 -11.289 -11.516 1 98.12 83 TRP B C 1
ATOM 5738 O O . TRP B 1 83 ? -9.414 -10.617 -12.156 1 98.12 83 TRP B O 1
ATOM 5748 N N . GLY B 1 84 ? -7.832 -12.227 -12.094 1 97.25 84 GLY B N 1
ATOM 5749 C CA . GLY B 1 84 ? -8 -12.641 -13.477 1 97.25 84 GLY B CA 1
ATOM 5750 C C . GLY B 1 84 ? -8.852 -13.891 -13.625 1 97.25 84 GLY B C 1
ATOM 5751 O O . GLY B 1 84 ? -8.648 -14.867 -12.914 1 97.25 84 GLY B O 1
ATOM 5752 N N . LEU B 1 85 ? -9.844 -13.773 -14.555 1 96.56 85 LEU B N 1
ATOM 5753 C CA . LEU B 1 85 ? -10.734 -14.883 -14.859 1 96.56 85 LEU B CA 1
ATOM 5754 C C . LEU B 1 85 ? -10.75 -15.18 -16.359 1 96.56 85 LEU B C 1
ATOM 5756 O O . LEU B 1 85 ? -10.812 -14.266 -17.172 1 96.56 85 LEU B O 1
ATOM 5760 N N . ALA B 1 86 ? -10.602 -16.391 -16.656 1 97.38 86 ALA B N 1
ATOM 5761 C CA . ALA B 1 86 ? -10.789 -16.859 -18.031 1 97.38 86 ALA B CA 1
ATOM 5762 C C . ALA B 1 86 ? -11.797 -18 -18.094 1 97.38 86 ALA B C 1
ATOM 5764 O O . ALA B 1 86 ? -11.539 -19.094 -17.578 1 97.38 86 ALA B O 1
ATOM 5765 N N . LEU B 1 87 ? -12.945 -17.766 -18.656 1 97.38 87 LEU B N 1
ATOM 5766 C CA . LEU B 1 87 ? -14.008 -18.75 -18.797 1 97.38 87 LEU B CA 1
ATOM 5767 C C . LEU B 1 87 ? -13.93 -19.453 -20.156 1 97.38 87 LEU B C 1
ATOM 5769 O O . LEU B 1 87 ? -14.008 -18.797 -21.203 1 97.38 87 LEU B O 1
ATOM 5773 N N . PHE B 1 88 ? -13.75 -20.781 -20.125 1 97.62 88 PHE B N 1
ATOM 5774 C CA . PHE B 1 88 ? -13.633 -21.578 -21.328 1 97.62 88 PHE B CA 1
ATOM 5775 C C . PHE B 1 88 ? -14.922 -22.344 -21.594 1 97.62 88 PHE B C 1
ATOM 5777 O O . PHE B 1 88 ? -15.414 -23.078 -20.734 1 97.62 88 PHE B O 1
ATOM 5784 N N . THR B 1 89 ? -15.445 -22.156 -22.766 1 96.75 89 THR B N 1
ATOM 5785 C CA . THR B 1 89 ? -16.641 -22.859 -23.203 1 96.75 89 THR B CA 1
ATOM 5786 C C . THR B 1 89 ? -16.328 -23.75 -24.406 1 96.75 89 THR B C 1
ATOM 5788 O O . THR B 1 89 ? -15.961 -23.266 -25.469 1 96.75 89 THR B O 1
ATOM 5791 N N . ALA B 1 90 ? -16.438 -25.031 -24.188 1 95.38 90 ALA B N 1
ATOM 5792 C CA . ALA B 1 90 ? -16.219 -25.969 -25.297 1 95.38 90 ALA B CA 1
ATOM 5793 C C . ALA B 1 90 ? -17.344 -25.875 -26.328 1 95.38 90 ALA B C 1
ATOM 5795 O O . ALA B 1 90 ? -18.516 -25.875 -25.969 1 95.38 90 ALA B O 1
ATOM 5796 N N . VAL B 1 91 ? -16.875 -25.672 -27.484 1 92.81 91 VAL B N 1
ATOM 5797 C CA . VAL B 1 91 ? -17.812 -25.625 -28.609 1 92.81 91 VAL B CA 1
ATOM 5798 C C . VAL B 1 91 ? -17.484 -26.766 -29.594 1 92.81 91 VAL B C 1
ATOM 5800 O O . VAL B 1 91 ? -16.344 -27.219 -29.672 1 92.81 91 VAL B O 1
ATOM 5803 N N . ASP B 1 92 ? -18.422 -27.312 -30.344 1 89.62 92 ASP B N 1
ATOM 5804 C CA . ASP B 1 92 ? -18.266 -28.375 -31.328 1 89.62 92 ASP B CA 1
ATOM 5805 C C . ASP B 1 92 ? -17.547 -29.594 -30.734 1 89.62 92 ASP B C 1
ATOM 5807 O O . ASP B 1 92 ? -16.531 -30.047 -31.266 1 89.62 92 ASP B O 1
ATOM 5811 N N . ASP B 1 93 ? -17.953 -29.969 -29.609 1 87.44 93 ASP B N 1
ATOM 5812 C CA . ASP B 1 93 ? -17.469 -31.156 -28.906 1 87.44 93 ASP B CA 1
ATOM 5813 C C . ASP B 1 93 ? -15.992 -31.031 -28.562 1 87.44 93 ASP B C 1
ATOM 5815 O O . ASP B 1 93 ? -15.234 -32 -28.719 1 87.44 93 ASP B O 1
ATOM 5819 N N . GLY B 1 94 ? -15.641 -29.75 -28.281 1 88.31 94 GLY B N 1
ATOM 5820 C CA . GLY B 1 94 ? -14.289 -29.547 -27.781 1 88.31 94 GLY B CA 1
ATOM 5821 C C . GLY B 1 94 ? -13.289 -29.25 -28.875 1 88.31 94 GLY B C 1
ATOM 5822 O O . GLY B 1 94 ? -12.094 -29.094 -28.609 1 88.31 94 GLY B O 1
ATOM 5823 N N . ARG B 1 95 ? -13.68 -29.141 -30.125 1 87.81 95 ARG B N 1
ATOM 5824 C CA . ARG B 1 95 ? -12.766 -28.828 -31.219 1 87.81 95 ARG B CA 1
ATOM 5825 C C . ARG B 1 95 ? -12.336 -27.359 -31.156 1 87.81 95 ARG B C 1
ATOM 5827 O O . ARG B 1 95 ? -11.297 -26.984 -31.703 1 87.81 95 ARG B O 1
ATOM 5834 N N . HIS B 1 96 ? -13.242 -26.656 -30.484 1 91.94 96 HIS B N 1
ATOM 5835 C CA . HIS B 1 96 ? -12.977 -25.25 -30.266 1 91.94 96 HIS B CA 1
ATOM 5836 C C . HIS B 1 96 ? -13.43 -24.797 -28.875 1 91.94 96 HIS B C 1
ATOM 5838 O O . HIS B 1 96 ? -14.375 -25.359 -28.312 1 91.94 96 HIS B O 1
ATOM 5844 N N . TYR B 1 97 ? -12.68 -23.844 -28.328 1 94.81 97 TYR B N 1
ATOM 5845 C CA . TYR B 1 97 ? -13.102 -23.234 -27.062 1 94.81 97 TYR B CA 1
ATOM 5846 C C . TYR B 1 97 ? -13.281 -21.734 -27.219 1 94.81 97 TYR B C 1
ATOM 5848 O O . TYR B 1 97 ? -12.383 -21.047 -27.703 1 94.81 97 TYR B O 1
ATOM 5856 N N . LYS B 1 98 ? -14.469 -21.312 -26.891 1 94.88 98 LYS B N 1
ATOM 5857 C CA . LYS B 1 98 ? -14.656 -19.875 -26.703 1 94.88 98 LYS B CA 1
ATOM 5858 C C . LYS B 1 98 ? -14.102 -19.422 -25.359 1 94.88 98 LYS B C 1
ATOM 5860 O O . LYS B 1 98 ? -14.391 -20.031 -24.312 1 94.88 98 LYS B O 1
ATOM 5865 N N . VAL B 1 99 ? -13.305 -18.375 -25.391 1 95.62 99 VAL B N 1
ATOM 5866 C CA . VAL B 1 99 ? -12.641 -17.938 -24.156 1 95.62 99 VAL B CA 1
ATOM 5867 C C . VAL B 1 99 ? -13.031 -16.5 -23.844 1 95.62 99 VAL B C 1
ATOM 5869 O O . VAL B 1 99 ? -12.742 -15.586 -24.625 1 95.62 99 VAL B O 1
ATOM 5872 N N . ASP B 1 100 ? -13.695 -16.281 -22.734 1 94.38 100 ASP B N 1
ATOM 5873 C CA . ASP B 1 100 ? -13.992 -14.945 -22.203 1 94.38 100 ASP B CA 1
ATOM 5874 C C . ASP B 1 100 ? -13.062 -14.594 -21.047 1 94.38 100 ASP B C 1
ATOM 5876 O O . ASP B 1 100 ? -13.047 -15.273 -20.016 1 94.38 100 ASP B O 1
ATOM 5880 N N . VAL B 1 101 ? -12.297 -13.516 -21.266 1 94.81 101 VAL B N 1
ATOM 5881 C CA . VAL B 1 101 ? -11.273 -13.148 -20.281 1 94.81 101 VAL B CA 1
ATOM 5882 C C . VAL B 1 101 ? -11.656 -11.836 -19.594 1 94.81 101 VAL B C 1
ATOM 5884 O O . VAL B 1 101 ? -12.055 -10.875 -20.266 1 94.81 101 VAL B O 1
ATOM 5887 N N . TYR B 1 102 ? -11.547 -11.805 -18.266 1 94.75 102 TYR B N 1
ATOM 5888 C CA . TYR B 1 102 ? -11.875 -10.617 -17.484 1 94.75 102 TYR B CA 1
ATOM 5889 C C . TYR B 1 102 ? -10.727 -10.266 -16.531 1 94.75 102 TYR B C 1
ATOM 5891 O O . TYR B 1 102 ? -10.203 -11.133 -15.836 1 94.75 102 TYR B O 1
ATOM 5899 N N . ASN B 1 103 ? -10.297 -9.055 -16.594 1 95.75 103 ASN B N 1
ATOM 5900 C CA . ASN B 1 103 ? -9.312 -8.5 -15.672 1 95.75 103 ASN B CA 1
ATOM 5901 C C . ASN B 1 103 ? -9.969 -7.578 -14.641 1 95.75 103 ASN B C 1
ATOM 5903 O O . ASN B 1 103 ? -10.195 -6.398 -14.914 1 95.75 103 ASN B O 1
ATOM 5907 N N . ILE B 1 104 ? -10.172 -8.039 -13.422 1 97.31 104 ILE B N 1
ATOM 5908 C CA . ILE B 1 104 ? -10.922 -7.301 -12.414 1 97.31 104 ILE B CA 1
ATOM 5909 C C . ILE B 1 104 ? -9.961 -6.609 -11.453 1 97.31 104 ILE B C 1
ATOM 5911 O O . ILE B 1 104 ? -9.227 -7.273 -10.727 1 97.31 104 ILE B O 1
ATOM 5915 N N . TYR B 1 105 ? -9.953 -5.309 -11.453 1 97 105 TYR B N 1
ATOM 5916 C CA . TYR B 1 105 ? -9.227 -4.551 -10.438 1 97 105 TYR B CA 1
ATOM 5917 C C . TYR B 1 105 ? -9.984 -4.562 -9.117 1 97 105 TYR B C 1
ATOM 5919 O O . TYR B 1 105 ? -11.211 -4.438 -9.086 1 97 105 TYR B O 1
ATOM 5927 N N . LEU B 1 106 ? -9.227 -4.727 -8.023 1 96.75 106 LEU B N 1
ATOM 5928 C CA . LEU B 1 106 ? -9.867 -4.871 -6.727 1 96.75 106 LEU B CA 1
ATOM 5929 C C . LEU B 1 106 ? -9.398 -3.787 -5.762 1 96.75 106 LEU B C 1
ATOM 5931 O O . LEU B 1 106 ? -8.219 -3.412 -5.773 1 96.75 106 LEU B O 1
ATOM 5935 N N . PHE B 1 107 ? -10.305 -3.26 -4.938 1 93.19 107 PHE B N 1
ATOM 5936 C CA . PHE B 1 107 ? -10.016 -2.34 -3.844 1 93.19 107 PHE B CA 1
ATOM 5937 C C . PHE B 1 107 ? -11.141 -2.363 -2.809 1 93.19 107 PHE B C 1
ATOM 5939 O O . PHE B 1 107 ? -12.281 -2.033 -3.117 1 93.19 107 PHE B O 1
ATOM 5946 N N . LYS B 1 108 ? -10.773 -2.709 -1.638 1 90.75 108 LYS B N 1
ATOM 5947 C CA . LYS B 1 108 ? -11.789 -2.818 -0.589 1 90.75 108 LYS B CA 1
ATOM 5948 C C . LYS B 1 108 ? -12.305 -1.441 -0.184 1 90.75 108 LYS B C 1
ATOM 5950 O O . LYS B 1 108 ? -11.523 -0.523 0.064 1 90.75 108 LYS B O 1
ATOM 5955 N N . ARG B 1 109 ? -13.594 -1.269 -0.173 1 86.56 109 ARG B N 1
ATOM 5956 C CA . ARG B 1 109 ? -14.18 0.028 0.151 1 86.56 109 ARG B CA 1
ATOM 5957 C C . ARG B 1 109 ? -14.945 -0.032 1.467 1 86.56 109 ARG B C 1
ATOM 5959 O O . ARG B 1 109 ? -15.438 0.989 1.952 1 86.56 109 ARG B O 1
ATOM 5966 N N . THR B 1 110 ? -15.141 -1.179 1.921 1 79.5 110 THR B N 1
ATOM 5967 C CA . THR B 1 110 ? -15.719 -1.307 3.254 1 79.5 110 THR B CA 1
ATOM 5968 C C . THR B 1 110 ? -14.633 -1.253 4.324 1 79.5 110 THR B C 1
ATOM 5970 O O . THR B 1 110 ? -13.734 -2.1 4.352 1 79.5 110 THR B O 1
ATOM 5973 N N . ILE B 1 111 ? -14.508 -0.066 4.75 1 62.16 111 ILE B N 1
ATOM 5974 C CA . ILE B 1 111 ? -13.398 0.282 5.629 1 62.16 111 ILE B CA 1
ATOM 5975 C C . ILE B 1 111 ? -13.602 -0.361 7 1 62.16 111 ILE B C 1
ATOM 5977 O O . ILE B 1 111 ? -14.398 0.12 7.805 1 62.16 111 ILE B O 1
ATOM 5981 N N . ASN B 1 112 ? -13.336 -1.663 6.918 1 61.12 112 ASN B N 1
ATOM 5982 C CA . ASN B 1 112 ? -13.312 -2.105 8.312 1 61.12 112 ASN B CA 1
ATOM 5983 C C . ASN B 1 112 ? -12.008 -1.697 9 1 61.12 112 ASN B C 1
ATOM 5985 O O . ASN B 1 112 ? -11.055 -1.292 8.336 1 61.12 112 ASN B O 1
ATOM 5989 N N . ARG B 1 113 ? -11.906 -1.014 10.148 1 60.66 113 ARG B N 1
ATOM 5990 C CA . ARG B 1 113 ? -10.781 -0.579 10.969 1 60.66 113 ARG B CA 1
ATOM 5991 C C . ARG B 1 113 ? -9.562 -1.468 10.742 1 60.66 113 ARG B C 1
ATOM 5993 O O . ARG B 1 113 ? -8.562 -1.357 11.461 1 60.66 113 ARG B O 1
ATOM 6000 N N . ARG B 1 114 ? -9.711 -2.232 9.586 1 71.12 114 ARG B N 1
ATOM 6001 C CA . ARG B 1 114 ? -8.586 -3.15 9.406 1 71.12 114 ARG B CA 1
ATOM 6002 C C . ARG B 1 114 ? -7.441 -2.479 8.664 1 71.12 114 ARG B C 1
ATOM 6004 O O . ARG B 1 114 ? -7.664 -1.711 7.727 1 71.12 114 ARG B O 1
ATOM 6011 N N . VAL B 1 115 ? -6.266 -2.639 9.18 1 81.62 115 VAL B N 1
ATOM 6012 C CA . VAL B 1 115 ? -5.031 -2.174 8.555 1 81.62 115 VAL B CA 1
ATOM 6013 C C . VAL B 1 115 ? -4.395 -3.309 7.762 1 81.62 115 VAL B C 1
ATOM 6015 O O . VAL B 1 115 ? -4.316 -4.441 8.234 1 81.62 115 VAL B O 1
ATOM 6018 N N . TYR B 1 116 ? -4.09 -3.016 6.492 1 88.94 116 TYR B N 1
ATOM 6019 C CA . TYR B 1 116 ? -3.424 -3.994 5.641 1 88.94 116 TYR B CA 1
ATOM 6020 C C . TYR B 1 116 ? -1.945 -3.662 5.48 1 88.94 116 TYR B C 1
ATOM 6022 O O . TYR B 1 116 ? -1.509 -2.562 5.824 1 88.94 116 TYR B O 1
ATOM 6030 N N . SER B 1 117 ? -1.283 -4.637 5.074 1 90.62 117 SER B N 1
ATOM 6031 C CA . SER B 1 117 ? 0.153 -4.461 4.879 1 90.62 117 SER B CA 1
ATOM 6032 C C . SER B 1 117 ? 0.543 -4.676 3.42 1 90.62 117 SER B C 1
ATOM 6034 O O . SER B 1 117 ? -0.275 -5.117 2.611 1 90.62 117 SER B O 1
ATOM 6036 N N . PHE B 1 118 ? 1.732 -4.262 3.111 1 89.94 118 PHE B N 1
ATOM 6037 C CA . PHE B 1 118 ? 2.33 -4.523 1.807 1 89.94 118 PHE B CA 1
ATOM 6038 C C . PHE B 1 118 ? 3.836 -4.73 1.933 1 89.94 118 PHE B C 1
ATOM 6040 O O . PHE B 1 118 ? 4.457 -4.25 2.883 1 89.94 118 PHE B O 1
ATOM 6047 N N . SER B 1 119 ? 4.34 -5.496 1.064 1 86.88 119 SER B N 1
ATOM 6048 C CA . SER B 1 119 ? 5.785 -5.68 0.969 1 86.88 119 SER B CA 1
ATOM 6049 C C . SER B 1 119 ? 6.371 -4.863 -0.179 1 86.88 119 SER B C 1
ATOM 6051 O O . SER B 1 119 ? 5.812 -4.836 -1.276 1 86.88 119 SER B O 1
ATOM 6053 N N . ILE B 1 120 ? 7.445 -4.23 0.048 1 84.56 120 ILE B N 1
ATOM 6054 C CA . ILE B 1 120 ? 8.07 -3.342 -0.926 1 84.56 120 ILE B CA 1
ATOM 6055 C C . ILE B 1 120 ? 8.469 -4.133 -2.168 1 84.56 120 ILE B C 1
ATOM 6057 O O . ILE B 1 120 ? 8.172 -3.727 -3.295 1 84.56 120 ILE B O 1
ATOM 6061 N N . PRO B 1 121 ? 9.039 -5.34 -1.987 1 80.62 121 PRO B N 1
ATOM 6062 C CA . PRO B 1 121 ? 9.391 -6.109 -3.182 1 80.62 121 PRO B CA 1
ATOM 6063 C C . PRO B 1 121 ? 8.172 -6.469 -4.031 1 80.62 121 PRO B C 1
ATOM 6065 O O . PRO B 1 121 ? 8.25 -6.461 -5.262 1 80.62 121 PRO B O 1
ATOM 6068 N N . SER B 1 122 ? 7.086 -6.77 -3.393 1 86.5 122 SER B N 1
ATOM 6069 C CA . SER B 1 122 ? 5.883 -7.16 -4.121 1 86.5 122 SER B CA 1
ATOM 6070 C C . SER B 1 122 ? 5.301 -5.984 -4.898 1 86.5 122 SER B C 1
ATOM 6072 O O . SER B 1 122 ? 4.883 -6.141 -6.051 1 86.5 122 SER B O 1
ATOM 6074 N N . ILE B 1 123 ? 5.289 -4.844 -4.266 1 88.75 123 ILE B N 1
ATOM 6075 C CA . ILE B 1 123 ? 4.734 -3.668 -4.926 1 88.75 123 ILE B CA 1
ATOM 6076 C C . ILE B 1 123 ? 5.641 -3.244 -6.078 1 88.75 123 ILE B C 1
ATOM 6078 O O . ILE B 1 123 ? 5.16 -2.84 -7.137 1 88.75 123 ILE B O 1
ATOM 6082 N N . ALA B 1 124 ? 6.922 -3.289 -5.832 1 82.38 124 ALA B N 1
ATOM 6083 C CA . ALA B 1 124 ? 7.875 -2.977 -6.895 1 82.38 124 ALA B CA 1
ATOM 6084 C C . ALA B 1 124 ? 7.715 -3.936 -8.07 1 82.38 124 ALA B C 1
ATOM 6086 O O . ALA B 1 124 ? 7.762 -3.516 -9.234 1 82.38 124 ALA B O 1
ATOM 6087 N N . PHE B 1 125 ? 7.523 -5.195 -7.789 1 85.19 125 PHE B N 1
ATOM 6088 C CA . PHE B 1 125 ? 7.324 -6.223 -8.805 1 85.19 125 PHE B CA 1
ATOM 6089 C C . PHE B 1 125 ? 6.078 -5.93 -9.633 1 85.19 125 PHE B C 1
ATOM 6091 O O . PHE B 1 125 ? 6.117 -6 -10.867 1 85.19 125 PHE B O 1
ATOM 6098 N N . LEU B 1 126 ? 4.973 -5.625 -9 1 90.38 126 LEU B N 1
ATOM 6099 C CA . LEU B 1 126 ? 3.734 -5.293 -9.688 1 90.38 126 LEU B CA 1
ATOM 6100 C C . LEU B 1 126 ? 3.92 -4.066 -10.578 1 90.38 126 LEU B C 1
ATOM 6102 O O . LEU B 1 126 ? 3.42 -4.027 -11.703 1 90.38 126 LEU B O 1
ATOM 6106 N N . GLY B 1 127 ? 4.605 -3.078 -10.016 1 86.12 127 GLY B N 1
ATOM 6107 C CA . GLY B 1 127 ? 4.887 -1.89 -10.805 1 86.12 127 GLY B CA 1
ATOM 6108 C C . GLY B 1 127 ? 5.707 -2.178 -12.047 1 86.12 127 GLY B C 1
ATOM 6109 O O . GLY B 1 127 ? 5.426 -1.646 -13.125 1 86.12 127 GLY B O 1
ATOM 6110 N N . GLU B 1 128 ? 6.641 -3.039 -11.898 1 80.69 128 GLU B N 1
ATOM 6111 C CA . GLU B 1 128 ? 7.508 -3.418 -13.008 1 80.69 128 GLU B CA 1
ATOM 6112 C C . GLU B 1 128 ? 6.727 -4.141 -14.102 1 80.69 128 GLU B C 1
ATOM 6114 O O . GLU B 1 128 ? 7.129 -4.141 -15.266 1 80.69 128 GLU B O 1
ATOM 6119 N N . HIS B 1 129 ? 5.672 -4.699 -13.711 1 84.19 129 HIS B N 1
ATOM 6120 C CA . HIS B 1 129 ? 4.852 -5.426 -14.672 1 84.19 129 HIS B CA 1
ATOM 6121 C C . HIS B 1 129 ? 3.602 -4.633 -15.039 1 84.19 129 HIS B C 1
ATOM 6123 O O . HIS B 1 129 ? 2.553 -5.219 -15.32 1 84.19 129 HIS B O 1
ATOM 6129 N N . ASP B 1 130 ? 3.635 -3.35 -14.812 1 84.75 130 ASP B N 1
ATOM 6130 C CA . ASP B 1 130 ? 2.701 -2.357 -15.344 1 84.75 130 ASP B CA 1
ATOM 6131 C C . ASP B 1 130 ? 1.359 -2.426 -14.617 1 84.75 130 ASP B C 1
ATOM 6133 O O . ASP B 1 130 ? 0.308 -2.209 -15.227 1 84.75 130 ASP B O 1
ATOM 6137 N N . PHE B 1 131 ? 1.408 -2.881 -13.508 1 92.69 131 PHE B N 1
ATOM 6138 C CA . PHE B 1 131 ? 0.185 -2.781 -12.719 1 92.69 131 PHE B CA 1
ATOM 6139 C C . PHE B 1 131 ? -0.181 -1.322 -12.477 1 92.69 131 PHE B C 1
ATOM 6141 O O . PHE B 1 131 ? 0.689 -0.501 -12.172 1 92.69 131 PHE B O 1
ATOM 6148 N N . ASP B 1 132 ? -1.402 -1.028 -12.664 1 94.56 132 ASP B N 1
ATOM 6149 C CA . ASP B 1 132 ? -1.871 0.343 -12.492 1 94.56 132 ASP B CA 1
ATOM 6150 C C . ASP B 1 132 ? -2.463 0.55 -11.102 1 94.56 132 ASP B C 1
ATOM 6152 O O . ASP B 1 132 ? -3.664 0.357 -10.898 1 94.56 132 ASP B O 1
ATOM 6156 N N . PHE B 1 133 ? -1.666 1.093 -10.211 1 95.25 133 PHE B N 1
ATOM 6157 C CA . PHE B 1 133 ? -2.084 1.293 -8.828 1 95.25 133 PHE B CA 1
ATOM 6158 C C . PHE B 1 133 ? -3.141 2.389 -8.734 1 95.25 133 PHE B C 1
ATOM 6160 O O . PHE B 1 133 ? -4.055 2.309 -7.906 1 95.25 133 PHE B O 1
ATOM 6167 N N . ASN B 1 134 ? -3.01 3.443 -9.484 1 94.88 134 ASN B N 1
ATOM 6168 C CA . ASN B 1 134 ? -4.004 4.512 -9.477 1 94.88 134 ASN B CA 1
ATOM 6169 C C . ASN B 1 134 ? -5.395 3.984 -9.828 1 94.88 134 ASN B C 1
ATOM 6171 O O . ASN B 1 134 ? -6.375 4.324 -9.172 1 94.88 134 ASN B O 1
ATOM 6175 N N . LYS B 1 135 ? -5.402 3.168 -10.836 1 93.5 135 LYS B N 1
ATOM 6176 C CA . LYS B 1 135 ? -6.668 2.584 -11.273 1 93.5 135 LYS B CA 1
ATOM 6177 C C . LYS B 1 135 ? -7.258 1.679 -10.195 1 93.5 135 LYS B C 1
ATOM 6179 O O . LYS B 1 135 ? -8.461 1.708 -9.945 1 93.5 135 LYS B O 1
ATOM 6184 N N . ALA B 1 136 ? -6.434 0.853 -9.594 1 94.81 136 ALA B N 1
ATOM 6185 C CA . ALA B 1 136 ? -6.891 -0.059 -8.547 1 94.81 136 ALA B CA 1
ATOM 6186 C C . ALA B 1 136 ? -7.488 0.71 -7.375 1 94.81 136 ALA B C 1
ATOM 6188 O O . ALA B 1 136 ? -8.555 0.357 -6.871 1 94.81 136 ALA B O 1
ATOM 6189 N N . ILE B 1 137 ? -6.879 1.779 -6.984 1 92.19 137 ILE B N 1
ATOM 6190 C CA . ILE B 1 137 ? -7.277 2.529 -5.797 1 92.19 137 ILE B CA 1
ATOM 6191 C C . ILE B 1 137 ? -8.508 3.381 -6.113 1 92.19 137 ILE B C 1
ATOM 6193 O O . ILE B 1 137 ? -9.445 3.439 -5.32 1 92.19 137 ILE B O 1
ATOM 6197 N N . SER B 1 138 ? -8.617 3.977 -7.234 1 89.62 138 SER B N 1
ATOM 6198 C CA . SER B 1 138 ? -9.695 4.91 -7.562 1 89.62 138 SER B CA 1
ATOM 6199 C C . SER B 1 138 ? -10.922 4.176 -8.078 1 89.62 138 SER B C 1
ATOM 6201 O O . SER B 1 138 ? -12.055 4.602 -7.836 1 89.62 138 SER B O 1
ATOM 6203 N N . LYS B 1 139 ? -10.617 3.049 -8.805 1 92.12 139 LYS B N 1
ATOM 6204 C CA . LYS B 1 139 ? -11.734 2.441 -9.531 1 92.12 139 LYS B CA 1
ATOM 6205 C C . LYS B 1 139 ? -11.828 0.947 -9.234 1 92.12 139 LYS B C 1
ATOM 6207 O O . LYS B 1 139 ? -12.57 0.223 -9.898 1 92.12 139 LYS B O 1
ATOM 6212 N N . GLY B 1 140 ? -11.164 0.438 -8.336 1 94 140 GLY B N 1
ATOM 6213 C CA . GLY B 1 140 ? -11.234 -0.979 -8.023 1 94 140 GLY B CA 1
ATOM 6214 C C . GLY B 1 140 ? -12.609 -1.418 -7.547 1 94 140 GLY B C 1
ATOM 6215 O O . GLY B 1 140 ? -13.297 -0.672 -6.848 1 94 140 GLY B O 1
ATOM 6216 N N . VAL B 1 141 ? -13 -2.588 -7.926 1 96.25 141 VAL B N 1
ATOM 6217 C CA . VAL B 1 141 ? -14.258 -3.18 -7.477 1 96.25 141 VAL B CA 1
ATOM 6218 C C . VAL B 1 141 ? -14.109 -3.68 -6.043 1 96.25 141 VAL B C 1
ATOM 6220 O O . VAL B 1 141 ? -13.125 -4.344 -5.711 1 96.25 141 VAL B O 1
ATOM 6223 N N . THR B 1 142 ? -15.047 -3.332 -5.195 1 94.69 142 THR B N 1
ATOM 6224 C CA . THR B 1 142 ? -14.984 -3.771 -3.805 1 94.69 142 THR B CA 1
ATOM 6225 C C . THR B 1 142 ? -15.359 -5.246 -3.688 1 94.69 142 THR B C 1
ATOM 6227 O O . THR B 1 142 ? -15.789 -5.863 -4.668 1 94.69 142 THR B O 1
ATOM 6230 N N . TYR B 1 143 ? -15.094 -5.805 -2.539 1 95.81 143 TYR B N 1
ATOM 6231 C CA . TYR B 1 143 ? -15.391 -7.199 -2.23 1 95.81 143 TYR B CA 1
ATOM 6232 C C . TYR B 1 143 ? -15.586 -7.395 -0.732 1 95.81 143 TYR B C 1
ATOM 6234 O O . TYR B 1 143 ? -15.055 -6.625 0.075 1 95.81 143 TYR B O 1
ATOM 6242 N N . ALA B 1 144 ? -16.391 -8.336 -0.404 1 94.81 144 ALA B N 1
ATOM 6243 C CA . ALA B 1 144 ? -16.625 -8.75 0.976 1 94.81 144 ALA B CA 1
ATOM 6244 C C . ALA B 1 144 ? -17.031 -10.227 1.044 1 94.81 144 ALA B C 1
ATOM 6246 O O . ALA B 1 144 ? -17.812 -10.695 0.22 1 94.81 144 ALA B O 1
ATOM 6247 N N . ASN B 1 145 ? -16.328 -10.922 1.918 1 94.38 145 ASN B N 1
ATOM 6248 C CA . ASN B 1 145 ? -16.719 -12.32 2.033 1 94.38 145 ASN B CA 1
ATOM 6249 C C . ASN B 1 145 ? -18.031 -12.484 2.799 1 94.38 145 ASN B C 1
ATOM 6251 O O . ASN B 1 145 ? -18.594 -11.5 3.27 1 94.38 145 ASN B O 1
ATOM 6255 N N . LEU B 1 146 ? -18.547 -13.633 2.898 1 94 146 LEU B N 1
ATOM 6256 C CA . LEU B 1 146 ? -19.875 -13.898 3.424 1 94 146 LEU B CA 1
ATOM 6257 C C . LEU B 1 146 ? -19.953 -13.547 4.906 1 94 146 LEU B C 1
ATOM 6259 O O . LEU B 1 146 ? -21 -13.109 5.387 1 94 146 LEU B O 1
ATOM 6263 N N . ASP B 1 147 ? -18.922 -13.789 5.648 1 91.94 147 ASP B N 1
ATOM 6264 C CA . ASP B 1 147 ? -18.891 -13.43 7.062 1 91.94 147 ASP B CA 1
ATOM 6265 C C . ASP B 1 147 ? -19.016 -11.922 7.25 1 91.94 147 ASP B C 1
ATOM 6267 O O . ASP B 1 147 ? -19.766 -11.453 8.109 1 91.94 147 ASP B O 1
ATOM 6271 N N . GLU B 1 148 ? -18.312 -11.195 6.516 1 91.06 148 GLU B N 1
ATOM 6272 C CA . GLU B 1 148 ? -18.391 -9.734 6.547 1 91.06 148 GLU B CA 1
ATOM 6273 C C . GLU B 1 148 ? -19.766 -9.242 6.129 1 91.06 148 GLU B C 1
ATOM 6275 O O . GLU B 1 148 ? -20.328 -8.352 6.766 1 91.06 148 GLU B O 1
ATOM 6280 N N . VAL B 1 149 ? -20.25 -9.797 5.035 1 93.06 149 VAL B N 1
ATOM 6281 C CA . VAL B 1 149 ? -21.547 -9.406 4.5 1 93.06 149 VAL B CA 1
ATOM 6282 C C . VAL B 1 149 ? -22.625 -9.656 5.543 1 93.06 149 VAL B C 1
ATOM 6284 O O . VAL B 1 149 ? -23.516 -8.828 5.734 1 93.06 149 VAL B O 1
ATOM 6287 N N . ALA B 1 150 ? -22.562 -10.766 6.191 1 91.88 150 ALA B N 1
ATOM 6288 C CA . ALA B 1 150 ? -23.547 -11.117 7.207 1 91.88 150 ALA B CA 1
ATOM 6289 C C . ALA B 1 150 ? -23.516 -10.125 8.367 1 91.88 150 ALA B C 1
ATOM 6291 O O . ALA B 1 150 ? -24.562 -9.711 8.867 1 91.88 150 ALA B O 1
ATOM 6292 N N . SER B 1 151 ? -22.406 -9.781 8.758 1 88.88 151 SER B N 1
ATOM 6293 C CA . SER B 1 151 ? -22.25 -8.828 9.844 1 88.88 151 SER B CA 1
ATOM 6294 C C . SER B 1 151 ? -22.797 -7.457 9.461 1 88.88 151 SER B C 1
ATOM 6296 O O . SER B 1 151 ? -23.547 -6.852 10.227 1 88.88 151 SER B O 1
ATOM 6298 N N . ILE B 1 152 ? -22.484 -6.988 8.328 1 90.5 152 ILE B N 1
ATOM 6299 C CA . ILE B 1 152 ? -22.922 -5.676 7.867 1 90.5 152 ILE B CA 1
ATOM 6300 C C . ILE B 1 152 ? -24.438 -5.691 7.66 1 90.5 152 ILE B C 1
ATOM 6302 O O . ILE B 1 152 ? -25.125 -4.715 7.98 1 90.5 152 ILE B O 1
ATOM 6306 N N . ARG B 1 153 ? -24.906 -6.766 7.074 1 92.31 153 ARG B N 1
ATOM 6307 C CA . ARG B 1 153 ? -26.344 -6.898 6.867 1 92.31 153 ARG B CA 1
ATOM 6308 C C . ARG B 1 153 ? -27.109 -6.797 8.188 1 92.31 153 ARG B C 1
ATOM 6310 O O . ARG B 1 153 ? -28.109 -6.086 8.273 1 92.31 153 ARG B O 1
ATOM 6317 N N . SER B 1 154 ? -26.625 -7.492 9.156 1 90.94 154 SER B N 1
ATOM 6318 C CA . SER B 1 154 ? -27.25 -7.445 10.477 1 90.94 154 SER B CA 1
ATOM 6319 C C . SER B 1 154 ? -27.234 -6.035 11.047 1 90.94 154 SER B C 1
ATOM 6321 O O . SER B 1 154 ? -28.234 -5.562 11.586 1 90.94 154 SER B O 1
ATOM 6323 N N . ASP B 1 155 ? -26.156 -5.387 10.906 1 87.25 155 ASP B N 1
ATOM 6324 C CA . ASP B 1 155 ? -26.031 -4.02 11.398 1 87.25 155 ASP B CA 1
ATOM 6325 C C . ASP B 1 155 ? -26.984 -3.082 10.656 1 87.25 155 ASP B C 1
ATOM 6327 O O . ASP B 1 155 ? -27.562 -2.172 11.258 1 87.25 155 ASP B O 1
ATOM 6331 N N . LEU B 1 156 ? -27.078 -3.285 9.406 1 89.31 156 LEU B N 1
ATOM 6332 C CA . LEU B 1 156 ? -27.969 -2.459 8.602 1 89.31 156 LEU B CA 1
ATOM 6333 C C . LEU B 1 156 ? -29.422 -2.701 8.984 1 89.31 156 LEU B C 1
ATOM 6335 O O . LEU B 1 156 ? -30.203 -1.752 9.109 1 89.31 156 LEU B O 1
ATOM 6339 N N . GLU B 1 157 ? -29.75 -3.922 9.141 1 88.81 157 GLU B N 1
ATOM 6340 C CA . GLU B 1 157 ? -31.109 -4.285 9.484 1 88.81 157 GLU B CA 1
ATOM 6341 C C . GLU B 1 157 ? -31.5 -3.74 10.859 1 88.81 157 GLU B C 1
ATOM 6343 O O . GLU B 1 157 ? -32.625 -3.291 11.055 1 88.81 157 GLU B O 1
ATOM 6348 N N . GLU B 1 158 ? -30.547 -3.723 11.734 1 84.69 158 GLU B N 1
ATOM 6349 C CA . GLU B 1 158 ? -30.797 -3.266 13.094 1 84.69 158 GLU B CA 1
ATOM 6350 C C . GLU B 1 158 ? -30.609 -1.759 13.219 1 84.69 158 GLU B C 1
ATOM 6352 O O . GLU B 1 158 ? -30.906 -1.171 14.266 1 84.69 158 GLU B O 1
ATOM 6357 N N . GLY B 1 159 ? -30.172 -1.155 12.188 1 81.5 159 GLY B N 1
ATOM 6358 C CA . GLY B 1 159 ? -29.922 0.277 12.219 1 81.5 159 GLY B CA 1
ATOM 6359 C C . GLY B 1 159 ? -28.734 0.659 13.07 1 81.5 159 GLY B C 1
ATOM 6360 O O . GLY B 1 159 ? -28.703 1.745 13.656 1 81.5 159 GLY B O 1
ATOM 6361 N N . LEU B 1 160 ? -27.781 -0.225 13.172 1 76.81 160 LEU B N 1
ATOM 6362 C CA . LEU B 1 160 ? -26.641 -0.029 14.062 1 76.81 160 LEU B CA 1
ATOM 6363 C C . LEU B 1 160 ? -25.375 0.269 13.258 1 76.81 160 LEU B C 1
ATOM 6365 O O . LEU B 1 160 ? -24.328 0.565 13.836 1 76.81 160 LEU B O 1
ATOM 6369 N N . LEU B 1 161 ? -25.562 0.264 11.961 1 82.19 161 LEU B N 1
ATOM 6370 C CA . LEU B 1 161 ? -24.359 0.405 11.148 1 82.19 161 LEU B CA 1
ATOM 6371 C C . LEU B 1 161 ? -23.828 1.833 11.211 1 82.19 161 LEU B C 1
ATOM 6373 O O . LEU B 1 161 ? -24.594 2.791 11.078 1 82.19 161 LEU B O 1
ATOM 6377 N N . ASP B 1 162 ? -22.531 1.968 11.531 1 78.38 162 ASP B N 1
ATOM 6378 C CA . ASP B 1 162 ? -21.828 3.232 11.352 1 78.38 162 ASP B CA 1
ATOM 6379 C C . ASP B 1 162 ? -21.391 3.42 9.898 1 78.38 162 ASP B C 1
ATOM 6381 O O . ASP B 1 162 ? -20.453 2.766 9.438 1 78.38 162 ASP B O 1
ATOM 6385 N N . TYR B 1 163 ? -22 4.32 9.234 1 84.31 163 TYR B N 1
ATOM 6386 C CA . TYR B 1 163 ? -21.797 4.484 7.801 1 84.31 163 TYR B CA 1
ATOM 6387 C C . TYR B 1 163 ? -20.406 5.047 7.512 1 84.31 163 TYR B C 1
ATOM 6389 O O . TYR B 1 163 ? -20 5.133 6.352 1 84.31 163 TYR B O 1
ATOM 6397 N N . GLU B 1 164 ? -19.625 5.324 8.516 1 79.38 164 GLU B N 1
ATOM 6398 C CA . GLU B 1 164 ? -18.219 5.727 8.344 1 79.38 164 GLU B CA 1
ATOM 6399 C C . GLU B 1 164 ? -17.406 4.605 7.719 1 79.38 164 GLU B C 1
ATOM 6401 O O . GLU B 1 164 ? -16.328 4.855 7.156 1 79.38 164 GLU B O 1
ATOM 6406 N N . ILE B 1 165 ? -17.969 3.441 7.832 1 82.19 165 ILE B N 1
ATOM 6407 C CA . ILE B 1 165 ? -17.297 2.277 7.266 1 82.19 165 ILE B CA 1
ATOM 6408 C C . ILE B 1 165 ? -17.125 2.463 5.758 1 82.19 165 ILE B C 1
ATOM 6410 O O . ILE B 1 165 ? -16.266 1.829 5.145 1 82.19 165 ILE B O 1
ATOM 6414 N N . PHE B 1 166 ? -17.969 3.342 5.199 1 85.31 166 PHE B N 1
ATOM 6415 C CA . PHE B 1 166 ? -17.891 3.576 3.762 1 85.31 166 PHE B CA 1
ATOM 6416 C C . PHE B 1 166 ? -17.078 4.832 3.459 1 85.31 166 PHE B C 1
ATOM 6418 O O . PHE B 1 166 ? -17.031 5.281 2.312 1 85.31 166 PHE B O 1
ATOM 6425 N N . GLY B 1 167 ? -16.578 5.469 4.453 1 77.94 167 GLY B N 1
ATOM 6426 C CA . GLY B 1 167 ? -15.758 6.656 4.289 1 77.94 167 GLY B CA 1
ATOM 6427 C C . GLY B 1 167 ? -16.203 7.812 5.168 1 77.94 167 GLY B C 1
ATOM 6428 O O . GLY B 1 167 ? -17.391 8.016 5.379 1 77.94 167 GLY B O 1
ATOM 6429 N N . GLU B 1 168 ? -15.266 8.523 5.598 1 74 168 GLU B N 1
ATOM 6430 C CA . GLU B 1 168 ? -15.562 9.641 6.484 1 74 168 GLU B CA 1
ATOM 6431 C C . GLU B 1 168 ? -16.281 10.766 5.73 1 74 168 GLU B C 1
ATOM 6433 O O . GLU B 1 168 ? -17.25 11.328 6.227 1 74 168 GLU B O 1
ATOM 6438 N N . ARG B 1 169 ? -15.695 11.109 4.609 1 74.75 169 ARG B N 1
ATOM 6439 C CA . ARG B 1 169 ? -16.297 12.172 3.816 1 74.75 169 ARG B CA 1
ATOM 6440 C C . ARG B 1 169 ? -17.719 11.805 3.404 1 74.75 169 ARG B C 1
ATOM 6442 O O . ARG B 1 169 ? -18.625 12.656 3.422 1 74.75 169 ARG B O 1
ATOM 6449 N N . PHE B 1 170 ? -17.859 10.602 3.084 1 85.25 170 PHE B N 1
ATOM 6450 C CA . PHE B 1 170 ? -19.188 10.109 2.727 1 85.25 170 PHE B CA 1
ATOM 6451 C C . PHE B 1 170 ? -20.141 10.219 3.908 1 85.25 170 PHE B C 1
ATOM 6453 O O . PHE B 1 170 ? -21.281 10.68 3.754 1 85.25 170 PHE B O 1
ATOM 6460 N N . ASN B 1 171 ? -19.703 9.766 5.004 1 82.5 171 ASN B N 1
ATOM 6461 C CA . ASN B 1 171 ? -20.547 9.812 6.195 1 82.5 171 ASN B CA 1
ATOM 6462 C C . ASN B 1 171 ? -20.969 11.242 6.531 1 82.5 171 ASN B C 1
ATOM 6464 O O . ASN B 1 171 ? -22.125 11.492 6.875 1 82.5 171 ASN B O 1
ATOM 6468 N N . SER B 1 172 ? -20.047 12.117 6.418 1 76.62 172 SER B N 1
ATOM 6469 C CA . SER B 1 172 ? -20.359 13.516 6.68 1 76.62 172 SER B CA 1
ATOM 6470 C C . SER B 1 172 ? -21.391 14.047 5.691 1 76.62 172 SER B C 1
ATOM 6472 O O . SER B 1 172 ? -22.312 14.781 6.074 1 76.62 172 SER B O 1
ATOM 6474 N N . HIS B 1 173 ? -21.203 13.734 4.5 1 85.12 173 HIS B N 1
ATOM 6475 C CA . HIS B 1 173 ? -22.156 14.125 3.467 1 85.12 173 HIS B CA 1
ATOM 6476 C C . HIS B 1 173 ? -23.547 13.539 3.742 1 85.12 173 HIS B C 1
ATOM 6478 O O . HIS B 1 173 ? -24.547 14.242 3.615 1 85.12 173 HIS B O 1
ATOM 6484 N N . LEU B 1 174 ? -23.562 12.273 4.082 1 88.19 174 LEU B N 1
ATOM 6485 C CA . LEU B 1 174 ? -24.828 11.578 4.355 1 88.19 174 LEU B CA 1
ATOM 6486 C C . LEU B 1 174 ? -25.562 12.227 5.516 1 88.19 174 LEU B C 1
ATOM 6488 O O . LEU B 1 174 ? -26.781 12.445 5.441 1 88.19 174 LEU B O 1
ATOM 6492 N N . ILE B 1 175 ? -24.875 12.555 6.496 1 83.06 175 ILE B N 1
ATOM 6493 C CA . ILE B 1 175 ? -25.469 13.172 7.676 1 83.06 175 ILE B CA 1
ATOM 6494 C C . ILE B 1 175 ? -26.031 14.547 7.316 1 83.06 175 ILE B C 1
ATOM 6496 O O . ILE B 1 175 ? -27.125 14.914 7.742 1 83.06 175 ILE B O 1
ATOM 6500 N N . SER B 1 176 ? -25.266 15.273 6.559 1 83.19 176 SER B N 1
ATOM 6501 C CA . SER B 1 176 ? -25.703 16.609 6.145 1 83.19 176 SER B CA 1
ATOM 6502 C C . SER B 1 176 ? -26.984 16.531 5.324 1 83.19 176 SER B C 1
ATOM 6504 O O . SER B 1 176 ? -27.891 17.344 5.504 1 83.19 176 SER B O 1
ATOM 6506 N N . VAL B 1 177 ? -27.047 15.617 4.465 1 88.31 177 VAL B N 1
ATOM 6507 C CA . VAL B 1 177 ? -28.234 15.445 3.623 1 88.31 177 VAL B CA 1
ATOM 6508 C C . VAL B 1 177 ? -29.422 15.023 4.484 1 88.31 177 VAL B C 1
ATOM 6510 O O . VAL B 1 177 ? -30.531 15.523 4.301 1 88.31 177 VAL B O 1
ATOM 6513 N N . GLN B 1 178 ? -29.188 14.133 5.367 1 87.44 178 GLN B N 1
ATOM 6514 C CA . GLN B 1 178 ? -30.25 13.656 6.258 1 87.44 178 GLN B CA 1
ATOM 6515 C C . GLN B 1 178 ? -30.797 14.797 7.105 1 87.44 178 GLN B C 1
ATOM 6517 O O . GLN B 1 178 ? -32.031 14.898 7.285 1 87.44 178 GLN B O 1
ATOM 6522 N N . CYS B 1 179 ? -29.906 15.586 7.59 1 83.94 179 CYS B N 1
ATOM 6523 C CA . CYS B 1 179 ? -30.328 16.734 8.398 1 83.94 179 CYS B CA 1
ATOM 6524 C C . CYS B 1 179 ? -31.141 17.719 7.562 1 83.94 179 CYS B C 1
ATOM 6526 O O . CYS B 1 179 ? -32.188 18.219 8.016 1 83.94 179 CYS B O 1
ATOM 6528 N N . TYR B 1 180 ? -30.688 17.969 6.441 1 87.06 180 TYR B N 1
ATOM 6529 C CA . TYR B 1 180 ? -31.391 18.875 5.543 1 87.06 180 TYR B CA 1
ATOM 6530 C C . TYR B 1 180 ? -32.781 18.359 5.219 1 87.06 180 TYR B C 1
ATOM 6532 O O . TYR B 1 180 ? -33.75 19.125 5.25 1 87.06 180 TYR B O 1
ATOM 6540 N N . LEU B 1 181 ? -32.844 17.125 4.863 1 88.62 181 LEU B N 1
ATOM 6541 C CA . LEU B 1 181 ? -34.094 16.516 4.508 1 88.62 181 LEU B CA 1
ATOM 6542 C C . LEU B 1 181 ? -35.094 16.562 5.684 1 88.62 181 LEU B C 1
ATOM 6544 O O . LEU B 1 181 ? -36.25 16.859 5.5 1 88.62 181 LEU B O 1
ATOM 6548 N N . SER B 1 182 ? -34.594 16.234 6.848 1 85.5 182 SER B N 1
ATOM 6549 C CA . SER B 1 182 ? -35.438 16.25 8.039 1 85.5 182 SER B CA 1
ATOM 6550 C C . SER B 1 182 ? -35.969 17.656 8.32 1 85.5 182 SER B C 1
ATOM 6552 O O . SER B 1 182 ? -37.125 17.844 8.656 1 85.5 182 SER B O 1
ATOM 6554 N N . ASP B 1 183 ? -35.094 18.609 8.172 1 87.06 183 ASP B N 1
ATOM 6555 C CA . ASP B 1 183 ? -35.469 20 8.398 1 87.06 183 ASP B CA 1
ATOM 6556 C C . ASP B 1 183 ? -36.5 20.469 7.367 1 87.06 183 ASP B C 1
ATOM 6558 O O . ASP B 1 183 ? -37.469 21.141 7.715 1 87.06 183 ASP B O 1
ATOM 6562 N N . MET B 1 184 ? -36.281 20.156 6.156 1 88.12 184 MET B N 1
ATOM 6563 C CA . MET B 1 184 ? -37.156 20.531 5.074 1 88.12 184 MET B CA 1
ATOM 6564 C C . MET B 1 184 ? -38.562 19.906 5.266 1 88.12 184 MET B C 1
ATOM 6566 O O . MET B 1 184 ? -39.562 20.578 5.082 1 88.12 184 MET B O 1
ATOM 6570 N N . LEU B 1 185 ? -38.562 18.672 5.605 1 86.25 185 LEU B N 1
ATOM 6571 C CA . LEU B 1 185 ? -39.844 17.969 5.793 1 86.25 185 LEU B CA 1
ATOM 6572 C C . LEU B 1 185 ? -40.594 18.547 6.988 1 86.25 185 LEU B C 1
ATOM 6574 O O . LEU B 1 185 ? -41.812 18.641 6.961 1 86.25 185 LEU B O 1
ATOM 6578 N N . GLU B 1 186 ? -39.875 18.891 8.039 1 84.31 186 GLU B N 1
ATOM 6579 C CA . GLU B 1 186 ? -40.5 19.516 9.203 1 84.31 186 GLU B CA 1
ATOM 6580 C C . GLU B 1 186 ? -41.094 20.875 8.844 1 84.31 186 GLU B C 1
ATOM 6582 O O . GLU B 1 186 ? -42.188 21.219 9.305 1 84.31 186 GLU B O 1
ATOM 6587 N N . ARG B 1 187 ? -40.406 21.594 8.078 1 85.5 187 ARG B N 1
ATOM 6588 C CA . ARG B 1 187 ? -40.906 22.891 7.633 1 85.5 187 ARG B CA 1
ATOM 6589 C C . ARG B 1 187 ? -42.156 22.734 6.777 1 85.5 187 ARG B C 1
ATOM 6591 O O . ARG B 1 187 ? -43.125 23.5 6.926 1 85.5 187 ARG B O 1
ATOM 6598 N N . LEU B 1 188 ? -42.094 21.797 5.898 1 83.5 188 LEU B N 1
ATOM 6599 C CA . LEU B 1 188 ? -43.219 21.562 5.012 1 83.5 188 LEU B CA 1
ATOM 6600 C C . LEU B 1 188 ? -44.438 21.062 5.793 1 83.5 188 LEU B C 1
ATOM 6602 O O . LEU B 1 188 ? -45.594 21.406 5.477 1 83.5 188 LEU B O 1
ATOM 6606 N N . ARG B 1 189 ? -44.219 20.281 6.832 1 76.56 189 ARG B N 1
ATOM 6607 C CA . ARG B 1 189 ? -45.281 19.781 7.688 1 76.56 189 ARG B CA 1
ATOM 6608 C C . ARG B 1 189 ? -45.938 20.922 8.484 1 76.56 189 ARG B C 1
ATOM 6610 O O . ARG B 1 189 ? -47.156 20.969 8.656 1 76.56 189 ARG B O 1
ATOM 6617 N N . LYS B 1 190 ? -45.062 21.766 8.922 1 79 190 LYS B N 1
ATOM 6618 C CA . LYS B 1 190 ? -45.562 22.906 9.68 1 79 190 LYS B CA 1
ATOM 6619 C C . LYS B 1 190 ? -46.344 23.859 8.781 1 79 190 LYS B C 1
ATOM 6621 O O . LYS B 1 190 ? -47.312 24.484 9.227 1 79 190 LYS B O 1
ATOM 6626 N N . ALA B 1 191 ? -45.906 23.953 7.637 1 77.38 191 ALA B N 1
ATOM 6627 C CA . ALA B 1 191 ? -46.594 24.844 6.699 1 77.38 191 ALA B CA 1
ATOM 6628 C C . ALA B 1 191 ? -47.969 24.297 6.312 1 77.38 191 ALA B C 1
ATOM 6630 O O . ALA B 1 191 ? -48.875 25.078 6.023 1 77.38 191 ALA B O 1
ATOM 6631 N N . THR B 1 192 ? -48.125 23.047 6.238 1 68.19 192 THR B N 1
ATOM 6632 C CA . THR B 1 192 ? -49.375 22.422 5.832 1 68.19 192 THR B CA 1
ATOM 6633 C C . THR B 1 192 ? -50.344 22.312 7.016 1 68.19 192 THR B C 1
ATOM 6635 O O . THR B 1 192 ? -51.562 22.234 6.832 1 68.19 192 THR B O 1
ATOM 6638 N N . SER B 1 193 ? -49.875 22.141 8.25 1 61.19 193 SER B N 1
ATOM 6639 C CA . SER B 1 193 ? -50.812 22 9.375 1 61.19 193 SER B CA 1
ATOM 6640 C C . SER B 1 193 ? -50.938 23.312 10.133 1 61.19 193 SER B C 1
ATOM 6642 O O . SER B 1 193 ? -50.062 23.703 10.906 1 61.19 193 SER B O 1
ATOM 6644 N N . PRO B 1 194 ? -51.781 24.25 9.789 1 53.09 194 PRO B N 1
ATOM 6645 C CA . PRO B 1 194 ? -52.031 25.375 10.695 1 53.09 194 PRO B CA 1
ATOM 6646 C C . PRO B 1 194 ? -52.375 24.906 12.117 1 53.09 194 PRO B C 1
ATOM 6648 O O . PRO B 1 194 ? -52.812 23.781 12.312 1 53.09 194 PRO B O 1
ATOM 6651 N N . PRO B 1 195 ? -51.906 25.641 13.289 1 50.06 195 PRO B N 1
ATOM 6652 C CA . PRO B 1 195 ? -52 25.281 14.703 1 50.06 195 PRO B CA 1
ATOM 6653 C C . PRO B 1 195 ? -53.312 24.594 15.039 1 50.06 195 PRO B C 1
ATOM 6655 O O . PRO B 1 195 ? -53.5 24.062 16.141 1 50.06 195 PRO B O 1
ATOM 6658 N N . THR B 1 196 ? -54.469 25 14.477 1 46.19 196 THR B N 1
ATOM 6659 C CA . THR B 1 196 ? -55.719 24.578 15.078 1 46.19 196 THR B CA 1
ATOM 6660 C C . THR B 1 196 ? -55.906 23.062 14.93 1 46.19 196 THR B C 1
ATOM 6662 O O . THR B 1 196 ? -56.781 22.484 15.57 1 46.19 196 THR B O 1
ATOM 6665 N N . ILE B 1 197 ? -56 22.516 13.664 1 43.94 197 ILE B N 1
ATOM 6666 C CA . ILE B 1 197 ? -56.625 21.219 13.531 1 43.94 197 ILE B CA 1
ATOM 6667 C C . ILE B 1 197 ? -55.656 20.125 13.938 1 43.94 197 ILE B C 1
ATOM 6669 O O . ILE B 1 197 ? -54.562 20.031 13.383 1 43.94 197 ILE B O 1
ATOM 6673 N N . PRO B 1 198 ? -55.781 19.516 15.148 1 42 198 PRO B N 1
ATOM 6674 C CA . PRO B 1 198 ? -55.031 18.406 15.758 1 42 198 PRO B CA 1
ATOM 6675 C C . PRO B 1 198 ? -54.719 17.297 14.766 1 42 198 PRO B C 1
ATOM 6677 O O . PRO B 1 198 ? -54.188 16.25 15.156 1 42 198 PRO B O 1
ATOM 6680 N N . THR B 1 199 ? -55.688 16.953 13.672 1 40.94 199 THR B N 1
ATOM 6681 C CA . THR B 1 199 ? -55.906 15.625 13.102 1 40.94 199 THR B CA 1
ATOM 6682 C C . THR B 1 199 ? -54.656 15.102 12.43 1 40.94 199 THR B C 1
ATOM 6684 O O . THR B 1 199 ? -53.875 15.883 11.883 1 40.94 199 THR B O 1
ATOM 6687 N N . CYS B 1 200 ? -54.281 13.766 12.602 1 41.06 200 CYS B N 1
ATOM 6688 C CA . CYS B 1 200 ? -53.406 12.789 11.961 1 41.06 200 CYS B CA 1
ATOM 6689 C C . CYS B 1 200 ? -53.375 12.992 10.453 1 41.06 200 CYS B C 1
ATOM 6691 O O . CYS B 1 200 ? -53.562 12.047 9.688 1 41.06 200 CYS B O 1
ATOM 6693 N N . GLN B 1 201 ? -53.969 14 9.867 1 45.69 201 GLN B N 1
ATOM 6694 C CA . GLN B 1 201 ? -54.188 14.062 8.422 1 45.69 201 GLN B CA 1
ATOM 6695 C C . GLN B 1 201 ? -52.844 13.922 7.676 1 45.69 201 GLN B C 1
ATOM 6697 O O . GLN B 1 201 ? -51.812 14.336 8.172 1 45.69 201 GLN B O 1
ATOM 6702 N N . GLU B 1 202 ? -52.875 13.078 6.59 1 50.72 202 GLU B N 1
ATOM 6703 C CA . GLU B 1 202 ? -51.906 12.773 5.543 1 50.72 202 GLU B CA 1
ATOM 6704 C C . GLU B 1 202 ? -51.125 14.023 5.137 1 50.72 202 GLU B C 1
ATOM 6706 O O . GLU B 1 202 ? -51.719 15.016 4.703 1 50.72 202 GLU B O 1
ATOM 6711 N N . MET B 1 203 ? -50.25 14.477 5.82 1 52.91 203 MET B N 1
ATOM 6712 C CA . MET B 1 203 ? -49.312 15.57 5.535 1 52.91 203 MET B CA 1
ATOM 6713 C C . MET B 1 203 ? -48.906 15.578 4.062 1 52.91 203 MET B C 1
ATOM 6715 O O . MET B 1 203 ? -48.25 14.656 3.586 1 52.91 203 MET B O 1
ATOM 6719 N N . THR B 1 204 ? -49.781 16.156 3.117 1 67.06 204 THR B N 1
ATOM 6720 C CA . THR B 1 204 ? -49.5 16.172 1.686 1 67.06 204 THR B CA 1
ATOM 6721 C C . THR B 1 204 ? -48.562 17.328 1.332 1 67.06 204 THR B C 1
ATOM 6723 O O . THR B 1 204 ? -48.812 18.484 1.709 1 67.06 204 THR B O 1
ATOM 6726 N N . PHE B 1 205 ? -47.312 17.203 1.175 1 77 205 PHE B N 1
ATOM 6727 C CA . PHE B 1 205 ? -46.406 18.25 0.669 1 77 205 PHE B CA 1
ATOM 6728 C C . PHE B 1 205 ? -46.125 18.016 -0.806 1 77 205 PHE B C 1
ATOM 6730 O O . PHE B 1 205 ? -46.281 16.906 -1.319 1 77 205 PHE B O 1
ATOM 6737 N N . ALA B 1 206 ? -45.875 19.188 -1.588 1 82.12 206 ALA B N 1
ATOM 6738 C CA . ALA B 1 206 ? -45.469 19.094 -2.986 1 82.12 206 ALA B CA 1
ATOM 6739 C C . ALA B 1 206 ? -44.094 18.438 -3.117 1 82.12 206 ALA B C 1
ATOM 6741 O O . ALA B 1 206 ? -43.219 18.641 -2.275 1 82.12 206 ALA B O 1
ATOM 6742 N N . PRO B 1 207 ? -43.969 17.609 -4.062 1 88.5 207 PRO B N 1
ATOM 6743 C CA . PRO B 1 207 ? -42.656 17 -4.312 1 88.5 207 PRO B CA 1
ATOM 6744 C C . PRO B 1 207 ? -41.562 18.031 -4.523 1 88.5 207 PRO B C 1
ATOM 6746 O O . PRO B 1 207 ? -41.812 19.109 -5.066 1 88.5 207 PRO B O 1
ATOM 6749 N N . PHE B 1 208 ? -40.406 17.766 -4.004 1 90.62 208 PHE B N 1
ATOM 6750 C CA . PHE B 1 208 ? -39.281 18.672 -4.199 1 90.62 208 PHE B CA 1
ATOM 6751 C C . PHE B 1 208 ? -38.031 17.875 -4.512 1 90.62 208 PHE B C 1
ATOM 6753 O O . PHE B 1 208 ? -38 16.641 -4.406 1 90.62 208 PHE B O 1
ATOM 6760 N N . VAL B 1 209 ? -37.062 18.594 -5.035 1 92.75 209 VAL B N 1
ATOM 6761 C CA . VAL B 1 209 ? -35.812 17.969 -5.461 1 92.75 209 VAL B CA 1
ATOM 6762 C C . VAL B 1 209 ? -34.625 18.562 -4.68 1 92.75 209 VAL B C 1
ATOM 6764 O O 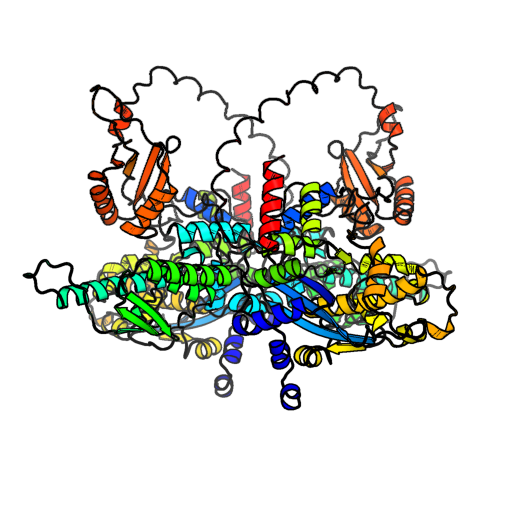. VAL B 1 209 ? -34.594 19.781 -4.453 1 92.75 209 VAL B O 1
ATOM 6767 N N . VAL B 1 210 ? -33.812 17.672 -4.117 1 91.38 210 VAL B N 1
ATOM 6768 C CA . VAL B 1 210 ? -32.594 18.094 -3.428 1 91.38 210 VAL B CA 1
ATOM 6769 C C . VAL B 1 210 ? -31.375 17.781 -4.293 1 91.38 210 VAL B C 1
ATOM 6771 O O . VAL B 1 210 ? -31.203 16.641 -4.746 1 91.38 210 VAL B O 1
ATOM 6774 N N . ASN B 1 211 ? -30.562 18.719 -4.551 1 89.25 211 ASN B N 1
ATOM 6775 C CA . ASN B 1 211 ? -29.312 18.516 -5.281 1 89.25 211 ASN B CA 1
ATOM 6776 C C . ASN B 1 211 ? -28.203 18.031 -4.352 1 89.25 211 ASN B C 1
ATOM 6778 O O . ASN B 1 211 ? -27.641 18.828 -3.594 1 89.25 211 ASN B O 1
ATOM 6782 N N . LEU B 1 212 ? -27.781 16.859 -4.512 1 87.88 212 LEU B N 1
ATOM 6783 C CA . LEU B 1 212 ? -26.812 16.219 -3.617 1 87.88 212 LEU B CA 1
ATOM 6784 C C . LEU B 1 212 ? -25.422 16.781 -3.826 1 87.88 212 LEU B C 1
ATOM 6786 O O . LEU B 1 212 ? -24.531 16.594 -2.986 1 87.88 212 LEU B O 1
ATOM 6790 N N . ASP B 1 213 ? -25.156 17.438 -4.934 1 79.88 213 ASP B N 1
ATOM 6791 C CA . ASP B 1 213 ? -23.844 18 -5.234 1 79.88 213 ASP B CA 1
ATOM 6792 C C . ASP B 1 213 ? -23.688 19.406 -4.656 1 79.88 213 ASP B C 1
ATOM 6794 O O . ASP B 1 213 ? -22.656 20.047 -4.84 1 79.88 213 ASP B O 1
ATOM 6798 N N . ASP B 1 214 ? -24.672 19.766 -3.953 1 77.69 214 ASP B N 1
ATOM 6799 C CA . ASP B 1 214 ? -24.625 21.109 -3.361 1 77.69 214 ASP B CA 1
ATOM 6800 C C . ASP B 1 214 ? -23.484 21.219 -2.352 1 77.69 214 ASP B C 1
ATOM 6802 O O . ASP B 1 214 ? -23.234 20.281 -1.586 1 77.69 214 ASP B O 1
ATOM 6806 N N . THR B 1 215 ? -22.766 22.297 -2.371 1 72.38 215 THR B N 1
ATOM 6807 C CA . THR B 1 215 ? -21.609 22.531 -1.524 1 72.38 215 THR B CA 1
ATOM 6808 C C . THR B 1 215 ? -22 22.516 -0.049 1 72.38 215 THR B C 1
ATOM 6810 O O . THR B 1 215 ? -21.156 22.297 0.819 1 72.38 215 THR B O 1
ATOM 6813 N N . ILE B 1 216 ? -23.266 22.719 0.156 1 73 216 ILE B N 1
ATOM 6814 C CA . ILE B 1 216 ? -23.75 22.781 1.535 1 73 216 ILE B CA 1
ATOM 6815 C C . ILE B 1 216 ? -23.562 21.406 2.197 1 73 216 ILE B C 1
ATOM 6817 O O . ILE B 1 216 ? -23.469 21.312 3.424 1 73 216 ILE B O 1
ATOM 6821 N N . PHE B 1 217 ? -23.516 20.422 1.372 1 77.12 217 PHE B N 1
ATOM 6822 C CA . PHE B 1 217 ? -23.469 19.078 1.943 1 77.12 217 PHE B CA 1
ATOM 6823 C C . PHE B 1 217 ? -22.031 18.594 2.086 1 77.12 217 PHE B C 1
ATOM 6825 O O . PHE B 1 217 ? -21.781 17.516 2.639 1 77.12 217 PHE B O 1
ATOM 6832 N N . ASP B 1 218 ? -21.078 19.25 1.578 1 68.25 218 ASP B N 1
ATOM 6833 C CA . ASP B 1 218 ? -19.672 18.844 1.653 1 68.25 218 ASP B CA 1
ATOM 6834 C C . ASP B 1 218 ? -18.922 19.656 2.701 1 68.25 218 ASP B C 1
ATOM 6836 O O . ASP B 1 218 ? -18.656 20.844 2.498 1 68.25 218 ASP B O 1
ATOM 6840 N N . PRO B 1 219 ? -18.688 19 3.846 1 58.62 219 PRO B N 1
ATOM 6841 C CA . PRO B 1 219 ? -17.984 19.766 4.883 1 58.62 219 PRO B CA 1
ATOM 6842 C C . PRO B 1 219 ? -16.594 20.219 4.453 1 58.62 219 PRO B C 1
ATOM 6844 O O . PRO B 1 219 ? -16.031 21.141 5.043 1 58.62 219 PRO B O 1
ATOM 6847 N N . TYR B 1 220 ? -16.047 19.469 3.475 1 55.22 220 TYR B N 1
ATOM 6848 C CA . TYR B 1 220 ? -14.695 19.812 3.043 1 55.22 220 TYR B CA 1
ATOM 6849 C C . TYR B 1 220 ? -14.727 20.859 1.934 1 55.22 220 TYR B C 1
ATOM 6851 O O . TYR B 1 220 ? -13.68 21.297 1.449 1 55.22 220 TYR B O 1
ATOM 6859 N N . ALA B 1 221 ? -16.031 21.078 1.484 1 50.5 221 ALA B N 1
ATOM 6860 C CA . ALA B 1 221 ? -16.141 22.109 0.447 1 50.5 221 ALA B CA 1
ATOM 6861 C C . ALA B 1 221 ? -15.719 23.469 0.974 1 50.5 221 ALA B C 1
ATOM 6863 O O . ALA B 1 221 ? -16.203 23.922 2.02 1 50.5 221 ALA B O 1
ATOM 6864 N N . CYS B 1 222 ? -14.398 23.656 1.033 1 44.56 222 CYS B N 1
ATOM 6865 C CA . CYS B 1 222 ? -13.938 24.984 1.417 1 44.56 222 CYS B CA 1
ATOM 6866 C C . CYS B 1 222 ? -14.852 26.062 0.865 1 44.56 222 CYS B C 1
ATOM 6868 O O . CYS B 1 222 ? -15.039 26.172 -0.349 1 44.56 222 CYS B O 1
ATOM 6870 N N . ARG B 1 223 ? -15.906 26.438 1.579 1 40.09 223 ARG B N 1
ATOM 6871 C CA . ARG B 1 223 ? -16.797 27.531 1.228 1 40.09 223 ARG B CA 1
ATOM 6872 C C . ARG B 1 223 ? -16.016 28.766 0.771 1 40.09 223 ARG B C 1
ATOM 6874 O O . ARG B 1 223 ? -15.867 29.734 1.521 1 40.09 223 ARG B O 1
ATOM 6881 N N . SER B 1 224 ? -14.852 28.641 0.294 1 37.03 224 SER B N 1
ATOM 6882 C CA . SER B 1 224 ? -14.469 30.016 -0.024 1 37.03 224 SER B CA 1
ATOM 6883 C C . SER B 1 224 ? -15.406 30.625 -1.067 1 37.03 224 SER B C 1
ATOM 6885 O O . SER B 1 224 ? -15.773 29.953 -2.035 1 37.03 224 SER B O 1
ATOM 6887 N N . GLU B 1 225 ? -16.281 31.344 -0.72 1 37 225 GLU B N 1
ATOM 6888 C CA . GLU B 1 225 ? -17.016 32.25 -1.604 1 37 225 GLU B CA 1
ATOM 6889 C C . GLU B 1 225 ? -16.234 32.5 -2.887 1 37 225 GLU B C 1
ATOM 6891 O O . GLU B 1 225 ? -16.812 32.906 -3.902 1 37 225 GLU B O 1
ATOM 6896 N N . ALA B 1 226 ? -14.914 32.844 -2.863 1 34.81 226 ALA B N 1
ATOM 6897 C CA . ALA B 1 226 ? -14.297 33.438 -4.043 1 34.81 226 ALA B CA 1
ATOM 6898 C C . ALA B 1 226 ? -14.164 32.406 -5.172 1 34.81 226 ALA B C 1
ATOM 6900 O O . ALA B 1 226 ? -14.109 32.781 -6.348 1 34.81 226 ALA B O 1
ATOM 6901 N N . GLN B 1 227 ? -13.406 31.281 -5.172 1 36.75 227 GLN B N 1
ATOM 6902 C CA . GLN B 1 227 ? -13.258 30.5 -6.391 1 36.75 227 GLN B CA 1
ATOM 6903 C C . GLN B 1 227 ? -13.969 29.156 -6.27 1 36.75 227 GLN B C 1
ATOM 6905 O O . GLN B 1 227 ? -13.422 28.203 -5.715 1 36.75 227 GLN B O 1
ATOM 6910 N N . PRO B 1 228 ? -15.219 29.031 -6.48 1 40.25 228 PRO B N 1
ATOM 6911 C CA . PRO B 1 228 ? -16.109 27.875 -6.613 1 40.25 228 PRO B CA 1
ATOM 6912 C C . PRO B 1 228 ? -15.469 26.719 -7.367 1 40.25 228 PRO B C 1
ATOM 6914 O O . PRO B 1 228 ? -15.938 25.578 -7.27 1 40.25 228 PRO B O 1
ATOM 6917 N N . HIS B 1 229 ? -14.602 26.953 -8.273 1 40.44 229 HIS B N 1
ATOM 6918 C CA . HIS B 1 229 ? -14.32 26.109 -9.422 1 40.44 229 HIS B CA 1
ATOM 6919 C C . HIS B 1 229 ? -13.555 24.859 -9.008 1 40.44 229 HIS B C 1
ATOM 6921 O O . HIS B 1 229 ? -13.484 23.891 -9.773 1 40.44 229 HIS B O 1
ATOM 6927 N N . ASN B 1 230 ? -12.633 24.953 -8 1 43.94 230 ASN B N 1
ATOM 6928 C CA . ASN B 1 230 ? -11.688 23.844 -7.938 1 43.94 230 ASN B CA 1
ATOM 6929 C C . ASN B 1 230 ? -12.156 22.75 -6.977 1 43.94 230 ASN B C 1
ATOM 6931 O O . ASN B 1 230 ? -11.352 21.953 -6.488 1 43.94 230 ASN B O 1
ATOM 6935 N N . TYR B 1 231 ? -13.398 22.969 -6.625 1 49.72 231 TYR B N 1
ATOM 6936 C CA . TYR B 1 231 ? -13.953 22 -5.688 1 49.72 231 TYR B CA 1
ATOM 6937 C C . TYR B 1 231 ? -14.164 20.641 -6.363 1 49.72 231 TYR B C 1
ATOM 6939 O O . TYR B 1 231 ? -14.914 20.531 -7.332 1 49.72 231 TYR B O 1
ATOM 6947 N N . ARG B 1 232 ? -13.289 19.812 -6.137 1 55.19 232 ARG B N 1
ATOM 6948 C CA . ARG B 1 232 ? -13.57 18.5 -6.68 1 55.19 232 ARG B CA 1
ATOM 6949 C C . ARG B 1 232 ? -14.844 17.906 -6.086 1 55.19 232 ARG B C 1
ATOM 6951 O O . ARG B 1 232 ? -14.953 17.75 -4.867 1 55.19 232 ARG B O 1
ATOM 6958 N N . LYS B 1 233 ? -15.789 17.859 -6.91 1 64.06 233 LYS B N 1
ATOM 6959 C CA . LYS B 1 233 ? -17.078 17.25 -6.59 1 64.06 233 LYS B CA 1
ATOM 6960 C C . LYS B 1 233 ? -16.891 15.859 -5.98 1 64.06 233 LYS B C 1
ATOM 6962 O O . LYS B 1 233 ? -16.016 15.109 -6.402 1 64.06 233 LYS B O 1
ATOM 6967 N N . PHE B 1 234 ? -17.516 15.742 -4.809 1 69.94 234 PHE B N 1
ATOM 6968 C CA . PHE B 1 234 ? -17.516 14.43 -4.172 1 69.94 234 PHE B CA 1
ATOM 6969 C C . PHE B 1 234 ? -18.188 13.391 -5.062 1 69.94 234 PHE B C 1
ATOM 6971 O O . PHE B 1 234 ? -19.391 13.477 -5.316 1 69.94 234 PHE B O 1
ATOM 6978 N N . ARG B 1 235 ? -17.359 12.562 -5.637 1 73.44 235 ARG B N 1
ATOM 6979 C CA . ARG B 1 235 ? -17.906 11.492 -6.465 1 73.44 235 ARG B CA 1
ATOM 6980 C C . ARG B 1 235 ? -18.188 10.242 -5.637 1 73.44 235 ARG B C 1
ATOM 6982 O O . ARG B 1 235 ? -17.266 9.68 -5.035 1 73.44 235 ARG B O 1
ATOM 6989 N N . VAL B 1 236 ? -19.484 9.914 -5.605 1 83 236 VAL B N 1
ATOM 6990 C CA . VAL B 1 236 ? -19.906 8.766 -4.805 1 83 236 VAL B CA 1
ATOM 6991 C C . VAL B 1 236 ? -19.719 7.48 -5.605 1 83 236 VAL B C 1
ATOM 6993 O O . VAL B 1 236 ? -19.969 7.445 -6.809 1 83 236 VAL B O 1
ATOM 6996 N N . THR B 1 237 ? -19.297 6.488 -4.988 1 85.19 237 THR B N 1
ATOM 6997 C CA . THR B 1 237 ? -19.188 5.168 -5.594 1 85.19 237 THR B CA 1
ATOM 6998 C C . THR B 1 237 ? -20.562 4.496 -5.672 1 85.19 237 THR B C 1
ATOM 7000 O O . THR B 1 237 ? -21.531 4.988 -5.094 1 85.19 237 THR B O 1
ATOM 7003 N N . ARG B 1 238 ? -20.578 3.432 -6.375 1 86.31 238 ARG B N 1
ATOM 7004 C CA . ARG B 1 238 ? -21.812 2.674 -6.477 1 86.31 238 ARG B CA 1
ATOM 7005 C C . ARG B 1 238 ? -22.266 2.184 -5.105 1 86.31 238 ARG B C 1
ATOM 7007 O O . ARG B 1 238 ? -23.469 2.24 -4.781 1 86.31 238 ARG B O 1
ATOM 7014 N N . LEU B 1 239 ? -21.359 1.712 -4.391 1 90.19 239 LEU B N 1
ATOM 7015 C CA . LEU B 1 239 ? -21.656 1.23 -3.049 1 90.19 239 LEU B CA 1
ATOM 7016 C C . LEU B 1 239 ? -22.188 2.357 -2.174 1 90.19 239 LEU B C 1
ATOM 7018 O O . LEU B 1 239 ? -23.219 2.195 -1.502 1 90.19 239 LEU B O 1
ATOM 7022 N N . GLN B 1 240 ? -21.578 3.471 -2.186 1 89.5 240 GLN B N 1
ATOM 7023 C CA . GLN B 1 240 ? -21.984 4.617 -1.38 1 89.5 240 GLN B CA 1
ATOM 7024 C C . GLN B 1 240 ? -23.359 5.113 -1.795 1 89.5 240 GLN B C 1
ATOM 7026 O O . GLN B 1 240 ? -24.156 5.52 -0.948 1 89.5 240 GLN B O 1
ATOM 7031 N N . ALA B 1 241 ? -23.594 5.066 -3.072 1 89.81 241 ALA B N 1
ATOM 7032 C CA . ALA B 1 241 ? -24.906 5.48 -3.578 1 89.81 241 ALA B CA 1
ATOM 7033 C C . ALA B 1 241 ? -26.016 4.57 -3.049 1 89.81 241 ALA B C 1
ATOM 7035 O O . ALA B 1 241 ? -27.062 5.047 -2.625 1 89.81 241 ALA B O 1
ATOM 7036 N N . ALA B 1 242 ? -25.75 3.299 -3.094 1 91.88 242 ALA B N 1
ATOM 7037 C CA . ALA B 1 242 ? -26.734 2.336 -2.594 1 91.88 242 ALA B CA 1
ATOM 7038 C C . ALA B 1 242 ? -26.922 2.475 -1.086 1 91.88 242 ALA B C 1
ATOM 7040 O O . ALA B 1 242 ? -28.047 2.426 -0.587 1 91.88 242 ALA B O 1
ATOM 7041 N N . ALA B 1 243 ? -25.875 2.641 -0.412 1 91.69 243 ALA B N 1
ATOM 7042 C CA . ALA B 1 243 ? -25.938 2.793 1.039 1 91.69 243 ALA B CA 1
ATOM 7043 C C . ALA B 1 243 ? -26.672 4.07 1.429 1 91.69 243 ALA B C 1
ATOM 7045 O O . ALA B 1 243 ? -27.438 4.086 2.398 1 91.69 243 ALA B O 1
ATOM 7046 N N . ARG B 1 244 ? -26.375 5.105 0.704 1 92 244 ARG B N 1
ATOM 7047 C CA . ARG B 1 244 ? -27.047 6.383 0.956 1 92 244 ARG B CA 1
ATOM 7048 C C . ARG B 1 244 ? -28.547 6.258 0.806 1 92 244 ARG B C 1
ATOM 7050 O O . ARG B 1 244 ? -29.312 6.719 1.664 1 92 244 ARG B O 1
ATOM 7057 N N . LEU B 1 245 ? -28.984 5.707 -0.274 1 92.31 245 LEU B N 1
ATOM 7058 C CA . LEU B 1 245 ? -30.422 5.562 -0.518 1 92.31 245 LEU B CA 1
ATOM 7059 C C . LEU B 1 245 ? -31.078 4.703 0.56 1 92.31 245 LEU B C 1
ATOM 7061 O O . LEU B 1 245 ? -32.188 5 1.015 1 92.31 245 LEU B O 1
ATOM 7065 N N . PHE B 1 246 ? -30.406 3.678 0.938 1 93.56 246 PHE B N 1
ATOM 7066 C CA . PHE B 1 246 ? -30.922 2.816 1.997 1 93.56 246 PHE B CA 1
ATOM 7067 C C . PHE B 1 246 ? -31.047 3.584 3.307 1 93.56 246 PHE B C 1
ATOM 7069 O O . PHE B 1 246 ? -32.062 3.502 3.986 1 93.56 246 PHE B O 1
ATOM 7076 N N . SER B 1 247 ? -30.016 4.273 3.666 1 91.56 247 SER B N 1
ATOM 7077 C CA . SER B 1 247 ? -30 5.027 4.914 1 91.56 247 SER B CA 1
ATOM 7078 C C . SER B 1 247 ? -31.109 6.086 4.938 1 91.56 247 SER B C 1
ATOM 7080 O O . SER B 1 247 ? -31.828 6.215 5.926 1 91.56 247 SER B O 1
ATOM 7082 N N . LEU B 1 248 ? -31.25 6.84 3.873 1 91.25 248 LEU B N 1
ATOM 7083 C CA . LEU B 1 248 ? -32.25 7.898 3.797 1 91.25 248 LEU B CA 1
ATOM 7084 C C . LEU B 1 248 ? -33.656 7.324 3.885 1 91.25 248 LEU B C 1
ATOM 7086 O O . LEU B 1 248 ? -34.531 7.871 4.582 1 91.25 248 LEU B O 1
ATOM 7090 N N . HIS B 1 249 ? -33.844 6.266 3.152 1 89.12 249 HIS B N 1
ATOM 7091 C CA . HIS B 1 249 ? -35.156 5.621 3.18 1 89.12 249 HIS B CA 1
ATOM 7092 C C . HIS B 1 249 ? -35.469 5.094 4.574 1 89.12 249 HIS B C 1
ATOM 7094 O O . HIS B 1 249 ? -36.625 5.145 5.008 1 89.12 249 HIS B O 1
ATOM 7100 N N . SER B 1 250 ? -34.5 4.559 5.223 1 87.12 250 SER B N 1
ATOM 7101 C CA . SER B 1 250 ? -34.688 3.967 6.543 1 87.12 250 SER B CA 1
ATOM 7102 C C . SER B 1 250 ? -34.969 5.035 7.594 1 87.12 250 SER B C 1
ATOM 7104 O O . SER B 1 250 ? -35.625 4.766 8.602 1 87.12 250 SER B O 1
ATOM 7106 N N . ASN B 1 251 ? -34.5 6.242 7.34 1 84.75 251 ASN B N 1
ATOM 7107 C CA . ASN B 1 251 ? -34.594 7.273 8.367 1 84.75 251 ASN B CA 1
ATOM 7108 C C . ASN B 1 251 ? -35.688 8.297 8.039 1 84.75 251 ASN B C 1
ATOM 7110 O O . ASN B 1 251 ? -35.969 9.188 8.844 1 84.75 251 ASN B O 1
ATOM 7114 N N . THR B 1 252 ? -36.188 8.18 6.863 1 83.81 252 THR B N 1
ATOM 7115 C CA . THR B 1 252 ? -37.25 9.094 6.473 1 83.81 252 THR B CA 1
ATOM 7116 C C . THR B 1 252 ? -38.562 8.336 6.203 1 83.81 252 THR B C 1
ATOM 7118 O O . THR B 1 252 ? -38.656 7.605 5.215 1 83.81 252 THR B O 1
ATOM 7121 N N . HIS B 1 253 ? -39.469 8.609 7.031 1 78.88 253 HIS B N 1
ATOM 7122 C CA . HIS B 1 253 ? -40.719 7.867 6.93 1 78.88 253 HIS B CA 1
ATOM 7123 C C . HIS B 1 253 ? -41.75 8.633 6.109 1 78.88 253 HIS B C 1
ATOM 7125 O O . HIS B 1 253 ? -41.688 9.867 6.047 1 78.88 253 HIS B O 1
ATOM 7131 N N . HIS B 1 254 ? -42.562 7.914 5.398 1 78.94 254 HIS B N 1
ATOM 7132 C CA . HIS B 1 254 ? -43.719 8.422 4.676 1 78.94 254 HIS B CA 1
ATOM 7133 C C . HIS B 1 254 ? -43.312 9.203 3.439 1 78.94 254 HIS B C 1
ATOM 7135 O O . HIS B 1 254 ? -43.969 10.172 3.055 1 78.94 254 HIS B O 1
ATOM 7141 N N . VAL B 1 255 ? -42.156 8.938 2.957 1 85.44 255 VAL B N 1
ATOM 7142 C CA . VAL B 1 255 ? -41.688 9.602 1.744 1 85.44 255 VAL B CA 1
ATOM 7143 C C . VAL B 1 255 ? -41.125 8.57 0.772 1 85.44 255 VAL B C 1
ATOM 7145 O O . VAL B 1 255 ? -40.688 7.5 1.186 1 85.44 255 VAL B O 1
ATOM 7148 N N . LYS B 1 256 ? -41.281 8.773 -0.478 1 85.81 256 LYS B N 1
ATOM 7149 C CA . LYS B 1 256 ? -40.625 8.023 -1.54 1 85.81 256 LYS B CA 1
ATOM 7150 C C . LYS B 1 256 ? -39.406 8.758 -2.061 1 85.81 256 LYS B C 1
ATOM 7152 O O . LYS B 1 256 ? -39.5 9.93 -2.432 1 85.81 256 LYS B O 1
ATOM 7157 N N . LEU B 1 257 ? -38.375 8.078 -1.948 1 90.12 257 LEU B N 1
ATOM 7158 C CA . LEU B 1 257 ? -37.094 8.68 -2.35 1 90.12 257 LEU B CA 1
ATOM 7159 C C . LEU B 1 257 ? -36.562 8.023 -3.613 1 90.12 257 LEU B C 1
ATOM 7161 O O . LEU B 1 257 ? -36.594 6.793 -3.736 1 90.12 257 LEU B O 1
ATOM 7165 N N . LYS B 1 258 ? -36.219 8.805 -4.613 1 89 258 LYS B N 1
ATOM 7166 C CA . LYS B 1 258 ? -35.562 8.344 -5.836 1 89 258 LYS B CA 1
ATOM 7167 C C . LYS B 1 258 ? -34.375 9.227 -6.203 1 89 258 LYS B C 1
ATOM 7169 O O . LYS B 1 258 ? -34.469 10.453 -6.09 1 89 258 LYS B O 1
ATOM 7174 N N . ILE B 1 259 ? -33.312 8.609 -6.543 1 89.31 259 ILE B N 1
ATOM 7175 C CA . ILE B 1 259 ? -32.125 9.383 -6.91 1 89.31 259 ILE B CA 1
ATOM 7176 C C . ILE B 1 259 ? -31.859 9.234 -8.406 1 89.31 259 ILE B C 1
ATOM 7178 O O . ILE B 1 259 ? -31.75 8.117 -8.922 1 89.31 259 ILE B O 1
ATOM 7182 N N . ASP B 1 260 ? -31.766 10.273 -9.094 1 85.06 260 ASP B N 1
ATOM 7183 C CA . ASP B 1 260 ? -31.375 10.359 -10.5 1 85.06 260 ASP B CA 1
ATOM 7184 C C . ASP B 1 260 ? -30.125 11.227 -10.672 1 85.06 260 ASP B C 1
ATOM 7186 O O . ASP B 1 260 ? -30.203 12.453 -10.648 1 85.06 260 ASP B O 1
ATOM 7190 N N . GLY B 1 261 ? -29 10.531 -10.891 1 79.38 261 GLY B N 1
ATOM 7191 C CA . GLY B 1 261 ? -27.766 11.297 -10.914 1 79.38 261 GLY B CA 1
ATOM 7192 C C . GLY B 1 261 ? -27.422 11.922 -9.578 1 79.38 261 GLY B C 1
ATOM 7193 O O . GLY B 1 261 ? -27.281 11.219 -8.578 1 79.38 261 GLY B O 1
ATOM 7194 N N . SER B 1 262 ? -27.438 13.273 -9.617 1 84.25 262 SER B N 1
ATOM 7195 C CA . SER B 1 262 ? -27.125 13.977 -8.375 1 84.25 262 SER B CA 1
ATOM 7196 C C . SER B 1 262 ? -28.375 14.602 -7.773 1 84.25 262 SER B C 1
ATOM 7198 O O . SER B 1 262 ? -28.281 15.391 -6.828 1 84.25 262 SER B O 1
ATOM 7200 N N . ARG B 1 263 ? -29.641 14.148 -8.258 1 90.69 263 ARG B N 1
ATOM 7201 C CA . ARG B 1 263 ? -30.891 14.742 -7.793 1 90.69 263 ARG B CA 1
ATOM 7202 C C . ARG B 1 263 ? -31.703 13.742 -6.98 1 90.69 263 ARG B C 1
ATOM 7204 O O . ARG B 1 263 ? -32 12.648 -7.457 1 90.69 263 ARG B O 1
ATOM 7211 N N . LEU B 1 264 ? -31.938 14.086 -5.797 1 92.81 264 LEU B N 1
ATOM 7212 C CA . LEU B 1 264 ? -32.781 13.289 -4.91 1 92.81 264 LEU B CA 1
ATOM 7213 C C . LEU B 1 264 ? -34.25 13.773 -4.973 1 92.81 264 LEU B C 1
ATOM 7215 O O . LEU B 1 264 ? -34.562 14.875 -4.52 1 92.81 264 LEU B O 1
ATOM 7219 N N . HIS B 1 265 ? -35.094 12.984 -5.539 1 92.94 265 HIS B N 1
ATOM 7220 C CA . HIS B 1 265 ? -36.531 13.297 -5.637 1 92.94 265 HIS B CA 1
ATOM 7221 C C . HIS B 1 265 ? -37.281 12.797 -4.41 1 92.94 265 HIS B C 1
ATOM 7223 O O . HIS B 1 265 ? -37.188 11.617 -4.055 1 92.94 265 HIS B O 1
ATOM 7229 N N . VAL B 1 266 ? -37.969 13.703 -3.797 1 91.69 266 VAL B N 1
ATOM 7230 C CA . VAL B 1 266 ? -38.719 13.375 -2.588 1 91.69 266 VAL B CA 1
ATOM 7231 C C . VAL B 1 266 ? -40.188 13.578 -2.834 1 91.69 266 VAL B C 1
ATOM 7233 O O . VAL B 1 266 ? -40.625 14.664 -3.225 1 91.69 266 VAL B O 1
ATOM 7236 N N . GLN B 1 267 ? -40.906 12.531 -2.732 1 88 267 GLN B N 1
ATOM 7237 C CA . GLN B 1 267 ? -42.344 12.586 -2.908 1 88 267 GLN B CA 1
ATOM 7238 C C . GLN B 1 267 ? -43.062 11.992 -1.701 1 88 267 GLN B C 1
ATOM 7240 O O . GLN B 1 267 ? -42.531 11.148 -0.993 1 88 267 GLN B O 1
ATOM 7245 N N . GLN B 1 268 ? -44.188 12.484 -1.506 1 84.12 268 GLN B N 1
ATOM 7246 C CA . GLN B 1 268 ? -45 11.945 -0.421 1 84.12 268 GLN B CA 1
ATOM 7247 C C . GLN B 1 268 ? -45.531 10.547 -0.763 1 84.12 268 GLN B C 1
ATOM 7249 O O . GLN B 1 268 ? -45.906 10.281 -1.906 1 84.12 268 GLN B O 1
ATOM 7254 N N . ALA B 1 269 ? -45.281 9.641 0.137 1 78.69 269 ALA B N 1
ATOM 7255 C CA . ALA B 1 269 ? -45.781 8.289 -0.094 1 78.69 269 ALA B CA 1
ATOM 7256 C C . ALA B 1 269 ? -46.812 7.883 0.964 1 78.69 269 ALA B C 1
ATOM 7258 O O . ALA B 1 269 ? -46.719 8.297 2.121 1 78.69 269 ALA B O 1
ATOM 7259 N N . LYS B 1 270 ? -47.875 7.293 0.518 1 69.94 270 LYS B N 1
ATOM 7260 C CA . LYS B 1 270 ? -48.875 6.758 1.424 1 69.94 270 LYS B CA 1
ATOM 7261 C C . LYS B 1 270 ? -48.344 5.559 2.203 1 69.94 270 LYS B C 1
ATOM 7263 O O . LYS B 1 270 ? -47.594 4.762 1.671 1 69.94 270 LYS B O 1
ATOM 7268 N N . SER B 1 271 ? -48.406 5.633 3.508 1 64.19 271 SER B N 1
ATOM 7269 C CA . SER B 1 271 ? -47.781 4.719 4.453 1 64.19 271 SER B CA 1
ATOM 7270 C C . SER B 1 271 ? -48.438 3.342 4.414 1 64.19 271 SER B C 1
ATOM 7272 O O . SER B 1 271 ? -49.594 3.188 4.812 1 64.19 271 SER B O 1
ATOM 7274 N N . SER B 1 272 ? -48.344 2.539 3.322 1 74.5 272 SER B N 1
ATOM 7275 C CA . SER B 1 272 ? -48.625 1.13 3.562 1 74.5 272 SER B CA 1
ATOM 7276 C C . SER B 1 272 ? -47.438 0.406 4.145 1 74.5 272 SER B C 1
ATOM 7278 O O . SER B 1 272 ? -46.312 0.52 3.619 1 74.5 272 SER B O 1
ATOM 7280 N N . GLU B 1 273 ? -47.625 -0.108 5.328 1 76.56 273 GLU B N 1
ATOM 7281 C CA . GLU B 1 273 ? -46.562 -0.787 6.055 1 76.56 273 GLU B CA 1
ATOM 7282 C C . GLU B 1 273 ? -45.875 -1.843 5.184 1 76.56 273 GLU B C 1
ATOM 7284 O O . GLU B 1 273 ? -44.656 -2 5.223 1 76.56 273 GLU B O 1
ATOM 7289 N N . ARG B 1 274 ? -46.719 -2.576 4.406 1 80.69 274 ARG B N 1
ATOM 7290 C CA . ARG B 1 274 ? -46.188 -3.645 3.562 1 80.69 274 ARG B CA 1
ATOM 7291 C C . ARG B 1 274 ? -45.312 -3.08 2.457 1 80.69 274 ARG B C 1
ATOM 7293 O O . ARG B 1 274 ? -44.25 -3.641 2.15 1 80.69 274 ARG B O 1
ATOM 7300 N N . ARG B 1 275 ? -45.75 -2.062 1.892 1 80.88 275 ARG B N 1
ATOM 7301 C CA . ARG B 1 275 ? -45 -1.445 0.807 1 80.88 275 ARG B CA 1
ATOM 7302 C C . ARG B 1 275 ? -43.656 -0.892 1.313 1 80.88 275 ARG B C 1
ATOM 7304 O O . ARG B 1 275 ? -42.625 -1.027 0.648 1 80.88 275 ARG B O 1
ATOM 7311 N N . VAL B 1 276 ? -43.719 -0.317 2.441 1 81.31 276 VAL B N 1
ATOM 7312 C CA . VAL B 1 276 ? -42.531 0.259 3.043 1 81.31 276 VAL B CA 1
ATOM 7313 C C . VAL B 1 276 ? -41.531 -0.85 3.373 1 81.31 276 VAL B C 1
ATOM 7315 O O . VAL B 1 276 ? -40.344 -0.707 3.129 1 81.31 276 VAL B O 1
ATOM 7318 N N . LYS B 1 277 ? -42.094 -1.939 3.885 1 84.56 277 LYS B N 1
ATOM 7319 C CA . LYS B 1 277 ? -41.219 -3.064 4.25 1 84.56 277 LYS B CA 1
ATOM 7320 C C . LYS B 1 277 ? -40.594 -3.695 3.016 1 84.56 277 LYS B C 1
ATOM 7322 O O . LYS B 1 277 ? -39.406 -4.051 3.035 1 84.56 277 LYS B O 1
ATOM 7327 N N . ASN B 1 278 ? -41.375 -3.812 1.989 1 88 278 ASN B N 1
ATOM 7328 C CA . ASN B 1 278 ? -40.875 -4.398 0.751 1 88 278 ASN B CA 1
ATOM 7329 C C . ASN B 1 278 ? -39.812 -3.512 0.1 1 88 278 ASN B C 1
ATOM 7331 O O . ASN B 1 278 ? -38.812 -4.008 -0.428 1 88 278 ASN B O 1
ATOM 7335 N N . GLU B 1 279 ? -40.062 -2.279 0.106 1 87.62 279 GLU B N 1
ATOM 7336 C CA . GLU B 1 279 ? -39.094 -1.342 -0.464 1 87.62 279 GLU B CA 1
ATOM 7337 C C . GLU B 1 279 ? -37.781 -1.328 0.339 1 87.62 279 GLU B C 1
ATOM 7339 O O . GLU B 1 279 ? -36.688 -1.245 -0.232 1 87.62 279 GLU B O 1
ATOM 7344 N N . ARG B 1 280 ? -37.938 -1.349 1.563 1 88.75 280 ARG B N 1
ATOM 7345 C CA . ARG B 1 280 ? -36.75 -1.396 2.424 1 88.75 280 ARG B CA 1
ATOM 7346 C C . ARG B 1 280 ? -35.938 -2.65 2.158 1 88.75 280 ARG B C 1
ATOM 7348 O O . ARG B 1 280 ? -34.719 -2.596 2.115 1 88.75 280 ARG B O 1
ATOM 7355 N N . ALA B 1 281 ? -36.656 -3.732 2.029 1 92.06 281 ALA B N 1
ATOM 7356 C CA . ALA B 1 281 ? -35.969 -5 1.762 1 92.06 281 ALA B CA 1
ATOM 7357 C C . ALA B 1 281 ? -35.25 -4.957 0.425 1 92.06 281 ALA B C 1
ATOM 7359 O O . ALA B 1 281 ? -34.125 -5.48 0.302 1 92.06 281 ALA B O 1
ATOM 7360 N N . LYS B 1 282 ? -35.875 -4.387 -0.517 1 93.19 282 LYS B N 1
ATOM 7361 C CA . LYS B 1 282 ? -35.25 -4.258 -1.838 1 93.19 282 LYS B CA 1
ATOM 7362 C C . LYS B 1 282 ? -34 -3.393 -1.782 1 93.19 282 LYS B C 1
ATOM 7364 O O . LYS B 1 282 ? -32.969 -3.74 -2.369 1 93.19 282 LYS B O 1
ATOM 7369 N N . LEU B 1 283 ? -34.094 -2.316 -1.122 1 93.44 283 LEU B N 1
ATOM 7370 C CA . LEU B 1 283 ? -32.969 -1.406 -0.997 1 93.44 283 LEU B CA 1
ATOM 7371 C C . LEU B 1 283 ? -31.828 -2.045 -0.188 1 93.44 283 LEU B C 1
ATOM 7373 O O . LEU B 1 283 ? -30.656 -1.83 -0.479 1 93.44 283 LEU B O 1
ATOM 7377 N N . LEU B 1 284 ? -32.219 -2.768 0.802 1 94.62 284 LEU B N 1
ATOM 7378 C CA . LEU B 1 284 ? -31.234 -3.479 1.601 1 94.62 284 LEU B CA 1
ATOM 7379 C C . LEU B 1 284 ? -30.469 -4.484 0.748 1 94.62 284 LEU B C 1
ATOM 7381 O O . LEU B 1 284 ? -29.234 -4.547 0.813 1 94.62 284 LEU B O 1
ATOM 7385 N N . ASN B 1 285 ? -31.203 -5.23 -0.019 1 94.81 285 ASN B N 1
ATOM 7386 C CA . ASN B 1 285 ? -30.578 -6.227 -0.884 1 94.81 285 ASN B CA 1
ATOM 7387 C C . ASN B 1 285 ? -29.641 -5.574 -1.903 1 94.81 285 ASN B C 1
ATOM 7389 O O . ASN B 1 285 ? -28.578 -6.109 -2.209 1 94.81 285 ASN B O 1
ATOM 7393 N N . LYS B 1 286 ? -30.078 -4.516 -2.385 1 94.5 286 LYS B N 1
ATOM 7394 C CA . LYS B 1 286 ? -29.234 -3.789 -3.326 1 94.5 286 LYS B CA 1
ATOM 7395 C C . LYS B 1 286 ? -27.938 -3.324 -2.66 1 94.5 286 LYS B C 1
ATOM 7397 O O . LYS B 1 286 ? -26.859 -3.447 -3.238 1 94.5 286 LYS B O 1
ATOM 7402 N N . ALA B 1 287 ? -28.047 -2.805 -1.49 1 94.19 287 ALA B N 1
ATOM 7403 C CA . ALA B 1 287 ? -26.875 -2.354 -0.742 1 94.19 287 ALA B CA 1
ATOM 7404 C C . ALA B 1 287 ? -25.938 -3.516 -0.45 1 94.19 287 ALA B C 1
ATOM 7406 O O . ALA B 1 287 ? -24.719 -3.381 -0.578 1 94.19 287 ALA B O 1
ATOM 7407 N N . ILE B 1 288 ? -26.531 -4.605 -0.111 1 95.19 288 ILE B N 1
ATOM 7408 C CA . ILE B 1 288 ? -25.75 -5.781 0.236 1 95.19 288 ILE B CA 1
ATOM 7409 C C . ILE B 1 288 ? -25.016 -6.297 -1.003 1 95.19 288 ILE B C 1
ATOM 7411 O O . ILE B 1 288 ? -23.859 -6.703 -0.924 1 95.19 288 ILE B O 1
ATOM 7415 N N . ASN B 1 289 ? -25.688 -6.301 -2.111 1 95.25 289 ASN B N 1
ATOM 7416 C CA . ASN B 1 289 ? -25.062 -6.73 -3.357 1 95.25 289 ASN B CA 1
ATOM 7417 C C . ASN B 1 289 ? -23.875 -5.832 -3.729 1 95.25 289 ASN B C 1
ATOM 7419 O O . ASN B 1 289 ? -22.859 -6.316 -4.203 1 95.25 289 ASN B O 1
ATOM 7423 N N . GLU B 1 290 ? -24.094 -4.566 -3.516 1 94.38 290 GLU B N 1
ATOM 7424 C CA . GLU B 1 290 ? -23.016 -3.639 -3.805 1 94.38 290 GLU B CA 1
ATOM 7425 C C . GLU B 1 290 ? -21.844 -3.844 -2.842 1 94.38 290 GLU B C 1
ATOM 7427 O O . GLU B 1 290 ? -20.688 -3.658 -3.215 1 94.38 290 GLU B O 1
ATOM 7432 N N . ILE B 1 291 ? -22.141 -4.227 -1.651 1 94.06 291 ILE B N 1
ATOM 7433 C CA . ILE B 1 291 ? -21.094 -4.492 -0.657 1 94.06 291 ILE B CA 1
ATOM 7434 C C . ILE B 1 291 ? -20.328 -5.754 -1.036 1 94.06 291 ILE B C 1
ATOM 7436 O O . ILE B 1 291 ? -19.109 -5.797 -0.932 1 94.06 291 ILE B O 1
ATOM 7440 N N . ALA B 1 292 ? -21.031 -6.75 -1.478 1 95.81 292 ALA B N 1
ATOM 7441 C CA . ALA B 1 292 ? -20.391 -8 -1.885 1 95.81 292 ALA B CA 1
ATOM 7442 C C . ALA B 1 292 ? -19.484 -7.785 -3.092 1 95.81 292 ALA B C 1
ATOM 7444 O O . ALA B 1 292 ? -18.438 -8.422 -3.205 1 95.81 292 ALA B O 1
ATOM 7445 N N . GLY B 1 293 ? -19.906 -6.961 -4.043 1 96.12 293 GLY B N 1
ATOM 7446 C CA . GLY B 1 293 ? -19.125 -6.59 -5.215 1 96.12 293 GLY B CA 1
ATOM 7447 C C . GLY B 1 293 ? -18.641 -7.789 -6.012 1 96.12 293 GLY B C 1
ATOM 7448 O O . GLY B 1 293 ? -19.438 -8.641 -6.406 1 96.12 293 GLY B O 1
ATOM 7449 N N . ALA B 1 294 ? -17.359 -7.992 -6.09 1 97.5 294 ALA B N 1
ATOM 7450 C CA . ALA B 1 294 ? -16.75 -9.023 -6.934 1 97.5 294 ALA B CA 1
ATOM 7451 C C . ALA B 1 294 ? -17.016 -10.414 -6.367 1 97.5 294 ALA B C 1
ATOM 7453 O O . ALA B 1 294 ? -16.891 -11.414 -7.078 1 97.5 294 ALA B O 1
ATOM 7454 N N . SER B 1 295 ? -17.359 -10.484 -5.102 1 97.75 295 SER B N 1
ATOM 7455 C CA . SER B 1 295 ? -17.625 -11.773 -4.473 1 97.75 295 SER B CA 1
ATOM 7456 C C . SER B 1 295 ? -18.797 -12.484 -5.141 1 97.75 295 SER B C 1
ATOM 7458 O O . SER B 1 295 ? -18.906 -13.711 -5.09 1 97.75 295 SER B O 1
ATOM 7460 N N . GLN B 1 296 ? -19.656 -11.742 -5.75 1 97.31 296 GLN B N 1
ATOM 7461 C CA . GLN B 1 296 ? -20.812 -12.312 -6.445 1 97.31 296 GLN B CA 1
ATOM 7462 C C . GLN B 1 296 ? -20.375 -13.227 -7.586 1 97.31 296 GLN B C 1
ATOM 7464 O O . GLN B 1 296 ? -21.062 -14.18 -7.93 1 97.31 296 GLN B O 1
ATOM 7469 N N . ILE B 1 297 ? -19.266 -12.922 -8.156 1 98.06 297 ILE B N 1
ATOM 7470 C CA . ILE B 1 297 ? -18.734 -13.734 -9.242 1 98.06 297 ILE B CA 1
ATOM 7471 C C . ILE B 1 297 ? -18.359 -15.117 -8.703 1 98.06 297 ILE B C 1
ATOM 7473 O O . ILE B 1 297 ? -18.656 -16.141 -9.328 1 98.06 297 ILE B O 1
ATOM 7477 N N . LEU B 1 298 ? -17.688 -15.133 -7.574 1 98.25 298 LEU B N 1
ATOM 7478 C CA . LEU B 1 298 ? -17.312 -16.406 -6.965 1 98.25 298 LEU B CA 1
ATOM 7479 C C . LEU B 1 298 ? -18.547 -17.219 -6.609 1 98.25 298 LEU B C 1
ATOM 7481 O O . LEU B 1 298 ? -18.547 -18.438 -6.785 1 98.25 298 LEU B O 1
ATOM 7485 N N . TYR B 1 299 ? -19.578 -16.516 -6.129 1 97 299 TYR B N 1
ATOM 7486 C CA . TYR B 1 299 ? -20.812 -17.219 -5.812 1 97 299 TYR B CA 1
ATOM 7487 C C . TYR B 1 299 ? -21.359 -17.953 -7.035 1 97 299 TYR B C 1
ATOM 7489 O O . TYR B 1 299 ? -21.781 -19.094 -6.941 1 97 299 TYR B O 1
ATOM 7497 N N . ALA B 1 300 ? -21.312 -17.281 -8.086 1 97.5 300 ALA B N 1
ATOM 7498 C CA . ALA B 1 300 ? -21.828 -17.859 -9.328 1 97.5 300 ALA B CA 1
ATOM 7499 C C . ALA B 1 300 ? -21 -19.078 -9.742 1 97.5 300 ALA B C 1
ATOM 7501 O O . ALA B 1 300 ? -21.547 -20.078 -10.211 1 97.5 300 ALA B O 1
ATOM 7502 N N . ILE B 1 301 ? -19.719 -19 -9.609 1 98.06 301 ILE B N 1
ATOM 7503 C CA . ILE B 1 301 ? -18.828 -20.094 -9.969 1 98.06 301 ILE B CA 1
ATOM 7504 C C . ILE B 1 301 ? -19.125 -21.312 -9.094 1 98.06 301 ILE B C 1
ATOM 7506 O O . ILE B 1 301 ? -19.188 -22.438 -9.594 1 98.06 301 ILE B O 1
ATOM 7510 N N . ILE B 1 302 ? -19.297 -21.078 -7.84 1 96.69 302 ILE B N 1
ATOM 7511 C CA . ILE B 1 302 ? -19.594 -22.125 -6.879 1 96.69 302 ILE B CA 1
ATOM 7512 C C . ILE B 1 302 ? -20.953 -22.75 -7.195 1 96.69 302 ILE B C 1
ATOM 7514 O O . ILE B 1 302 ? -21.094 -23.984 -7.199 1 96.69 302 ILE B O 1
ATOM 7518 N N . ASP B 1 303 ? -21.938 -21.922 -7.48 1 95.62 303 ASP B N 1
ATOM 7519 C CA . ASP B 1 303 ? -23.281 -22.391 -7.762 1 95.62 303 ASP B CA 1
ATOM 7520 C C . ASP B 1 303 ? -23.328 -23.219 -9.039 1 95.62 303 ASP B C 1
ATOM 7522 O O . ASP B 1 303 ? -24.078 -24.188 -9.125 1 95.62 303 ASP B O 1
ATOM 7526 N N . ALA B 1 304 ? -22.547 -22.797 -9.977 1 96.06 304 ALA B N 1
ATOM 7527 C CA . ALA B 1 304 ? -22.5 -23.516 -11.25 1 96.06 304 ALA B CA 1
ATOM 7528 C C . ALA B 1 304 ? -21.672 -24.781 -11.133 1 96.06 304 ALA B C 1
ATOM 7530 O O . ALA B 1 304 ? -21.703 -25.641 -12.023 1 96.06 304 ALA B O 1
ATOM 7531 N N . ARG B 1 305 ? -20.922 -24.953 -10.055 1 95.25 305 ARG B N 1
ATOM 7532 C CA . ARG B 1 305 ? -20.047 -26.094 -9.812 1 95.25 305 ARG B CA 1
ATOM 7533 C C . ARG B 1 305 ? -19.047 -26.281 -10.945 1 95.25 305 ARG B C 1
ATOM 7535 O O . ARG B 1 305 ? -18.844 -27.391 -11.438 1 95.25 305 ARG B O 1
ATOM 7542 N N . LEU B 1 306 ? -18.516 -25.219 -11.383 1 96.75 306 LEU B N 1
ATOM 7543 C CA . LEU B 1 306 ? -17.516 -25.25 -12.453 1 96.75 306 LEU B CA 1
ATOM 7544 C C . LEU B 1 306 ? -16.188 -25.812 -11.953 1 96.75 306 LEU B C 1
ATOM 7546 O O . LEU B 1 306 ? -15.75 -25.5 -10.844 1 96.75 306 LEU B O 1
ATOM 7550 N N . PRO B 1 307 ? -15.539 -26.672 -12.773 1 97.88 307 PRO B N 1
ATOM 7551 C CA . PRO B 1 307 ? -14.148 -27 -12.461 1 97.88 307 PRO B CA 1
ATOM 7552 C C . PRO B 1 307 ? -13.242 -25.766 -12.469 1 97.88 307 PRO B C 1
ATOM 7554 O O . PRO B 1 307 ? -13.367 -24.906 -13.336 1 97.88 307 PRO B O 1
ATOM 7557 N N . VAL B 1 308 ? -12.461 -25.703 -11.453 1 98.38 308 VAL B N 1
ATOM 7558 C CA . VAL B 1 308 ? -11.562 -24.562 -11.32 1 98.38 308 VAL B CA 1
ATOM 7559 C C . VAL B 1 308 ? -10.133 -25 -11.648 1 98.38 308 VAL B C 1
ATOM 7561 O O . VAL B 1 308 ? -9.664 -26.016 -11.148 1 98.38 308 VAL B O 1
ATOM 7564 N N . VAL B 1 309 ? -9.453 -24.219 -12.5 1 98.75 309 VAL B N 1
ATOM 7565 C CA . VAL B 1 309 ? -8.109 -24.562 -12.969 1 98.75 309 VAL B CA 1
ATOM 7566 C C . VAL B 1 309 ? -7.137 -23.453 -12.578 1 98.75 309 VAL B C 1
ATOM 7568 O O . VAL B 1 309 ? -7.383 -22.281 -12.859 1 98.75 309 VAL B O 1
ATOM 7571 N N . GLY B 1 310 ? -6.074 -23.766 -11.859 1 98.31 310 GLY B N 1
ATOM 7572 C CA . GLY B 1 310 ? -5.023 -22.828 -11.508 1 98.31 310 GLY B CA 1
ATOM 7573 C C . GLY B 1 310 ? -3.631 -23.359 -11.805 1 98.31 310 GLY B C 1
ATOM 7574 O O . GLY B 1 310 ? -3.471 -24.469 -12.289 1 98.31 310 GLY B O 1
ATOM 7575 N N . HIS B 1 311 ? -2.641 -22.531 -11.727 1 97.94 311 HIS B N 1
ATOM 7576 C CA . HIS B 1 311 ? -1.227 -22.875 -11.828 1 97.94 311 HIS B CA 1
ATOM 7577 C C . HIS B 1 311 ? -0.473 -22.484 -10.555 1 97.94 311 HIS B C 1
ATOM 7579 O O . HIS B 1 311 ? -0.326 -21.297 -10.258 1 97.94 311 HIS B O 1
ATOM 7585 N N . ASN B 1 312 ? 0.002 -23.5 -9.844 1 94.62 312 ASN B N 1
ATOM 7586 C CA . ASN B 1 312 ? 0.583 -23.203 -8.539 1 94.62 312 ASN B CA 1
ATOM 7587 C C . ASN B 1 312 ? -0.331 -22.312 -7.703 1 94.62 312 ASN B C 1
ATOM 7589 O O . ASN B 1 312 ? 0.087 -21.25 -7.23 1 94.62 312 ASN B O 1
ATOM 7593 N N . CYS B 1 313 ? -1.529 -22.859 -7.465 1 96.62 313 CYS B N 1
ATOM 7594 C CA . CYS B 1 313 ? -2.594 -21.922 -7.133 1 96.62 313 CYS B CA 1
ATOM 7595 C C . CYS B 1 313 ? -2.961 -22 -5.656 1 96.62 313 CYS B C 1
ATOM 7597 O O . CYS B 1 313 ? -4.078 -21.656 -5.27 1 96.62 313 CYS B O 1
ATOM 7599 N N . LEU B 1 314 ? -2.066 -22.5 -4.801 1 95.06 314 LEU B N 1
ATOM 7600 C CA . LEU B 1 314 ? -2.395 -22.578 -3.379 1 95.06 314 LEU B CA 1
ATOM 7601 C C . LEU B 1 314 ? -2.766 -21.203 -2.836 1 95.06 314 LEU B C 1
ATOM 7603 O O . LEU B 1 314 ? -3.822 -21.031 -2.223 1 95.06 314 LEU B O 1
ATOM 7607 N N . PHE B 1 315 ? -1.944 -20.219 -3.045 1 94.56 315 PHE B N 1
ATOM 7608 C CA . PHE B 1 315 ? -2.215 -18.875 -2.564 1 94.56 315 PHE B CA 1
ATOM 7609 C C . PHE B 1 315 ? -3.512 -18.328 -3.158 1 94.56 315 PHE B C 1
ATOM 7611 O O . PHE B 1 315 ? -4.312 -17.719 -2.455 1 94.56 315 PHE B O 1
ATOM 7618 N N . ASP B 1 316 ? -3.637 -18.562 -4.391 1 97.38 316 ASP B N 1
ATOM 7619 C CA . ASP B 1 316 ? -4.844 -18.094 -5.055 1 97.38 316 ASP B CA 1
ATOM 7620 C C . ASP B 1 316 ? -6.098 -18.625 -4.371 1 97.38 316 ASP B C 1
ATOM 7622 O O . ASP B 1 316 ? -7.07 -17.906 -4.18 1 97.38 316 ASP B O 1
ATOM 7626 N N . LEU B 1 317 ? -6.004 -19.891 -4.082 1 98 317 LEU B N 1
ATOM 7627 C CA . LEU B 1 317 ? -7.148 -20.531 -3.443 1 98 317 LEU B CA 1
ATOM 7628 C C . LEU B 1 317 ? -7.391 -19.953 -2.053 1 98 317 LEU B C 1
ATOM 7630 O O . LEU B 1 317 ? -8.539 -19.766 -1.645 1 98 317 LEU B O 1
ATOM 7634 N N . LEU B 1 318 ? -6.344 -19.734 -1.355 1 97.56 318 LEU B N 1
ATOM 7635 C CA . LEU B 1 318 ? -6.477 -19.141 -0.031 1 97.56 318 LEU B CA 1
ATOM 7636 C C . LEU B 1 318 ? -7.07 -17.75 -0.124 1 97.56 318 LEU B C 1
ATOM 7638 O O . LEU B 1 318 ? -7.926 -17.375 0.684 1 97.56 318 LEU B O 1
ATOM 7642 N N . TYR B 1 319 ? -6.641 -16.984 -1.07 1 97.62 319 TYR B N 1
ATOM 7643 C CA . TYR B 1 319 ? -7.152 -15.625 -1.263 1 97.62 319 TYR B CA 1
ATOM 7644 C C . TYR B 1 319 ? -8.625 -15.656 -1.648 1 97.62 319 TYR B C 1
ATOM 7646 O O . TYR B 1 319 ? -9.43 -14.883 -1.119 1 97.62 319 TYR B O 1
ATOM 7654 N N . LEU B 1 320 ? -8.953 -16.531 -2.602 1 98.12 320 LEU B N 1
ATOM 7655 C CA . LEU B 1 320 ? -10.352 -16.641 -3.012 1 98.12 320 LEU B CA 1
ATOM 7656 C C . LEU B 1 320 ? -11.242 -16.969 -1.823 1 98.12 320 LEU B C 1
ATOM 7658 O O . LEU B 1 320 ? -12.32 -16.391 -1.663 1 98.12 320 LEU B O 1
ATOM 7662 N N . TYR B 1 321 ? -10.75 -17.875 -1.079 1 97.94 321 TYR B N 1
ATOM 7663 C CA . TYR B 1 321 ? -11.539 -18.297 0.07 1 97.94 321 TYR B CA 1
ATOM 7664 C C . TYR B 1 321 ? -11.688 -17.172 1.083 1 97.94 321 TYR B C 1
ATOM 7666 O O . TYR B 1 321 ? -12.797 -16.828 1.496 1 97.94 321 TYR B O 1
ATOM 7674 N N . GLN B 1 322 ? -10.68 -16.531 1.497 1 96.62 322 GLN B N 1
ATOM 7675 C CA . GLN B 1 322 ? -10.633 -15.547 2.572 1 96.62 322 GLN B CA 1
ATOM 7676 C C . GLN B 1 322 ? -11.391 -14.281 2.186 1 96.62 322 GLN B C 1
ATOM 7678 O O . GLN B 1 322 ? -12.133 -13.719 2.994 1 96.62 322 GLN B O 1
ATOM 7683 N N . TYR B 1 323 ? -11.219 -13.812 1.017 1 96.44 323 TYR B N 1
ATOM 7684 C CA . TYR B 1 323 ? -11.664 -12.453 0.712 1 96.44 323 TYR B CA 1
ATOM 7685 C C . TYR B 1 323 ? -13 -12.469 -0.016 1 96.44 323 TYR B C 1
ATOM 7687 O O . TYR B 1 323 ? -13.734 -11.484 0.008 1 96.44 323 TYR B O 1
ATOM 7695 N N . PHE B 1 324 ? -13.352 -13.594 -0.656 1 97.62 324 PHE B N 1
ATOM 7696 C CA . PHE B 1 324 ? -14.562 -13.586 -1.468 1 97.62 324 PHE B CA 1
ATOM 7697 C C . PHE B 1 324 ? -15.578 -14.594 -0.942 1 97.62 324 PHE B C 1
ATOM 7699 O O . PHE B 1 324 ? -16.75 -14.531 -1.284 1 97.62 324 PHE B O 1
ATOM 7706 N N . PHE B 1 325 ? -15.125 -15.484 -0.14 1 97.06 325 PHE B N 1
ATOM 7707 C CA . PHE B 1 325 ? -16.062 -16.5 0.323 1 97.06 325 PHE B CA 1
ATOM 7708 C C . PHE B 1 325 ? -16.281 -16.391 1.825 1 97.06 325 PHE B C 1
ATOM 7710 O O . PHE B 1 325 ? -17.312 -15.859 2.264 1 97.06 325 PHE B O 1
ATOM 7717 N N . ALA B 1 326 ? -15.203 -16.75 2.586 1 96.12 326 ALA B N 1
ATOM 7718 C CA . ALA B 1 326 ? -15.336 -16.719 4.039 1 96.12 326 ALA B CA 1
ATOM 7719 C C . ALA B 1 326 ? -13.969 -16.594 4.715 1 96.12 326 ALA B C 1
ATOM 7721 O O . ALA B 1 326 ? -12.938 -16.734 4.062 1 96.12 326 ALA B O 1
ATOM 7722 N N . ASP B 1 327 ? -14.039 -16.328 6.062 1 95.19 327 ASP B N 1
ATOM 7723 C CA . ASP B 1 327 ? -12.789 -16.266 6.801 1 95.19 327 ASP B CA 1
ATOM 7724 C C . ASP B 1 327 ? -12.078 -17.609 6.812 1 95.19 327 ASP B C 1
ATOM 7726 O O . ASP B 1 327 ? -12.703 -18.641 7.082 1 95.19 327 ASP B O 1
ATOM 7730 N N . LEU B 1 328 ? -10.812 -17.625 6.539 1 97.31 328 LEU B N 1
ATOM 7731 C CA . LEU B 1 328 ? -10.023 -18.844 6.543 1 97.31 328 LEU B CA 1
ATOM 7732 C C . LEU B 1 328 ? -10.062 -19.516 7.918 1 97.31 328 LEU B C 1
ATOM 7734 O O . LEU B 1 328 ? -9.797 -18.859 8.93 1 97.31 328 LEU B O 1
ATOM 7738 N N . PRO B 1 329 ? -10.383 -20.828 7.918 1 96.5 329 PRO B N 1
ATOM 7739 C CA . PRO B 1 329 ? -10.32 -21.547 9.195 1 96.5 329 PRO B CA 1
ATOM 7740 C C . PRO B 1 329 ? -8.906 -21.609 9.766 1 96.5 329 PRO B C 1
ATOM 7742 O O . PRO B 1 329 ? -7.93 -21.641 9.016 1 96.5 329 PRO B O 1
ATOM 7745 N N . GLU B 1 330 ? -8.789 -21.703 11.078 1 95.75 330 GLU B N 1
ATOM 7746 C CA . GLU B 1 330 ? -7.488 -21.844 11.727 1 95.75 330 GLU B CA 1
ATOM 7747 C C . GLU B 1 330 ? -6.938 -23.266 11.555 1 95.75 330 GLU B C 1
ATOM 7749 O O . GLU B 1 330 ? -5.727 -23.453 11.445 1 95.75 330 GLU B O 1
ATOM 7754 N N . GLU B 1 331 ? -7.836 -24.156 11.469 1 96.44 331 GLU B N 1
ATOM 7755 C CA . GLU B 1 331 ? -7.43 -25.562 11.367 1 96.44 331 GLU B CA 1
ATOM 7756 C C . GLU B 1 331 ? -7.281 -25.984 9.906 1 96.44 331 GLU B C 1
ATOM 7758 O O . GLU B 1 331 ? -8.203 -25.797 9.102 1 96.44 331 GLU B O 1
ATOM 7763 N N . TYR B 1 332 ? -6.18 -26.734 9.633 1 96.56 332 TYR B N 1
ATOM 7764 C CA . TYR B 1 332 ? -5.816 -27.172 8.297 1 96.56 332 TYR B CA 1
ATOM 7765 C C . TYR B 1 332 ? -6.844 -28.141 7.742 1 96.56 332 TYR B C 1
ATOM 7767 O O . TYR B 1 332 ? -7.316 -27.984 6.613 1 96.56 332 TYR B O 1
ATOM 7775 N N . GLY B 1 333 ? -7.227 -29.047 8.492 1 96 333 GLY B N 1
ATOM 7776 C CA . GLY B 1 333 ? -8.203 -30.047 8.055 1 96 333 GLY B CA 1
ATOM 7777 C C . GLY B 1 333 ? -9.555 -29.438 7.727 1 96 333 GLY B C 1
ATOM 7778 O O . GLY B 1 333 ? -10.195 -29.844 6.758 1 96 333 GLY B O 1
ATOM 7779 N N . ARG B 1 334 ? -9.953 -28.516 8.508 1 95.38 334 ARG B N 1
ATOM 7780 C CA . ARG B 1 334 ? -11.227 -27.844 8.281 1 95.38 334 ARG B CA 1
ATOM 7781 C C . ARG B 1 334 ? -11.203 -27.031 6.984 1 95.38 334 ARG B C 1
ATOM 7783 O O . ARG B 1 334 ? -12.195 -26.984 6.258 1 95.38 334 ARG B O 1
ATOM 7790 N N . TRP B 1 335 ? -10.133 -26.422 6.75 1 97.06 335 TRP B N 1
ATOM 7791 C CA . TRP B 1 335 ? -10.016 -25.641 5.52 1 97.06 335 TRP B CA 1
ATOM 7792 C C . TRP B 1 335 ? -10.094 -26.547 4.293 1 97.06 335 TRP B C 1
ATOM 7794 O O . TRP B 1 335 ? -10.797 -26.234 3.328 1 97.06 335 TRP B O 1
ATOM 7804 N N . LYS B 1 336 ? -9.398 -27.703 4.309 1 96.75 336 LYS B N 1
ATOM 7805 C CA . LYS B 1 336 ? -9.43 -28.641 3.197 1 96.75 336 LYS B CA 1
ATOM 7806 C C . LYS B 1 336 ? -10.852 -29.094 2.887 1 96.75 336 LYS B C 1
ATOM 7808 O O . LYS B 1 336 ? -11.273 -29.078 1.727 1 96.75 336 LYS B O 1
ATOM 7813 N N . LYS B 1 337 ? -11.523 -29.375 3.895 1 95.31 337 LYS B N 1
ATOM 7814 C CA . LYS B 1 337 ? -12.891 -29.844 3.729 1 95.31 337 LYS B CA 1
ATOM 7815 C C . LYS B 1 337 ? -13.797 -28.734 3.18 1 95.31 337 LYS B C 1
ATOM 7817 O O . LYS B 1 337 ? -14.602 -28.984 2.283 1 95.31 337 LYS B O 1
ATOM 7822 N N . ALA B 1 338 ? -13.609 -27.594 3.719 1 94.88 338 ALA B N 1
ATOM 7823 C CA . ALA B 1 338 ? -14.43 -26.469 3.287 1 94.88 338 ALA B CA 1
ATOM 7824 C C . ALA B 1 338 ? -14.156 -26.109 1.828 1 94.88 338 ALA B C 1
ATOM 7826 O O . ALA B 1 338 ? -15.086 -25.844 1.063 1 94.88 338 ALA B O 1
ATOM 7827 N N . LEU B 1 339 ? -12.953 -26.094 1.489 1 96.75 339 LEU B N 1
ATOM 7828 C CA . LEU B 1 339 ? -12.578 -25.75 0.122 1 96.75 339 LEU B CA 1
ATOM 7829 C C . LEU B 1 339 ? -13.117 -26.781 -0.866 1 96.75 339 LEU B C 1
ATOM 7831 O O . LEU B 1 339 ? -13.617 -26.422 -1.935 1 96.75 339 LEU B O 1
ATOM 7835 N N . ASN B 1 340 ? -13.023 -28.031 -0.497 1 94.38 340 ASN B N 1
ATOM 7836 C CA . ASN B 1 340 ? -13.508 -29.094 -1.359 1 94.38 340 ASN B CA 1
ATOM 7837 C C . ASN B 1 340 ? -15.023 -29.062 -1.516 1 94.38 340 ASN B C 1
ATOM 7839 O O . ASN B 1 340 ? -15.555 -29.484 -2.537 1 94.38 340 ASN B O 1
ATOM 7843 N N . THR B 1 341 ? -15.625 -28.531 -0.562 1 93.62 341 THR B N 1
ATOM 7844 C CA . THR B 1 341 ? -17.078 -28.406 -0.622 1 93.62 341 THR B CA 1
ATOM 7845 C C . THR B 1 341 ? -17.5 -27.359 -1.651 1 93.62 341 THR B C 1
ATOM 7847 O O . THR B 1 341 ? -18.453 -27.562 -2.398 1 93.62 341 THR B O 1
ATOM 7850 N N . ILE B 1 342 ? -16.734 -26.328 -1.724 1 94.88 342 ILE B N 1
ATOM 7851 C CA . ILE B 1 342 ? -17.156 -25.25 -2.605 1 94.88 342 ILE B CA 1
ATOM 7852 C C . ILE B 1 342 ? -16.578 -25.469 -4.004 1 94.88 342 ILE B C 1
ATOM 7854 O O . ILE B 1 342 ? -17.156 -25.016 -4.992 1 94.88 342 ILE B O 1
ATOM 7858 N N . PHE B 1 343 ? -15.484 -26.156 -4.055 1 96.94 343 PHE B N 1
ATOM 7859 C CA . PHE B 1 343 ? -14.891 -26.516 -5.332 1 96.94 343 PHE B CA 1
ATOM 7860 C C . PHE B 1 343 ? -14.664 -28.031 -5.41 1 96.94 343 PHE B C 1
ATOM 7862 O O . PHE B 1 343 ? -13.578 -28.516 -5.094 1 96.94 343 PHE B O 1
ATOM 7869 N N . PRO B 1 344 ? -15.57 -28.719 -6 1 95.06 344 PRO B N 1
ATOM 7870 C CA . PRO B 1 344 ? -15.445 -30.188 -6.043 1 95.06 344 PRO B CA 1
ATOM 7871 C C . PRO B 1 344 ? -14.297 -30.641 -6.938 1 95.06 344 PRO B C 1
ATOM 7873 O O . PRO B 1 344 ? -13.711 -31.703 -6.699 1 95.06 344 PRO B O 1
ATOM 7876 N N . VAL B 1 345 ? -13.992 -29.875 -7.969 1 97.5 345 VAL B N 1
ATOM 7877 C CA . VAL B 1 345 ? -12.93 -30.25 -8.891 1 97.5 345 VAL B CA 1
ATOM 7878 C C . VAL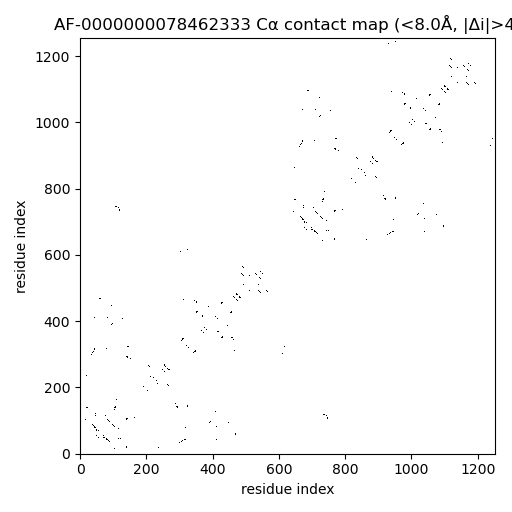 B 1 345 ? -11.969 -29.078 -9.086 1 97.5 345 VAL B C 1
ATOM 7880 O O . VAL B 1 345 ? -12.336 -28.062 -9.68 1 97.5 345 VAL B O 1
ATOM 7883 N N . ILE B 1 346 ? -10.789 -29.234 -8.555 1 98.25 346 ILE B N 1
ATOM 7884 C CA . ILE B 1 346 ? -9.711 -28.281 -8.742 1 98.25 346 ILE B CA 1
ATOM 7885 C C . ILE B 1 346 ? -8.547 -28.938 -9.477 1 98.25 346 ILE B C 1
ATOM 7887 O O . ILE B 1 346 ? -8.078 -30.016 -9.07 1 98.25 346 ILE B O 1
ATOM 7891 N N . VAL B 1 347 ? -8.094 -28.344 -10.523 1 98.38 347 VAL B N 1
ATOM 7892 C CA . VAL B 1 347 ? -6.965 -28.891 -11.258 1 98.38 347 VAL B CA 1
ATOM 7893 C C . VAL B 1 347 ? -5.828 -27.875 -11.305 1 98.38 347 VAL B C 1
ATOM 7895 O O . VAL B 1 347 ? -6.039 -26.719 -11.68 1 98.38 347 VAL B O 1
ATOM 7898 N N . ASP B 1 348 ? -4.695 -28.219 -10.883 1 98.44 348 ASP B N 1
ATOM 7899 C CA . ASP B 1 348 ? -3.502 -27.391 -11 1 98.44 348 ASP B CA 1
ATOM 7900 C C . ASP B 1 348 ? -2.635 -27.828 -12.172 1 98.44 348 ASP B C 1
ATOM 7902 O O . ASP B 1 348 ? -2.176 -28.984 -12.211 1 98.44 348 ASP B O 1
ATOM 7906 N N . THR B 1 349 ? -2.348 -26.953 -13.062 1 98 349 THR B N 1
ATOM 7907 C CA . THR B 1 349 ? -1.653 -27.312 -14.297 1 98 349 THR B CA 1
ATOM 7908 C C . THR B 1 349 ? -0.22 -27.75 -14.008 1 98 349 THR B C 1
ATOM 7910 O O . THR B 1 349 ? 0.38 -28.484 -14.781 1 98 349 THR B O 1
ATOM 7913 N N . ARG B 1 350 ? 0.337 -27.297 -12.891 1 96.38 350 ARG B N 1
ATOM 7914 C CA . ARG B 1 350 ? 1.683 -27.734 -12.539 1 96.38 350 ARG B CA 1
ATOM 7915 C C . ARG B 1 350 ? 1.713 -29.234 -12.25 1 96.38 350 ARG B C 1
ATOM 7917 O O . ARG B 1 350 ? 2.674 -29.922 -12.602 1 96.38 350 ARG B O 1
ATOM 7924 N N . ILE B 1 351 ? 0.747 -29.781 -11.594 1 96.19 351 ILE B N 1
ATOM 7925 C CA . ILE B 1 351 ? 0.637 -31.219 -11.305 1 96.19 351 ILE B CA 1
ATOM 7926 C C . ILE B 1 351 ? 0.521 -32 -12.609 1 96.19 351 ILE B C 1
ATOM 7928 O O . ILE B 1 351 ? 1.154 -33.031 -12.773 1 96.19 351 ILE B O 1
ATOM 7932 N N . LEU B 1 352 ? -0.256 -31.484 -13.547 1 95.88 352 LEU B N 1
ATOM 7933 C CA . LEU B 1 352 ? -0.427 -32.156 -14.836 1 95.88 352 LEU B CA 1
ATOM 7934 C C . LEU B 1 352 ? 0.879 -32.156 -15.625 1 95.88 352 LEU B C 1
ATOM 7936 O O . LEU B 1 352 ? 1.194 -33.125 -16.312 1 95.88 352 LEU B O 1
ATOM 7940 N N . ALA B 1 353 ? 1.537 -31.031 -15.531 1 95.5 353 ALA B N 1
ATOM 7941 C CA . ALA B 1 353 ? 2.83 -30.953 -16.203 1 95.5 353 ALA B CA 1
ATOM 7942 C C . ALA B 1 353 ? 3.805 -31.984 -15.641 1 95.5 353 ALA B C 1
ATOM 7944 O O . ALA B 1 353 ? 4.551 -32.625 -16.391 1 95.5 353 ALA B O 1
ATOM 7945 N N . GLU B 1 354 ? 3.803 -32.156 -14.367 1 92.69 354 GLU B N 1
ATOM 7946 C CA . GLU B 1 354 ? 4.676 -33.125 -13.727 1 92.69 354 GLU B CA 1
ATOM 7947 C C . GLU B 1 354 ? 4.32 -34.531 -14.148 1 92.69 354 GLU B C 1
ATOM 7949 O O . GLU B 1 354 ? 5.203 -35.375 -14.312 1 92.69 354 GLU B O 1
ATOM 7954 N N . GLU B 1 355 ? 3.049 -34.781 -14.25 1 91 355 GLU B N 1
ATOM 7955 C CA . GLU B 1 355 ? 2.594 -36.094 -14.672 1 91 355 GLU B CA 1
ATOM 7956 C C . GLU B 1 355 ? 3.01 -36.406 -16.109 1 91 355 GLU B C 1
ATOM 7958 O O . GLU B 1 355 ? 3.188 -37.562 -16.484 1 91 355 GLU B O 1
ATOM 7963 N N . ASN B 1 356 ? 3.141 -35.375 -16.906 1 91.19 356 ASN B N 1
ATOM 7964 C CA . ASN B 1 356 ? 3.545 -35.531 -18.312 1 91.19 356 ASN B CA 1
ATOM 7965 C C . ASN B 1 356 ? 5.023 -35.188 -18.5 1 91.19 356 ASN B C 1
ATOM 7967 O O . ASN B 1 356 ? 5.438 -34.781 -19.578 1 91.19 356 ASN B O 1
ATOM 7971 N N . ARG B 1 357 ? 5.832 -35.312 -17.469 1 91.38 357 ARG B N 1
ATOM 7972 C CA . ARG B 1 357 ? 7.23 -34.875 -17.469 1 91.38 357 ARG B CA 1
ATOM 7973 C C . ARG B 1 357 ? 8.016 -35.625 -18.547 1 91.38 357 ARG B C 1
ATOM 7975 O O . ARG B 1 357 ? 8.906 -35.031 -19.172 1 91.38 357 ARG B O 1
ATOM 7982 N N . ARG B 1 358 ? 7.77 -36.906 -18.766 1 86.31 358 ARG B N 1
ATOM 7983 C CA . ARG B 1 358 ? 8.508 -37.688 -19.75 1 86.31 358 ARG B CA 1
ATOM 7984 C C . ARG B 1 358 ? 8.336 -37.125 -21.141 1 86.31 358 ARG B C 1
ATOM 7986 O O . ARG B 1 358 ? 9.32 -36.938 -21.875 1 86.31 358 ARG B O 1
ATOM 7993 N N . ARG B 1 359 ? 7.133 -36.812 -21.453 1 84 359 ARG B N 1
ATOM 7994 C CA . ARG B 1 359 ? 6.832 -36.25 -22.766 1 84 359 ARG B CA 1
ATOM 7995 C C . ARG B 1 359 ? 7.391 -34.844 -22.906 1 84 359 ARG B C 1
ATOM 7997 O O . ARG B 1 359 ? 7.875 -34.469 -23.984 1 84 359 ARG B O 1
ATOM 8004 N N . LEU B 1 360 ? 7.25 -34.062 -21.875 1 88.31 360 LEU B N 1
ATOM 8005 C CA . LEU B 1 360 ? 7.695 -32.688 -21.906 1 88.31 360 LEU B CA 1
ATOM 8006 C C . LEU B 1 360 ? 9.219 -32.594 -21.953 1 88.31 360 LEU B C 1
ATOM 8008 O O . LEU B 1 360 ? 9.773 -31.75 -22.672 1 88.31 360 LEU B O 1
ATOM 8012 N N . SER B 1 361 ? 9.836 -33.469 -21.203 1 87.31 361 SER B N 1
ATOM 8013 C CA . SER B 1 361 ? 11.297 -33.469 -21.172 1 87.31 361 SER B CA 1
ATOM 8014 C C . SER B 1 361 ? 11.883 -33.844 -22.531 1 87.31 361 SER B C 1
ATOM 8016 O O . SER B 1 361 ? 12.945 -33.344 -22.906 1 87.31 361 SER B O 1
ATOM 8018 N N . TRP B 1 362 ? 11.211 -34.688 -23.172 1 82.81 362 TRP B N 1
ATOM 8019 C CA . TRP B 1 362 ? 11.641 -35.094 -24.516 1 82.81 362 TRP B CA 1
ATOM 8020 C C . TRP B 1 362 ? 11.719 -33.875 -25.438 1 82.81 362 TRP B C 1
ATOM 8022 O O . TRP B 1 362 ? 12.523 -33.875 -26.375 1 82.81 362 TRP B O 1
ATOM 8032 N N . HIS B 1 363 ? 10.961 -32.938 -25.172 1 81.44 363 HIS B N 1
ATOM 8033 C CA . HIS B 1 363 ? 10.953 -31.734 -25.969 1 81.44 363 HIS B CA 1
ATOM 8034 C C . HIS B 1 363 ? 11.789 -30.641 -25.312 1 81.44 363 HIS B C 1
ATOM 8036 O O . HIS B 1 363 ? 11.672 -29.469 -25.672 1 81.44 363 HIS B O 1
ATOM 8042 N N . GLY B 1 364 ? 12.438 -30.953 -24.266 1 80.62 364 GLY B N 1
ATOM 8043 C CA . GLY B 1 364 ? 13.375 -30.031 -23.641 1 80.62 364 GLY B CA 1
ATOM 8044 C C . GLY B 1 364 ? 12.75 -29.172 -22.562 1 80.62 364 GLY B C 1
ATOM 8045 O O . GLY B 1 364 ? 13.352 -28.203 -22.109 1 80.62 364 GLY B O 1
ATOM 8046 N N . ILE B 1 365 ? 11.578 -29.453 -22.234 1 85.25 365 ILE B N 1
ATOM 8047 C CA . ILE B 1 365 ? 10.914 -28.672 -21.219 1 85.25 365 ILE B CA 1
ATOM 8048 C C . ILE B 1 365 ? 11.203 -29.25 -19.828 1 85.25 365 ILE B C 1
ATOM 8050 O O . ILE B 1 365 ? 10.719 -30.344 -19.5 1 85.25 365 ILE B O 1
ATOM 8054 N N . MET B 1 366 ? 11.992 -28.469 -19.031 1 82 366 MET B N 1
ATOM 8055 C CA . MET B 1 366 ? 12.383 -28.953 -17.719 1 82 366 MET B CA 1
ATOM 8056 C C . MET B 1 366 ? 11.836 -28.062 -16.609 1 82 366 MET B C 1
ATOM 8058 O O . MET B 1 366 ? 11.859 -28.438 -15.438 1 82 366 MET B O 1
ATOM 8062 N N . ASN B 1 367 ? 11.391 -26.953 -17 1 84.75 367 ASN B N 1
ATOM 8063 C CA . ASN B 1 367 ? 10.758 -26 -16.094 1 84.75 367 ASN B CA 1
ATOM 8064 C C . ASN B 1 367 ? 9.266 -25.875 -16.359 1 84.75 367 ASN B C 1
ATOM 8066 O O . ASN B 1 367 ? 8.844 -25.766 -17.516 1 84.75 367 ASN B O 1
ATOM 8070 N N . TYR B 1 368 ? 8.555 -25.922 -15.289 1 91.69 368 TYR B N 1
ATOM 8071 C CA . TYR B 1 368 ? 7.109 -25.953 -15.477 1 91.69 368 TYR B CA 1
ATOM 8072 C C . TYR B 1 368 ? 6.461 -24.656 -15.055 1 91.69 368 TYR B C 1
ATOM 8074 O O . TYR B 1 368 ? 5.363 -24.641 -14.492 1 91.69 368 TYR B O 1
ATOM 8082 N N . SER B 1 369 ? 7.188 -23.562 -15.164 1 89.12 369 SER B N 1
ATOM 8083 C CA . SER B 1 369 ? 6.57 -22.25 -14.969 1 89.12 369 SER B CA 1
ATOM 8084 C C . SER B 1 369 ? 5.5 -21.984 -16.031 1 89.12 369 SER B C 1
ATOM 8086 O O . SER B 1 369 ? 5.52 -22.578 -17.109 1 89.12 369 SER B O 1
ATOM 8088 N N . LEU B 1 370 ? 4.586 -21.141 -15.68 1 92.38 370 LEU B N 1
ATOM 8089 C CA . LEU B 1 370 ? 3.504 -20.828 -16.609 1 92.38 370 LEU B CA 1
ATOM 8090 C C . LEU B 1 370 ? 4.051 -20.203 -17.891 1 92.38 370 LEU B C 1
ATOM 8092 O O . LEU B 1 370 ? 3.562 -20.516 -18.984 1 92.38 370 LEU B O 1
ATOM 8096 N N . ALA B 1 371 ? 5.004 -19.375 -17.75 1 86.81 371 ALA B N 1
ATOM 8097 C CA . ALA B 1 371 ? 5.613 -18.719 -18.906 1 86.81 371 ALA B CA 1
ATOM 8098 C C . ALA B 1 371 ? 6.242 -19.75 -19.844 1 86.81 371 ALA B C 1
ATOM 8100 O O . ALA B 1 371 ? 6.078 -19.672 -21.062 1 86.81 371 ALA B O 1
ATOM 8101 N N . THR B 1 372 ? 6.918 -20.734 -19.281 1 86.25 372 THR B N 1
ATOM 8102 C CA . THR B 1 372 ? 7.59 -21.75 -20.078 1 86.25 372 THR B CA 1
ATOM 8103 C C . THR B 1 372 ? 6.57 -22.656 -20.766 1 86.25 372 THR B C 1
ATOM 8105 O O . THR B 1 372 ? 6.688 -22.938 -21.953 1 86.25 372 THR B O 1
ATOM 8108 N N . LEU B 1 373 ? 5.641 -23.078 -20.031 1 91.31 373 LEU B N 1
ATOM 8109 C CA . LEU B 1 373 ? 4.613 -23.953 -20.594 1 91.31 373 LEU B CA 1
ATOM 8110 C C . LEU B 1 373 ? 3.809 -23.219 -21.656 1 91.31 373 LEU B C 1
ATOM 8112 O O . LEU B 1 373 ? 3.502 -23.797 -22.703 1 91.31 373 LEU B O 1
ATOM 8116 N N . GLY B 1 374 ? 3.441 -21.984 -21.359 1 88.75 374 GLY B N 1
ATOM 8117 C CA . GLY B 1 374 ? 2.721 -21.172 -22.328 1 88.75 374 GLY B CA 1
ATOM 8118 C C . GLY B 1 374 ? 3.475 -21 -23.641 1 88.75 374 GLY B C 1
ATOM 8119 O O . GLY B 1 374 ? 2.889 -21.094 -24.719 1 88.75 374 GLY B O 1
ATOM 8120 N N . ALA B 1 375 ? 4.715 -20.766 -23.531 1 84.44 375 ALA B N 1
ATOM 8121 C CA . ALA B 1 375 ? 5.551 -20.578 -24.719 1 84.44 375 ALA B CA 1
ATOM 8122 C C . ALA B 1 375 ? 5.66 -21.875 -25.516 1 84.44 375 ALA B C 1
ATOM 8124 O O . ALA B 1 375 ? 5.602 -21.875 -26.75 1 84.44 375 ALA B O 1
ATOM 8125 N N . TYR B 1 376 ? 5.836 -22.969 -24.859 1 86.75 376 TYR B N 1
ATOM 8126 C CA . TYR B 1 376 ? 5.953 -24.266 -25.516 1 86.75 376 TYR B CA 1
ATOM 8127 C C . TYR B 1 376 ? 4.695 -24.594 -26.312 1 86.75 376 TYR B C 1
ATOM 8129 O O . TYR B 1 376 ? 4.777 -24.984 -27.484 1 86.75 376 TYR B O 1
ATOM 8137 N N . PHE B 1 377 ? 3.592 -24.359 -25.75 1 87.94 377 PHE B N 1
ATOM 8138 C CA . PHE B 1 377 ? 2.348 -24.781 -26.375 1 87.94 377 PHE B CA 1
ATOM 8139 C C . PHE B 1 377 ? 1.902 -23.797 -27.453 1 87.94 377 PHE B C 1
ATOM 8141 O O . PHE B 1 377 ? 1.023 -24.109 -28.266 1 87.94 377 PHE B O 1
ATOM 8148 N N . LYS B 1 378 ? 2.402 -22.656 -27.391 1 81.94 378 LYS B N 1
ATOM 8149 C CA . LYS B 1 378 ? 2.141 -21.703 -28.469 1 81.94 378 LYS B CA 1
ATOM 8150 C C . LYS B 1 378 ? 2.98 -22 -29.703 1 81.94 378 LYS B C 1
ATOM 8152 O O . LYS B 1 378 ? 2.619 -21.625 -30.812 1 81.94 378 LYS B O 1
ATOM 8157 N N . HIS B 1 379 ? 4.023 -22.688 -29.438 1 80.38 379 HIS B N 1
ATOM 8158 C CA . HIS B 1 379 ? 4.922 -23.031 -30.547 1 80.38 379 HIS B CA 1
ATOM 8159 C C . HIS B 1 379 ? 4.371 -24.188 -31.375 1 80.38 379 HIS B C 1
ATOM 8161 O O . HIS B 1 379 ? 3.82 -25.141 -30.828 1 80.38 379 HIS B O 1
ATOM 8167 N N . PRO B 1 380 ? 4.559 -24.141 -32.656 1 76.06 380 PRO B N 1
ATOM 8168 C CA . PRO B 1 380 ? 3.998 -25.141 -33.562 1 76.06 380 PRO B CA 1
ATOM 8169 C C . PRO B 1 380 ? 4.586 -26.531 -33.312 1 76.06 380 PRO B C 1
ATOM 8171 O O . PRO B 1 380 ? 3.941 -27.547 -33.625 1 76.06 380 PRO B O 1
ATOM 8174 N N . VAL B 1 381 ? 5.762 -26.547 -32.812 1 73.75 381 VAL B N 1
ATOM 8175 C CA . VAL B 1 381 ? 6.449 -27.812 -32.562 1 73.75 381 VAL B CA 1
ATOM 8176 C C . VAL B 1 381 ? 5.621 -28.672 -31.625 1 73.75 381 VAL B C 1
ATOM 8178 O O . VAL B 1 381 ? 5.648 -29.906 -31.719 1 73.75 381 VAL B O 1
ATOM 8181 N N . SER B 1 382 ? 4.84 -28.016 -30.781 1 76.75 382 SER B N 1
ATOM 8182 C CA . SER B 1 382 ? 4.035 -28.766 -29.812 1 76.75 382 SER B CA 1
ATOM 8183 C C . SER B 1 382 ? 2.922 -29.547 -30.5 1 76.75 382 SER B C 1
ATOM 8185 O O . SER B 1 382 ? 2.502 -30.594 -30.031 1 76.75 382 SER B O 1
ATOM 8187 N N . GLY B 1 383 ? 2.422 -29.016 -31.562 1 71.19 383 GLY B N 1
ATOM 8188 C CA . GLY B 1 383 ? 1.351 -29.656 -32.312 1 71.19 383 GLY B CA 1
ATOM 8189 C C . GLY B 1 383 ? 1.838 -30.781 -33.219 1 71.19 383 GLY B C 1
ATOM 8190 O O . GLY B 1 383 ? 1.117 -31.75 -33.438 1 71.19 383 GLY B O 1
ATOM 8191 N N . GLU B 1 384 ? 2.939 -30.578 -33.688 1 66.12 384 GLU B N 1
ATOM 8192 C CA . GLU B 1 384 ? 3.459 -31.531 -34.688 1 66.12 384 GLU B CA 1
ATOM 8193 C C . GLU B 1 384 ? 3.896 -32.844 -34.031 1 66.12 384 GLU B C 1
ATOM 8195 O O . GLU B 1 384 ? 3.807 -33.906 -34.625 1 66.12 384 GLU B O 1
ATOM 8200 N N . ASN B 1 385 ? 4.316 -32.625 -32.875 1 63.69 385 ASN B N 1
ATOM 8201 C CA . ASN B 1 385 ? 4.914 -33.781 -32.25 1 63.69 385 ASN B CA 1
ATOM 8202 C C . ASN B 1 385 ? 3.918 -34.531 -31.344 1 63.69 385 ASN B C 1
ATOM 8204 O O . ASN B 1 385 ? 4.23 -35.562 -30.781 1 63.69 385 ASN B O 1
ATOM 8208 N N . LEU B 1 386 ? 2.799 -33.875 -31.312 1 66.56 386 LEU B N 1
ATOM 8209 C CA . LEU B 1 386 ? 1.824 -34.5 -30.406 1 66.56 386 LEU B CA 1
ATOM 8210 C C . LEU B 1 386 ? 0.71 -35.156 -31.203 1 66.56 386 LEU B C 1
ATOM 8212 O O . LEU B 1 386 ? 0.376 -34.75 -32.312 1 66.56 386 LEU B O 1
ATOM 8216 N N . PRO B 1 387 ? 0.344 -36.312 -30.781 1 62.19 387 PRO B N 1
ATOM 8217 C CA . PRO B 1 387 ? -0.621 -37.125 -31.531 1 62.19 387 PRO B CA 1
ATOM 8218 C C . PRO B 1 387 ? -1.938 -36.375 -31.781 1 62.19 387 PRO B C 1
ATOM 8220 O O . PRO B 1 387 ? -2.703 -36.781 -32.656 1 62.19 387 PRO B O 1
ATOM 8223 N N . TYR B 1 388 ? -2.221 -35.375 -30.984 1 64.88 388 TYR B N 1
ATOM 8224 C CA . TYR B 1 388 ? -3.516 -34.719 -31.125 1 64.88 388 TYR B CA 1
ATOM 8225 C C . TYR B 1 388 ? -3.359 -33.312 -31.672 1 64.88 388 TYR B C 1
ATOM 8227 O O . TYR B 1 388 ? -2.383 -32.625 -31.359 1 64.88 388 TYR B O 1
ATOM 8235 N N . ARG B 1 389 ? -4.219 -33.125 -32.688 1 74.38 389 ARG B N 1
ATOM 8236 C CA . ARG B 1 389 ? -4.402 -31.703 -32.969 1 74.38 389 ARG B CA 1
ATOM 8237 C C . ARG B 1 389 ? -5.02 -30.969 -31.781 1 74.38 389 ARG B C 1
ATOM 8239 O O . ARG B 1 389 ? -5.953 -31.469 -31.156 1 74.38 389 ARG B O 1
ATOM 8246 N N . PHE B 1 390 ? -4.461 -29.906 -31.375 1 81.75 390 PHE B N 1
ATOM 8247 C CA . PHE B 1 390 ? -5.008 -29.141 -30.25 1 81.75 390 PHE B CA 1
ATOM 8248 C C . PHE B 1 390 ? -6.152 -28.25 -30.719 1 81.75 390 PHE B C 1
ATOM 8250 O O . PHE B 1 390 ? -6.156 -27.781 -31.859 1 81.75 390 PHE B O 1
ATOM 8257 N N . PRO B 1 391 ? -7.098 -28.141 -29.828 1 86.5 391 PRO B N 1
ATOM 8258 C CA . PRO B 1 391 ? -8.211 -27.25 -30.203 1 86.5 391 PRO B CA 1
ATOM 8259 C C . PRO B 1 391 ? -7.781 -25.797 -30.359 1 86.5 391 PRO B C 1
ATOM 8261 O O . PRO B 1 391 ? -6.773 -25.375 -29.797 1 86.5 391 PRO B O 1
ATOM 8264 N N . ASP B 1 392 ? -8.594 -25.125 -31.094 1 87.25 392 ASP B N 1
ATOM 8265 C CA . ASP B 1 392 ? -8.391 -23.688 -31.25 1 87.25 392 ASP B CA 1
ATOM 8266 C C . ASP B 1 392 ? -9.086 -22.906 -30.141 1 87.25 392 ASP B C 1
ATOM 8268 O O . ASP B 1 392 ? -10.102 -23.359 -29.609 1 87.25 392 ASP B O 1
ATOM 8272 N N . PHE B 1 393 ? -8.508 -21.797 -29.828 1 90.88 393 PHE B N 1
ATOM 8273 C CA . PHE B 1 393 ? -9.086 -20.906 -28.828 1 90.88 393 PHE B CA 1
ATOM 8274 C C . PHE B 1 393 ? -9.555 -19.609 -29.484 1 90.88 393 PHE B C 1
ATOM 8276 O O . PHE B 1 393 ? -8.797 -18.953 -30.219 1 90.88 393 PHE B O 1
ATOM 8283 N N . SER B 1 394 ? -10.797 -19.297 -29.266 1 88.69 394 SER B N 1
ATOM 8284 C CA . SER B 1 394 ? -11.336 -18.047 -29.75 1 88.69 394 SER B CA 1
ATOM 8285 C C . SER B 1 394 ? -11.555 -17.047 -28.609 1 88.69 394 SER B C 1
ATOM 8287 O O . SER B 1 394 ? -12.469 -17.203 -27.812 1 88.69 394 SER B O 1
ATOM 8289 N N . LEU B 1 395 ? -10.703 -16.047 -28.641 1 86.5 395 LEU B N 1
ATOM 8290 C CA . LEU B 1 395 ? -10.812 -15.008 -27.609 1 86.5 395 LEU B CA 1
ATOM 8291 C C . LEU B 1 395 ? -11.867 -13.969 -28 1 86.5 395 LEU B C 1
ATOM 8293 O O . LEU B 1 395 ? -12.008 -13.625 -29.172 1 86.5 395 LEU B O 1
ATOM 8297 N N . ALA B 1 396 ? -12.531 -13.555 -26.953 1 76.88 396 ALA B N 1
ATOM 8298 C CA . ALA B 1 396 ? -13.43 -12.438 -27.203 1 76.88 396 ALA B CA 1
ATOM 8299 C C . ALA B 1 396 ? -12.664 -11.203 -27.688 1 76.88 396 ALA B C 1
ATOM 8301 O O . ALA B 1 396 ? -11.453 -11.094 -27.453 1 76.88 396 ALA B O 1
ATOM 8302 N N . ASN B 1 397 ? -13.328 -10.367 -28.234 1 63.25 397 ASN B N 1
ATOM 8303 C CA . ASN B 1 397 ? -12.734 -9.273 -29 1 63.25 397 ASN B CA 1
ATOM 8304 C C . ASN B 1 397 ? -11.781 -8.453 -28.141 1 63.25 397 ASN B C 1
ATOM 8306 O O . ASN B 1 397 ? -10.641 -8.188 -28.547 1 63.25 397 ASN B O 1
ATOM 8310 N N . ALA B 1 398 ? -12.18 -8.117 -27.016 1 68.88 398 ALA B N 1
ATOM 8311 C CA . ALA B 1 398 ? -11.344 -7.234 -26.203 1 68.88 398 ALA B CA 1
ATOM 8312 C C . ALA B 1 398 ? -10.031 -7.914 -25.828 1 68.88 398 ALA B C 1
ATOM 8314 O O . ALA B 1 398 ? -8.961 -7.301 -25.906 1 68.88 398 ALA B O 1
ATOM 8315 N N . ALA B 1 399 ? -10.086 -9.031 -25.562 1 74.75 399 ALA B N 1
ATOM 8316 C CA . ALA B 1 399 ? -8.898 -9.789 -25.188 1 74.75 399 ALA B CA 1
ATOM 8317 C C . ALA B 1 399 ? -7.988 -10.031 -26.375 1 74.75 399 ALA B C 1
ATOM 8319 O O . ALA B 1 399 ? -6.762 -10 -26.25 1 74.75 399 ALA B O 1
ATOM 8320 N N . LEU B 1 400 ? -8.625 -10.273 -27.469 1 69.44 400 LEU B N 1
ATOM 8321 C CA . LEU B 1 400 ? -7.867 -10.508 -28.703 1 69.44 400 LEU B CA 1
ATOM 8322 C C . LEU B 1 400 ? -7.004 -9.297 -29.047 1 69.44 400 LEU B C 1
ATOM 8324 O O . LEU B 1 400 ? -5.84 -9.445 -29.422 1 69.44 400 LEU B O 1
ATOM 8328 N N . LEU B 1 401 ? -7.59 -8.242 -28.844 1 69.25 401 LEU B N 1
ATOM 8329 C CA . LEU B 1 401 ? -6.883 -7.008 -29.188 1 69.25 401 LEU B CA 1
ATOM 8330 C C . LEU B 1 401 ? -5.762 -6.734 -28.188 1 69.25 401 LEU B C 1
ATOM 8332 O O . LEU B 1 401 ? -4.668 -6.32 -28.578 1 69.25 401 LEU B O 1
ATOM 8336 N N . LYS B 1 402 ? -5.973 -6.941 -27 1 73.75 402 LYS B N 1
ATOM 8337 C CA . LYS B 1 402 ? -5 -6.629 -25.953 1 73.75 402 LYS B CA 1
ATOM 8338 C C . LYS B 1 402 ? -3.807 -7.574 -26.016 1 73.75 402 LYS B C 1
ATOM 8340 O O . LYS B 1 402 ? -2.662 -7.156 -25.828 1 73.75 402 LYS B O 1
ATOM 8345 N N . TYR B 1 403 ? -4.113 -8.805 -26.328 1 72.69 403 TYR B N 1
ATOM 8346 C CA . TYR B 1 403 ? -3.068 -9.812 -26.188 1 72.69 403 TYR B CA 1
ATOM 8347 C C . TYR B 1 403 ? -2.459 -10.172 -27.531 1 72.69 403 TYR B C 1
ATOM 8349 O O . TYR B 1 403 ? -1.712 -11.148 -27.641 1 72.69 403 TYR B O 1
ATOM 8357 N N . ALA B 1 404 ? -2.748 -9.469 -28.547 1 69.69 404 ALA B N 1
ATOM 8358 C CA . ALA B 1 404 ? -2.277 -9.766 -29.891 1 69.69 404 ALA B CA 1
ATOM 8359 C C . ALA B 1 404 ? -0.776 -9.516 -30.016 1 69.69 404 ALA B C 1
ATOM 8361 O O . ALA B 1 404 ? -0.06 -10.305 -30.641 1 69.69 404 ALA B O 1
ATOM 8362 N N . ASP B 1 405 ? -0.312 -8.547 -29.359 1 64.38 405 ASP B N 1
ATOM 8363 C CA . ASP B 1 405 ? 1.05 -8.156 -29.719 1 64.38 405 ASP B CA 1
ATOM 8364 C C . ASP B 1 405 ? 1.99 -8.312 -28.516 1 64.38 405 ASP B C 1
ATOM 8366 O O . ASP B 1 405 ? 3.209 -8.211 -28.672 1 64.38 405 ASP B O 1
ATOM 8370 N N . LYS B 1 406 ? 1.377 -8.469 -27.422 1 72.06 406 LYS B N 1
ATOM 8371 C CA . LYS B 1 406 ? 2.271 -8.422 -26.266 1 72.06 406 LYS B CA 1
ATOM 8372 C C . LYS B 1 406 ? 1.863 -9.453 -25.219 1 72.06 406 LYS B C 1
ATOM 8374 O O . LYS B 1 406 ? 0.686 -9.797 -25.109 1 72.06 406 LYS B O 1
ATOM 8379 N N . GLU B 1 407 ? 2.971 -10.055 -24.641 1 77.88 407 GLU B N 1
ATOM 8380 C CA . GLU B 1 407 ? 2.729 -10.922 -23.484 1 77.88 407 GLU B CA 1
ATOM 8381 C C . GLU B 1 407 ? 2.643 -10.117 -22.203 1 77.88 407 GLU B C 1
ATOM 8383 O O . GLU B 1 407 ? 3.373 -9.133 -22.016 1 77.88 407 GLU B O 1
ATOM 8388 N N . TYR B 1 408 ? 1.699 -10.5 -21.375 1 78.69 408 TYR B N 1
ATOM 8389 C CA . TYR B 1 408 ? 1.45 -9.75 -20.141 1 78.69 408 TYR B CA 1
ATOM 8390 C C . TYR B 1 408 ? 1.522 -10.656 -18.922 1 78.69 408 TYR B C 1
ATOM 8392 O O . TYR B 1 408 ? 0.628 -10.633 -18.078 1 78.69 408 TYR B O 1
ATOM 8400 N N . PHE B 1 409 ? 2.551 -11.359 -18.891 1 77.62 409 PHE B N 1
ATOM 8401 C CA . PHE B 1 409 ? 2.666 -12.227 -17.734 1 77.62 409 PHE B CA 1
ATOM 8402 C C . PHE B 1 409 ? 2.668 -11.406 -16.438 1 77.62 409 PHE B C 1
ATOM 8404 O O . PHE B 1 409 ? 3.18 -10.289 -16.422 1 77.62 409 PHE B O 1
ATOM 8411 N N . HIS B 1 410 ? 2.064 -11.93 -15.406 1 83.44 410 HIS B N 1
ATOM 8412 C CA . HIS B 1 410 ? 1.894 -11.352 -14.078 1 83.44 410 HIS B CA 1
ATOM 8413 C C . HIS B 1 410 ? 0.753 -10.336 -14.062 1 83.44 410 HIS B C 1
ATOM 8415 O O . HIS B 1 410 ? 0.58 -9.609 -13.086 1 83.44 410 HIS B O 1
ATOM 8421 N N . ASN B 1 411 ? 0.187 -10.258 -15.172 1 89.12 411 ASN B N 1
ATOM 8422 C CA . ASN B 1 411 ? -1.196 -9.789 -15.172 1 89.12 411 ASN B CA 1
ATOM 8423 C C . ASN B 1 411 ? -2.172 -10.93 -14.883 1 89.12 411 ASN B C 1
ATOM 8425 O O . ASN B 1 411 ? -2.127 -11.969 -15.531 1 89.12 411 ASN B O 1
ATOM 8429 N N . ALA B 1 412 ? -2.994 -10.711 -13.984 1 94.38 412 ALA B N 1
ATOM 8430 C CA . ALA B 1 412 ? -3.82 -11.805 -13.484 1 94.38 412 ALA B CA 1
ATOM 8431 C C . ALA B 1 412 ? -4.68 -12.398 -14.594 1 94.38 412 ALA B C 1
ATOM 8433 O O . ALA B 1 412 ? -4.836 -13.617 -14.688 1 94.38 412 ALA B O 1
ATOM 8434 N N . ALA B 1 413 ? -5.246 -11.562 -15.438 1 94.69 413 ALA B N 1
ATOM 8435 C CA . ALA B 1 413 ? -6.121 -12.039 -16.516 1 94.69 413 ALA B CA 1
ATOM 8436 C C . ALA B 1 413 ? -5.328 -12.805 -17.562 1 94.69 413 ALA B C 1
ATOM 8438 O O . ALA B 1 413 ? -5.785 -13.836 -18.062 1 94.69 413 ALA B O 1
ATOM 8439 N N . TYR B 1 414 ? -4.203 -12.297 -17.938 1 93.44 414 TYR B N 1
ATOM 8440 C CA . TYR B 1 414 ? -3.35 -12.977 -18.906 1 93.44 414 TYR B CA 1
ATOM 8441 C C . TYR B 1 414 ? -2.891 -14.328 -18.375 1 93.44 414 TYR B C 1
ATOM 8443 O O . TYR B 1 414 ? -2.877 -15.32 -19.109 1 93.44 414 TYR B O 1
ATOM 8451 N N . ASP B 1 415 ? -2.504 -14.328 -17.109 1 95.69 415 ASP B N 1
ATOM 8452 C CA . ASP B 1 415 ? -2.066 -15.578 -16.484 1 95.69 415 ASP B CA 1
ATOM 8453 C C . ASP B 1 415 ? -3.213 -16.578 -16.406 1 95.69 415 ASP B C 1
ATOM 8455 O O . ASP B 1 415 ? -3.008 -17.781 -16.578 1 95.69 415 ASP B O 1
ATOM 8459 N N . ALA B 1 416 ? -4.398 -16.094 -16.109 1 97.25 416 ALA B N 1
ATOM 8460 C CA . ALA B 1 416 ? -5.566 -16.969 -16.078 1 97.25 416 ALA B CA 1
ATOM 8461 C C . ALA B 1 416 ? -5.84 -17.578 -17.453 1 97.25 416 ALA B C 1
ATOM 8463 O O . ALA B 1 416 ? -6.09 -18.781 -17.562 1 97.25 416 ALA B O 1
ATOM 8464 N N . LYS B 1 417 ? -5.816 -16.766 -18.469 1 96.12 417 LYS B N 1
ATOM 8465 C CA . LYS B 1 417 ? -6.02 -17.219 -19.844 1 96.12 417 LYS B CA 1
ATOM 8466 C C . LYS B 1 417 ? -4.988 -18.281 -20.234 1 96.12 417 LYS B C 1
ATOM 8468 O O . LYS B 1 417 ? -5.34 -19.344 -20.734 1 96.12 417 LYS B O 1
ATOM 8473 N N . THR B 1 418 ? -3.746 -17.969 -19.953 1 95.75 418 THR B N 1
ATOM 8474 C CA . THR B 1 418 ? -2.662 -18.875 -20.281 1 95.75 418 THR B CA 1
ATOM 8475 C C . THR B 1 418 ? -2.801 -20.188 -19.516 1 95.75 418 THR B C 1
ATOM 8477 O O . THR B 1 418 ? -2.537 -21.266 -20.047 1 95.75 418 THR B O 1
ATOM 8480 N N . THR B 1 419 ? -3.172 -20.062 -18.281 1 98.12 419 THR B N 1
ATOM 8481 C CA . THR B 1 419 ? -3.393 -21.234 -17.453 1 98.12 419 THR B CA 1
ATOM 8482 C C . THR B 1 419 ? -4.465 -22.141 -18.062 1 98.12 419 THR B C 1
ATOM 8484 O O . THR B 1 419 ? -4.285 -23.359 -18.141 1 98.12 419 THR B O 1
ATOM 8487 N N . GLY B 1 420 ? -5.566 -21.578 -18.484 1 98 420 GLY B N 1
ATOM 8488 C CA . GLY B 1 420 ? -6.629 -22.359 -19.109 1 98 420 GLY B CA 1
ATOM 8489 C C . GLY B 1 420 ? -6.215 -23.016 -20.406 1 98 420 GLY B C 1
ATOM 8490 O O . GLY B 1 420 ? -6.543 -24.172 -20.641 1 98 420 GLY B O 1
ATOM 8491 N N . GLU B 1 421 ? -5.531 -22.312 -21.234 1 95.62 421 GLU B N 1
ATOM 8492 C CA . GLU B 1 421 ? -5.031 -22.859 -22.484 1 95.62 421 GLU B CA 1
ATOM 8493 C C . GLU B 1 421 ? -4.07 -24.016 -22.234 1 95.62 421 GLU B C 1
ATOM 8495 O O . GLU B 1 421 ? -4.145 -25.047 -22.906 1 95.62 421 GLU B O 1
ATOM 8500 N N . THR B 1 422 ? -3.219 -23.781 -21.281 1 96.19 422 THR B N 1
ATOM 8501 C CA . THR B 1 422 ? -2.252 -24.797 -20.906 1 96.19 422 THR B CA 1
ATOM 8502 C C . THR B 1 422 ? -2.959 -26.047 -20.375 1 96.19 422 THR B C 1
ATOM 8504 O O . THR B 1 422 ? -2.545 -27.172 -20.656 1 96.19 422 THR B O 1
ATOM 8507 N N . PHE B 1 423 ? -4 -25.859 -19.641 1 97.56 423 PHE B N 1
ATOM 8508 C CA . PHE B 1 423 ? -4.766 -26.984 -19.094 1 97.56 423 PHE B CA 1
ATOM 8509 C C . PHE B 1 423 ? -5.312 -27.859 -20.203 1 97.56 423 PHE B C 1
ATOM 8511 O O . PHE B 1 423 ? -5.145 -29.078 -20.172 1 97.56 423 PHE B O 1
ATOM 8518 N N . VAL B 1 424 ? -5.926 -27.219 -21.172 1 95.31 424 VAL B N 1
ATOM 8519 C CA . VAL B 1 424 ? -6.551 -27.969 -22.266 1 95.31 424 VAL B CA 1
ATOM 8520 C C . VAL B 1 424 ? -5.496 -28.781 -23 1 95.31 424 VAL B C 1
ATOM 8522 O O . VAL B 1 424 ? -5.719 -29.953 -23.328 1 95.31 424 VAL B O 1
ATOM 8525 N N . ARG B 1 425 ? -4.391 -28.203 -23.188 1 92.31 425 ARG B N 1
ATOM 8526 C CA . ARG B 1 425 ? -3.312 -28.875 -23.906 1 92.31 425 ARG B CA 1
ATOM 8527 C C . ARG B 1 425 ? -2.725 -30.016 -23.078 1 92.31 425 ARG B C 1
ATOM 8529 O O . ARG B 1 425 ? -2.529 -31.125 -23.594 1 92.31 425 ARG B O 1
ATOM 8536 N N . LEU B 1 426 ? -2.451 -29.766 -21.859 1 93.88 426 LEU B N 1
ATOM 8537 C CA . LEU B 1 426 ? -1.905 -30.781 -20.984 1 93.88 426 LEU B CA 1
ATOM 8538 C C . LEU B 1 426 ? -2.896 -31.922 -20.797 1 93.88 426 LEU B C 1
ATOM 8540 O O . LEU B 1 426 ? -2.498 -33.094 -20.672 1 93.88 426 LEU B O 1
ATOM 8544 N N . ALA B 1 427 ? -4.164 -31.609 -20.672 1 93.56 427 ALA B N 1
ATOM 8545 C CA . ALA B 1 427 ? -5.195 -32.625 -20.531 1 93.56 427 ALA B CA 1
ATOM 8546 C C . ALA B 1 427 ? -5.215 -33.562 -21.719 1 93.56 427 ALA B C 1
ATOM 8548 O O . ALA B 1 427 ? -5.402 -34.781 -21.562 1 93.56 427 ALA B O 1
ATOM 8549 N N . HIS B 1 428 ? -5.047 -33 -22.906 1 90.38 428 HIS B N 1
ATOM 8550 C CA . HIS B 1 428 ? -4.984 -33.812 -24.094 1 90.38 428 HIS B CA 1
ATOM 8551 C C . HIS B 1 428 ? -3.789 -34.781 -24.047 1 90.38 428 HIS B C 1
ATOM 8553 O O . HIS B 1 428 ? -3.885 -35.906 -24.484 1 90.38 428 HIS B O 1
ATOM 8559 N N . LEU B 1 429 ? -2.688 -34.25 -23.516 1 88.25 429 LEU B N 1
ATOM 8560 C CA . LEU B 1 429 ? -1.515 -35.125 -23.359 1 88.25 429 LEU B CA 1
ATOM 8561 C C . LEU B 1 429 ? -1.785 -36.25 -22.359 1 88.25 429 LEU B C 1
ATOM 8563 O O . LEU B 1 429 ? -1.331 -37.375 -22.562 1 88.25 429 LEU B O 1
ATOM 8567 N N . THR B 1 430 ? -2.484 -35.938 -21.359 1 90.25 430 THR B N 1
ATOM 8568 C CA . THR B 1 430 ? -2.789 -36.906 -20.297 1 90.25 430 THR B CA 1
ATOM 8569 C C . THR B 1 430 ? -3.701 -38 -20.828 1 90.25 430 THR B C 1
ATOM 8571 O O . THR B 1 430 ? -3.588 -39.156 -20.406 1 90.25 430 THR B O 1
ATOM 8574 N N . VAL B 1 431 ? -4.578 -37.688 -21.703 1 87.44 431 VAL B N 1
ATOM 8575 C CA . VAL B 1 431 ? -5.469 -38.656 -22.297 1 87.44 431 VAL B CA 1
ATOM 8576 C C . VAL B 1 431 ? -4.648 -39.719 -23.047 1 87.44 431 VAL B C 1
ATOM 8578 O O . VAL B 1 431 ? -4.973 -40.906 -23.016 1 87.44 431 VAL B O 1
ATOM 8581 N N . CYS B 1 432 ? -3.65 -39.25 -23.641 1 80.5 432 CYS B N 1
ATOM 8582 C CA . CYS B 1 432 ? -2.803 -40.156 -24.406 1 80.5 432 CYS B CA 1
ATOM 8583 C C . CYS B 1 432 ? -2.078 -41.125 -23.484 1 80.5 432 CYS B C 1
ATOM 8585 O O . CYS B 1 432 ? -1.83 -42.281 -23.875 1 80.5 432 CYS B O 1
ATOM 8587 N N . SER B 1 433 ? -1.754 -40.75 -22.344 1 75.5 433 SER B N 1
ATOM 8588 C CA . SER B 1 433 ? -1.009 -41.594 -21.422 1 75.5 433 SER B CA 1
ATOM 8589 C C . SER B 1 433 ? -1.935 -42.562 -20.688 1 75.5 433 SER B C 1
ATOM 8591 O O . SER B 1 433 ? -1.508 -43.625 -20.266 1 75.5 433 SER B O 1
ATOM 8593 N N . THR B 1 434 ? -3.098 -42.25 -20.328 1 68.75 434 THR B N 1
ATOM 8594 C CA . THR B 1 434 ? -4.008 -43.062 -19.516 1 68.75 434 THR B CA 1
ATOM 8595 C C . THR B 1 434 ? -4.812 -44 -20.391 1 68.75 434 THR B C 1
ATOM 8597 O O . THR B 1 434 ? -5.152 -45.125 -19.953 1 68.75 434 THR B O 1
ATOM 8600 N N . VAL B 1 435 ? -5.367 -43.594 -21.422 1 57.75 435 VAL B N 1
ATOM 8601 C CA . VAL B 1 435 ? -6.262 -44.406 -22.219 1 57.75 435 VAL B CA 1
ATOM 8602 C C . VAL B 1 435 ? -5.445 -45.344 -23.125 1 57.75 435 VAL B C 1
ATOM 8604 O O . VAL B 1 435 ? -4.566 -44.875 -23.859 1 57.75 435 VAL B O 1
ATOM 8607 N N . SER B 1 436 ? -5.051 -46.562 -22.578 1 49.22 436 SER B N 1
ATOM 8608 C CA . SER B 1 436 ? -4.426 -47.625 -23.359 1 49.22 436 SER B CA 1
ATOM 8609 C C . SER B 1 436 ? -4.68 -47.438 -24.859 1 49.22 436 SER B C 1
ATOM 8611 O O . SER B 1 436 ? -5.824 -47.25 -25.266 1 49.22 436 SER B O 1
ATOM 8613 N N . ILE B 1 437 ? -3.693 -47.031 -25.5 1 45.22 437 ILE B N 1
ATOM 8614 C CA . ILE B 1 437 ? -3.523 -46.875 -26.938 1 45.22 437 ILE B CA 1
ATOM 8615 C C . ILE B 1 437 ? -4.176 -48.031 -27.656 1 45.22 437 ILE B C 1
ATOM 8617 O O . ILE B 1 437 ? -3.916 -48.25 -28.844 1 45.22 437 ILE B O 1
ATOM 8621 N N . GLY B 1 438 ? -4.699 -48.906 -26.938 1 41.38 438 GLY B N 1
ATOM 8622 C CA . GLY B 1 438 ? -5.164 -49.938 -27.828 1 41.38 438 GLY B CA 1
ATOM 8623 C C . GLY B 1 438 ? -5.914 -49.406 -29.031 1 41.38 438 GLY B C 1
ATOM 8624 O O . GLY B 1 438 ? -6.379 -50.156 -29.891 1 41.38 438 GLY B O 1
ATOM 8625 N N . ASP B 1 439 ? -6.668 -48.406 -28.844 1 44.16 439 ASP B N 1
ATOM 8626 C CA . ASP B 1 439 ? -7.383 -48 -30.047 1 44.16 439 ASP B CA 1
ATOM 8627 C C . ASP B 1 439 ? -6.422 -47.438 -31.094 1 44.16 439 ASP B C 1
ATOM 8629 O O . ASP B 1 439 ? -5.445 -46.781 -30.75 1 44.16 439 ASP B O 1
ATOM 8633 N N . LYS B 1 440 ? -6.328 -48 -32.188 1 45.88 440 LYS B N 1
ATOM 8634 C CA . LYS B 1 440 ? -5.508 -47.75 -33.375 1 45.88 440 LYS B CA 1
ATOM 8635 C C . LYS B 1 440 ? -5.133 -46.281 -33.5 1 45.88 440 LYS B C 1
ATOM 8637 O O . LYS B 1 440 ? -5.992 -45.406 -33.375 1 45.88 440 LYS B O 1
ATOM 8642 N N . PRO B 1 441 ? -3.902 -45.906 -33.469 1 45.03 441 PRO B N 1
ATOM 8643 C CA . PRO B 1 441 ? -3.248 -44.594 -33.594 1 45.03 441 PRO B CA 1
ATOM 8644 C C . PRO B 1 441 ? -3.99 -43.688 -34.562 1 45.03 441 PRO B C 1
ATOM 8646 O O . PRO B 1 441 ? -3.73 -42.469 -34.562 1 45.03 441 PRO B O 1
ATOM 8649 N N . ARG B 1 442 ? -4.551 -44.281 -35.5 1 46.28 442 ARG B N 1
ATOM 8650 C CA . ARG B 1 442 ? -4.922 -43.531 -36.688 1 46.28 442 ARG B CA 1
ATOM 8651 C C . ARG B 1 442 ? -5.996 -42.469 -36.375 1 46.28 442 ARG B C 1
ATOM 8653 O O . ARG B 1 442 ? -5.977 -41.375 -36.906 1 46.28 442 ARG B O 1
ATOM 8660 N N . GLU B 1 443 ? -7.055 -42.844 -35.719 1 45.56 443 GLU B N 1
ATOM 8661 C CA . GLU B 1 443 ? -8.242 -42 -35.531 1 45.56 443 GLU B CA 1
ATOM 8662 C C . GLU B 1 443 ? -8.07 -41.062 -34.344 1 45.56 443 GLU B C 1
ATOM 8664 O O . GLU B 1 443 ? -8.984 -40.312 -34 1 45.56 443 GLU B O 1
ATOM 8669 N N . MET B 1 444 ? -7.066 -41.094 -33.656 1 51.25 444 MET B N 1
ATOM 8670 C CA . MET B 1 444 ? -6.629 -40.375 -32.438 1 51.25 444 MET B CA 1
ATOM 8671 C C . MET B 1 444 ? -6.215 -38.938 -32.781 1 51.25 444 MET B C 1
ATOM 8673 O O . MET B 1 444 ? -5.793 -38.188 -31.906 1 51.25 444 MET B O 1
ATOM 8677 N N . LYS B 1 445 ? -6.254 -38.625 -34.062 1 57.81 445 LYS B N 1
ATOM 8678 C CA . LYS B 1 445 ? -5.695 -37.375 -34.562 1 57.81 445 LYS B CA 1
ATOM 8679 C C . LYS B 1 445 ? -6.586 -36.188 -34.219 1 57.81 445 LYS B C 1
ATOM 8681 O O . LYS B 1 445 ? -6.223 -35.062 -34.469 1 57.81 445 LYS B O 1
ATOM 8686 N N . GLY B 1 446 ? -7.766 -36.469 -33.438 1 70.06 446 GLY B N 1
ATOM 8687 C CA . GLY B 1 446 ? -8.594 -35.281 -33.344 1 70.06 446 GLY B CA 1
ATOM 8688 C C . GLY B 1 446 ? -8.75 -34.781 -31.906 1 70.06 446 GLY B C 1
ATOM 8689 O O . GLY B 1 446 ? -8.266 -35.406 -30.969 1 70.06 446 GLY B O 1
ATOM 8690 N N . CYS B 1 447 ? -9.188 -33.625 -31.656 1 82.12 447 CYS B N 1
ATOM 8691 C CA . CYS B 1 447 ? -9.508 -32.969 -30.391 1 82.12 447 CYS B CA 1
ATOM 8692 C C . CYS B 1 447 ? -10.531 -33.781 -29.609 1 82.12 447 CYS B C 1
ATOM 8694 O O . CYS B 1 447 ? -11.469 -34.344 -30.188 1 82.12 447 CYS B O 1
ATOM 8696 N N . ARG B 1 448 ? -10.266 -34.031 -28.391 1 86.56 448 ARG B N 1
ATOM 8697 C CA . ARG B 1 448 ? -11.172 -34.781 -27.531 1 86.56 448 ARG B CA 1
ATOM 8698 C C . ARG B 1 448 ? -12.18 -33.844 -26.859 1 86.56 448 ARG B C 1
ATOM 8700 O O . ARG B 1 448 ? -11.867 -32.688 -26.562 1 86.56 448 ARG B O 1
ATOM 8707 N N . PRO B 1 449 ? -13.406 -34.469 -26.688 1 90.81 449 PRO B N 1
ATOM 8708 C CA . PRO B 1 449 ? -14.398 -33.688 -25.969 1 90.81 449 PRO B CA 1
ATOM 8709 C C . PRO B 1 449 ? -13.961 -33.344 -24.531 1 90.81 449 PRO B C 1
ATOM 8711 O O . PRO B 1 449 ? -13.188 -34.125 -23.938 1 90.81 449 PRO B O 1
ATOM 8714 N N . PHE B 1 450 ? -14.516 -32.281 -24 1 93.56 450 PHE B N 1
ATOM 8715 C CA . PHE B 1 450 ? -14.109 -31.812 -22.688 1 93.56 450 PHE B CA 1
ATOM 8716 C C . PHE B 1 450 ? -14.391 -32.844 -21.625 1 93.56 450 PHE B C 1
ATOM 8718 O O . PHE B 1 450 ? -13.617 -33 -20.672 1 93.56 450 PHE B O 1
ATOM 8725 N N . ARG B 1 451 ? -15.484 -33.531 -21.703 1 92.12 451 ARG B N 1
ATOM 8726 C CA . ARG B 1 451 ? -15.836 -34.562 -20.719 1 92.12 451 ARG B CA 1
ATOM 8727 C C . ARG B 1 451 ? -14.75 -35.625 -20.625 1 92.12 451 ARG B C 1
ATOM 8729 O O . ARG B 1 451 ? -14.477 -36.156 -19.547 1 92.12 451 ARG B O 1
ATOM 8736 N N . VAL B 1 452 ? -14.156 -35.938 -21.797 1 91.44 452 VAL B N 1
ATOM 8737 C CA . VAL B 1 452 ? -13.094 -36.938 -21.844 1 91.44 452 VAL B CA 1
ATOM 8738 C C . VAL B 1 452 ? -11.836 -36.375 -21.172 1 91.44 452 VAL B C 1
ATOM 8740 O O . VAL B 1 452 ? -11.133 -37.094 -20.469 1 91.44 452 VAL B O 1
ATOM 8743 N N . LEU B 1 453 ? -11.578 -35.156 -21.453 1 93 453 LEU B N 1
ATOM 8744 C CA . LEU B 1 453 ? -10.43 -34.5 -20.812 1 93 453 LEU B CA 1
ATOM 8745 C C . LEU B 1 453 ? -10.578 -34.5 -19.297 1 93 453 LEU B C 1
ATOM 8747 O O . LEU B 1 453 ? -9.633 -34.844 -18.578 1 93 453 LEU B O 1
ATOM 8751 N N . LEU B 1 454 ? -11.742 -34.125 -18.828 1 93.88 454 LEU B N 1
ATOM 8752 C CA . LEU B 1 454 ? -12.008 -34.062 -17.391 1 93.88 454 LEU B CA 1
ATOM 8753 C C . LEU B 1 454 ? -11.875 -35.438 -16.75 1 93.88 454 LEU B C 1
ATOM 8755 O O . LEU B 1 454 ? -11.375 -35.531 -15.617 1 93.88 454 LEU B O 1
ATOM 8759 N N . TYR B 1 455 ? -12.297 -36.406 -17.453 1 93.19 455 TYR B N 1
ATOM 8760 C CA . TYR B 1 455 ? -12.188 -37.75 -16.953 1 93.19 455 TYR B CA 1
ATOM 8761 C C . TYR B 1 455 ? -10.734 -38.188 -16.828 1 93.19 455 TYR B C 1
ATOM 8763 O O . TYR B 1 455 ? -10.344 -38.781 -15.836 1 93.19 455 TYR B O 1
ATOM 8771 N N . ALA B 1 456 ? -10 -37.844 -17.797 1 91.75 456 ALA B N 1
ATOM 8772 C CA . ALA B 1 456 ? -8.594 -38.219 -17.828 1 91.75 456 ALA B CA 1
ATOM 8773 C C . ALA B 1 456 ? -7.805 -37.531 -16.719 1 91.75 456 ALA B C 1
ATOM 8775 O O . ALA B 1 456 ? -6.859 -38.094 -16.172 1 91.75 456 ALA B O 1
ATOM 8776 N N . VAL B 1 457 ? -8.188 -36.312 -16.328 1 95.25 457 VAL B N 1
ATOM 8777 C CA . VAL B 1 457 ? -7.402 -35.562 -15.383 1 95.25 457 VAL B CA 1
ATOM 8778 C C . VAL B 1 457 ? -7.93 -35.781 -13.969 1 95.25 457 VAL B C 1
ATOM 8780 O O . VAL B 1 457 ? -7.277 -35.406 -12.992 1 95.25 457 VAL B O 1
ATOM 8783 N N . ARG B 1 458 ? -8.984 -36.438 -13.766 1 93.75 458 ARG B N 1
ATOM 8784 C CA . ARG B 1 458 ? -9.688 -36.625 -12.5 1 93.75 458 ARG B CA 1
ATOM 8785 C C . ARG B 1 458 ? -8.758 -37.219 -11.438 1 93.75 458 ARG B C 1
ATOM 8787 O O . ARG B 1 458 ? -8.773 -36.781 -10.281 1 93.75 458 ARG B O 1
ATOM 8794 N N . PRO B 1 459 ? -7.934 -38.188 -11.828 1 93.75 459 PRO B N 1
ATOM 8795 C CA . PRO B 1 459 ? -7.051 -38.75 -10.812 1 93.75 459 PRO B CA 1
ATOM 8796 C C . PRO B 1 459 ? -6.059 -37.75 -10.25 1 93.75 459 PRO B C 1
ATOM 8798 O O . PRO B 1 459 ? -5.492 -37.969 -9.172 1 93.75 459 PRO B O 1
ATOM 8801 N N . PHE B 1 460 ? -5.84 -36.719 -10.938 1 95.44 460 PHE B N 1
ATOM 8802 C CA . PHE B 1 460 ? -4.848 -35.719 -10.539 1 95.44 460 PHE B CA 1
ATOM 8803 C C . PHE B 1 460 ? -5.531 -34.469 -10.023 1 95.44 460 PHE B C 1
ATOM 8805 O O . PHE B 1 460 ? -4.859 -33.5 -9.695 1 95.44 460 PHE B O 1
ATOM 8812 N N . ALA B 1 461 ? -6.824 -34.531 -9.969 1 96.62 461 ALA B N 1
ATOM 8813 C CA . ALA B 1 461 ? -7.594 -33.375 -9.484 1 96.62 461 ALA B CA 1
ATOM 8814 C C . ALA B 1 461 ? -7.508 -33.281 -7.965 1 96.62 461 ALA B C 1
ATOM 8816 O O . ALA B 1 461 ? -7.219 -34.25 -7.273 1 96.62 461 ALA B O 1
ATOM 8817 N N . ASN B 1 462 ? -7.637 -32.062 -7.422 1 97.62 462 ASN B N 1
ATOM 8818 C CA . ASN B 1 462 ? -7.676 -31.734 -6 1 97.62 462 ASN B CA 1
ATOM 8819 C C . ASN B 1 462 ? -6.324 -31.984 -5.328 1 97.62 462 ASN B C 1
ATOM 8821 O O . ASN B 1 462 ? -6.27 -32.375 -4.16 1 97.62 462 ASN B O 1
ATOM 8825 N N . ARG B 1 463 ? -5.324 -31.922 -6.145 1 97.06 463 ARG B N 1
ATOM 8826 C CA . ARG B 1 463 ? -3.939 -31.922 -5.688 1 97.06 463 ARG B CA 1
ATOM 8827 C C . ARG B 1 463 ? -3.279 -30.562 -5.949 1 97.06 463 ARG B C 1
ATOM 8829 O O . ARG B 1 463 ? -3.234 -30.109 -7.09 1 97.06 463 ARG B O 1
ATOM 8836 N N . ILE B 1 464 ? -2.768 -29.984 -4.859 1 96.69 464 ILE B N 1
ATOM 8837 C CA . ILE B 1 464 ? -2.18 -28.656 -5 1 96.69 464 ILE B CA 1
ATOM 8838 C C . ILE B 1 464 ? -0.688 -28.719 -4.684 1 96.69 464 ILE B C 1
ATOM 8840 O O . ILE B 1 464 ? -0.298 -29.062 -3.564 1 96.69 464 ILE B O 1
ATOM 8844 N N . PRO B 1 465 ? 0.083 -28.359 -5.68 1 94.25 465 PRO B N 1
ATOM 8845 C CA . PRO B 1 465 ? 1.527 -28.375 -5.438 1 94.25 465 PRO B CA 1
ATOM 8846 C C . PRO B 1 465 ? 1.979 -27.297 -4.465 1 94.25 465 PRO B C 1
ATOM 8848 O O . PRO B 1 465 ? 1.412 -26.203 -4.453 1 94.25 465 PRO B O 1
ATOM 8851 N N . VAL B 1 466 ? 2.975 -27.578 -3.623 1 87.12 466 VAL B N 1
ATOM 8852 C CA . VAL B 1 466 ? 3.555 -26.609 -2.701 1 87.12 466 VAL B CA 1
ATOM 8853 C C . VAL B 1 466 ? 5.07 -26.547 -2.893 1 87.12 466 VAL B C 1
ATOM 8855 O O . VAL B 1 466 ? 5.77 -27.516 -2.613 1 87.12 466 VAL B O 1
ATOM 8858 N N . PRO B 1 467 ? 5.465 -25.359 -3.236 1 78.94 467 PRO B N 1
ATOM 8859 C CA . PRO B 1 467 ? 6.914 -25.25 -3.416 1 78.94 467 PRO B CA 1
ATOM 8860 C C . PRO B 1 467 ? 7.676 -25.297 -2.094 1 78.94 467 PRO B C 1
ATOM 8862 O O . PRO B 1 467 ? 7.18 -24.828 -1.071 1 78.94 467 PRO B O 1
ATOM 8865 N N . LEU B 1 468 ? 8.859 -25.844 -2.082 1 77.5 468 LEU B N 1
ATOM 8866 C CA . LEU B 1 468 ? 9.82 -25.828 -0.986 1 77.5 468 LEU B CA 1
ATOM 8867 C C . LEU B 1 468 ? 9.297 -26.609 0.209 1 77.5 468 LEU B C 1
ATOM 8869 O O . LEU B 1 468 ? 9.508 -26.219 1.358 1 77.5 468 LEU B O 1
ATOM 8873 N N . MET B 1 469 ? 8.477 -27.547 -0.06 1 79.25 469 MET B N 1
ATOM 8874 C CA . MET B 1 469 ? 7.98 -28.406 1.014 1 79.25 469 MET B CA 1
ATOM 8875 C C . MET B 1 469 ? 8.344 -29.859 0.764 1 79.25 469 MET B C 1
ATOM 8877 O O . MET B 1 469 ? 8.688 -30.234 -0.36 1 79.25 469 MET B O 1
ATOM 8881 N N . GLY B 1 470 ? 8.344 -30.594 1.838 1 77.5 470 GLY B N 1
ATOM 8882 C CA . GLY B 1 470 ? 8.758 -31.984 1.733 1 77.5 470 GLY B CA 1
ATOM 8883 C C . GLY B 1 470 ? 7.703 -32.875 1.104 1 77.5 470 GLY B C 1
ATOM 8884 O O . GLY B 1 470 ? 8 -33.969 0.66 1 77.5 470 GLY B O 1
ATOM 8885 N N . VAL B 1 471 ? 6.5 -32.344 1.08 1 86.06 471 VAL B N 1
ATOM 8886 C CA . VAL B 1 471 ? 5.422 -33.125 0.464 1 86.06 471 VAL B CA 1
ATOM 8887 C C . VAL B 1 471 ? 5.234 -32.688 -0.985 1 86.06 471 VAL B C 1
ATOM 8889 O O . VAL B 1 471 ? 5.34 -31.484 -1.295 1 86.06 471 VAL B O 1
ATOM 8892 N N . PRO B 1 472 ? 5.027 -33.594 -1.869 1 85.81 472 PRO B N 1
ATOM 8893 C CA . PRO B 1 472 ? 4.898 -33.25 -3.279 1 85.81 472 PRO B CA 1
ATOM 8894 C C . PRO B 1 472 ? 3.689 -32.344 -3.549 1 85.81 472 PRO B C 1
ATOM 8896 O O . PRO B 1 472 ? 3.729 -31.5 -4.441 1 85.81 472 PRO B O 1
ATOM 8899 N N . PHE B 1 473 ? 2.576 -32.656 -2.83 1 93.81 473 PHE B N 1
ATOM 8900 C CA . PHE B 1 473 ? 1.371 -31.844 -2.994 1 93.81 473 PHE B CA 1
ATOM 8901 C C . PHE B 1 473 ? 0.458 -31.984 -1.782 1 93.81 473 PHE B C 1
ATOM 8903 O O . PHE B 1 473 ? 0.619 -32.906 -0.981 1 93.81 473 PHE B O 1
ATOM 8910 N N . ILE B 1 474 ? -0.415 -31.031 -1.642 1 95.31 474 ILE B N 1
ATOM 8911 C CA . ILE B 1 474 ? -1.501 -31.125 -0.671 1 95.31 474 ILE B CA 1
ATOM 8912 C C . ILE B 1 474 ? -2.688 -31.859 -1.287 1 95.31 474 ILE B C 1
ATOM 8914 O O . ILE B 1 474 ? -3.137 -31.516 -2.383 1 95.31 474 ILE B O 1
ATOM 8918 N N . ASN B 1 475 ? -3.07 -32.844 -0.601 1 95.69 475 ASN B N 1
ATOM 8919 C CA . ASN B 1 475 ? -4.254 -33.562 -1.024 1 95.69 475 ASN B CA 1
ATOM 8920 C C . ASN B 1 475 ? -5.52 -33.031 -0.355 1 95.69 475 ASN B C 1
ATOM 8922 O O . ASN B 1 475 ? -5.727 -33.25 0.842 1 95.69 475 ASN B O 1
ATOM 8926 N N . LEU B 1 476 ? -6.34 -32.438 -1.197 1 95.69 476 LEU B N 1
ATOM 8927 C CA . LEU B 1 476 ? -7.52 -31.766 -0.648 1 95.69 476 LEU B CA 1
ATOM 8928 C C . LEU B 1 476 ? -8.578 -32.781 -0.254 1 95.69 476 LEU B C 1
ATOM 8930 O O . LEU B 1 476 ? -9.5 -32.469 0.504 1 95.69 476 LEU B O 1
ATOM 8934 N N . VAL B 1 477 ? -8.422 -33.969 -0.954 1 92.81 477 VAL B N 1
ATOM 8935 C CA . VAL B 1 477 ? -9.367 -35.031 -0.654 1 92.81 477 VAL B CA 1
ATOM 8936 C C . VAL B 1 477 ? -8.68 -36.125 0.16 1 92.81 477 VAL B C 1
ATOM 8938 O O . VAL B 1 477 ? -7.91 -36.938 -0.384 1 92.81 477 VAL B O 1
ATOM 8941 N N . GLY B 1 478 ? -8.555 -36 1.408 1 89.62 478 GLY B N 1
ATOM 8942 C CA . GLY B 1 478 ? -7.941 -37 2.244 1 89.62 478 GLY B CA 1
ATOM 8943 C C . GLY B 1 478 ? -6.609 -36.594 2.832 1 89.62 478 GLY B C 1
ATOM 8944 O O . GLY B 1 478 ? -6.355 -35.375 3.004 1 89.62 478 GLY B O 1
ATOM 8945 N N . ASP B 1 479 ? -5.738 -37.625 3.076 1 92.69 479 ASP B N 1
ATOM 8946 C CA . ASP B 1 479 ? -4.473 -37.344 3.748 1 92.69 479 ASP B CA 1
ATOM 8947 C C . ASP B 1 479 ? -3.402 -36.906 2.75 1 92.69 479 ASP B C 1
ATOM 8949 O O . ASP B 1 479 ? -3.404 -37.375 1.599 1 92.69 479 ASP B O 1
ATOM 8953 N N . ASP B 1 480 ? -2.557 -36.125 3.246 1 94.38 480 ASP B N 1
ATOM 8954 C CA . ASP B 1 480 ? -1.426 -35.719 2.422 1 94.38 480 ASP B CA 1
ATOM 8955 C C . ASP B 1 480 ? -0.441 -36.875 2.221 1 94.38 480 ASP B C 1
ATOM 8957 O O . ASP B 1 480 ? -0.316 -37.75 3.08 1 94.38 480 ASP B O 1
ATOM 8961 N N . PRO B 1 481 ? 0.236 -36.875 1.103 1 92.06 481 PRO B N 1
ATOM 8962 C CA . PRO B 1 481 ? 1.256 -37.906 0.895 1 92.06 481 PRO B CA 1
ATOM 8963 C C . PRO B 1 481 ? 2.457 -37.719 1.825 1 92.06 481 PRO B C 1
ATOM 8965 O O . PRO B 1 481 ? 2.658 -36.656 2.396 1 92.06 481 PRO B O 1
ATOM 8968 N N . PRO B 1 482 ? 3.154 -38.781 1.979 1 87.75 482 PRO B N 1
ATOM 8969 C CA . PRO B 1 482 ? 4.348 -38.688 2.822 1 87.75 482 PRO B CA 1
ATOM 8970 C C . PRO B 1 482 ? 5.43 -37.781 2.213 1 87.75 482 PRO B C 1
ATOM 8972 O O . PRO B 1 482 ? 5.445 -37.562 0.999 1 87.75 482 PRO B O 1
ATOM 8975 N N . SER B 1 483 ? 6.301 -37.344 3.088 1 86.31 483 SER B N 1
ATOM 8976 C CA . SER B 1 483 ? 7.391 -36.469 2.645 1 86.31 483 SER B CA 1
ATOM 8977 C C . SER B 1 483 ? 8.391 -37.25 1.789 1 86.31 483 SER B C 1
ATOM 8979 O O . SER B 1 483 ? 8.688 -38.406 2.064 1 86.31 483 SER B O 1
ATOM 8981 N N . THR B 1 484 ? 8.891 -36.625 0.763 1 81.75 484 THR B N 1
ATOM 8982 C CA . THR B 1 484 ? 9.898 -37.219 -0.107 1 81.75 484 THR B CA 1
ATOM 8983 C C . THR B 1 484 ? 11.266 -36.562 0.115 1 81.75 484 THR B C 1
ATOM 8985 O O . THR B 1 484 ? 12.242 -36.906 -0.554 1 81.75 484 THR B O 1
ATOM 8988 N N . ARG B 1 485 ? 11.344 -35.719 1.016 1 83.06 485 ARG B N 1
ATOM 8989 C CA . ARG B 1 485 ? 12.594 -35 1.25 1 83.06 485 ARG B CA 1
ATOM 8990 C C . ARG B 1 485 ? 13.555 -35.844 2.084 1 83.06 485 ARG B C 1
ATOM 8992 O O . ARG B 1 485 ? 13.133 -36.562 2.979 1 83.06 485 ARG B O 1
ATOM 8999 N N . PRO B 1 486 ? 14.852 -35.562 1.761 1 86.44 486 PRO B N 1
ATOM 9000 C CA . PRO B 1 486 ? 15.844 -36.281 2.582 1 86.44 486 PRO B CA 1
ATOM 9001 C C . PRO B 1 486 ? 15.844 -35.812 4.035 1 86.44 486 PRO B C 1
ATOM 9003 O O . PRO B 1 486 ? 15.359 -34.719 4.332 1 86.44 486 PRO B O 1
ATOM 9006 N N . GLU B 1 487 ? 16.344 -36.688 4.793 1 85.12 487 GLU B N 1
ATOM 9007 C CA . GLU B 1 487 ? 16.453 -36.312 6.203 1 85.12 487 GLU B CA 1
ATOM 9008 C C . GLU B 1 487 ? 17.422 -35.156 6.402 1 85.12 487 GLU B C 1
ATOM 9010 O O . GLU B 1 487 ? 18.375 -35 5.641 1 85.12 487 GLU B O 1
ATOM 9015 N N . ALA B 1 488 ? 17.141 -34.375 7.406 1 90.12 488 ALA B N 1
ATOM 9016 C CA . ALA B 1 488 ? 17.984 -33.219 7.688 1 90.12 488 ALA B CA 1
ATOM 9017 C C . ALA B 1 488 ? 19.344 -33.656 8.234 1 90.12 488 ALA B C 1
ATOM 9019 O O . ALA B 1 488 ? 19.453 -34.719 8.867 1 90.12 488 ALA B O 1
ATOM 9020 N N . ILE B 1 489 ? 20.328 -32.844 7.961 1 91.38 489 ILE B N 1
ATOM 9021 C CA . ILE B 1 489 ? 21.688 -33.062 8.445 1 91.38 489 ILE B CA 1
ATOM 9022 C C . ILE B 1 489 ? 21.922 -32.281 9.727 1 91.38 489 ILE B C 1
ATOM 9024 O O . ILE B 1 489 ? 21.625 -31.078 9.781 1 91.38 489 ILE B O 1
ATOM 9028 N N . MET B 1 490 ? 22.375 -32.938 10.672 1 90.75 490 MET B N 1
ATOM 9029 C CA . MET B 1 490 ? 22.688 -32.25 11.922 1 90.75 490 MET B CA 1
ATOM 9030 C C . MET B 1 490 ? 24.156 -31.844 11.977 1 90.75 490 MET B C 1
ATOM 9032 O O . MET B 1 490 ? 25.031 -32.719 11.891 1 90.75 490 MET B O 1
ATOM 9036 N N . LEU B 1 491 ? 24.375 -30.531 12.133 1 89.69 491 LEU B N 1
ATOM 9037 C CA . LEU B 1 491 ? 25.719 -30 12.219 1 89.69 491 LEU B CA 1
ATOM 9038 C C . LEU B 1 491 ? 26.031 -29.516 13.625 1 89.69 491 LEU B C 1
ATOM 9040 O O . LEU B 1 491 ? 25.172 -28.922 14.289 1 89.69 491 LEU B O 1
ATOM 9044 N N . GLU B 1 492 ? 27.203 -29.797 14.078 1 87.06 492 GLU B N 1
ATOM 9045 C CA . GLU B 1 492 ? 27.703 -29.312 15.359 1 87.06 492 GLU B CA 1
ATOM 9046 C C . GLU B 1 492 ? 29 -28.531 15.188 1 87.06 492 GLU B C 1
ATOM 9048 O O . GLU B 1 492 ? 29.844 -28.891 14.375 1 87.06 492 GLU B O 1
ATOM 9053 N N . GLY B 1 493 ? 29.047 -27.375 15.875 1 80.69 493 GLY B N 1
ATOM 9054 C CA . GLY B 1 493 ? 30.266 -26.578 15.828 1 80.69 493 GLY B CA 1
ATOM 9055 C C . GLY B 1 493 ? 31.422 -27.219 16.562 1 80.69 493 GLY B C 1
ATOM 9056 O O . GLY B 1 493 ? 31.25 -27.766 17.656 1 80.69 493 GLY B O 1
ATOM 9057 N N . VAL B 1 494 ? 32.688 -27.281 15.867 1 71.38 494 VAL B N 1
ATOM 9058 C CA . VAL B 1 494 ? 33.875 -27.844 16.5 1 71.38 494 VAL B CA 1
ATOM 9059 C C . VAL B 1 494 ? 34.781 -26.703 16.984 1 71.38 494 VAL B C 1
ATOM 9061 O O . VAL B 1 494 ? 35.031 -25.75 16.234 1 71.38 494 VAL B O 1
ATOM 9064 N N . GLY B 1 495 ? 34.781 -26.234 18.188 1 58.56 495 GLY B N 1
ATOM 9065 C CA . GLY B 1 495 ? 35.688 -25.234 18.734 1 58.56 495 GLY B CA 1
ATOM 9066 C C . GLY B 1 495 ? 37.125 -25.5 18.469 1 58.56 495 GLY B C 1
ATOM 9067 O O . GLY B 1 495 ? 37.531 -26.641 18.156 1 58.56 495 GLY B O 1
ATOM 9068 N N . ALA B 1 496 ? 37.969 -24.422 18.078 1 48.72 496 ALA B N 1
ATOM 9069 C CA . ALA B 1 496 ? 39.438 -24.531 18.016 1 48.72 496 ALA B CA 1
ATOM 9070 C C . ALA B 1 496 ? 39.969 -25.297 19.219 1 48.72 496 ALA B C 1
ATOM 9072 O O . ALA B 1 496 ? 39.719 -24.938 20.359 1 48.72 496 ALA B O 1
ATOM 9073 N N . SER B 1 497 ? 40.125 -26.516 19.156 1 39.91 497 SER B N 1
ATOM 9074 C CA . SER B 1 497 ? 40.906 -27.172 20.203 1 39.91 497 SER B CA 1
ATOM 9075 C C . SER B 1 497 ? 42.25 -26.453 20.453 1 39.91 497 SER B C 1
ATOM 9077 O O . SER B 1 497 ? 42.969 -26.141 19.5 1 39.91 497 SER B O 1
ATOM 9079 N N . GLY B 1 498 ? 42.531 -25.516 21.406 1 36.47 498 GLY B N 1
ATOM 9080 C CA . GLY B 1 498 ? 43.938 -25.391 21.766 1 36.47 498 GLY B CA 1
ATOM 9081 C C . GLY B 1 498 ? 44.688 -26.688 21.609 1 36.47 498 GLY B C 1
ATOM 9082 O O . GLY B 1 498 ? 44.094 -27.766 21.469 1 36.47 498 GLY B O 1
ATOM 9083 N N . ARG B 1 499 ? 46.188 -26.672 21.734 1 35.72 499 ARG B N 1
ATOM 9084 C CA . ARG B 1 499 ? 47.094 -27.797 21.906 1 35.72 499 ARG B CA 1
ATOM 9085 C C . ARG B 1 499 ? 46.469 -28.875 22.781 1 35.72 499 ARG B C 1
ATOM 9087 O O . ARG B 1 499 ? 45.812 -28.578 23.781 1 35.72 499 ARG B O 1
ATOM 9094 N N . ARG B 1 500 ? 46.281 -30.094 22.266 1 36.94 500 ARG B N 1
ATOM 9095 C CA . ARG B 1 500 ? 46.125 -31.406 22.859 1 36.94 500 ARG B CA 1
ATOM 9096 C C . ARG B 1 500 ? 46.812 -31.5 24.219 1 36.94 500 ARG B C 1
ATOM 9098 O O . ARG B 1 500 ? 47.844 -32.156 24.359 1 36.94 500 ARG B O 1
ATOM 9105 N N . LEU B 1 501 ? 46.938 -30.438 24.922 1 33.91 501 LEU B N 1
ATOM 9106 C CA . LEU B 1 501 ? 47.625 -31.141 26.016 1 33.91 501 LEU B CA 1
ATOM 9107 C C . LEU B 1 501 ? 46.781 -32.281 26.562 1 33.91 501 LEU B C 1
ATOM 9109 O O . LEU B 1 501 ? 47.281 -33.312 26.984 1 33.91 501 LEU B O 1
ATOM 9113 N N . PHE B 1 502 ? 45.562 -32 27.328 1 35 502 PHE B N 1
ATOM 9114 C CA . PHE B 1 502 ? 44.969 -33.156 28 1 35 502 PHE B CA 1
ATOM 9115 C C . PHE B 1 502 ? 43.969 -33.844 27.094 1 35 502 PHE B C 1
ATOM 9117 O O . PHE B 1 502 ? 43.219 -33.188 26.359 1 35 502 PHE B O 1
ATOM 9124 N N . PRO B 1 503 ? 44.094 -35.219 26.75 1 35.66 503 PRO B N 1
ATOM 9125 C CA . PRO B 1 503 ? 43.375 -36.125 25.875 1 35.66 503 PRO B CA 1
ATOM 9126 C C . PRO B 1 503 ? 41.875 -35.938 25.922 1 35.66 503 PRO B C 1
ATOM 9128 O O . PRO B 1 503 ? 41.156 -36.312 25 1 35.66 503 PRO B O 1
ATOM 9131 N N . PHE B 1 504 ? 41.219 -35.844 27.109 1 34.72 504 PHE B N 1
ATOM 9132 C CA . PHE B 1 504 ? 39.781 -35.969 27.359 1 34.72 504 PHE B CA 1
ATOM 9133 C C . PHE B 1 504 ? 39.062 -34.656 27.109 1 34.72 504 PHE B C 1
ATOM 9135 O O . PHE B 1 504 ? 37.938 -34.469 27.625 1 34.72 504 PHE B O 1
ATOM 9142 N N . ALA B 1 505 ? 39.656 -33.656 26.719 1 33.94 505 ALA B N 1
ATOM 9143 C CA . ALA B 1 505 ? 38.906 -32.406 26.75 1 33.94 505 ALA B CA 1
ATOM 9144 C C . ALA B 1 505 ? 37.812 -32.406 25.688 1 33.94 505 ALA B C 1
ATOM 9146 O O . ALA B 1 505 ? 38.062 -32.719 24.531 1 33.94 505 ALA B O 1
ATOM 9147 N N . TYR B 1 506 ? 36.5 -32.656 26.078 1 36.03 506 TYR B N 1
ATOM 9148 C CA . TYR B 1 506 ? 35.312 -32.531 25.25 1 36.03 506 TYR B CA 1
ATOM 9149 C C . TYR B 1 506 ? 35.375 -31.281 24.391 1 36.03 506 TYR B C 1
ATOM 9151 O O . TYR B 1 506 ? 35.75 -30.203 24.859 1 36.03 506 TYR B O 1
ATOM 9159 N N . PRO B 1 507 ? 35.562 -31.359 23.172 1 43.06 507 PRO B N 1
ATOM 9160 C CA . PRO B 1 507 ? 35.531 -30.188 22.297 1 43.06 507 PRO B CA 1
ATOM 9161 C C . PRO B 1 507 ? 34.406 -29.219 22.641 1 43.06 507 PRO B C 1
ATOM 9163 O O . PRO B 1 507 ? 33.281 -29.641 22.938 1 43.06 507 PRO B O 1
ATOM 9166 N N . ARG B 1 508 ? 34.688 -28.188 23.359 1 44.31 508 ARG B N 1
ATOM 9167 C CA . ARG B 1 508 ? 33.719 -27.156 23.656 1 44.31 508 ARG B CA 1
ATOM 9168 C C . ARG B 1 508 ? 32.938 -26.734 22.406 1 44.31 508 ARG B C 1
ATOM 9170 O O . ARG B 1 508 ? 33.562 -26.438 21.375 1 44.31 508 ARG B O 1
ATOM 9177 N N . LEU B 1 509 ? 31.688 -27.109 22.328 1 52.91 509 LEU B N 1
ATOM 9178 C CA . LEU B 1 509 ? 30.75 -26.734 21.281 1 52.91 509 LEU B CA 1
ATOM 9179 C C . LEU B 1 509 ? 30.656 -25.219 21.156 1 52.91 509 LEU B C 1
ATOM 9181 O O . LEU B 1 509 ? 30.594 -24.5 22.156 1 52.91 509 LEU B O 1
ATOM 9185 N N . SER B 1 510 ? 31.234 -24.672 20.125 1 60.97 510 SER B N 1
ATOM 9186 C CA . SER B 1 510 ? 31.109 -23.234 19.891 1 60.97 510 SER B CA 1
ATOM 9187 C C . SER B 1 510 ? 29.734 -22.891 19.297 1 60.97 510 SER B C 1
ATOM 9189 O O . SER B 1 510 ? 29.109 -23.734 18.641 1 60.97 510 SER B O 1
ATOM 9191 N N . MET B 1 511 ? 29.172 -21.891 19.828 1 73.56 511 MET B N 1
ATOM 9192 C CA . MET B 1 511 ? 27.906 -21.359 19.312 1 73.56 511 MET B CA 1
ATOM 9193 C C . MET B 1 511 ? 28.016 -21.062 17.828 1 73.56 511 MET B C 1
ATOM 9195 O O . MET B 1 511 ? 29.016 -20.516 17.375 1 73.56 511 MET B O 1
ATOM 9199 N N . ILE B 1 512 ? 27.109 -21.703 17.062 1 76.12 512 ILE B N 1
ATOM 9200 C CA . ILE B 1 512 ? 27.094 -21.5 15.617 1 76.12 512 ILE B CA 1
ATOM 9201 C C . ILE B 1 512 ? 26.391 -20.188 15.281 1 76.12 512 ILE B C 1
ATOM 9203 O O . ILE B 1 512 ? 25.297 -19.922 15.789 1 76.12 512 ILE B O 1
ATOM 9207 N N . ASN B 1 513 ? 27.047 -19.375 14.586 1 78.31 513 ASN B N 1
ATOM 9208 C CA . ASN B 1 513 ? 26.422 -18.188 14 1 78.31 513 ASN B CA 1
ATOM 9209 C C . ASN B 1 513 ? 25.516 -18.547 12.82 1 78.31 513 ASN B C 1
ATOM 9211 O O . ASN B 1 513 ? 26 -18.719 11.695 1 78.31 513 ASN B O 1
ATOM 9215 N N . LEU B 1 514 ? 24.297 -18.594 13.094 1 83 514 LEU B N 1
ATOM 9216 C CA . LEU B 1 514 ? 23.344 -19.094 12.117 1 83 514 LEU B CA 1
ATOM 9217 C C . LEU B 1 514 ? 23.297 -18.188 10.883 1 83 514 LEU B C 1
ATOM 9219 O O . LEU B 1 514 ? 23.156 -18.688 9.758 1 83 514 LEU B O 1
ATOM 9223 N N . ALA B 1 515 ? 23.422 -16.953 11.078 1 75.31 515 ALA B N 1
ATOM 9224 C CA . ALA B 1 515 ? 23.375 -16.031 9.961 1 75.31 515 ALA B CA 1
ATOM 9225 C C . ALA B 1 515 ? 24.562 -16.219 9.023 1 75.31 515 ALA B C 1
ATOM 9227 O O . ALA B 1 515 ? 24.406 -16.219 7.801 1 75.31 515 ALA B O 1
ATOM 9228 N N . ALA B 1 516 ? 25.688 -16.391 9.625 1 73.81 516 ALA B N 1
ATOM 9229 C CA . ALA B 1 516 ? 26.891 -16.609 8.828 1 73.81 516 ALA B CA 1
ATOM 9230 C C . ALA B 1 516 ? 26.812 -17.938 8.07 1 73.81 516 ALA B C 1
ATOM 9232 O O . ALA B 1 516 ? 27.203 -18.016 6.91 1 73.81 516 ALA B O 1
ATOM 9233 N N . LEU B 1 517 ? 26.375 -18.922 8.797 1 84.38 517 LEU B N 1
ATOM 9234 C CA . LEU B 1 517 ? 26.234 -20.219 8.172 1 84.38 517 LEU B CA 1
ATOM 9235 C C . LEU B 1 517 ? 25.234 -20.172 7.023 1 84.38 517 LEU B C 1
ATOM 9237 O O . LEU B 1 517 ? 25.438 -20.797 5.984 1 84.38 517 LEU B O 1
ATOM 9241 N N . ARG B 1 518 ? 24.156 -19.453 7.156 1 83.5 518 ARG B N 1
ATOM 9242 C CA . ARG B 1 518 ? 23.141 -19.312 6.113 1 83.5 518 ARG B CA 1
ATOM 9243 C C . ARG B 1 518 ? 23.734 -18.656 4.871 1 83.5 518 ARG B C 1
ATOM 9245 O O . ARG B 1 518 ? 23.438 -19.062 3.746 1 83.5 518 ARG B O 1
ATOM 9252 N N . ARG B 1 519 ? 24.469 -17.719 5.133 1 72.06 519 ARG B N 1
ATOM 9253 C CA . ARG B 1 519 ? 25.125 -17.047 4.016 1 72.06 519 ARG B CA 1
ATOM 9254 C C . ARG B 1 519 ? 26.047 -18 3.266 1 72.06 519 ARG B C 1
ATOM 9256 O O . ARG B 1 519 ? 26.078 -18 2.033 1 72.06 519 ARG B O 1
ATOM 9263 N N . GLU B 1 520 ? 26.75 -18.688 4.023 1 75.75 520 GLU B N 1
ATOM 9264 C CA . GLU B 1 520 ? 27.672 -19.641 3.439 1 75.75 520 GLU B CA 1
ATOM 9265 C C . GLU B 1 520 ? 26.938 -20.703 2.627 1 75.75 520 GLU B C 1
ATOM 9267 O O . GLU B 1 520 ? 27.312 -21 1.493 1 75.75 520 GLU B O 1
ATOM 9272 N N . VAL B 1 521 ? 25.953 -21.188 3.189 1 85.44 521 VAL B N 1
ATOM 9273 C CA . VAL B 1 521 ? 25.172 -22.266 2.561 1 85.44 521 VAL B CA 1
ATOM 9274 C C . VAL B 1 521 ? 24.516 -21.75 1.287 1 85.44 521 VAL B C 1
ATOM 9276 O O . VAL B 1 521 ? 24.484 -22.438 0.27 1 85.44 521 VAL B O 1
ATOM 9279 N N . ASN B 1 522 ? 24.031 -20.547 1.322 1 77.31 522 ASN B N 1
ATOM 9280 C CA . ASN B 1 522 ? 23.391 -19.953 0.153 1 77.31 522 ASN B CA 1
ATOM 9281 C C . ASN B 1 522 ? 24.391 -19.688 -0.969 1 77.31 522 ASN B C 1
ATOM 9283 O O . ASN B 1 522 ? 24.062 -19.844 -2.146 1 77.31 522 ASN B O 1
ATOM 9287 N N . LEU B 1 523 ? 25.547 -19.297 -0.548 1 68.75 523 LEU B N 1
ATOM 9288 C CA . LEU B 1 523 ? 26.594 -19.031 -1.525 1 68.75 523 LEU B CA 1
ATOM 9289 C C . LEU B 1 523 ? 27.078 -20.328 -2.174 1 68.75 523 LEU B C 1
ATOM 9291 O O . LEU B 1 523 ? 27.328 -20.359 -3.379 1 68.75 523 LEU B O 1
ATOM 9295 N N . LEU B 1 524 ? 27.125 -21.344 -1.377 1 75.06 524 LEU B N 1
ATOM 9296 C CA . LEU B 1 524 ? 27.734 -22.578 -1.835 1 75.06 524 LEU B CA 1
ATOM 9297 C C . LEU B 1 524 ? 26.734 -23.438 -2.582 1 75.06 524 LEU B C 1
ATOM 9299 O O . LEU B 1 524 ? 27.078 -24.094 -3.572 1 75.06 524 LEU B O 1
ATOM 9303 N N . PHE B 1 525 ? 25.547 -23.453 -2.066 1 81.38 525 PHE B N 1
ATOM 9304 C CA . PHE B 1 525 ? 24.625 -24.453 -2.588 1 81.38 525 PHE B CA 1
ATOM 9305 C C . PHE B 1 525 ? 23.438 -23.797 -3.27 1 81.38 525 PHE B C 1
ATOM 9307 O O . PHE B 1 525 ? 22.625 -24.469 -3.902 1 81.38 525 PHE B O 1
ATOM 9314 N N . GLY B 1 526 ? 23.281 -22.594 -3.152 1 71.12 526 GLY B N 1
ATOM 9315 C CA . GLY B 1 526 ? 22.172 -21.891 -3.812 1 71.12 526 GLY B CA 1
ATOM 9316 C C . GLY B 1 526 ? 21.062 -21.516 -2.863 1 71.12 526 GLY B C 1
ATOM 9317 O O . GLY B 1 526 ? 20.844 -22.188 -1.854 1 71.12 526 GLY B O 1
ATOM 9318 N N . HIS B 1 527 ? 20.344 -20.578 -3.383 1 69.56 527 HIS B N 1
ATOM 9319 C CA . HIS B 1 527 ? 19.234 -20.078 -2.572 1 69.56 527 HIS B CA 1
ATOM 9320 C C . HIS B 1 527 ? 18.062 -21.062 -2.592 1 69.56 527 HIS B C 1
ATOM 9322 O O . HIS B 1 527 ? 17.766 -21.672 -3.627 1 69.56 527 HIS B O 1
ATOM 9328 N N . TRP B 1 528 ? 17.391 -21.344 -1.553 1 72.75 528 TRP B N 1
ATOM 9329 C CA . TRP B 1 528 ? 16.172 -22.109 -1.354 1 72.75 528 TRP B CA 1
ATOM 9330 C C . TRP B 1 528 ? 16.438 -23.609 -1.409 1 72.75 528 TRP B C 1
ATOM 9332 O O . TRP B 1 528 ? 15.516 -24.422 -1.399 1 72.75 528 TRP B O 1
ATOM 9342 N N . ARG B 1 529 ? 17.719 -23.891 -1.506 1 82.06 529 ARG B N 1
ATOM 9343 C CA . ARG B 1 529 ? 18.047 -25.312 -1.591 1 82.06 529 ARG B CA 1
ATOM 9344 C C . ARG B 1 529 ? 18.297 -25.906 -0.206 1 82.06 529 ARG B C 1
ATOM 9346 O O . ARG B 1 529 ? 18.203 -27.125 -0.017 1 82.06 529 ARG B O 1
ATOM 9353 N N . CYS B 1 530 ? 18.703 -25.031 0.604 1 87.62 530 CYS B N 1
ATOM 9354 C CA . CYS B 1 530 ? 18.969 -25.453 1.974 1 87.62 530 CYS B CA 1
ATOM 9355 C C . CYS B 1 530 ? 18.25 -24.547 2.975 1 87.62 530 CYS B C 1
ATOM 9357 O O . CYS B 1 530 ? 17.875 -23.422 2.646 1 87.62 530 CYS B O 1
ATOM 9359 N N . ASP B 1 531 ? 17.938 -25.094 4.07 1 89.25 531 ASP B N 1
ATOM 9360 C CA . ASP B 1 531 ? 17.375 -24.328 5.18 1 89.25 531 ASP B CA 1
ATOM 9361 C C . ASP B 1 531 ? 18 -24.766 6.508 1 89.25 531 ASP B C 1
ATOM 9363 O O . ASP B 1 531 ? 18.422 -25.906 6.664 1 89.25 531 ASP B O 1
ATOM 9367 N N . LEU B 1 532 ? 18.109 -23.781 7.398 1 89.94 532 LEU B N 1
ATOM 9368 C CA . LEU B 1 532 ? 18.797 -24.031 8.656 1 89.94 532 LEU B CA 1
ATOM 9369 C C . LEU B 1 532 ? 17.875 -23.766 9.844 1 89.94 532 LEU B C 1
ATOM 9371 O O . LEU B 1 532 ? 17.062 -22.844 9.812 1 89.94 532 LEU B O 1
ATOM 9375 N N . GLN B 1 533 ? 17.953 -24.609 10.789 1 88.31 533 GLN B N 1
ATOM 9376 C CA . GLN B 1 533 ? 17.25 -24.422 12.055 1 88.31 533 GLN B CA 1
ATOM 9377 C C . GLN B 1 533 ? 18.156 -24.688 13.242 1 88.31 533 GLN B C 1
ATOM 9379 O O . GLN B 1 533 ? 18.797 -25.75 13.32 1 88.31 533 GLN B O 1
ATOM 9384 N N . ALA B 1 534 ? 18.156 -23.672 14.109 1 87.25 534 ALA B N 1
ATOM 9385 C CA . ALA B 1 534 ? 18.984 -23.844 15.305 1 87.25 534 ALA B CA 1
ATOM 9386 C C . ALA B 1 534 ? 18.297 -24.75 16.328 1 87.25 534 ALA B C 1
ATOM 9388 O O . ALA B 1 534 ? 17.078 -24.656 16.531 1 87.25 534 ALA B O 1
ATOM 9389 N N . ILE B 1 535 ? 19.078 -25.625 16.734 1 82.94 535 ILE B N 1
ATOM 9390 C CA . ILE B 1 535 ? 18.562 -26.5 17.781 1 82.94 535 ILE B CA 1
ATOM 9391 C C . ILE B 1 535 ? 19.469 -26.406 19.016 1 82.94 535 ILE B C 1
ATOM 9393 O O . ILE B 1 535 ? 20.609 -25.969 18.922 1 82.94 535 ILE B O 1
ATOM 9397 N N . ASP B 1 536 ? 18.953 -26.766 20.172 1 77.5 536 ASP B N 1
ATOM 9398 C CA . ASP B 1 536 ? 19.688 -26.812 21.453 1 77.5 536 ASP B CA 1
ATOM 9399 C C . ASP B 1 536 ? 20.391 -25.484 21.734 1 77.5 536 ASP B C 1
ATOM 9401 O O . ASP B 1 536 ? 21.594 -25.469 21.984 1 77.5 536 ASP B O 1
ATOM 9405 N N . GLY B 1 537 ? 19.688 -24.453 21.609 1 72.56 537 GLY B N 1
ATOM 9406 C CA . GLY B 1 537 ? 20.188 -23.125 21.953 1 72.56 537 GLY B CA 1
ATOM 9407 C C . GLY B 1 537 ? 21.266 -22.625 21 1 72.56 537 GLY B C 1
ATOM 9408 O O . GLY B 1 537 ? 22.078 -21.781 21.375 1 72.56 537 GLY B O 1
ATOM 9409 N N . GLY B 1 538 ? 21.328 -23.25 19.828 1 77.69 538 GLY B N 1
ATOM 9410 C CA . GLY B 1 538 ? 22.281 -22.75 18.844 1 77.69 538 GLY B CA 1
ATOM 9411 C C . GLY B 1 538 ? 23.562 -23.547 18.797 1 77.69 538 GLY B C 1
ATOM 9412 O O . GLY B 1 538 ? 24.469 -23.234 18 1 77.69 538 GLY B O 1
ATOM 9413 N N . ARG B 1 539 ? 23.672 -24.547 19.625 1 78.5 539 ARG B N 1
ATOM 9414 C CA . ARG B 1 539 ? 24.875 -25.375 19.609 1 78.5 539 ARG B CA 1
ATOM 9415 C C . ARG B 1 539 ? 24.875 -26.312 18.422 1 78.5 539 ARG B C 1
ATOM 9417 O O . ARG B 1 539 ? 25.938 -26.734 17.938 1 78.5 539 ARG B O 1
ATOM 9424 N N . ARG B 1 540 ? 23.703 -26.672 18.047 1 86.44 540 ARG B N 1
ATOM 9425 C CA . ARG B 1 540 ? 23.531 -27.531 16.891 1 86.44 540 ARG B CA 1
ATOM 9426 C C . ARG B 1 540 ? 22.578 -26.891 15.883 1 86.44 540 ARG B C 1
ATOM 9428 O O . ARG B 1 540 ? 21.766 -26.031 16.234 1 86.44 540 ARG B O 1
ATOM 9435 N N . VAL B 1 541 ? 22.844 -27.281 14.578 1 91 541 VAL B N 1
ATOM 9436 C CA . VAL B 1 541 ? 22 -26.75 13.516 1 91 541 VAL B CA 1
ATOM 9437 C C . VAL B 1 541 ? 21.5 -27.891 12.633 1 91 541 VAL B C 1
ATOM 9439 O O . VAL B 1 541 ? 22.266 -28.797 12.281 1 91 541 VAL B O 1
ATOM 9442 N N . LEU B 1 542 ? 20.234 -27.922 12.477 1 91.56 542 LEU B N 1
ATOM 9443 C CA . LEU B 1 542 ? 19.641 -28.828 11.5 1 91.56 542 LEU B CA 1
ATOM 9444 C C . LEU B 1 542 ? 19.641 -28.203 10.109 1 91.56 542 LEU B C 1
ATOM 9446 O O . LEU B 1 542 ? 19.172 -27.094 9.93 1 91.56 542 LEU B O 1
ATOM 9450 N N . LEU B 1 543 ? 20.219 -28.938 9.219 1 92.25 543 LEU B N 1
ATOM 9451 C CA . LEU B 1 543 ? 20.297 -28.469 7.84 1 92.25 543 LEU B CA 1
ATOM 9452 C C . LEU B 1 543 ? 19.422 -29.328 6.934 1 92.25 543 LEU B C 1
ATOM 9454 O O . LEU B 1 543 ? 19.688 -30.516 6.742 1 92.25 543 LEU B O 1
ATOM 9458 N N . ALA B 1 544 ? 18.406 -28.688 6.402 1 90.88 544 ALA B N 1
ATOM 9459 C CA . ALA B 1 544 ? 17.5 -29.391 5.488 1 90.88 544 ALA B CA 1
ATOM 9460 C C . ALA B 1 544 ? 17.844 -29.062 4.035 1 90.88 544 ALA B C 1
ATOM 9462 O O . ALA B 1 544 ? 18.266 -27.953 3.723 1 90.88 544 ALA B O 1
ATOM 9463 N N . THR B 1 545 ? 17.672 -30.047 3.201 1 89.44 545 THR B N 1
ATOM 9464 C CA . THR B 1 545 ? 17.922 -29.875 1.775 1 89.44 545 THR B CA 1
ATOM 9465 C C . THR B 1 545 ? 16.672 -30.172 0.957 1 89.44 545 THR B C 1
ATOM 9467 O O . THR B 1 545 ? 15.781 -30.875 1.424 1 89.44 545 THR B O 1
ATOM 9470 N N . ASN B 1 546 ? 16.609 -29.672 -0.281 1 84.12 546 ASN B N 1
ATOM 9471 C CA . ASN B 1 546 ? 15.406 -29.797 -1.089 1 84.12 546 ASN B CA 1
ATOM 9472 C C . ASN B 1 546 ? 15.398 -31.094 -1.906 1 84.12 546 ASN B C 1
ATOM 9474 O O . ASN B 1 546 ? 14.344 -31.562 -2.32 1 84.12 546 ASN B O 1
ATOM 9478 N N . THR B 1 547 ? 16.641 -31.562 -2.336 1 84.31 547 THR B N 1
ATOM 9479 C CA . THR B 1 547 ? 16.75 -32.75 -3.162 1 84.31 547 THR B CA 1
ATOM 9480 C C . THR B 1 547 ? 17.844 -33.688 -2.643 1 84.31 547 THR B C 1
ATOM 9482 O O . THR B 1 547 ? 18.672 -33.25 -1.834 1 84.31 547 THR B O 1
ATOM 9485 N N . ASP B 1 548 ? 17.75 -34.875 -3.154 1 83.69 548 ASP B N 1
ATOM 9486 C CA . ASP B 1 548 ? 18.781 -35.844 -2.789 1 83.69 548 ASP B CA 1
ATOM 9487 C C . ASP B 1 548 ? 20.141 -35.438 -3.33 1 83.69 548 ASP B C 1
ATOM 9489 O O . ASP B 1 548 ? 21.172 -35.656 -2.684 1 83.69 548 ASP B O 1
ATOM 9493 N N . HIS B 1 549 ? 20.047 -34.844 -4.41 1 85.12 549 HIS B N 1
ATOM 9494 C CA . HIS B 1 549 ? 21.297 -34.406 -5 1 85.12 549 HIS B CA 1
ATOM 9495 C C . HIS B 1 549 ? 21.953 -33.344 -4.129 1 85.12 549 HIS B C 1
ATOM 9497 O O . HIS B 1 549 ? 23.156 -33.375 -3.877 1 85.12 549 HIS B O 1
ATOM 9503 N N . THR B 1 550 ? 21.172 -32.438 -3.705 1 88.25 550 THR B N 1
ATOM 9504 C CA . THR B 1 550 ? 21.688 -31.391 -2.832 1 88.25 550 THR B CA 1
ATOM 9505 C C . THR B 1 550 ? 22.156 -31.969 -1.502 1 88.25 550 THR B C 1
ATOM 9507 O O . THR B 1 550 ? 23.156 -31.516 -0.941 1 88.25 550 THR B O 1
ATOM 9510 N N . TYR B 1 551 ? 21.422 -32.906 -1.08 1 90.19 551 TYR B N 1
ATOM 9511 C CA . TYR B 1 551 ? 21.797 -33.562 0.164 1 90.19 551 TYR B CA 1
ATOM 9512 C C . TYR B 1 551 ? 23.203 -34.156 0.073 1 90.19 551 TYR B C 1
ATOM 9514 O O . TYR B 1 551 ? 24.016 -33.969 0.969 1 90.19 551 TYR B O 1
ATOM 9522 N N . ASN B 1 552 ? 23.406 -34.812 -0.995 1 89.06 552 ASN B N 1
ATOM 9523 C CA . ASN B 1 552 ? 24.719 -35.438 -1.173 1 89.06 552 ASN B CA 1
ATOM 9524 C C . ASN B 1 552 ? 25.828 -34.406 -1.263 1 89.06 552 ASN B C 1
ATOM 9526 O O . ASN B 1 552 ? 26.922 -34.625 -0.707 1 89.06 552 ASN B O 1
ATOM 9530 N N . ARG B 1 553 ? 25.531 -33.375 -1.926 1 89.25 553 ARG B N 1
ATOM 9531 C CA . ARG B 1 553 ? 26.516 -32.312 -2.061 1 89.25 553 ARG B CA 1
ATOM 9532 C C . ARG B 1 553 ? 26.828 -31.672 -0.709 1 89.25 553 ARG B C 1
ATOM 9534 O O . ARG B 1 553 ? 28 -31.453 -0.375 1 89.25 553 ARG B O 1
ATOM 9541 N N . VAL B 1 554 ? 25.844 -31.438 0.003 1 90.88 554 VAL B N 1
ATOM 9542 C CA . VAL B 1 554 ? 25.984 -30.781 1.296 1 90.88 554 VAL B CA 1
ATOM 9543 C C . VAL B 1 554 ? 26.656 -31.719 2.289 1 90.88 554 VAL B C 1
ATOM 9545 O O . VAL B 1 554 ? 27.547 -31.312 3.031 1 90.88 554 VAL B O 1
ATOM 9548 N N . TYR B 1 555 ? 26.172 -32.906 2.252 1 90.12 555 TYR B N 1
ATOM 9549 C CA . TYR B 1 555 ? 26.719 -33.906 3.154 1 90.12 555 TYR B CA 1
ATOM 9550 C C . TYR B 1 555 ? 28.219 -34.094 2.902 1 90.12 555 TYR B C 1
ATOM 9552 O O . TYR B 1 555 ? 29.016 -34.156 3.846 1 90.12 555 TYR B O 1
ATOM 9560 N N . ASN B 1 556 ? 28.578 -34.156 1.682 1 88.19 556 ASN B N 1
ATOM 9561 C CA . ASN B 1 556 ? 29.984 -34.344 1.327 1 88.19 556 ASN B CA 1
ATOM 9562 C C . ASN B 1 556 ? 30.828 -33.125 1.715 1 88.19 556 ASN B C 1
ATOM 9564 O O . ASN B 1 556 ? 31.969 -33.281 2.164 1 88.19 556 ASN B O 1
ATOM 9568 N N . TYR B 1 557 ? 30.281 -32.031 1.515 1 89.38 557 TYR B N 1
ATOM 9569 C CA . TYR B 1 557 ? 31 -30.797 1.83 1 89.38 557 TYR B CA 1
ATOM 9570 C C . TYR B 1 557 ? 31.266 -30.688 3.328 1 89.38 557 TYR B C 1
ATOM 9572 O O . TYR B 1 557 ? 32.406 -30.406 3.748 1 89.38 557 TYR B O 1
ATOM 9580 N N . TYR B 1 558 ? 30.344 -30.953 4.117 1 89.31 558 TYR B N 1
ATOM 9581 C CA . TYR B 1 558 ? 30.484 -30.703 5.547 1 89.31 558 TYR B CA 1
ATOM 9582 C C . TYR B 1 558 ? 31.094 -31.922 6.25 1 89.31 558 TYR B C 1
ATOM 9584 O O . TYR B 1 558 ? 31.484 -31.844 7.418 1 89.31 558 TYR B O 1
ATOM 9592 N N . SER B 1 559 ? 31.109 -33.031 5.562 1 84.75 559 SER B N 1
ATOM 9593 C CA . SER B 1 559 ? 31.766 -34.188 6.121 1 84.75 559 SER B CA 1
ATOM 9594 C C . SER B 1 559 ? 33.25 -33.969 6.316 1 84.75 559 SER B C 1
ATOM 9596 O O . SER B 1 559 ? 33.875 -34.562 7.188 1 84.75 559 SER B O 1
ATOM 9598 N N . CYS B 1 560 ? 33.781 -33.062 5.496 1 80.88 560 CYS B N 1
ATOM 9599 C CA . CYS B 1 560 ? 35.219 -32.75 5.59 1 80.88 560 CYS B CA 1
ATOM 9600 C C . CYS B 1 560 ? 35.438 -31.312 6.016 1 80.88 560 CYS B C 1
ATOM 9602 O O . CYS B 1 560 ? 36.5 -30.734 5.766 1 80.88 560 CYS B O 1
ATOM 9604 N N . HIS B 1 561 ? 34.469 -30.844 6.652 1 82.19 561 HIS B N 1
ATOM 9605 C CA . HIS B 1 561 ? 34.594 -29.438 7.008 1 82.19 561 HIS B CA 1
ATOM 9606 C C . HIS B 1 561 ? 35.375 -29.25 8.312 1 82.19 561 HIS B C 1
ATOM 9608 O O . HIS B 1 561 ? 35.25 -30.062 9.227 1 82.19 561 HIS B O 1
ATOM 9614 N N . ALA B 1 562 ? 36.125 -28.203 8.406 1 76.88 562 ALA B N 1
ATOM 9615 C CA . ALA B 1 562 ? 37.031 -27.984 9.539 1 76.88 562 ALA B CA 1
ATOM 9616 C C . ALA B 1 562 ? 36.25 -27.453 10.75 1 76.88 562 ALA B C 1
ATOM 9618 O O . ALA B 1 562 ? 36.562 -27.797 11.891 1 76.88 562 ALA B O 1
ATOM 9619 N N . SER B 1 563 ? 35.281 -26.734 10.484 1 79.31 563 SER B N 1
ATOM 9620 C CA . SER B 1 563 ? 34.625 -26.031 11.594 1 79.31 563 SER B CA 1
ATOM 9621 C C . SER B 1 563 ? 33.344 -26.719 12.016 1 79.31 563 SER B C 1
ATOM 9623 O O . SER B 1 563 ? 32.75 -26.375 13.055 1 79.31 563 SER B O 1
ATOM 9625 N N . TYR B 1 564 ? 32.875 -27.734 11.195 1 85.44 564 TYR B N 1
ATOM 9626 C CA . TYR B 1 564 ? 31.609 -28.375 11.516 1 85.44 564 TYR B CA 1
ATOM 9627 C C . TYR B 1 564 ? 31.734 -29.891 11.438 1 85.44 564 TYR B C 1
ATOM 9629 O O . TYR B 1 564 ? 32.531 -30.422 10.664 1 85.44 564 TYR B O 1
ATOM 9637 N N . LYS B 1 565 ? 30.984 -30.594 12.375 1 83.56 565 LYS B N 1
ATOM 9638 C CA . LYS B 1 565 ? 30.906 -32.062 12.359 1 83.56 565 LYS B CA 1
ATOM 9639 C C . LYS B 1 565 ? 29.453 -32.531 12.203 1 83.56 565 LYS B C 1
ATOM 9641 O O . LYS B 1 565 ? 28.547 -31.953 12.797 1 83.56 565 LYS B O 1
ATOM 9646 N N . ILE B 1 566 ? 29.297 -33.5 11.352 1 88.69 566 ILE B N 1
ATOM 9647 C CA . ILE B 1 566 ? 27.969 -34.094 11.164 1 88.69 566 ILE B CA 1
ATOM 9648 C C . ILE B 1 566 ? 27.703 -35.125 12.273 1 88.69 566 ILE B C 1
ATOM 9650 O O . ILE B 1 566 ? 28.531 -35.969 12.562 1 88.69 566 ILE B O 1
ATOM 9654 N N . VAL B 1 567 ? 26.562 -34.875 12.938 1 82.12 567 VAL B N 1
ATOM 9655 C CA . VAL B 1 567 ? 26.234 -35.75 14.047 1 82.12 567 VAL B CA 1
ATOM 9656 C C . VAL B 1 567 ? 25 -36.594 13.695 1 82.12 567 VAL B C 1
ATOM 9658 O O . VAL B 1 567 ? 24.047 -36.062 13.094 1 82.12 567 VAL B O 1
ATOM 9661 N N . SER B 1 568 ? 25.047 -37.875 13.742 1 68.75 568 SER B N 1
ATOM 9662 C CA . SER B 1 568 ? 23.891 -38.75 13.5 1 68.75 568 SER B CA 1
ATOM 9663 C C . SER B 1 568 ? 22.984 -38.812 14.734 1 68.75 568 SER B C 1
ATOM 9665 O O . SER B 1 568 ? 23.422 -38.5 15.844 1 68.75 568 SER B O 1
ATOM 9667 N N . LYS B 1 569 ? 21.609 -39.062 14.562 1 57.5 569 LYS B N 1
ATOM 9668 C CA . LYS B 1 569 ? 20.688 -39.219 15.68 1 57.5 569 LYS B CA 1
ATOM 9669 C C . LYS B 1 569 ? 21.219 -40.281 16.672 1 57.5 569 LYS B C 1
ATOM 9671 O O . LYS B 1 569 ? 21 -40.156 17.875 1 57.5 569 LYS B O 1
ATOM 9676 N N . VAL B 1 570 ? 21.812 -41.25 16.234 1 48.19 570 VAL B N 1
ATOM 9677 C CA . VAL B 1 570 ? 22.312 -42.344 17.078 1 48.19 570 VAL B CA 1
ATOM 9678 C C . VAL B 1 570 ? 23.422 -41.812 17.984 1 48.19 570 VAL B C 1
ATOM 9680 O O . VAL B 1 570 ? 23.516 -42.219 19.156 1 48.19 570 VAL B O 1
ATOM 9683 N N . ASP B 1 571 ? 24.094 -41 17.562 1 49.56 571 ASP B N 1
ATOM 9684 C CA . ASP B 1 571 ? 25.188 -40.469 18.359 1 49.56 571 ASP B CA 1
ATOM 9685 C C . ASP B 1 571 ? 24.672 -39.625 19.531 1 49.56 571 ASP B C 1
ATOM 9687 O O . ASP B 1 571 ? 25.281 -39.594 20.594 1 49.56 571 ASP B O 1
ATOM 9691 N N . LEU B 1 572 ? 23.469 -38.969 19.312 1 45.72 572 LEU B N 1
ATOM 9692 C CA . LEU B 1 572 ? 22.828 -38.219 20.375 1 45.72 572 LEU B CA 1
ATOM 9693 C C . LEU B 1 572 ? 22.312 -39.156 21.469 1 45.72 572 LEU B C 1
ATOM 9695 O O . LEU B 1 572 ? 22.391 -38.812 22.656 1 45.72 572 LEU B O 1
ATOM 9699 N N . LEU B 1 573 ? 21.594 -40.25 21.109 1 38.97 573 LEU B N 1
ATOM 9700 C CA . LEU B 1 573 ? 21.094 -41.219 22.109 1 38.97 573 LEU B CA 1
ATOM 9701 C C . LEU B 1 573 ? 22.25 -41.812 22.906 1 38.97 573 LEU B C 1
ATOM 9703 O O . LEU B 1 573 ? 22.094 -42.094 24.094 1 38.97 573 LEU B O 1
ATOM 9707 N N . SER B 1 574 ? 23.297 -42.031 22.266 1 37.09 574 SER B N 1
ATOM 9708 C CA . SER B 1 574 ? 24.375 -42.656 23.047 1 37.09 574 SER B CA 1
ATOM 9709 C C . SER B 1 574 ? 24.953 -41.656 24.047 1 37.09 574 SER B C 1
ATOM 9711 O O . SER B 1 574 ? 25.641 -42.062 25 1 37.09 574 SER B O 1
ATOM 9713 N N . ARG B 1 575 ? 25 -40.438 23.688 1 37.84 575 ARG B N 1
ATOM 9714 C CA . ARG B 1 575 ? 25.578 -39.531 24.688 1 37.84 575 ARG B CA 1
ATOM 9715 C C . ARG B 1 575 ? 24.547 -39.125 25.734 1 37.84 575 ARG B C 1
ATOM 9717 O O . ARG B 1 575 ? 24.859 -38.406 26.672 1 37.84 575 ARG B O 1
ATOM 9724 N N . ALA B 1 576 ? 23.172 -39.188 25.391 1 31.94 576 ALA B N 1
ATOM 9725 C CA . ALA B 1 576 ? 22.172 -38.844 26.391 1 31.94 576 ALA B CA 1
ATOM 9726 C C . ALA B 1 576 ? 22.109 -39.844 27.531 1 31.94 576 ALA B C 1
ATOM 9728 O O . ALA B 1 576 ? 21.469 -40.875 27.406 1 31.94 576 ALA B O 1
ATOM 9729 N N . THR B 1 577 ? 23.031 -40.188 28.203 1 28.55 577 THR B N 1
ATOM 9730 C CA . THR B 1 577 ? 22.812 -40.844 29.484 1 28.55 577 THR B CA 1
ATOM 9731 C C . THR B 1 577 ? 21.969 -39.969 30.406 1 28.55 577 THR B C 1
ATOM 9733 O O . THR B 1 577 ? 22.125 -40 31.625 1 28.55 577 THR B O 1
ATOM 9736 N N . PRO B 1 578 ? 20.812 -39.25 30.031 1 26.14 578 PRO B N 1
ATOM 9737 C CA . PRO B 1 578 ? 20.031 -38.75 31.172 1 26.14 578 PRO B CA 1
ATOM 9738 C C . PRO B 1 578 ? 19.531 -39.906 32.062 1 26.14 578 PRO B C 1
ATOM 9740 O O . PRO B 1 578 ? 19.141 -40.969 31.562 1 26.14 578 PRO B O 1
ATOM 9743 N N . GLY B 1 579 ? 19.781 -40.125 33.344 1 25.5 579 GLY B N 1
ATOM 9744 C CA . GLY B 1 579 ? 19.047 -40.562 34.531 1 25.5 579 GLY B CA 1
ATOM 9745 C C . GLY B 1 579 ? 17.656 -39.906 34.625 1 25.5 579 GLY B C 1
ATOM 9746 O O . GLY B 1 579 ? 16.656 -40.594 34.438 1 25.5 579 GLY B O 1
ATOM 9747 N N . ARG B 1 580 ? 17.297 -38.75 35.531 1 24.3 580 ARG B N 1
ATOM 9748 C CA . ARG B 1 580 ? 16.203 -38.438 36.438 1 24.3 580 ARG B CA 1
ATOM 9749 C C . ARG B 1 580 ? 15.078 -37.688 35.719 1 24.3 580 ARG B C 1
ATOM 9751 O O . ARG B 1 580 ? 14.008 -37.469 36.281 1 24.3 580 ARG B O 1
ATOM 9758 N N . ILE B 1 581 ? 15.133 -36.844 34.688 1 22.72 581 ILE B N 1
ATOM 9759 C CA . ILE B 1 581 ? 14.078 -35.844 34.625 1 22.72 581 ILE B CA 1
ATOM 9760 C C . ILE B 1 581 ? 12.836 -36.469 33.969 1 22.72 581 ILE B C 1
ATOM 9762 O O . ILE B 1 581 ? 12.734 -36.531 32.719 1 22.72 581 ILE B O 1
ATOM 9766 N N . THR B 1 582 ? 12.344 -37.75 34.156 1 22.56 582 THR B N 1
ATOM 9767 C CA . THR B 1 582 ? 11.094 -38.344 33.688 1 22.56 582 THR B CA 1
ATOM 9768 C C . THR B 1 582 ? 9.891 -37.531 34.188 1 22.56 582 THR B C 1
ATOM 9770 O O . THR B 1 582 ? 8.773 -37.75 33.688 1 22.56 582 THR B O 1
ATOM 9773 N N . SER B 1 583 ? 9.844 -36.75 35.344 1 21.11 583 SER B N 1
ATOM 9774 C CA . SER B 1 583 ? 8.648 -36.594 36.188 1 21.11 583 SER B CA 1
ATOM 9775 C C . SER B 1 583 ? 7.668 -35.625 35.562 1 21.11 583 SER B C 1
ATOM 9777 O O . SER B 1 583 ? 6.453 -35.75 35.688 1 21.11 583 SER B O 1
ATOM 9779 N N . ILE B 1 584 ? 8.023 -34.406 35.094 1 21.36 584 ILE B N 1
ATOM 9780 C CA . ILE B 1 584 ? 7.094 -33.281 35.312 1 21.36 584 ILE B CA 1
ATOM 9781 C C . ILE B 1 584 ? 6.066 -33.25 34.188 1 21.36 584 ILE B C 1
ATOM 9783 O O . ILE B 1 584 ? 5.234 -32.344 34.094 1 21.36 584 ILE B O 1
ATOM 9787 N N . CYS B 1 585 ? 6.105 -34.062 33.094 1 19.64 585 CYS B N 1
ATOM 9788 C CA . CYS B 1 585 ? 5.262 -33.719 31.953 1 19.64 585 CYS B CA 1
ATOM 9789 C C . CYS B 1 585 ? 3.799 -34.031 32.25 1 19.64 585 CYS B C 1
ATOM 9791 O O . CYS B 1 585 ? 2.938 -33.875 31.391 1 19.64 585 CYS B O 1
ATOM 9793 N N . ARG B 1 586 ? 3.445 -34.812 33.312 1 20.16 586 ARG B N 1
ATOM 9794 C CA . ARG B 1 586 ? 2.139 -35.469 33.281 1 20.16 586 ARG B CA 1
ATOM 9795 C C . ARG B 1 586 ? 1.022 -34.469 33.531 1 20.16 586 ARG B C 1
ATOM 9797 O O . ARG B 1 586 ? -0.159 -34.812 33.438 1 20.16 586 ARG B O 1
ATOM 9804 N N . LEU B 1 587 ? 1.164 -33.344 34.281 1 19.42 587 LEU B N 1
ATOM 9805 C CA . LEU B 1 587 ? 0.022 -33.031 35.156 1 19.42 587 LEU B CA 1
ATOM 9806 C C . LEU B 1 587 ? -1.072 -32.344 34.344 1 19.42 587 LEU B C 1
ATOM 9808 O O . LEU B 1 587 ? -2.186 -32.156 34.844 1 19.42 587 LEU B O 1
ATOM 9812 N N . PHE B 1 588 ? -0.906 -31.375 33.375 1 20.48 588 PHE B N 1
ATOM 9813 C CA . PHE B 1 588 ? -2.012 -30.422 33.406 1 20.48 588 PHE B CA 1
ATOM 9814 C C . PHE B 1 588 ? -3.24 -31 32.719 1 20.48 588 PHE B C 1
ATOM 9816 O O . PHE B 1 588 ? -3.143 -31.531 31.609 1 20.48 588 PHE B O 1
ATOM 9823 N N . PRO B 1 589 ? -4.406 -31.328 33.438 1 18.52 589 PRO B N 1
ATOM 9824 C CA . PRO B 1 589 ? -5.645 -32.031 33.094 1 18.52 589 PRO B CA 1
ATOM 9825 C C . PRO B 1 589 ? -6.449 -31.297 32 1 18.52 589 PRO B C 1
ATOM 9827 O O . PRO B 1 589 ? -6.332 -30.078 31.859 1 18.52 589 PRO B O 1
ATOM 9830 N N . LYS B 1 590 ? -7.016 -32 30.953 1 22.27 590 LYS B N 1
ATOM 9831 C CA . LYS B 1 590 ? -7.797 -31.891 29.719 1 22.27 590 LYS B CA 1
ATOM 9832 C C . LYS B 1 590 ? -9.117 -31.156 29.984 1 22.27 590 LYS B C 1
ATOM 9834 O O . LYS B 1 590 ? -9.742 -30.656 29.047 1 22.27 590 LYS B O 1
ATOM 9839 N N . ALA B 1 591 ? -9.734 -31.234 31.203 1 20.03 591 ALA B N 1
ATOM 9840 C CA . ALA B 1 591 ? -11.188 -31.328 31.312 1 20.03 591 ALA B CA 1
ATOM 9841 C C . ALA B 1 591 ? -11.844 -29.969 31.031 1 20.03 591 ALA B C 1
ATOM 9843 O O . ALA B 1 591 ? -12.992 -29.922 30.578 1 20.03 591 ALA B O 1
ATOM 9844 N N . LEU B 1 592 ? -11.383 -28.875 31.531 1 19.52 592 LEU B N 1
ATOM 9845 C CA . LEU B 1 592 ? -12.391 -27.938 32 1 19.52 592 LEU B CA 1
ATOM 9846 C C . LEU B 1 592 ? -13.07 -27.234 30.828 1 19.52 592 LEU B C 1
ATOM 9848 O O . LEU B 1 592 ? -14.031 -26.484 31.031 1 19.52 592 LEU B O 1
ATOM 9852 N N . LEU B 1 593 ? -12.469 -27.234 29.609 1 17.77 593 LEU B N 1
ATOM 9853 C CA . LEU B 1 593 ? -12.867 -26.047 28.844 1 17.77 593 LEU B CA 1
ATOM 9854 C C . LEU B 1 593 ? -14.211 -26.281 28.172 1 17.77 593 LEU B C 1
ATOM 9856 O O . LEU B 1 593 ? -14.68 -25.438 27.406 1 17.77 593 LEU B O 1
ATOM 9860 N N . ILE B 1 594 ? -14.914 -27.422 28.266 1 19.33 594 ILE B N 1
ATOM 9861 C CA . ILE B 1 594 ? -15.891 -27.797 27.25 1 19.33 594 ILE B CA 1
ATOM 9862 C C . ILE B 1 594 ? -17.188 -27.016 27.5 1 19.33 594 ILE B C 1
ATOM 9864 O O . ILE B 1 594 ? -18.125 -27.094 26.688 1 19.33 594 ILE B O 1
ATOM 9868 N N . HIS B 1 595 ? -17.438 -26.438 28.578 1 17.97 595 HIS B N 1
ATOM 9869 C CA . HIS B 1 595 ? -18.844 -26.406 28.938 1 17.97 595 HIS B CA 1
ATOM 9870 C C . HIS B 1 595 ? -19.641 -25.547 27.953 1 17.97 595 HIS B C 1
ATOM 9872 O O . HIS B 1 595 ? -20.703 -25.969 27.469 1 17.97 595 HIS B O 1
ATOM 9878 N N . LYS B 1 596 ? -19.703 -24.109 28.031 1 19.56 596 LYS B N 1
ATOM 9879 C CA . LYS B 1 596 ? -20.906 -23.297 28.047 1 19.56 596 LYS B CA 1
ATOM 9880 C C . LYS B 1 596 ? -21.344 -22.938 26.641 1 19.56 596 LYS B C 1
ATOM 9882 O O . LYS B 1 596 ? -22.203 -22.062 26.453 1 19.56 596 LYS B O 1
ATOM 9887 N N . VAL B 1 597 ? -20.891 -23.578 25.547 1 19.03 597 VAL B N 1
ATOM 9888 C CA . VAL B 1 597 ? -21.141 -22.891 24.281 1 19.03 597 VAL B CA 1
ATOM 9889 C C . VAL B 1 597 ? -22.578 -23.141 23.828 1 19.03 597 VAL B C 1
ATOM 9891 O O . VAL B 1 597 ? -22.922 -22.828 22.688 1 19.03 597 VAL B O 1
ATOM 9894 N N . GLN B 1 598 ? -23.562 -23.547 24.641 1 18.08 598 GLN B N 1
ATOM 9895 C CA . GLN B 1 598 ? -24.844 -24.078 24.156 1 18.08 598 GLN B CA 1
ATOM 9896 C C . GLN B 1 598 ? -25.625 -23.016 23.406 1 18.08 598 GLN B C 1
ATOM 9898 O O . GLN B 1 598 ? -26.203 -23.297 22.344 1 18.08 598 GLN B O 1
ATOM 9903 N N . CYS B 1 599 ? -26.062 -21.922 24.047 1 18.69 599 CYS B N 1
ATOM 9904 C CA . CYS B 1 599 ? -27.422 -21.406 24 1 18.69 599 CYS B CA 1
ATOM 9905 C C . CYS B 1 599 ? -27.672 -20.656 22.703 1 18.69 599 CYS B C 1
ATOM 9907 O O . CYS B 1 599 ? -28.812 -20.609 22.219 1 18.69 599 CYS B O 1
ATOM 9909 N N . PHE B 1 600 ? -26.734 -19.891 22.156 1 19.52 600 PHE B N 1
ATOM 9910 C CA . PHE B 1 600 ? -27.203 -18.75 21.391 1 19.52 600 PHE B CA 1
ATOM 9911 C C . PHE B 1 600 ? -27.594 -19.172 19.969 1 19.52 600 PHE B C 1
ATOM 9913 O O . PHE B 1 600 ? -28.016 -18.328 19.172 1 19.52 600 PHE B O 1
ATOM 9920 N N . TYR B 1 601 ? -27.625 -20.438 19.547 1 19.41 601 TYR B N 1
ATOM 9921 C CA . TYR B 1 601 ? -27.594 -20.828 18.156 1 19.41 601 TYR B CA 1
ATOM 9922 C C . TYR B 1 601 ? -28.969 -20.734 17.516 1 19.41 601 TYR B C 1
ATOM 9924 O O . TYR B 1 601 ? -29.156 -21.078 16.344 1 19.41 601 TYR B O 1
ATOM 9932 N N . ASP B 1 602 ? -30.031 -20.531 18.234 1 19.33 602 ASP B N 1
ATOM 9933 C CA . ASP B 1 602 ? -31.312 -20.875 17.625 1 19.33 602 ASP B CA 1
ATOM 9934 C C . ASP B 1 602 ? -31.656 -19.938 16.469 1 19.33 602 ASP B C 1
ATOM 9936 O O . ASP B 1 602 ? -32.219 -20.375 15.453 1 19.33 602 ASP B O 1
ATOM 9940 N N . ASN B 1 603 ? -31.5 -18.594 16.578 1 19.14 603 ASN B N 1
ATOM 9941 C CA . ASN B 1 603 ? -32.469 -17.781 15.844 1 19.14 603 ASN B CA 1
ATOM 9942 C C . ASN B 1 603 ? -32.062 -17.594 14.391 1 19.14 603 ASN B C 1
ATOM 9944 O O . ASN B 1 603 ? -32.594 -16.75 13.688 1 19.14 603 ASN B O 1
ATOM 9948 N N . LEU B 1 604 ? -30.922 -18.156 13.953 1 20.05 604 LEU B N 1
ATOM 9949 C CA . LEU B 1 604 ? -30.5 -17.688 12.641 1 20.05 604 LEU B CA 1
ATOM 9950 C C . LEU B 1 604 ? -31.312 -18.359 11.531 1 20.05 604 LEU B C 1
ATOM 9952 O O . LEU B 1 604 ? -30.969 -18.25 10.352 1 20.05 604 LEU B O 1
ATOM 9956 N N . ARG B 1 605 ? -32.438 -18.984 11.781 1 21.61 605 ARG B N 1
ATOM 9957 C CA . ARG B 1 605 ? -33.156 -19.781 10.781 1 21.61 605 ARG B CA 1
ATOM 9958 C C . ARG B 1 605 ? -33.625 -18.906 9.625 1 21.61 605 ARG B C 1
ATOM 9960 O O . ARG B 1 605 ? -33.812 -19.406 8.508 1 21.61 605 ARG B O 1
ATOM 9967 N N . SER B 1 606 ? -34.094 -17.766 9.891 1 20.72 606 SER B N 1
ATOM 9968 C CA . SER B 1 606 ? -35.156 -17.328 8.984 1 20.72 606 SER B CA 1
ATOM 9969 C C . SER B 1 606 ? -34.594 -16.781 7.68 1 20.72 606 SER B C 1
ATOM 9971 O O . SER B 1 606 ? -35.312 -16.266 6.844 1 20.72 606 SER B O 1
ATOM 9973 N N . LEU B 1 607 ? -33.219 -16.547 7.648 1 21.84 607 LEU B N 1
ATOM 9974 C CA . LEU B 1 607 ? -33 -15.703 6.477 1 21.84 607 LEU B CA 1
ATOM 9975 C C . LEU B 1 607 ? -33.031 -16.531 5.195 1 21.84 607 LEU B C 1
ATOM 9977 O O . LEU B 1 607 ? -32.594 -17.672 5.176 1 21.84 607 LEU B O 1
ATOM 9981 N N . GLY B 1 608 ? -33.875 -16.391 4.211 1 20.05 608 GLY B N 1
ATOM 9982 C CA . GLY B 1 608 ? -34.406 -16.922 2.969 1 20.05 608 GLY B CA 1
ATOM 9983 C C . GLY B 1 608 ? -33.344 -17.188 1.93 1 20.05 608 GLY B C 1
ATOM 9984 O O . GLY B 1 608 ? -33.625 -17.656 0.826 1 20.05 608 GLY B O 1
ATOM 9985 N N . VAL B 1 609 ? -32.312 -16.344 1.884 1 24.58 609 VAL B N 1
ATOM 9986 C CA . VAL B 1 609 ? -31.641 -16.391 0.585 1 24.58 609 VAL B CA 1
ATOM 9987 C C . VAL B 1 609 ? -30.844 -17.688 0.458 1 24.58 609 VAL B C 1
ATOM 9989 O O . VAL B 1 609 ? -29.969 -17.969 1.271 1 24.58 609 VAL B O 1
ATOM 9992 N N . CYS B 1 610 ? -31.297 -18.719 -0.227 1 26.66 610 CYS B N 1
ATOM 9993 C CA . CYS B 1 610 ? -30.922 -20.109 -0.405 1 26.66 610 CYS B CA 1
ATOM 9994 C C . CYS B 1 610 ? -29.703 -20.25 -1.308 1 26.66 610 CYS B C 1
ATOM 9996 O O . CYS B 1 610 ? -29.562 -21.25 -2.02 1 26.66 610 CYS B O 1
ATOM 9998 N N . SER B 1 611 ? -28.922 -19.219 -1.602 1 33.47 611 SER B N 1
ATOM 9999 C CA . SER B 1 611 ? -27.953 -19.625 -2.605 1 33.47 611 SER B CA 1
ATOM 10000 C C . SER B 1 611 ? -26.969 -20.641 -2.039 1 33.47 611 SER B C 1
ATOM 10002 O O . SER B 1 611 ? -26.766 -20.703 -0.825 1 33.47 611 SER B O 1
ATOM 10004 N N . CYS B 1 612 ? -26.578 -21.703 -2.941 1 38.88 612 CYS B N 1
ATOM 10005 C CA . CYS B 1 612 ? -25.625 -22.766 -2.611 1 38.88 612 CYS B CA 1
ATOM 10006 C C . CYS B 1 612 ? -24.375 -22.203 -1.975 1 38.88 612 CYS B C 1
ATOM 10008 O O . CYS B 1 612 ? -23.797 -22.797 -1.066 1 38.88 612 CYS B O 1
ATOM 10010 N N . ALA B 1 613 ? -23.875 -21.125 -2.422 1 39.78 613 ALA B N 1
ATOM 10011 C CA . ALA B 1 613 ? -22.688 -20.516 -1.812 1 39.78 613 ALA B CA 1
ATOM 10012 C C . ALA B 1 613 ? -22.953 -20.172 -0.346 1 39.78 613 ALA B C 1
ATOM 10014 O O . ALA B 1 613 ? -22.094 -20.406 0.508 1 39.78 613 ALA B O 1
ATOM 10015 N N . ILE B 1 614 ? -24.172 -19.656 -0.128 1 42.22 614 ILE B N 1
ATOM 10016 C CA . ILE B 1 614 ? -24.562 -19.312 1.235 1 42.22 614 ILE B CA 1
ATOM 10017 C C . ILE B 1 614 ? -24.719 -20.594 2.059 1 42.22 614 ILE B C 1
ATOM 10019 O O . ILE B 1 614 ? -24.312 -20.641 3.219 1 42.22 614 ILE B O 1
ATOM 10023 N N . LEU B 1 615 ? -25.266 -21.625 1.39 1 41.62 615 LEU B N 1
ATOM 10024 C CA . LEU B 1 615 ? -25.438 -22.891 2.078 1 41.62 615 LEU B CA 1
ATOM 10025 C C . LEU B 1 615 ? -24.094 -23.484 2.471 1 41.62 615 LEU B C 1
ATOM 10027 O O . LEU B 1 615 ? -23.938 -23.984 3.584 1 41.62 615 LEU B O 1
ATOM 10031 N N . ALA B 1 616 ? -23.188 -23.406 1.575 1 43.59 616 ALA B N 1
ATOM 10032 C CA . ALA B 1 616 ? -21.844 -23.906 1.867 1 43.59 616 ALA B CA 1
ATOM 10033 C C . ALA B 1 616 ? -21.203 -23.125 3.012 1 43.59 616 ALA B C 1
ATOM 10035 O O . ALA B 1 616 ? -20.594 -23.719 3.91 1 43.59 616 ALA B O 1
ATOM 10036 N N . HIS B 1 617 ? -21.391 -21.859 3.01 1 49.06 617 HIS B N 1
ATOM 10037 C CA . HIS B 1 617 ? -20.891 -21.031 4.098 1 49.06 617 HIS B CA 1
ATOM 10038 C C . HIS B 1 617 ? -21.547 -21.406 5.426 1 49.06 617 HIS B C 1
ATOM 10040 O O . HIS B 1 617 ? -20.875 -21.484 6.453 1 49.06 617 HIS B O 1
ATOM 10046 N N . CYS B 1 618 ? -22.875 -21.594 5.34 1 43.91 618 CYS B N 1
ATOM 10047 C CA . CYS B 1 618 ? -23.625 -21.984 6.531 1 43.91 618 CYS B CA 1
ATOM 10048 C C . CYS B 1 618 ? -23.172 -23.344 7.031 1 43.91 618 CYS B C 1
ATOM 10050 O O . CYS B 1 618 ? -23.031 -23.562 8.242 1 43.91 618 CYS B O 1
ATOM 10052 N N . PHE B 1 619 ? -22.922 -24.188 6.129 1 43.72 619 PHE B N 1
ATOM 10053 C CA . PHE B 1 619 ? -22.469 -25.531 6.484 1 43.72 619 PHE B CA 1
ATOM 10054 C C . PHE B 1 619 ? -21.094 -25.469 7.141 1 43.72 619 PHE B C 1
ATOM 10056 O O . PHE B 1 619 ? -20.859 -26.125 8.148 1 43.72 619 PHE B O 1
ATOM 10063 N N . MET B 1 620 ? -20.328 -24.719 6.633 1 45.25 620 MET B N 1
ATOM 10064 C CA . MET B 1 620 ? -18.969 -24.609 7.152 1 45.25 620 MET B CA 1
ATOM 10065 C C . MET B 1 620 ? -18.969 -24 8.547 1 45.25 620 MET B C 1
ATOM 10067 O O . MET B 1 620 ? -18.234 -24.453 9.43 1 45.25 620 MET B O 1
ATOM 10071 N N . ARG B 1 621 ? -19.719 -22.969 8.68 1 42.94 621 ARG B N 1
ATOM 10072 C CA . ARG B 1 621 ? -19.844 -22.406 10.016 1 42.94 621 ARG B CA 1
ATOM 10073 C C . ARG B 1 621 ? -20.422 -23.422 10.984 1 42.94 621 ARG B C 1
ATOM 10075 O O . ARG B 1 621 ? -20.062 -23.438 12.164 1 42.94 621 ARG B O 1
ATOM 10082 N N . PHE B 1 622 ? -21.312 -24.328 10.484 1 38.81 622 PHE B N 1
ATOM 10083 C CA . PHE B 1 622 ? -21.922 -25.391 11.273 1 38.81 622 PHE B CA 1
ATOM 10084 C C . PHE B 1 622 ? -20.859 -26.406 11.711 1 38.81 622 PHE B C 1
ATOM 10086 O O . PHE B 1 622 ? -20.844 -26.828 12.867 1 38.81 622 PHE B O 1
ATOM 10093 N N . LEU B 1 623 ? -20.062 -26.703 10.875 1 37.97 623 LEU B N 1
ATOM 10094 C CA . LEU B 1 623 ? -19.047 -27.688 11.234 1 37.97 623 LEU B CA 1
ATOM 10095 C C . LEU B 1 623 ? -18.078 -27.125 12.266 1 37.97 623 LEU B C 1
ATOM 10097 O O . LEU B 1 623 ? -17.531 -27.875 13.086 1 37.97 623 LEU B O 1
ATOM 10101 N N . THR B 1 624 ? -17.844 -25.922 12.18 1 38.06 624 THR B N 1
ATOM 10102 C CA . THR B 1 624 ? -16.938 -25.344 13.18 1 38.06 624 THR B CA 1
ATOM 10103 C C . THR B 1 624 ? -17.609 -25.281 14.547 1 38.06 624 THR B C 1
ATOM 10105 O O . THR B 1 624 ? -16.938 -25.312 15.578 1 38.06 624 THR B O 1
ATOM 10108 N N . ALA B 1 625 ? -18.906 -25.078 14.609 1 34.12 625 ALA B N 1
ATOM 10109 C CA . ALA B 1 625 ? -19.594 -25.031 15.891 1 34.12 625 ALA B CA 1
ATOM 10110 C C . ALA B 1 625 ? -19.672 -26.422 16.516 1 34.12 625 ALA B C 1
ATOM 10112 O O . ALA B 1 625 ? -19.828 -26.547 17.734 1 34.12 625 ALA B O 1
ATOM 10113 N N . PHE B 1 626 ? -19.734 -27.469 15.781 1 34.44 626 PHE B N 1
ATOM 10114 C CA . PHE B 1 626 ? -19.859 -28.781 16.375 1 34.44 626 PHE B CA 1
ATOM 10115 C C . PHE B 1 626 ? -18.516 -29.266 16.922 1 34.44 626 PHE B C 1
ATOM 10117 O O . PHE B 1 626 ? -18.453 -30.234 17.672 1 34.44 626 PHE B O 1
ATOM 10124 N N . ARG B 1 627 ? -17.422 -28.922 16.406 1 29.05 627 ARG B N 1
ATOM 10125 C CA . ARG B 1 627 ? -16.25 -29.484 17.078 1 29.05 627 ARG B CA 1
ATOM 10126 C C . ARG B 1 627 ? -15.922 -28.703 18.359 1 29.05 627 ARG B C 1
ATOM 10128 O O . ARG B 1 627 ? -15.898 -27.469 18.344 1 29.05 627 ARG B O 1
#